Protein 4EU9 (pdb70)

Organism: Acetobacter aceti (NCBI:txid435)

Structure (mmCIF, N/CA/C/O backbone):
data_4EU9
#
_entry.id   4EU9
#
_cell.length_a   67.093
_cell.length_b   110.099
_cell.length_c   119.841
_cell.angle_alpha   90.000
_cell.angle_beta   90.000
_cell.angle_gamma   90.000
#
_symmetry.space_group_name_H-M   'P 21 21 21'
#
loop_
_entity.id
_entity.type
_entity.pdbx_description
1 polymer 'Succinyl-CoA:acetate coenzyme A transferase'
2 non-polymer 'COENZYME A'
3 non-polymer 'CHLORIDE ION'
4 water water
#
loop_
_atom_site.group_PDB
_atom_site.id
_atom_site.type_symbol
_atom_site.label_atom_id
_atom_site.label_alt_id
_atom_site.label_comp_id
_atom_site.label_asym_id
_atom_site.label_entity_id
_atom_site.label_seq_id
_atom_site.pdbx_PDB_ins_code
_atom_site.Cartn_x
_atom_site.Cartn_y
_atom_site.Cartn_z
_atom_site.occupancy
_atom_site.B_iso_or_equiv
_atom_site.auth_seq_id
_atom_site.auth_comp_id
_atom_site.auth_asym_id
_atom_site.auth_atom_id
_atom_site.pdbx_PDB_model_num
ATOM 1 N N . THR A 1 2 ? 10.911 21.875 11.110 1.00 46.72 2 THR A N 1
ATOM 2 C CA . THR A 1 2 ? 10.815 20.551 11.714 1.00 42.05 2 THR A CA 1
ATOM 3 C C . THR A 1 2 ? 11.553 19.510 10.875 1.00 38.21 2 THR A C 1
ATOM 4 O O . THR A 1 2 ? 11.424 19.484 9.649 1.00 36.42 2 THR A O 1
ATOM 8 N N . GLU A 1 3 ? 12.328 18.660 11.546 1.00 30.34 3 GLU A N 1
ATOM 9 C CA A GLU A 1 3 ? 13.102 17.625 10.869 0.70 27.43 3 GLU A CA 1
ATOM 10 C CA B GLU A 1 3 ? 13.106 17.624 10.873 0.30 27.44 3 GLU A CA 1
ATOM 11 C C . GLU A 1 3 ? 12.197 16.606 10.191 1.00 23.79 3 GLU A C 1
ATOM 12 O O . GLU A 1 3 ? 11.282 16.061 10.815 1.00 25.86 3 GLU A O 1
ATOM 23 N N . ARG A 1 4 ? 12.458 16.353 8.910 1.00 22.75 4 ARG A N 1
ATOM 24 C CA . ARG A 1 4 ? 11.654 15.409 8.144 1.00 16.72 4 ARG A CA 1
ATOM 25 C C . ARG A 1 4 ? 12.105 13.958 8.277 1.00 12.81 4 ARG A C 1
ATOM 26 O O . ARG A 1 4 ? 11.296 13.056 8.114 1.00 15.32 4 ARG A O 1
ATOM 34 N N . ILE A 1 5 ? 13.391 13.717 8.539 1.00 11.40 5 ILE A N 1
ATOM 35 C CA . ILE A 1 5 ? 13.855 12.350 8.743 1.00 10.88 5 ILE A CA 1
ATOM 36 C C . ILE A 1 5 ? 13.875 12.052 10.231 1.00 12.08 5 ILE A C 1
ATOM 37 O O . ILE A 1 5 ? 14.810 12.430 10.943 1.00 14.23 5 ILE A O 1
ATOM 42 N N . ARG A 1 6 ? 12.841 11.371 10.708 1.00 10.25 6 ARG A N 1
ATOM 43 C CA . ARG A 1 6 ? 12.668 11.217 12.158 1.00 8.85 6 ARG A CA 1
ATOM 44 C C . ARG A 1 6 ? 13.322 9.954 12.680 1.00 10.58 6 ARG A C 1
ATOM 45 O O . ARG A 1 6 ? 13.418 9.754 13.894 1.00 14.33 6 ARG A O 1
ATOM 53 N N . ASN A 1 7 ? 13.771 9.104 11.763 1.00 11.42 7 ASN A N 1
ATOM 54 C CA . ASN A 1 7 ? 14.604 7.963 12.103 1.00 12.57 7 ASN A CA 1
ATOM 55 C C . ASN A 1 7 ? 16.052 8.405 12.040 1.00 11.65 7 ASN A C 1
ATOM 56 O O . ASN A 1 7 ? 16.550 8.766 10.977 1.00 12.78 7 ASN A O 1
ATOM 61 N N . VAL A 1 8 ? 16.725 8.398 13.186 1.00 9.95 8 VAL A N 1
ATOM 62 C CA . VAL A 1 8 ? 18.057 8.979 13.249 1.00 10.66 8 VAL A CA 1
ATOM 63 C C . VAL A 1 8 ? 19.077 8.187 12.429 1.00 10.49 8 VAL A C 1
ATOM 64 O O . VAL A 1 8 ? 19.905 8.781 11.735 1.00 11.64 8 VAL A O 1
ATOM 68 N N . ALA A 1 9 ? 19.000 6.859 12.489 1.00 9.80 9 ALA A N 1
ATOM 69 C CA . ALA A 1 9 ? 19.948 6.004 11.767 1.00 11.34 9 ALA A CA 1
ATOM 70 C C . ALA A 1 9 ? 19.955 6.299 10.273 1.00 12.40 9 ALA A C 1
ATOM 71 O O . ALA A 1 9 ? 21.011 6.346 9.638 1.00 14.90 9 ALA A O 1
ATOM 73 N N . LEU A 1 10 ? 18.777 6.510 9.706 1.00 12.15 10 LEU A N 1
ATOM 74 C CA . LEU A 1 10 ? 18.716 6.751 8.272 1.00 12.22 10 LEU A CA 1
ATOM 75 C C . LEU A 1 10 ? 19.329 8.085 7.847 1.00 11.48 10 LEU A C 1
ATOM 76 O O . LEU A 1 10 ? 19.651 8.277 6.678 1.00 11.70 10 LEU A O 1
ATOM 81 N N . ARG A 1 11 ? 19.514 9.006 8.786 1.00 11.36 11 ARG A N 1
ATOM 82 C CA . ARG A 1 11 ? 20.124 10.286 8.458 1.00 11.04 11 ARG A CA 1
ATOM 83 C C . ARG A 1 11 ? 21.542 10.115 7.934 1.00 11.04 11 ARG A C 1
ATOM 84 O O . ARG A 1 11 ? 22.026 10.955 7.178 1.00 12.10 11 ARG A O 1
ATOM 92 N N . SER A 1 12 ? 22.198 9.018 8.312 1.00 11.67 12 SER A N 1
ATOM 93 C CA A SER A 1 12 ? 23.564 8.761 7.866 0.68 13.91 12 SER A CA 1
ATOM 94 C CA B SER A 1 12 ? 23.569 8.779 7.872 0.32 13.91 12 SER A CA 1
ATOM 95 C C . SER A 1 12 ? 23.643 8.440 6.389 1.00 15.21 12 SER A C 1
ATOM 96 O O . SER A 1 12 ? 24.726 8.444 5.808 1.00 14.87 12 SER A O 1
ATOM 101 N N . LYS A 1 13 ? 22.494 8.155 5.783 1.00 11.17 13 LYS A N 1
ATOM 102 C CA . LYS A 1 13 ? 22.455 7.842 4.356 1.00 11.40 13 LYS A CA 1
ATOM 103 C C . LYS A 1 13 ? 22.215 9.061 3.463 1.00 10.45 13 LYS A C 1
ATOM 104 O O . LYS A 1 13 ? 22.153 8.928 2.233 1.00 11.78 13 LYS A O 1
ATOM 110 N N . VAL A 1 14 ? 22.102 10.243 4.061 1.00 10.12 14 VAL A N 1
ATOM 111 C CA . VAL A 1 14 ? 21.877 11.474 3.310 1.00 12.38 14 VAL A CA 1
ATOM 112 C C . VAL A 1 14 ? 23.112 11.858 2.496 1.00 12.26 14 VAL A C 1
ATOM 113 O O . VAL A 1 14 ? 24.238 11.836 3.007 1.00 14.95 14 VAL A O 1
ATOM 117 N N . CYS A 1 15 ? 22.905 12.178 1.223 1.00 11.95 15 CYS A N 1
ATOM 118 C CA . CYS A 1 15 ? 24.007 12.550 0.341 1.00 12.15 15 CYS A CA 1
ATOM 119 C C . CYS A 1 15 ? 23.474 13.429 -0.789 1.00 12.23 15 CYS A C 1
ATOM 120 O O . CYS A 1 15 ? 22.256 13.569 -0.952 1.00 13.15 15 CYS A O 1
ATOM 123 N N . PRO A 1 16 ? 24.372 14.059 -1.561 1.00 13.57 16 PRO A N 1
ATOM 124 C CA . PRO A 1 16 ? 23.901 14.912 -2.656 1.00 12.77 16 PRO A CA 1
ATOM 125 C C . PRO A 1 16 ? 23.221 14.142 -3.787 1.00 9.92 16 PRO A C 1
ATOM 126 O O . PRO A 1 16 ? 23.496 12.964 -3.984 1.00 12.21 16 PRO A O 1
ATOM 130 N N . ALA A 1 17 ? 22.337 14.825 -4.505 1.00 12.17 17 ALA A N 1
ATOM 131 C CA . ALA A 1 17 ? 21.632 14.221 -5.635 1.00 11.14 17 ALA A CA 1
ATOM 132 C C . ALA A 1 17 ? 22.583 13.587 -6.645 1.00 10.98 17 ALA A C 1
ATOM 133 O O . ALA A 1 17 ? 22.320 12.500 -7.155 1.00 12.17 17 ALA A O 1
ATOM 135 N N . GLU A 1 18 ? 23.694 14.268 -6.915 1.00 13.80 18 GLU A N 1
ATOM 136 C CA . GLU A 1 18 ? 24.662 13.793 -7.897 1.00 13.92 18 GLU A CA 1
ATOM 137 C C . GLU A 1 18 ? 25.242 12.450 -7.470 1.00 13.69 18 GLU A C 1
ATOM 138 O O . GLU A 1 18 ? 25.329 11.507 -8.259 1.00 14.85 18 GLU A O 1
ATOM 144 N N . THR A 1 19 ? 25.644 12.376 -6.204 1.00 12.25 19 THR A N 1
ATOM 145 C CA . THR A 1 19 ? 26.183 11.149 -5.643 1.00 11.50 19 THR A CA 1
ATOM 146 C C . THR A 1 19 ? 25.163 10.017 -5.692 1.00 11.29 19 THR A C 1
ATOM 147 O O . THR A 1 19 ? 25.479 8.877 -6.041 1.00 13.05 19 THR A O 1
ATOM 151 N N . ALA A 1 20 ? 23.927 10.335 -5.333 1.00 12.49 20 ALA A N 1
ATOM 152 C CA . ALA A 1 20 ? 22.881 9.329 -5.374 1.00 12.00 20 ALA A CA 1
ATOM 153 C C . ALA A 1 20 ? 22.655 8.815 -6.799 1.00 9.63 20 ALA A C 1
ATOM 154 O O . ALA A 1 20 ? 22.422 7.632 -6.998 1.00 11.38 20 ALA A O 1
ATOM 156 N N . SER A 1 21 ? 22.734 9.710 -7.782 1.00 11.62 21 SER A N 1
ATOM 157 C CA . SER A 1 21 ? 22.494 9.329 -9.170 1.00 11.17 21 SER A CA 1
ATOM 158 C C . SER A 1 21 ? 23.543 8.350 -9.672 1.00 10.58 21 SER A C 1
ATOM 159 O O . SER A 1 21 ? 23.296 7.585 -10.608 1.00 10.45 21 SER A O 1
ATOM 162 N N . GLU A 1 22 ? 24.720 8.365 -9.049 1.00 11.41 22 GLU A N 1
ATOM 163 C CA . GLU A 1 22 ? 25.796 7.456 -9.450 1.00 10.20 22 GLU A CA 1
ATOM 164 C C . GLU A 1 22 ? 25.493 5.985 -9.136 1.00 12.32 22 GLU A C 1
ATOM 165 O O . GLU A 1 22 ? 26.120 5.073 -9.688 1.00 15.71 22 GLU A O 1
ATOM 171 N N . LEU A 1 23 ? 24.514 5.753 -8.266 1.00 12.01 23 LEU A N 1
ATOM 172 C CA . LEU A 1 23 ? 24.092 4.394 -7.937 1.00 11.87 23 LEU A CA 1
ATOM 173 C C . LEU A 1 23 ? 23.351 3.738 -9.097 1.00 9.58 23 LEU A C 1
ATOM 174 O O . LEU A 1 23 ? 23.204 2.511 -9.137 1.00 14.15 23 LEU A O 1
ATOM 179 N N . ILE A 1 24 ? 22.852 4.565 -10.012 1.00 10.51 24 ILE A N 1
ATOM 180 C CA . ILE A 1 24 ? 22.050 4.092 -11.132 1.00 10.85 24 ILE A CA 1
ATOM 181 C C . ILE A 1 24 ? 22.962 3.836 -12.328 1.00 11.81 24 ILE A C 1
ATOM 182 O O . ILE A 1 24 ? 23.640 4.748 -12.806 1.00 13.71 24 ILE A O 1
ATOM 187 N N . LYS A 1 25 ? 22.983 2.592 -12.790 1.00 11.68 25 LYS A N 1
ATOM 188 C CA . LYS A 1 25 ? 23.931 2.168 -13.818 1.00 13.01 25 LYS A CA 1
ATOM 189 C C . LYS A 1 25 ? 23.272 1.971 -15.175 1.00 11.51 25 LYS A C 1
ATOM 190 O O . LYS A 1 25 ? 22.067 1.735 -15.260 1.00 11.69 25 LYS A O 1
ATOM 196 N N . HIS A 1 26 ? 24.075 2.049 -16.232 1.00 10.99 26 HIS A N 1
ATOM 197 C CA . HIS A 1 26 ? 23.596 1.715 -17.566 1.00 10.52 26 HIS A CA 1
ATOM 198 C C . HIS A 1 26 ? 22.926 0.345 -17.572 1.00 8.80 26 HIS A C 1
ATOM 199 O O . HIS A 1 26 ? 23.486 -0.641 -17.062 1.00 11.30 26 HIS A O 1
ATOM 206 N N . GLY A 1 27 ? 21.721 0.284 -18.137 1.00 9.76 27 GLY A N 1
ATOM 207 C CA . GLY A 1 27 ? 20.974 -0.957 -18.230 1.00 10.02 27 GLY A CA 1
ATOM 208 C C . GLY A 1 27 ? 19.990 -1.204 -17.104 1.00 10.32 27 GLY A C 1
ATOM 209 O O . GLY A 1 27 ? 19.144 -2.099 -17.195 1.00 13.78 27 GLY A O 1
ATOM 210 N N . ASP A 1 28 ? 20.111 -0.421 -16.034 1.00 9.43 28 ASP A N 1
ATOM 211 C CA . ASP A 1 28 ? 19.278 -0.621 -14.854 1.00 9.45 28 ASP A CA 1
ATOM 212 C C . ASP A 1 28 ? 17.801 -0.447 -15.165 1.00 8.71 28 ASP A C 1
ATOM 213 O O . ASP A 1 28 ? 17.422 0.398 -15.986 1.00 9.95 28 ASP A O 1
ATOM 218 N N . VAL A 1 29 ? 16.989 -1.259 -14.492 1.00 7.75 29 VAL A N 1
ATOM 219 C CA . VAL A 1 29 ? 15.549 -1.050 -14.434 1.00 7.19 29 VAL A CA 1
ATOM 220 C C . VAL A 1 29 ? 15.273 -0.245 -13.170 1.00 10.10 29 VAL A C 1
ATOM 221 O O . VAL A 1 29 ? 15.652 -0.657 -12.058 1.00 9.02 29 VAL A O 1
ATOM 225 N N . VAL A 1 30 ? 14.644 0.913 -13.356 1.00 6.79 30 VAL A N 1
ATOM 226 C CA . VAL A 1 30 ? 14.404 1.873 -12.290 1.00 8.99 30 VAL A CA 1
ATOM 227 C C . VAL A 1 30 ? 12.908 2.084 -12.140 1.00 8.12 30 VAL A C 1
ATOM 228 O O . VAL A 1 30 ? 12.239 2.495 -13.097 1.00 8.24 30 VAL A O 1
ATOM 232 N N . GLY A 1 31 ? 12.390 1.798 -10.949 1.00 6.33 31 GLY A N 1
ATOM 233 C CA . GLY A 1 31 ? 10.997 2.082 -10.630 1.00 7.50 31 GLY A CA 1
ATOM 234 C C . GLY A 1 31 ? 10.896 3.363 -9.829 1.00 7.99 31 GLY A C 1
ATOM 235 O O . GLY A 1 31 ? 11.604 3.528 -8.835 1.00 8.74 31 GLY A O 1
ATOM 236 N N . THR A 1 32 ? 10.035 4.288 -10.238 1.00 6.87 32 THR A N 1
ATOM 237 C CA . THR A 1 32 ? 9.929 5.558 -9.521 1.00 6.57 32 THR A CA 1
ATOM 238 C C . THR A 1 32 ? 8.526 5.875 -9.051 1.00 7.90 32 THR A C 1
ATOM 239 O O . THR A 1 32 ? 7.534 5.370 -9.604 1.00 8.07 32 THR A O 1
ATOM 243 N N . SER A 1 33 ? 8.448 6.727 -8.035 1.00 7.06 33 SER A N 1
ATOM 244 C CA . SER A 1 33 ? 7.192 7.390 -7.726 1.00 7.86 33 SER A CA 1
ATOM 245 C C . SER A 1 33 ? 6.821 8.347 -8.857 1.00 7.19 33 SER A C 1
ATOM 246 O O . SER A 1 33 ? 7.646 8.680 -9.721 1.00 7.52 33 SER A O 1
ATOM 249 N N . GLY A 1 34 ? 5.565 8.776 -8.865 1.00 6.37 34 GLY A N 1
ATOM 250 C CA . GLY A 1 34 ? 5.111 9.742 -9.854 1.00 8.81 34 GLY A CA 1
ATOM 251 C C . GLY A 1 34 ? 3.837 9.308 -10.549 1.00 7.93 34 GLY A C 1
ATOM 252 O O . GLY A 1 34 ? 3.758 8.195 -11.067 1.00 7.60 34 GLY A O 1
ATOM 253 N N . PHE A 1 35 ? 2.845 10.194 -10.544 1.00 7.00 35 PHE A N 1
ATOM 254 C CA . PHE A 1 35 ? 1.547 9.915 -11.141 1.00 7.91 35 PHE A CA 1
ATOM 255 C C . PHE A 1 35 ? 0.934 11.281 -11.431 1.00 8.48 35 PHE A C 1
ATOM 256 O O . PHE A 1 35 ? 0.936 12.147 -10.561 1.00 7.96 35 PHE A O 1
ATOM 264 N N . THR A 1 36 ? 0.408 11.472 -12.645 1.00 9.48 36 THR A N 1
ATOM 265 C CA . THR A 1 36 ? -0.180 12.756 -13.082 1.00 10.23 36 THR A CA 1
ATOM 266 C C . THR A 1 36 ? 0.563 14.001 -12.606 1.00 8.72 36 THR A C 1
ATOM 267 O O . THR A 1 36 ? -0.038 14.916 -12.047 1.00 10.24 36 THR A O 1
ATOM 271 N N . GLY A 1 37 ? 1.871 14.029 -12.823 1.00 10.21 37 GLY A N 1
ATOM 272 C CA . GLY A 1 37 ? 2.655 15.209 -12.516 1.00 10.18 37 GLY A CA 1
ATOM 273 C C . GLY A 1 37 ? 2.873 15.445 -11.038 1.00 10.66 37 GLY A C 1
ATOM 274 O O . GLY A 1 37 ? 3.309 16.519 -10.616 1.00 11.45 37 GLY A O 1
ATOM 275 N N . ALA A 1 38 ? 2.593 14.430 -10.235 1.00 7.71 38 ALA A N 1
ATOM 276 C CA . ALA A 1 38 ? 2.643 14.589 -8.789 1.00 8.65 38 ALA A CA 1
ATOM 277 C C . ALA A 1 38 ? 3.511 13.526 -8.120 1.00 7.92 38 ALA A C 1
ATOM 278 O O . ALA A 1 38 ? 3.300 12.319 -8.291 1.00 8.28 38 ALA A O 1
ATOM 280 N N . GLY A 1 39 ? 4.500 13.985 -7.361 1.00 7.22 39 GLY A N 1
ATOM 281 C CA . GLY A 1 39 ? 5.202 13.102 -6.450 1.00 7.88 39 GLY A CA 1
ATOM 282 C C . GLY A 1 39 ? 6.295 12.239 -7.034 1.00 7.99 39 GLY A C 1
ATOM 283 O O . GLY A 1 39 ? 6.717 11.265 -6.405 1.00 8.62 39 GLY A O 1
ATOM 284 N N . TYR A 1 40 ? 6.756 12.608 -8.223 1.00 7.00 40 TYR A N 1
ATOM 285 C CA . TYR A 1 40 ? 7.869 11.941 -8.880 1.00 7.77 40 TYR A CA 1
ATOM 286 C C . TYR A 1 40 ? 9.174 12.519 -8.348 1.00 8.89 40 TYR A C 1
ATOM 287 O O . TYR A 1 40 ? 9.206 13.678 -7.908 1.00 8.66 40 TYR A O 1
ATOM 296 N N . PRO A 1 41 ? 10.257 11.725 -8.393 1.00 7.42 41 PRO A N 1
ATOM 297 C CA . PRO A 1 41 ? 11.549 12.262 -7.954 1.00 7.77 41 PRO A CA 1
ATOM 298 C C . PRO A 1 41 ? 12.040 13.286 -8.956 1.00 8.38 41 PRO A C 1
ATOM 299 O O . PRO A 1 41 ? 11.724 13.190 -10.151 1.00 8.80 41 PRO A O 1
ATOM 303 N N . LYS A 1 42 ? 12.805 14.257 -8.467 1.00 9.05 42 LYS A N 1
ATOM 304 C CA . LYS A 1 42 ? 13.131 15.436 -9.251 1.00 11.01 42 LYS A CA 1
ATOM 305 C C . LYS A 1 42 ? 14.630 15.698 -9.373 1.00 12.74 42 LYS A C 1
ATOM 306 O O . LYS A 1 42 ? 15.138 15.888 -10.478 1.00 13.10 42 LYS A O 1
ATOM 312 N N . GLU A 1 43 ? 15.342 15.701 -8.252 1.00 9.39 43 GLU A N 1
ATOM 313 C CA . GLU A 1 43 ? 16.746 16.102 -8.281 1.00 9.60 43 GLU A CA 1
ATOM 314 C C . GLU A 1 43 ? 17.685 15.003 -8.746 1.00 8.75 43 GLU A C 1
ATOM 315 O O . GLU A 1 43 ? 18.640 15.269 -9.483 1.00 10.87 43 GLU A O 1
ATOM 321 N N . VAL A 1 44 ? 17.422 13.767 -8.350 1.00 8.03 44 VAL A N 1
ATOM 322 C CA . VAL A 1 44 ? 18.254 12.662 -8.814 1.00 9.78 44 VAL A CA 1
ATOM 323 C C . VAL A 1 44 ? 18.124 12.449 -10.331 1.00 10.03 44 VAL A C 1
ATOM 324 O O . VAL A 1 44 ? 19.132 12.278 -11.001 1.00 9.80 44 VAL A O 1
ATOM 328 N N . PRO A 1 45 ? 16.893 12.483 -10.879 1.00 9.54 45 PRO A N 1
ATOM 329 C CA . PRO A 1 45 ? 16.811 12.338 -12.340 1.00 9.07 45 PRO A CA 1
ATOM 330 C C . PRO A 1 45 ? 17.524 13.455 -13.098 1.00 9.09 45 PRO A C 1
ATOM 331 O O . PRO A 1 45 ? 18.147 13.172 -14.116 1.00 10.50 45 PRO A O 1
ATOM 335 N N . LYS A 1 46 ? 17.466 14.686 -12.598 1.00 9.64 46 LYS A N 1
ATOM 336 C CA . LYS A 1 46 ? 18.182 15.798 -13.222 1.00 12.07 46 LYS A CA 1
ATOM 337 C C . LYS A 1 46 ? 19.685 15.539 -13.238 1.00 13.31 46 LYS A C 1
ATOM 338 O O . LYS A 1 46 ? 20.348 15.748 -14.253 1.00 13.57 46 LYS A O 1
ATOM 344 N N . ALA A 1 47 ? 20.218 15.074 -12.113 1.00 12.32 47 ALA A N 1
ATOM 345 C CA . ALA A 1 47 ? 21.638 14.780 -12.031 1.00 11.46 47 ALA A CA 1
ATOM 346 C C . ALA A 1 47 ? 21.997 13.600 -12.934 1.00 10.69 47 ALA A C 1
ATOM 347 O O . ALA A 1 47 ? 23.043 13.596 -13.580 1.00 11.78 47 ALA A O 1
ATOM 349 N N . LEU A 1 48 ? 21.128 12.592 -12.971 1.00 9.69 48 LEU A N 1
ATOM 350 C CA . LEU A 1 48 ? 21.356 11.426 -13.809 1.00 10.75 48 LEU A CA 1
ATOM 351 C C . LEU A 1 48 ? 21.412 11.821 -15.282 1.00 11.90 48 LEU A C 1
ATOM 352 O O . LEU A 1 48 ? 22.293 11.372 -16.022 1.00 10.04 48 LEU A O 1
ATOM 357 N N . ALA A 1 49 ? 20.463 12.651 -15.706 1.00 9.20 49 ALA A N 1
ATOM 358 C CA . ALA A 1 49 ? 20.423 13.119 -17.092 1.00 9.09 49 ALA A CA 1
ATOM 359 C C . ALA A 1 49 ? 21.723 13.805 -17.506 1.00 10.74 49 ALA A C 1
ATOM 360 O O . ALA A 1 49 ? 22.216 13.583 -18.614 1.00 10.95 49 ALA A O 1
ATOM 362 N N . GLN A 1 50 ? 22.291 14.615 -16.616 1.00 9.62 50 GLN A N 1
ATOM 363 C CA . GLN A 1 50 ? 23.516 15.342 -16.950 1.00 11.01 50 GLN A CA 1
ATOM 364 C C . GLN A 1 50 ? 24.655 14.366 -17.173 1.00 11.89 50 GLN A C 1
ATOM 365 O O . GLN A 1 50 ? 25.439 14.511 -18.121 1.00 13.45 50 GLN A O 1
ATOM 371 N N . ARG A 1 51 ? 24.744 13.374 -16.291 1.00 10.55 51 ARG A N 1
ATOM 372 C CA . ARG A 1 51 ? 25.795 12.372 -16.371 1.00 13.26 51 ARG A CA 1
ATOM 373 C C . ARG A 1 51 ? 25.604 11.489 -17.606 1.00 12.51 51 ARG A C 1
ATOM 374 O O . ARG A 1 51 ? 26.573 11.086 -18.253 1.00 12.20 51 ARG A O 1
ATOM 382 N N . MET A 1 52 ? 24.347 11.202 -17.944 1.00 13.16 52 MET A N 1
ATOM 383 C CA . MET A 1 52 ? 24.041 10.464 -19.167 1.00 11.37 52 MET A CA 1
ATOM 384 C C . MET A 1 52 ? 24.521 11.192 -20.410 1.00 11.11 52 MET A C 1
ATOM 385 O O . MET A 1 52 ? 25.165 10.597 -21.274 1.00 11.92 52 MET A O 1
ATOM 390 N N . GLU A 1 53 ? 24.200 12.476 -20.494 1.00 11.12 53 GLU A N 1
ATOM 391 C CA . GLU A 1 53 ? 24.620 13.280 -21.631 1.00 12.20 53 GLU A CA 1
ATOM 392 C C . GLU A 1 53 ? 26.136 13.315 -21.746 1.00 10.25 53 GLU A C 1
ATOM 393 O O . GLU A 1 53 ? 26.680 13.199 -22.851 1.00 11.90 53 GLU A O 1
ATOM 399 N N . ALA A 1 54 ? 26.815 13.445 -20.610 1.00 12.78 54 ALA A N 1
ATOM 400 C CA . ALA A 1 54 ? 28.276 13.494 -20.598 1.00 13.42 54 ALA A CA 1
ATOM 401 C C . ALA A 1 54 ? 28.885 12.194 -21.127 1.00 15.24 54 ALA A C 1
ATOM 402 O O . ALA A 1 54 ? 29.839 12.214 -21.912 1.00 14.36 54 ALA A O 1
ATOM 404 N N . ALA A 1 55 ? 28.319 11.066 -20.709 1.00 10.35 55 ALA A N 1
ATOM 405 C CA . ALA A 1 55 ? 28.736 9.763 -21.197 1.00 10.37 55 ALA A CA 1
ATOM 406 C C . ALA A 1 55 ? 28.520 9.648 -22.700 1.00 11.10 55 ALA A C 1
ATOM 407 O O . ALA A 1 55 ? 29.419 9.236 -23.426 1.00 11.83 55 ALA A O 1
ATOM 409 N N . HIS A 1 56 ? 27.323 9.997 -23.167 1.00 11.88 56 HIS A N 1
ATOM 410 C CA . HIS A 1 56 ? 27.003 9.867 -24.583 1.00 11.20 56 HIS A CA 1
ATOM 411 C C . HIS A 1 56 ? 27.959 10.684 -25.436 1.00 11.77 56 HIS A C 1
ATOM 412 O O . HIS A 1 56 ? 28.337 10.256 -26.527 1.00 13.43 56 HIS A O 1
ATOM 419 N N . ASP A 1 57 ? 28.332 11.860 -24.942 1.00 11.46 57 ASP A N 1
ATOM 420 C CA . ASP A 1 57 ? 29.235 12.746 -25.685 1.00 13.37 57 ASP A CA 1
ATOM 421 C C . ASP A 1 57 ? 30.613 12.111 -25.865 1.00 18.99 57 ASP A C 1
ATOM 422 O O . ASP A 1 57 ? 31.367 12.487 -26.768 1.00 18.60 57 ASP A O 1
ATOM 427 N N . ARG A 1 58 ? 30.933 11.150 -25.005 1.00 15.04 58 ARG A N 1
ATOM 428 C CA . ARG A 1 58 ? 32.198 10.422 -25.086 1.00 12.94 58 ARG A CA 1
ATOM 429 C C . ARG A 1 58 ? 32.058 9.040 -25.722 1.00 16.47 58 ARG A C 1
ATOM 430 O O . ARG A 1 58 ? 32.994 8.235 -25.689 1.00 19.43 58 ARG A O 1
ATOM 438 N N . GLY A 1 59 ? 30.892 8.758 -26.288 1.00 15.02 59 GLY A N 1
ATOM 439 C CA . GLY A 1 59 ? 30.654 7.500 -26.966 1.00 17.24 59 GLY A CA 1
ATOM 440 C C . GLY A 1 59 ? 30.371 6.365 -26.007 1.00 14.27 59 GLY A C 1
ATOM 441 O O . GLY A 1 59 ? 30.524 5.193 -26.342 1.00 21.28 59 GLY A O 1
ATOM 442 N N . GLU A 1 60 ? 29.951 6.722 -24.798 1.00 12.56 60 GLU A N 1
ATOM 443 C CA . GLU A 1 60 ? 29.639 5.741 -23.779 1.00 11.97 60 GLU A CA 1
ATOM 444 C C . GLU A 1 60 ? 28.124 5.617 -23.611 1.00 12.71 60 GLU A C 1
ATOM 445 O O . GLU A 1 60 ? 27.438 6.614 -23.400 1.00 16.10 60 GLU A O 1
ATOM 451 N N . LYS A 1 61 ? 27.619 4.394 -23.720 1.00 15.24 61 LYS A N 1
ATOM 452 C CA . LYS A 1 61 ? 26.189 4.138 -23.556 1.00 14.01 61 LYS A CA 1
ATOM 453 C C . LYS A 1 61 ? 25.751 4.360 -22.114 1.00 12.95 61 LYS A C 1
ATOM 454 O O . LYS A 1 61 ? 26.449 3.990 -21.168 1.00 14.23 61 LYS A O 1
ATOM 460 N N . TYR A 1 62 ? 24.580 4.964 -21.943 1.00 11.47 62 TYR A N 1
ATOM 461 C CA . TYR A 1 62 ? 24.023 5.158 -20.603 1.00 10.27 62 TYR A CA 1
ATOM 462 C C . TYR A 1 62 ? 22.520 5.363 -20.735 1.00 10.72 62 TYR A C 1
ATOM 463 O O . TYR A 1 62 ? 22.055 6.462 -21.034 1.00 11.97 62 TYR A O 1
ATOM 472 N N . GLN A 1 63 ? 21.762 4.288 -20.546 1.00 8.98 63 GLN A N 1
ATOM 473 C CA . GLN A 1 63 ? 20.300 4.367 -20.587 1.00 7.68 63 GLN A CA 1
ATOM 474 C C . GLN A 1 63 ? 19.716 3.456 -19.546 1.00 10.45 63 GLN A C 1
ATOM 475 O O . GLN A 1 63 ? 20.329 2.462 -19.149 1.00 10.65 63 GLN A O 1
ATOM 481 N N . ILE A 1 64 ? 18.511 3.794 -19.114 1.00 8.36 64 ILE A N 1
ATOM 482 C CA . ILE A 1 64 ? 17.782 2.964 -18.180 1.00 8.25 64 ILE A CA 1
ATOM 483 C C . ILE A 1 64 ? 16.430 2.553 -18.734 1.00 8.12 64 ILE A C 1
ATOM 484 O O . ILE A 1 64 ? 15.961 3.076 -19.757 1.00 7.45 64 ILE A O 1
ATOM 489 N N . SER A 1 65 ? 15.829 1.580 -18.059 1.00 7.06 65 SER A N 1
ATOM 490 C CA . SER A 1 65 ? 14.413 1.298 -18.200 1.00 5.75 65 SER A CA 1
ATOM 491 C C . SER A 1 65 ? 13.698 2.034 -17.074 1.00 7.63 65 SER A C 1
ATOM 492 O O . SER A 1 65 ? 14.072 1.897 -15.902 1.00 8.89 65 SER A O 1
ATOM 495 N N . LEU A 1 66 ? 12.686 2.820 -17.435 1.00 7.48 66 LEU A N 1
ATOM 496 C CA . LEU A 1 66 ? 11.991 3.675 -16.477 1.00 7.26 66 LEU A CA 1
ATOM 497 C C . LEU A 1 66 ? 10.541 3.220 -16.342 1.00 6.04 66 LEU A C 1
ATOM 498 O O . LEU A 1 66 ? 9.746 3.341 -17.285 1.00 7.42 66 LEU A O 1
ATOM 503 N N . ILE A 1 67 ? 10.221 2.685 -15.170 1.00 6.58 67 ILE A N 1
ATOM 504 C CA . ILE A 1 67 ? 8.879 2.244 -14.829 1.00 6.10 67 ILE A CA 1
ATOM 505 C C . ILE A 1 67 ? 8.352 3.160 -13.724 1.00 7.21 67 ILE A C 1
ATOM 506 O O . ILE A 1 67 ? 9.018 3.363 -12.713 1.00 7.58 67 ILE A O 1
ATOM 511 N N . THR A 1 68 ? 7.152 3.701 -13.903 1.00 6.50 68 THR A N 1
ATOM 512 C CA . THR A 1 68 ? 6.619 4.710 -12.999 1.00 6.08 68 THR A CA 1
ATOM 513 C C . THR A 1 68 ? 5.252 4.279 -12.479 1.00 5.77 68 THR A C 1
ATOM 514 O O . THR A 1 68 ? 4.801 3.155 -12.742 1.00 7.05 68 THR A O 1
ATOM 518 N N . GLY A 1 69 ? 4.591 5.175 -11.751 1.00 6.40 69 GLY A N 1
ATOM 519 C CA . GLY A 1 69 ? 3.180 5.010 -11.429 1.00 7.65 69 GLY A CA 1
ATOM 520 C C . GLY A 1 69 ? 2.391 5.342 -12.694 1.00 7.56 69 GLY A C 1
ATOM 521 O O . GLY A 1 69 ? 1.761 4.482 -13.322 1.00 7.75 69 GLY A O 1
ATOM 522 N N . ALA A 1 70 ? 2.444 6.609 -13.078 1.00 7.01 70 ALA A N 1
ATOM 523 C CA . ALA A 1 70 ? 1.932 7.035 -14.378 1.00 7.44 70 ALA A CA 1
ATOM 524 C C . ALA A 1 70 ? 2.821 8.170 -14.878 1.00 7.27 70 ALA A C 1
ATOM 525 O O . ALA A 1 70 ? 4.048 8.042 -14.853 1.00 7.01 70 ALA A O 1
ATOM 527 N N . SER A 1 71 ? 2.239 9.275 -15.322 1.00 6.88 71 SER A N 1
ATOM 528 C CA . SER A 1 71 ? 3.059 10.361 -15.854 1.00 7.18 71 SER A CA 1
ATOM 529 C C . SER A 1 71 ? 3.866 11.056 -14.766 1.00 7.82 71 SER A C 1
ATOM 530 O O . SER A 1 71 ? 3.514 11.016 -13.588 1.00 9.99 71 SER A O 1
ATOM 533 N N . THR A 1 72 ? 4.972 11.669 -15.178 1.00 7.19 72 THR A N 1
ATOM 534 C CA . THR A 1 72 ? 5.843 12.360 -14.235 1.00 6.85 72 THR A CA 1
ATOM 535 C C . THR A 1 72 ? 5.859 13.855 -14.517 1.00 10.10 72 THR A C 1
ATOM 536 O O . THR A 1 72 ? 4.816 14.503 -14.439 1.00 10.60 72 THR A O 1
ATOM 540 N N . GLY A 1 73 ? 7.019 14.411 -14.838 1.00 9.66 73 GLY A N 1
ATOM 541 C CA . GLY A 1 73 ? 7.113 15.832 -15.102 1.00 10.90 73 GLY A CA 1
ATOM 542 C C . GLY A 1 73 ? 8.433 16.155 -15.759 1.00 9.57 73 GLY A C 1
ATOM 543 O O . GLY A 1 73 ? 9.205 15.251 -16.090 1.00 8.96 73 GLY A O 1
ATOM 544 N N . PRO A 1 74 ? 8.712 17.453 -15.944 1.00 8.65 74 PRO A N 1
ATOM 545 C CA . PRO A 1 74 ? 9.888 17.864 -16.711 1.00 8.55 74 PRO A CA 1
ATOM 546 C C . PRO A 1 74 ? 11.191 17.381 -16.093 1.00 8.59 74 PRO A C 1
ATOM 547 O O . PRO A 1 74 ? 12.118 17.066 -16.829 1.00 9.68 74 PRO A O 1
ATOM 551 N N . GLN A 1 75 ? 11.262 17.321 -14.768 1.00 9.15 75 GLN A N 1
ATOM 552 C CA . GLN A 1 75 ? 12.512 16.940 -14.114 1.00 8.30 75 GLN A CA 1
ATOM 553 C C . GLN A 1 75 ? 12.901 15.478 -14.322 1.00 9.95 75 GLN A C 1
ATOM 554 O O . GLN A 1 75 ? 14.069 15.121 -14.181 1.00 10.79 75 GLN A O 1
ATOM 560 N N . LEU A 1 76 ? 11.921 14.635 -14.640 1.00 8.30 76 LEU A N 1
ATOM 561 C CA . LEU A 1 76 ? 12.155 13.198 -14.778 1.00 8.59 76 LEU A CA 1
ATOM 562 C C . LEU A 1 76 ? 12.006 12.785 -16.236 1.00 8.02 76 LEU A C 1
ATOM 563 O O . LEU A 1 76 ? 13.010 12.653 -16.939 1.00 7.69 76 LEU A O 1
ATOM 568 N N . ASP A 1 77 ? 10.779 12.594 -16.716 1.00 7.45 77 ASP A N 1
ATOM 569 C CA . ASP A 1 77 ? 10.619 12.243 -18.126 1.00 7.04 77 ASP A CA 1
ATOM 570 C C . ASP A 1 77 ? 11.276 13.264 -19.059 1.00 7.81 77 ASP A C 1
ATOM 571 O O . ASP A 1 77 ? 11.920 12.892 -20.036 1.00 8.84 77 ASP A O 1
ATOM 576 N N . GLY A 1 78 ? 11.111 14.549 -18.764 1.00 7.51 78 GLY A N 1
ATOM 577 C CA . GLY A 1 78 ? 11.665 15.578 -19.628 1.00 7.57 78 GLY A CA 1
ATOM 578 C C . GLY A 1 78 ? 13.184 15.535 -19.712 1.00 8.16 78 GLY A C 1
ATOM 579 O O . GLY A 1 78 ? 13.746 15.445 -20.807 1.00 8.76 78 GLY A O 1
ATOM 580 N N . GLU A 1 79 ? 13.851 15.586 -18.563 1.00 9.40 79 GLU A N 1
ATOM 581 C CA A GLU A 1 79 ? 15.310 15.596 -18.543 0.52 9.54 79 GLU A CA 1
ATOM 582 C CA B GLU A 1 79 ? 15.314 15.595 -18.536 0.48 9.55 79 GLU A CA 1
ATOM 583 C C . GLU A 1 79 ? 15.909 14.322 -19.112 1.00 9.44 79 GLU A C 1
ATOM 584 O O . GLU A 1 79 ? 16.869 14.368 -19.878 1.00 10.19 79 GLU A O 1
ATOM 595 N N . LEU A 1 80 ? 15.347 13.178 -18.744 1.00 8.76 80 LEU A N 1
ATOM 596 C CA . LEU A 1 80 ? 15.891 11.930 -19.259 1.00 8.42 80 LEU A CA 1
ATOM 597 C C . LEU A 1 80 ? 15.660 11.781 -20.759 1.00 9.55 80 LEU A C 1
ATOM 598 O O . LEU A 1 80 ? 16.530 11.283 -21.488 1.00 9.04 80 LEU A O 1
ATOM 603 N N . ALA A 1 81 ? 14.504 12.229 -21.239 1.00 7.08 81 ALA A N 1
ATOM 604 C CA . ALA A 1 81 ? 14.264 12.181 -22.678 1.00 8.72 81 ALA A CA 1
ATOM 605 C C . ALA A 1 81 ? 15.197 13.124 -23.428 1.00 9.13 81 ALA A C 1
ATOM 606 O O . ALA A 1 81 ? 15.701 12.778 -24.494 1.00 8.35 81 ALA A O 1
ATOM 608 N N . LYS A 1 82 ? 15.428 14.315 -22.880 1.00 9.35 82 LYS A N 1
ATOM 609 C CA . LYS A 1 82 ? 16.350 15.256 -23.521 1.00 10.12 82 LYS A CA 1
ATOM 610 C C . LYS A 1 82 ? 17.732 14.636 -23.651 1.00 11.39 82 LYS A C 1
ATOM 611 O O . LYS A 1 82 ? 18.417 14.832 -24.661 1.00 11.39 82 LYS A O 1
ATOM 617 N N . ALA A 1 83 ? 18.111 13.856 -22.642 1.00 10.73 83 ALA A N 1
ATOM 618 C CA . ALA A 1 83 ? 19.398 13.179 -22.601 1.00 9.10 83 ALA A CA 1
ATOM 619 C C . ALA A 1 83 ? 19.447 11.895 -23.418 1.00 9.52 83 ALA A C 1
ATOM 620 O O . ALA A 1 83 ? 20.502 11.266 -23.495 1.00 11.52 83 ALA A O 1
ATOM 622 N N . ASN A 1 84 ? 18.321 11.504 -24.021 1.00 9.58 84 ASN A N 1
ATOM 623 C CA . ASN A 1 84 ? 18.218 10.218 -24.721 1.00 9.84 84 ASN A CA 1
ATOM 624 C C . ASN A 1 84 ? 18.664 9.079 -23.798 1.00 10.30 84 ASN A C 1
ATOM 625 O O . ASN A 1 84 ? 19.397 8.167 -24.189 1.00 10.66 84 ASN A O 1
ATOM 630 N N . GLY A 1 85 ? 18.184 9.134 -22.559 1.00 9.91 85 GLY A N 1
ATOM 631 C CA . GLY A 1 85 ? 18.643 8.223 -21.528 1.00 7.45 85 GLY A CA 1
ATOM 632 C C . GLY A 1 85 ? 17.712 7.093 -21.157 1.00 7.73 85 GLY A C 1
ATOM 633 O O . GLY A 1 85 ? 17.935 6.422 -20.152 1.00 8.92 85 GLY A O 1
ATOM 634 N N . VAL A 1 86 ? 16.663 6.876 -21.946 1.00 8.44 86 VAL A N 1
ATOM 635 C CA . VAL A 1 86 ? 15.680 5.865 -21.580 1.00 10.11 86 VAL A CA 1
ATOM 636 C C . VAL A 1 86 ? 15.449 4.895 -22.733 1.00 7.55 86 VAL A C 1
ATOM 637 O O . VAL A 1 86 ? 14.948 5.279 -23.794 1.00 8.96 86 VAL A O 1
ATOM 641 N N . TYR A 1 87 ? 15.821 3.635 -22.536 1.00 8.09 87 TYR A N 1
ATOM 642 C CA . TYR A 1 87 ? 15.632 2.646 -23.597 1.00 6.83 87 TYR A CA 1
ATOM 643 C C . TYR A 1 87 ? 14.245 2.010 -23.585 1.00 7.95 87 TYR A C 1
ATOM 644 O O . TYR A 1 87 ? 13.763 1.573 -24.630 1.00 8.93 87 TYR A O 1
ATOM 653 N N . PHE A 1 88 ? 13.617 1.962 -22.416 1.00 7.91 88 PHE A N 1
ATOM 654 C CA . PHE A 1 88 ? 12.272 1.396 -22.281 1.00 7.06 88 PHE A CA 1
ATOM 655 C C . PHE A 1 88 ? 11.534 2.219 -21.243 1.00 7.86 88 PHE A C 1
ATOM 656 O O . PHE A 1 88 ? 12.105 2.590 -20.226 1.00 6.60 88 PHE A O 1
ATOM 664 N N . ARG A 1 89 ? 10.250 2.470 -21.485 1.00 6.42 89 ARG A N 1
ATOM 665 C CA . ARG A 1 89 ? 9.431 3.300 -20.605 1.00 7.51 89 ARG A CA 1
ATOM 666 C C . ARG A 1 89 ? 8.072 2.643 -20.437 1.00 5.47 89 ARG A C 1
ATOM 667 O O . ARG A 1 89 ? 7.520 2.119 -21.406 1.00 6.74 89 ARG A O 1
ATOM 675 N N . SER A 1 90 ? 7.529 2.663 -19.220 1.00 5.94 90 SER A N 1
ATOM 676 C CA . SER A 1 90 ? 6.177 2.132 -18.968 1.00 6.69 90 SER A CA 1
ATOM 677 C C . SER A 1 90 ? 5.703 2.707 -17.640 1.00 6.04 90 SER A C 1
ATOM 678 O O . SER A 1 90 ? 6.539 2.939 -16.763 1.00 6.53 90 SER A O 1
ATOM 681 N N . PRO A 1 91 ? 4.382 2.916 -17.449 1.00 5.99 91 PRO A N 1
ATOM 682 C CA . PRO A 1 91 ? 3.253 2.571 -18.316 1.00 6.44 91 PRO A CA 1
ATOM 683 C C . PRO A 1 91 ? 2.555 3.755 -18.949 1.00 5.76 91 PRO A C 1
ATOM 684 O O . PRO A 1 91 ? 1.612 3.533 -19.710 1.00 6.61 91 PRO A O 1
ATOM 688 N N . PHE A 1 92 ? 2.952 4.981 -18.627 1.00 6.39 92 PHE A N 1
ATOM 689 C CA . PHE A 1 92 ? 2.164 6.142 -19.022 1.00 5.59 92 PHE A CA 1
ATOM 690 C C . PHE A 1 92 ? 3.031 7.381 -18.933 1.00 6.84 92 PHE A C 1
ATOM 691 O O . PHE A 1 92 ? 3.703 7.599 -17.932 1.00 8.51 92 PHE A O 1
ATOM 699 N N . ASN A 1 93 ? 2.998 8.192 -19.982 1.00 7.47 93 ASN A N 1
ATOM 700 C CA . ASN A 1 93 ? 3.812 9.399 -20.099 1.00 7.44 93 ASN A CA 1
ATOM 701 C C . ASN A 1 93 ? 2.991 10.528 -20.703 1.00 7.79 93 ASN A C 1
ATOM 702 O O . ASN A 1 93 ? 2.144 10.275 -21.576 1.00 8.45 93 ASN A O 1
ATOM 707 N N . THR A 1 94 ? 3.266 11.760 -20.287 1.00 7.84 94 THR A N 1
ATOM 708 C CA . THR A 1 94 ? 2.676 12.942 -20.926 1.00 7.15 94 THR A CA 1
ATOM 709 C C . THR A 1 94 ? 3.724 13.978 -21.333 1.00 8.65 94 THR A C 1
ATOM 710 O O . THR A 1 94 ? 3.384 15.030 -21.880 1.00 10.13 94 THR A O 1
ATOM 714 N N . ASP A 1 95 ? 4.992 13.698 -21.055 1.00 8.41 95 ASP A N 1
ATOM 715 C CA . ASP A 1 95 ? 6.049 14.647 -21.407 1.00 7.34 95 ASP A CA 1
ATOM 716 C C . ASP A 1 95 ? 6.255 14.667 -22.916 1.00 8.27 95 ASP A C 1
ATOM 717 O O . ASP A 1 95 ? 6.337 13.619 -23.541 1.00 7.78 95 ASP A O 1
ATOM 722 N N . ALA A 1 96 ? 6.363 15.857 -23.500 1.00 8.88 96 ALA A N 1
ATOM 723 C CA . ALA A 1 96 ? 6.450 15.967 -24.953 1.00 9.56 96 ALA A CA 1
ATOM 724 C C . ALA A 1 96 ? 7.772 15.457 -25.520 1.00 7.60 96 ALA A C 1
ATOM 725 O O . ALA A 1 96 ? 7.805 14.911 -26.619 1.00 9.10 96 ALA A O 1
ATOM 727 N N . THR A 1 97 ? 8.861 15.624 -24.777 1.00 9.58 97 THR A N 1
ATOM 728 C CA . THR A 1 97 ? 10.145 15.146 -25.282 1.00 9.06 97 THR A CA 1
ATOM 729 C C . THR A 1 97 ? 10.177 13.622 -25.242 1.00 6.52 97 THR A C 1
ATOM 730 O O . THR A 1 97 ? 10.609 12.972 -26.199 1.00 8.13 97 THR A O 1
ATOM 734 N N . MET A 1 98 ? 9.701 13.056 -24.137 1.00 7.54 98 MET A N 1
ATOM 735 C CA . MET A 1 98 ? 9.567 11.604 -24.049 1.00 6.83 98 MET A CA 1
ATOM 736 C C . MET A 1 98 ? 8.617 11.044 -25.110 1.00 6.03 98 MET A C 1
ATOM 737 O O . MET A 1 98 ? 8.900 10.004 -25.720 1.00 7.50 98 MET A O 1
ATOM 742 N N . ARG A 1 99 ? 7.516 11.746 -25.362 1.00 7.07 99 ARG A N 1
ATOM 743 C CA . ARG A 1 99 ? 6.596 11.336 -26.418 1.00 7.80 99 ARG A CA 1
ATOM 744 C C . ARG A 1 99 ? 7.329 11.289 -27.763 1.00 7.52 99 ARG A C 1
ATOM 745 O O . ARG A 1 99 ? 7.182 10.336 -28.522 1.00 8.26 99 ARG A O 1
ATOM 753 N N . ASN A 1 100 ? 8.150 12.299 -28.048 1.00 8.83 100 ASN A N 1
ATOM 754 C CA . ASN A 1 100 ? 8.901 12.292 -29.298 1.00 9.53 100 ASN A CA 1
ATOM 755 C C . ASN A 1 100 ? 9.874 11.120 -29.376 1.00 7.76 100 ASN A C 1
ATOM 756 O O . ASN A 1 100 ? 10.003 10.492 -30.423 1.00 9.93 100 ASN A O 1
ATOM 761 N N . ARG A 1 101 ? 10.541 10.808 -28.266 1.00 8.26 101 ARG A N 1
ATOM 762 C CA . ARG A 1 101 ? 11.455 9.664 -28.269 1.00 7.44 101 ARG A CA 1
ATOM 763 C C . ARG A 1 101 ? 10.698 8.367 -28.554 1.00 8.73 101 ARG A C 1
ATOM 764 O O . ARG A 1 101 ? 11.173 7.504 -29.300 1.00 8.63 101 ARG A O 1
ATOM 772 N N . ILE A 1 102 ? 9.521 8.233 -27.948 1.00 7.71 102 ILE A N 1
ATOM 773 C CA . ILE A 1 102 ? 8.686 7.054 -28.174 1.00 6.50 102 ILE A CA 1
ATOM 774 C C . ILE A 1 102 ? 8.254 6.956 -29.637 1.00 7.24 102 ILE A C 1
ATOM 775 O O . ILE A 1 102 ? 8.359 5.905 -30.265 1.00 10.02 102 ILE A O 1
ATOM 780 N N . ASN A 1 103 ? 7.791 8.067 -30.185 1.00 8.32 103 ASN A N 1
ATOM 781 C CA . ASN A 1 103 ? 7.303 8.061 -31.555 1.00 7.98 103 ASN A CA 1
ATOM 782 C C . ASN A 1 103 ? 8.368 7.988 -32.628 1.00 9.47 103 ASN A C 1
ATOM 783 O O . ASN A 1 103 ? 8.058 7.694 -33.781 1.00 8.46 103 ASN A O 1
ATOM 788 N N . ALA A 1 104 ? 9.620 8.204 -32.232 1.00 8.77 104 ALA A N 1
ATOM 789 C CA . ALA A 1 104 ? 10.753 8.031 -33.130 1.00 9.73 104 ALA A CA 1
ATOM 790 C C . ALA A 1 104 ? 11.354 6.634 -33.014 1.00 10.78 104 ALA A C 1
ATOM 791 O O . ALA A 1 104 ? 12.273 6.290 -33.763 1.00 14.88 104 ALA A O 1
ATOM 793 N N . GLY A 1 105 ? 10.853 5.833 -32.074 1.00 9.59 105 GLY A N 1
ATOM 794 C CA . GLY A 1 105 ? 11.440 4.524 -31.833 1.00 12.81 105 GLY A CA 1
ATOM 795 C C . GLY A 1 105 ? 12.725 4.550 -31.021 1.00 11.48 105 GLY A C 1
ATOM 796 O O . GLY A 1 105 ? 13.425 3.542 -30.931 1.00 13.99 105 GLY A O 1
ATOM 797 N N . GLU A 1 106 ? 13.033 5.693 -30.415 1.00 9.57 106 GLU A N 1
ATOM 798 C CA . GLU A 1 106 ? 14.243 5.833 -29.603 1.00 9.99 106 GLU A CA 1
ATOM 799 C C . GLU A 1 106 ? 14.028 5.327 -28.180 1.00 11.57 106 GLU A C 1
ATOM 800 O O . GLU A 1 106 ? 14.981 4.943 -27.497 1.00 14.54 106 GLU A O 1
ATOM 806 N N . THR A 1 107 ? 12.771 5.315 -27.743 1.00 8.29 107 THR A N 1
ATOM 807 C CA . THR A 1 107 ? 12.416 4.732 -26.461 1.00 8.51 107 THR A CA 1
ATOM 808 C C . THR A 1 107 ? 11.311 3.718 -26.719 1.00 7.64 107 THR A C 1
ATOM 809 O O . THR A 1 107 ? 10.270 4.060 -27.291 1.00 9.45 107 THR A O 1
ATOM 813 N N . GLU A 1 108 ? 11.550 2.468 -26.339 1.00 7.28 108 GLU A N 1
ATOM 814 C CA . GLU A 1 108 ? 10.525 1.436 -26.457 1.00 6.97 108 GLU A CA 1
ATOM 815 C C . GLU A 1 108 ? 9.478 1.673 -25.377 1.00 8.34 108 GLU A C 1
ATOM 816 O O . GLU A 1 108 ? 9.810 2.019 -24.255 1.00 8.49 108 GLU A O 1
ATOM 822 N N . TYR A 1 109 ? 8.206 1.492 -25.704 1.00 6.46 109 TYR A N 1
ATOM 823 C CA . TYR A 1 109 ? 7.141 1.881 -24.780 1.00 6.57 109 TYR A CA 1
ATOM 824 C C . TYR A 1 109 ? 6.031 0.845 -24.779 1.00 6.20 109 TYR A C 1
ATOM 825 O O . TYR A 1 109 ? 5.638 0.356 -25.836 1.00 7.16 109 TYR A O 1
ATOM 834 N N . PHE A 1 110 ? 5.541 0.483 -23.596 1.00 5.99 110 PHE A N 1
ATOM 835 C CA . PHE A 1 110 ? 4.308 -0.297 -23.543 1.00 6.55 110 PHE A CA 1
ATOM 836 C C . PHE A 1 110 ? 3.426 0.262 -22.450 1.00 5.87 110 PHE A C 1
ATOM 837 O O . PHE A 1 110 ? 3.818 0.324 -21.276 1.00 6.54 110 PHE A O 1
ATOM 845 N N . ASP A 1 111 ? 2.234 0.692 -22.849 1.00 5.92 111 ASP A N 1
ATOM 846 C CA . ASP A 1 111 ? 1.302 1.309 -21.915 1.00 5.89 111 ASP A CA 1
ATOM 847 C C . ASP A 1 111 ? 0.357 0.290 -21.265 1.00 5.33 111 ASP A C 1
ATOM 848 O O . ASP A 1 111 ? -0.797 0.114 -21.676 1.00 7.87 111 ASP A O 1
ATOM 853 N N . ASN A 1 112 ? 0.859 -0.396 -20.244 1.00 5.77 112 ASN A N 1
ATOM 854 C CA . ASN A 1 112 ? 0.039 -1.346 -19.490 1.00 5.48 112 ASN A CA 1
ATOM 855 C C . ASN A 1 112 ? -1.125 -0.646 -18.781 1.00 6.07 112 ASN A C 1
ATOM 856 O O . ASN A 1 112 ? -1.011 0.525 -18.401 1.00 7.03 112 ASN A O 1
ATOM 861 N N . HIS A 1 113 ? -2.238 -1.361 -18.618 1.00 5.78 113 HIS A N 1
ATOM 862 C CA . HIS A 1 113 ? -3.316 -0.893 -17.744 1.00 6.22 113 HIS A CA 1
ATOM 863 C C . HIS A 1 113 ? -2.719 -0.500 -16.402 1.00 5.57 113 HIS A C 1
ATOM 864 O O . HIS A 1 113 ? -1.971 -1.278 -15.802 1.00 6.15 113 HIS A O 1
ATOM 871 N N . LEU A 1 114 ? -3.044 0.697 -15.913 1.00 6.20 114 LEU A N 1
ATOM 872 C CA . LEU A 1 114 ? -2.396 1.197 -14.695 1.00 6.70 114 LEU A CA 1
ATOM 873 C C . LEU A 1 114 ? -2.555 0.297 -13.484 1.00 7.05 114 LEU A C 1
ATOM 874 O O . LEU A 1 114 ? -1.610 0.130 -12.714 1.00 6.20 114 LEU A O 1
ATOM 879 N N . GLY A 1 115 ? -3.722 -0.317 -13.326 1.00 5.94 115 GLY A N 1
ATOM 880 C CA . GLY A 1 115 ? -3.978 -1.144 -12.154 1.00 6.01 115 GLY A CA 1
ATOM 881 C C . GLY A 1 115 ? -3.266 -2.486 -12.211 1.00 6.78 115 GLY A C 1
ATOM 882 O O . GLY A 1 115 ? -3.225 -3.209 -11.212 1.00 7.15 115 GLY A O 1
ATOM 883 N N . GLN A 1 116 ? -2.720 -2.825 -13.380 1.00 6.83 116 GLN A N 1
ATOM 884 C CA . GLN A 1 116 ? -2.027 -4.092 -13.574 1.00 6.63 116 GLN A CA 1
ATOM 885 C C . GLN A 1 116 ? -0.523 -3.985 -13.485 1.00 7.44 116 GLN A C 1
ATOM 886 O O . GLN A 1 116 ? 0.150 -5.009 -13.419 1.00 7.81 116 GLN A O 1
ATOM 892 N N . VAL A 1 117 ? 0.009 -2.770 -13.511 1.00 6.14 117 VAL A N 1
ATOM 893 C CA . VAL A 1 117 ? 1.456 -2.575 -13.575 1.00 6.52 117 VAL A CA 1
ATOM 894 C C . VAL A 1 117 ? 2.197 -3.239 -12.417 1.00 6.01 117 VAL A C 1
ATOM 895 O O . VAL A 1 117 ? 3.216 -3.912 -12.631 1.00 6.62 117 VAL A O 1
ATOM 899 N N . ALA A 1 118 ? 1.692 -3.074 -11.198 1.00 6.39 118 ALA A N 1
ATOM 900 C CA . ALA A 1 118 ? 2.373 -3.656 -10.045 1.00 6.14 118 ALA A CA 1
ATOM 901 C C . ALA A 1 118 ? 2.440 -5.165 -10.178 1.00 8.02 118 ALA A C 1
ATOM 902 O O . ALA A 1 118 ? 3.483 -5.765 -9.922 1.00 8.12 118 ALA A O 1
ATOM 904 N N . GLY A 1 119 ? 1.329 -5.778 -10.585 1.00 6.66 119 GLY A N 1
ATOM 905 C CA . GLY A 1 119 ? 1.264 -7.219 -10.727 1.00 6.82 119 GLY A CA 1
ATOM 906 C C . GLY A 1 119 ? 2.211 -7.726 -11.797 1.00 7.41 119 GLY A C 1
ATOM 907 O O . GLY A 1 119 ? 2.887 -8.739 -11.610 1.00 8.29 119 GLY A O 1
ATOM 908 N N . ARG A 1 120 ? 2.285 -7.021 -12.920 1.00 6.44 120 ARG A N 1
ATOM 909 C CA . ARG A 1 120 ? 3.203 -7.432 -13.979 1.00 7.00 120 ARG A CA 1
ATOM 910 C C . ARG A 1 120 ? 4.661 -7.229 -13.569 1.00 7.81 120 ARG A C 1
ATOM 911 O O . ARG A 1 120 ? 5.531 -8.025 -13.940 1.00 7.87 120 ARG A O 1
ATOM 919 N N . ALA A 1 121 ? 4.931 -6.191 -12.780 1.00 7.22 121 ALA A N 1
ATOM 920 C CA . ALA A 1 121 ? 6.281 -5.976 -12.262 1.00 6.82 121 ALA A CA 1
ATOM 921 C C . ALA A 1 121 ? 6.675 -7.143 -11.355 1.00 8.26 121 ALA A C 1
ATOM 922 O O . ALA A 1 121 ? 7.772 -7.688 -11.466 1.00 8.04 121 ALA A O 1
ATOM 924 N N . VAL A 1 122 ? 5.774 -7.542 -10.469 1.00 7.59 122 VAL A N 1
ATOM 925 C CA . VAL A 1 122 ? 6.054 -8.661 -9.558 1.00 8.65 122 VAL A CA 1
ATOM 926 C C . VAL A 1 122 ? 6.233 -9.975 -10.332 1.00 8.09 122 VAL A C 1
ATOM 927 O O . VAL A 1 122 ? 7.075 -10.809 -9.981 1.00 10.27 122 VAL A O 1
ATOM 931 N N . GLN A 1 123 ? 5.479 -10.137 -11.415 1.00 7.62 123 GLN A N 1
ATOM 932 C CA . GLN A 1 123 ? 5.620 -11.315 -12.263 1.00 8.38 123 GLN A CA 1
ATOM 933 C C . GLN A 1 123 ? 6.956 -11.365 -12.986 1.00 10.55 123 GLN A C 1
ATOM 934 O O . GLN A 1 123 ? 7.352 -12.423 -13.480 1.00 12.30 123 GLN A O 1
ATOM 940 N N . GLY A 1 124 ? 7.640 -10.226 -13.062 1.00 8.07 124 GLY A N 1
ATOM 941 C CA . GLY A 1 124 ? 8.934 -10.145 -13.720 1.00 8.06 124 GLY A CA 1
ATOM 942 C C . GLY A 1 124 ? 8.917 -9.619 -15.145 1.00 9.42 124 GLY A C 1
ATOM 943 O O . GLY A 1 124 ? 9.933 -9.673 -15.834 1.00 11.13 124 GLY A O 1
ATOM 944 N N . ASN A 1 125 ? 7.777 -9.099 -15.595 1.00 8.07 125 ASN A N 1
ATOM 945 C CA . ASN A 1 125 ? 7.640 -8.683 -16.990 1.00 9.27 125 ASN A CA 1
ATOM 946 C C . ASN A 1 125 ? 8.608 -7.589 -17.413 1.00 7.72 125 ASN A C 1
ATOM 947 O O . ASN A 1 125 ? 8.974 -7.502 -18.585 1.00 8.99 125 ASN A O 1
ATOM 952 N N . TYR A 1 126 ? 9.025 -6.759 -16.465 1.00 7.52 126 TYR A N 1
ATOM 953 C CA . TYR A 1 126 ? 9.937 -5.668 -16.761 1.00 7.05 126 TYR A CA 1
ATOM 954 C C . TYR A 1 126 ? 11.373 -6.027 -16.406 1.00 8.63 126 TYR A C 1
ATOM 955 O O . TYR A 1 126 ? 12.279 -5.201 -16.540 1.00 10.54 126 TYR A O 1
ATOM 964 N N . GLY A 1 127 ? 11.573 -7.259 -15.961 1.00 8.51 127 GLY A N 1
ATOM 965 C CA . GLY A 1 127 ? 12.878 -7.698 -15.496 1.00 9.33 127 GLY A CA 1
ATOM 966 C C . GLY A 1 127 ? 13.073 -7.454 -14.012 1.00 10.87 127 GLY A C 1
ATOM 967 O O . GLY A 1 127 ? 12.125 -7.203 -13.272 1.00 11.89 127 GLY A O 1
ATOM 968 N N . LYS A 1 128 ? 14.321 -7.549 -13.574 1.00 12.14 128 LYS A N 1
ATOM 969 C CA . LYS A 1 128 ? 14.661 -7.358 -12.178 1.00 9.86 128 LYS A CA 1
ATOM 970 C C . LYS A 1 128 ? 14.839 -5.874 -11.903 1.00 9.74 128 LYS A C 1
ATOM 971 O O . LYS A 1 128 ? 15.573 -5.201 -12.623 1.00 12.57 128 LYS A O 1
ATOM 977 N N . PHE A 1 129 ? 14.174 -5.361 -10.865 1.00 8.82 129 PHE A N 1
ATOM 978 C CA . PHE A 1 129 ? 14.319 -3.959 -10.494 1.00 10.04 129 PHE A CA 1
ATOM 979 C C . PHE A 1 129 ? 15.625 -3.706 -9.759 1.00 8.10 129 PHE A C 1
ATOM 980 O O . PHE A 1 129 ? 15.883 -4.294 -8.704 1.00 10.92 129 PHE A O 1
ATOM 988 N N . ASN A 1 130 ? 16.451 -2.835 -10.324 1.00 8.05 130 ASN A N 1
ATOM 989 C CA . ASN A 1 130 ? 17.723 -2.515 -9.684 1.00 8.83 130 ASN A CA 1
ATOM 990 C C . ASN A 1 130 ? 17.595 -1.379 -8.690 1.00 9.60 130 ASN A C 1
ATOM 991 O O . ASN A 1 130 ? 18.278 -1.359 -7.667 1.00 10.19 130 ASN A O 1
ATOM 996 N N . ILE A 1 131 ? 16.711 -0.434 -8.994 1.00 8.06 131 ILE A N 1
ATOM 997 C CA . ILE A 1 131 ? 16.582 0.787 -8.216 1.00 8.26 131 ILE A CA 1
ATOM 998 C C . ILE A 1 131 ? 15.109 1.133 -8.030 1.00 9.43 131 ILE A C 1
ATOM 999 O O . ILE A 1 131 ? 14.326 1.044 -8.982 1.00 8.76 131 ILE A O 1
ATOM 1004 N N . ALA A 1 132 ? 14.743 1.520 -6.810 1.00 8.46 132 ALA A N 1
ATOM 1005 C CA . ALA A 1 132 ? 13.498 2.248 -6.570 1.00 7.66 132 ALA A CA 1
ATOM 1006 C C . ALA A 1 132 ? 13.867 3.651 -6.139 1.00 9.10 132 ALA A C 1
ATOM 1007 O O . ALA A 1 132 ? 14.685 3.831 -5.233 1.00 9.18 132 ALA A O 1
ATOM 1009 N N . LEU A 1 133 ? 13.277 4.642 -6.795 1.00 7.57 133 LEU A N 1
ATOM 1010 C CA . LEU A 1 133 ? 13.575 6.045 -6.543 1.00 6.71 133 LEU A CA 1
ATOM 1011 C C . LEU A 1 133 ? 12.258 6.740 -6.221 1.00 7.50 133 LEU A C 1
ATOM 1012 O O . LEU A 1 133 ? 11.428 6.983 -7.105 1.00 7.97 133 LEU A O 1
ATOM 1017 N N . VAL A 1 134 ? 12.064 7.054 -4.947 1.00 7.83 134 VAL A N 1
ATOM 1018 C CA . VAL A 1 134 ? 10.761 7.450 -4.438 1.00 9.31 134 VAL A CA 1
ATOM 1019 C C . VAL A 1 134 ? 10.836 8.766 -3.675 1.00 8.10 134 VAL A C 1
ATOM 1020 O O . VAL A 1 134 ? 11.726 8.962 -2.833 1.00 9.01 134 VAL A O 1
ATOM 1024 N N . GLU A 1 135 ? 9.915 9.671 -3.981 1.00 6.96 135 GLU A N 1
ATOM 1025 C CA . GLU A 1 135 ? 9.817 10.936 -3.259 1.00 7.67 135 GLU A CA 1
ATOM 1026 C C . GLU A 1 135 ? 9.018 10.759 -1.970 1.00 9.41 135 GLU A C 1
ATOM 1027 O O . GLU A 1 135 ? 8.018 10.040 -1.937 1.00 9.74 135 GLU A O 1
ATOM 1033 N N . ALA A 1 136 ? 9.483 11.405 -0.903 1.00 7.92 136 ALA A N 1
ATOM 1034 C CA . ALA A 1 136 ? 8.865 11.278 0.408 1.00 6.81 136 ALA A CA 1
ATOM 1035 C C . ALA A 1 136 ? 8.643 12.642 1.040 1.00 8.03 136 ALA A C 1
ATOM 1036 O O . ALA A 1 136 ? 9.390 13.590 0.782 1.00 9.40 136 ALA A O 1
ATOM 1038 N N . THR A 1 137 ? 7.605 12.726 1.866 1.00 8.18 137 THR A N 1
ATOM 1039 C CA . THR A 1 137 ? 7.329 13.906 2.675 1.00 8.29 137 THR A CA 1
ATOM 1040 C C . THR A 1 137 ? 8.183 13.860 3.931 1.00 9.89 137 THR A C 1
ATOM 1041 O O . THR A 1 137 ? 8.663 14.888 4.413 1.00 9.91 137 THR A O 1
ATOM 1045 N N . ALA A 1 138 ? 8.366 12.653 4.445 1.00 8.13 138 ALA A N 1
ATOM 1046 C CA . ALA A 1 138 ? 9.026 12.450 5.725 1.00 9.53 138 ALA A CA 1
ATOM 1047 C C . ALA A 1 138 ? 9.403 10.996 5.854 1.00 9.23 138 ALA A C 1
ATOM 1048 O O . ALA A 1 138 ? 8.910 10.144 5.111 1.00 9.06 138 ALA A O 1
ATOM 1050 N N . ILE A 1 139 ? 10.294 10.715 6.793 1.00 10.26 139 ILE A N 1
ATOM 1051 C CA . ILE A 1 139 ? 10.589 9.354 7.187 1.00 9.54 139 ILE A CA 1
ATOM 1052 C C . ILE A 1 139 ? 10.286 9.264 8.677 1.00 10.93 139 ILE A C 1
ATOM 1053 O O . ILE A 1 139 ? 10.792 10.053 9.472 1.00 11.13 139 ILE A O 1
ATOM 1058 N N . THR A 1 140 ? 9.428 8.322 9.046 1.00 8.92 140 THR A N 1
ATOM 1059 C CA . THR A 1 140 ? 8.967 8.232 10.426 1.00 9.69 140 THR A CA 1
ATOM 1060 C C . THR A 1 140 ? 10.028 7.624 11.348 1.00 9.62 140 THR A C 1
ATOM 1061 O O . THR A 1 140 ? 11.053 7.091 10.893 1.00 10.90 140 THR A O 1
ATOM 1065 N N . GLU A 1 141 ? 9.742 7.670 12.646 1.00 11.07 141 GLU A N 1
ATOM 1066 C CA . GLU A 1 141 ? 10.653 7.144 13.654 1.00 13.14 141 GLU A CA 1
ATOM 1067 C C . GLU A 1 141 ? 11.026 5.686 13.423 1.00 13.08 141 GLU A C 1
ATOM 1068 O O . GLU A 1 141 ? 12.184 5.307 13.651 1.00 14.80 141 GLU A O 1
ATOM 1074 N N . ASP A 1 142 ? 10.077 4.867 12.961 1.00 12.55 142 ASP A N 1
ATOM 1075 C CA . ASP A 1 142 ? 10.379 3.460 12.694 1.00 16.43 142 ASP A CA 1
ATOM 1076 C C . ASP A 1 142 ? 10.831 3.176 11.257 1.00 12.60 142 ASP A C 1
ATOM 1077 O O . ASP A 1 142 ? 10.915 2.016 10.851 1.00 16.65 142 ASP A O 1
ATOM 1082 N N . GLY A 1 143 ? 11.141 4.234 10.510 1.00 11.20 143 GLY A N 1
ATOM 1083 C CA . GLY A 1 143 ? 11.695 4.094 9.176 1.00 13.02 143 GLY A CA 1
ATOM 1084 C C . GLY A 1 143 ? 10.657 3.968 8.079 1.00 13.25 143 GLY A C 1
ATOM 1085 O O . GLY A 1 143 ? 10.991 3.595 6.958 1.00 11.43 143 GLY A O 1
ATOM 1086 N N . GLY A 1 144 ? 9.403 4.276 8.397 1.00 9.15 144 GLY A N 1
ATOM 1087 C CA . GLY A 1 144 ? 8.356 4.315 7.387 1.00 10.72 144 GLY A CA 1
ATOM 1088 C C . GLY A 1 144 ? 8.573 5.470 6.424 1.00 9.58 144 GLY A C 1
ATOM 1089 O O . GLY A 1 144 ? 9.035 6.542 6.812 1.00 10.69 144 GLY A O 1
ATOM 1090 N N . ILE A 1 145 ? 8.242 5.254 5.153 1.00 9.12 145 ILE A N 1
ATOM 1091 C CA . ILE A 1 145 ? 8.396 6.300 4.145 1.00 10.51 145 ILE A CA 1
ATOM 1092 C C . ILE A 1 145 ? 7.030 6.901 3.851 1.00 9.71 145 ILE A C 1
ATOM 1093 O O . ILE A 1 145 ? 6.140 6.222 3.345 1.00 9.98 145 ILE A O 1
ATOM 1098 N N . VAL A 1 146 ? 6.854 8.164 4.206 1.00 7.66 146 VAL A N 1
ATOM 1099 C CA . VAL A 1 146 ? 5.604 8.856 3.917 1.00 8.31 146 VAL A CA 1
ATOM 1100 C C . VAL A 1 146 ? 5.658 9.354 2.486 1.00 8.40 146 VAL A C 1
ATOM 1101 O O . VAL A 1 146 ? 6.525 10.148 2.156 1.00 9.31 146 VAL A O 1
ATOM 1105 N N . PRO A 1 147 ? 4.738 8.886 1.623 1.00 7.21 147 PRO A N 1
ATOM 1106 C CA . PRO A 1 147 ? 4.733 9.379 0.240 1.00 8.96 147 PRO A CA 1
ATOM 1107 C C . PRO A 1 147 ? 4.370 10.859 0.164 1.00 8.06 147 PRO A C 1
ATOM 1108 O O . PRO A 1 147 ? 4.029 11.487 1.170 1.00 8.33 147 PRO A O 1
ATOM 1112 N N . THR A 1 148 ? 4.435 11.414 -1.040 1.00 8.33 148 THR A N 1
ATOM 1113 C CA . THR A 1 148 ? 4.052 12.810 -1.222 1.00 7.74 148 THR A CA 1
ATOM 1114 C C . THR A 1 148 ? 2.661 12.953 -1.855 1.00 8.29 148 THR A C 1
ATOM 1115 O O . THR A 1 148 ? 1.670 12.522 -1.274 1.00 8.87 148 THR A O 1
ATOM 1119 N N . SER A 1 149 ? 2.590 13.577 -3.024 1.00 7.53 149 SER A N 1
ATOM 1120 C CA . SER A 1 149 ? 1.310 13.908 -3.637 1.00 7.65 149 SER A CA 1
ATOM 1121 C C . SER A 1 149 ? 0.706 12.766 -4.458 1.00 8.07 149 SER A C 1
ATOM 1122 O O . SER A 1 149 ? -0.325 12.950 -5.102 1.00 7.98 149 SER A O 1
ATOM 1125 N N . SER A 1 150 ? 1.343 11.600 -4.436 1.00 7.12 150 SER A N 1
ATOM 1126 C CA . SER A 1 150 ? 0.763 10.401 -5.057 1.00 7.23 150 SER A CA 1
ATOM 1127 C C . SER A 1 150 ? 1.332 9.156 -4.400 1.00 7.63 150 SER A C 1
ATOM 1128 O O . SER A 1 150 ? 2.381 9.218 -3.745 1.00 8.29 150 SER A O 1
ATOM 1131 N N . VAL A 1 151 ? 0.634 8.036 -4.557 1.00 7.35 151 VAL A N 1
ATOM 1132 C CA . VAL A 1 151 ? 1.130 6.751 -4.087 1.00 5.93 151 VAL A CA 1
ATOM 1133 C C . VAL A 1 151 ? 1.633 5.915 -5.260 1.00 6.79 151 VAL A C 1
ATOM 1134 O O . VAL A 1 151 ? 2.747 5.384 -5.232 1.00 8.16 151 VAL A O 1
ATOM 1138 N N . GLY A 1 152 ? 0.819 5.802 -6.303 1.00 6.70 152 GLY A N 1
ATOM 1139 C CA . GLY A 1 152 ? 1.245 5.081 -7.488 1.00 7.43 152 GLY A CA 1
ATOM 1140 C C . GLY A 1 152 ? 1.629 3.648 -7.196 1.00 6.46 152 GLY A C 1
ATOM 1141 O O . GLY A 1 152 ? 0.909 2.932 -6.495 1.00 7.47 152 GLY A O 1
ATOM 1142 N N . ASN A 1 153 ? 2.770 3.233 -7.744 1.00 6.09 153 ASN A N 1
ATOM 1143 C CA . ASN A 1 153 ? 3.304 1.886 -7.570 1.00 5.18 153 ASN A CA 1
ATOM 1144 C C . ASN A 1 153 ? 4.448 1.822 -6.572 1.00 7.60 153 ASN A C 1
ATOM 1145 O O . ASN A 1 153 ? 5.179 0.823 -6.529 1.00 6.69 153 ASN A O 1
ATOM 1150 N N . SER A 1 154 ? 4.609 2.877 -5.783 1.00 7.02 154 SER A N 1
ATOM 1151 C CA . SER A 1 154 ? 5.804 3.011 -4.950 1.00 6.29 154 SER A CA 1
ATOM 1152 C C . SER A 1 154 ? 6.035 1.857 -3.996 1.00 7.08 154 SER A C 1
ATOM 1153 O O . SER A 1 154 ? 7.181 1.454 -3.793 1.00 7.72 154 SER A O 1
ATOM 1156 N N . GLN A 1 155 ? 4.975 1.317 -3.407 1.00 6.83 155 GLN A N 1
ATOM 1157 C CA . GLN A 1 155 ? 5.180 0.216 -2.478 1.00 7.73 155 GLN A CA 1
ATOM 1158 C C . GLN A 1 155 ? 5.729 -0.995 -3.206 1.00 7.83 155 GLN A C 1
ATOM 1159 O O . GLN A 1 155 ? 6.619 -1.678 -2.708 1.00 8.10 155 GLN A O 1
ATOM 1165 N N . THR A 1 156 ? 5.218 -1.252 -4.403 1.00 6.80 156 THR A N 1
ATOM 1166 C CA . THR A 1 156 ? 5.676 -2.402 -5.173 1.00 7.65 156 THR A CA 1
ATOM 1167 C C . THR A 1 156 ? 7.127 -2.234 -5.608 1.00 7.25 156 THR A C 1
ATOM 1168 O O . THR A 1 156 ? 7.932 -3.167 -5.497 1.00 8.42 156 THR A O 1
ATOM 1172 N N . PHE A 1 157 ? 7.488 -1.038 -6.049 1.00 7.47 157 PHE A N 1
ATOM 1173 C CA . PHE A 1 157 ? 8.865 -0.804 -6.469 1.00 7.70 157 PHE A CA 1
ATOM 1174 C C . PHE A 1 157 ? 9.844 -0.944 -5.302 1.00 7.43 157 PHE A C 1
ATOM 1175 O O . PHE A 1 157 ? 10.927 -1.503 -5.467 1.00 8.35 157 PHE A O 1
ATOM 1183 N N . LEU A 1 158 ? 9.462 -0.452 -4.129 1.00 7.42 158 LEU A N 1
ATOM 1184 C CA . LEU A 1 158 ? 10.295 -0.609 -2.931 1.00 8.39 158 LEU A CA 1
ATOM 1185 C C . LEU A 1 158 ? 10.500 -2.087 -2.605 1.00 9.32 158 LEU A C 1
ATOM 1186 O O . LEU A 1 158 ? 11.604 -2.500 -2.240 1.00 10.75 158 LEU A O 1
ATOM 1191 N N . ASN A 1 159 ? 9.444 -2.882 -2.730 1.00 8.71 159 ASN A N 1
ATOM 1192 C CA . ASN A 1 159 ? 9.543 -4.319 -2.482 1.00 8.69 159 ASN A CA 1
ATOM 1193 C C . ASN A 1 159 ? 10.502 -5.005 -3.448 1.00 9.22 159 ASN A C 1
ATOM 1194 O O . ASN A 1 159 ? 11.300 -5.854 -3.049 1.00 12.45 159 ASN A O 1
ATOM 1199 N N . LEU A 1 160 ? 10.419 -4.643 -4.723 1.00 8.36 160 LEU A N 1
ATOM 1200 C CA . LEU A 1 160 ? 11.148 -5.367 -5.760 1.00 8.42 160 LEU A CA 1
ATOM 1201 C C . LEU A 1 160 ? 12.604 -4.946 -5.927 1.00 10.48 160 LEU A C 1
ATOM 1202 O O . LEU A 1 160 ? 13.445 -5.764 -6.310 1.00 11.66 160 LEU A O 1
ATOM 1207 N N . ALA A 1 161 ? 12.906 -3.679 -5.659 1.00 8.06 161 ALA A N 1
ATOM 1208 C CA . ALA A 1 161 ? 14.207 -3.123 -6.039 1.00 10.34 161 ALA A CA 1
ATOM 1209 C C . ALA A 1 161 ? 15.354 -3.605 -5.158 1.00 9.48 161 ALA A C 1
ATOM 1210 O O . ALA A 1 161 ? 15.206 -3.759 -3.950 1.00 10.77 161 ALA A O 1
ATOM 1212 N N . GLU A 1 162 ? 16.516 -3.788 -5.776 1.00 9.54 162 GLU A N 1
ATOM 1213 C CA . GLU A 1 162 ? 17.701 -4.194 -5.025 1.00 10.94 162 GLU A CA 1
ATOM 1214 C C . GLU A 1 162 ? 18.192 -3.076 -4.114 1.00 10.58 162 GLU A C 1
ATOM 1215 O O . GLU A 1 162 ? 18.605 -3.332 -2.980 1.00 13.20 162 GLU A O 1
ATOM 1221 N N . LYS A 1 163 ? 18.156 -1.848 -4.627 1.00 8.87 163 LYS A N 1
ATOM 1222 C CA . LYS A 1 163 ? 18.617 -0.668 -3.893 1.00 11.08 163 LYS A CA 1
ATOM 1223 C C . LYS A 1 163 ? 17.560 0.426 -3.977 1.00 11.01 163 LYS A C 1
ATOM 1224 O O . LYS A 1 163 ? 16.854 0.552 -4.991 1.00 9.10 163 LYS A O 1
ATOM 1230 N N . VAL A 1 164 ? 17.454 1.208 -2.909 1.00 9.19 164 VAL A N 1
ATOM 1231 C CA . VAL A 1 164 ? 16.439 2.239 -2.789 1.00 8.52 164 VAL A CA 1
ATOM 1232 C C . VAL A 1 164 ? 17.062 3.609 -2.554 1.00 10.56 164 VAL A C 1
ATOM 1233 O O . VAL A 1 164 ? 17.980 3.766 -1.746 1.00 10.57 164 VAL A O 1
ATOM 1237 N N . ILE A 1 165 ? 16.558 4.600 -3.280 1.00 9.07 165 ILE A N 1
ATOM 1238 C CA . ILE A 1 165 ? 16.932 5.993 -3.098 1.00 7.77 165 ILE A CA 1
ATOM 1239 C C . ILE A 1 165 ? 15.675 6.788 -2.771 1.00 9.64 165 ILE A C 1
ATOM 1240 O O . ILE A 1 165 ? 14.673 6.673 -3.474 1.00 8.54 165 ILE A O 1
ATOM 1245 N N . ILE A 1 166 ? 15.723 7.591 -1.711 1.00 8.96 166 ILE A N 1
ATOM 1246 C CA . ILE A 1 166 ? 14.593 8.411 -1.291 1.00 8.27 166 ILE A CA 1
ATOM 1247 C C . ILE A 1 166 ? 14.923 9.886 -1.449 1.00 9.28 166 ILE A C 1
ATOM 1248 O O . ILE A 1 166 ? 15.983 10.327 -1.015 1.00 11.01 166 ILE A O 1
ATOM 1253 N N . GLU A 1 167 ? 14.037 10.648 -2.092 1.00 7.96 167 GLU A N 1
ATOM 1254 C CA . GLU A 1 167 ? 14.131 12.106 -2.092 1.00 8.12 167 GLU A CA 1
ATOM 1255 C C . GLU A 1 167 ? 13.140 12.666 -1.099 1.00 8.63 167 GLU A C 1
ATOM 1256 O O . GLU A 1 167 ? 11.933 12.521 -1.269 1.00 11.87 167 GLU A O 1
ATOM 1262 N N . VAL A 1 168 ? 13.643 13.308 -0.053 1.00 8.94 168 VAL A N 1
ATOM 1263 C CA . VAL A 1 168 ? 12.774 13.914 0.946 1.00 9.63 168 VAL A CA 1
ATOM 1264 C C . VAL A 1 168 ? 12.561 15.375 0.599 1.00 9.68 168 VAL A C 1
ATOM 1265 O O . VAL A 1 168 ? 13.469 16.194 0.729 1.00 10.64 168 VAL A O 1
ATOM 1269 N N . ASN A 1 169 ? 11.350 15.696 0.150 1.00 10.10 169 ASN A N 1
ATOM 1270 C CA . ASN A 1 169 ? 11.062 16.984 -0.474 1.00 8.84 169 ASN A CA 1
ATOM 1271 C C . ASN A 1 169 ? 10.348 17.946 0.468 1.00 12.08 169 ASN A C 1
ATOM 1272 O O . ASN A 1 169 ? 9.172 17.771 0.777 1.00 11.91 169 ASN A O 1
ATOM 1277 N N . GLU A 1 170 ? 11.051 18.979 0.909 1.00 12.11 170 GLU A N 1
ATOM 1278 C CA . GLU A 1 170 ? 10.453 19.912 1.861 1.00 13.33 170 GLU A CA 1
ATOM 1279 C C . GLU A 1 170 ? 9.421 20.853 1.230 1.00 16.73 170 GLU A C 1
ATOM 1280 O O . GLU A 1 170 ? 8.741 21.592 1.942 1.00 15.79 170 GLU A O 1
ATOM 1286 N N . TRP A 1 171 ? 9.296 20.828 -0.096 1.00 12.54 171 TRP A N 1
ATOM 1287 C CA . TRP A 1 171 ? 8.230 21.573 -0.763 1.00 12.19 171 TRP A CA 1
ATOM 1288 C C . TRP A 1 171 ? 6.876 20.935 -0.466 1.00 13.93 171 TRP A C 1
ATOM 1289 O O . TRP A 1 171 ? 5.844 21.605 -0.488 1.00 15.95 171 TRP A O 1
ATOM 1300 N N . GLN A 1 172 ? 6.889 19.633 -0.195 1.00 12.75 172 GLN A N 1
ATOM 1301 C CA . GLN A 1 172 ? 5.659 18.904 0.075 1.00 12.71 172 GLN A CA 1
ATOM 1302 C C . GLN A 1 172 ? 5.209 19.096 1.524 1.00 16.60 172 GLN A C 1
ATOM 1303 O O . GLN A 1 172 ? 6.002 18.959 2.445 1.00 14.26 172 GLN A O 1
ATOM 1309 N N . ASN A 1 173 ? 3.933 19.419 1.709 1.00 13.78 173 ASN A N 1
ATOM 1310 C CA . ASN A 1 173 ? 3.381 19.726 3.019 1.00 11.88 173 ASN A CA 1
ATOM 1311 C C . ASN A 1 173 ? 3.499 18.552 3.979 1.00 13.78 173 ASN A C 1
ATOM 1312 O O . ASN A 1 173 ? 3.073 17.448 3.668 1.00 12.28 173 ASN A O 1
ATOM 1317 N N . PRO A 1 174 ? 4.061 18.791 5.171 1.00 14.55 174 PRO A N 1
ATOM 1318 C CA . PRO A 1 174 ? 4.180 17.738 6.181 1.00 14.02 174 PRO A CA 1
ATOM 1319 C C . PRO A 1 174 ? 2.852 17.082 6.532 1.00 10.86 174 PRO A C 1
ATOM 1320 O O . PRO A 1 174 ? 2.826 15.922 6.948 1.00 12.53 174 PRO A O 1
ATOM 1324 N N . MET A 1 175 ? 1.760 17.826 6.387 1.00 13.22 175 MET A N 1
ATOM 1325 C CA . MET A 1 175 ? 0.459 17.299 6.769 1.00 13.34 175 MET A CA 1
ATOM 1326 C C . MET A 1 175 ? -0.136 16.344 5.739 1.00 14.32 175 MET A C 1
ATOM 1327 O O . MET A 1 175 ? -1.242 15.845 5.924 1.00 14.67 175 MET A O 1
ATOM 1332 N N . LEU A 1 176 ? 0.616 16.068 4.674 1.00 11.92 176 LEU A N 1
ATOM 1333 C CA . LEU A 1 176 ? 0.284 14.925 3.823 1.00 9.51 176 LEU A CA 1
ATOM 1334 C C . LEU A 1 176 ? 0.385 13.632 4.624 1.00 11.15 176 LEU A C 1
ATOM 1335 O O . LEU A 1 176 ? -0.260 12.638 4.297 1.00 11.46 176 LEU A O 1
ATOM 1340 N N . GLU A 1 177 ? 1.208 13.632 5.677 1.00 10.14 177 GLU A N 1
ATOM 1341 C CA . GLU A 1 177 ? 1.345 12.439 6.488 1.00 10.66 177 GLU A CA 1
ATOM 1342 C C . GLU A 1 177 ? -0.002 12.105 7.106 1.00 9.93 177 GLU A C 1
ATOM 1343 O O . GLU A 1 177 ? -0.577 12.915 7.843 1.00 10.81 177 GLU A O 1
ATOM 1349 N N . GLY A 1 178 ? -0.507 10.923 6.778 1.00 8.09 178 GLY A N 1
ATOM 1350 C CA . GLY A 1 178 ? -1.824 10.508 7.226 1.00 9.34 178 GLY A CA 1
ATOM 1351 C C . GLY A 1 178 ? -2.850 10.427 6.105 1.00 9.73 178 GLY A C 1
ATOM 1352 O O . GLY A 1 178 ? -3.885 9.777 6.278 1.00 11.65 178 GLY A O 1
ATOM 1353 N N . ILE A 1 179 ? -2.578 11.065 4.968 1.00 8.33 179 ILE A N 1
ATOM 1354 C CA . ILE A 1 179 ? -3.561 11.089 3.882 1.00 9.09 179 ILE A CA 1
ATOM 1355 C C . ILE A 1 179 ? -3.549 9.804 3.065 1.00 10.86 179 ILE A C 1
ATOM 1356 O O . ILE A 1 179 ? -4.528 9.485 2.385 1.00 9.22 179 ILE A O 1
ATOM 1361 N N . HIS A 1 180 ? -2.449 9.063 3.134 1.00 8.98 180 HIS A N 1
ATOM 1362 C CA . HIS A 1 180 ? -2.303 7.859 2.330 1.00 7.67 180 HIS A CA 1
ATOM 1363 C C . HIS A 1 180 ? -2.810 6.631 3.064 1.00 7.46 180 HIS A C 1
ATOM 1364 O O . HIS A 1 180 ? -2.824 6.574 4.301 1.00 9.50 180 HIS A O 1
ATOM 1371 N N . ASP A 1 181 ? -3.226 5.638 2.294 1.00 8.26 181 ASP A N 1
ATOM 1372 C CA . ASP A 1 181 ? -3.614 4.357 2.843 1.00 8.56 181 ASP A CA 1
ATOM 1373 C C . ASP A 1 181 ? -2.858 3.309 2.052 1.00 8.70 181 ASP A C 1
ATOM 1374 O O . ASP A 1 181 ? -3.140 3.092 0.863 1.00 9.54 181 ASP A O 1
ATOM 1379 N N . ILE A 1 182 ? -1.875 2.687 2.698 1.00 9.03 182 ILE A N 1
ATOM 1380 C CA . ILE A 1 182 ? -1.009 1.709 2.060 1.00 9.59 182 ILE A CA 1
ATOM 1381 C C . ILE A 1 182 ? -1.281 0.369 2.715 1.00 10.99 182 ILE A C 1
ATOM 1382 O O . ILE A 1 182 ? -1.164 0.241 3.934 1.00 12.15 182 ILE A O 1
ATOM 1387 N N . TRP A 1 183 ? -1.634 -0.629 1.919 1.00 11.59 183 TRP A N 1
ATOM 1388 C CA . TRP A 1 183 ? -1.995 -1.927 2.463 1.00 12.79 183 TRP A CA 1
ATOM 1389 C C . TRP A 1 183 ? -0.845 -2.915 2.323 1.00 11.79 183 TRP A C 1
ATOM 1390 O O . TRP A 1 183 ? -0.155 -2.931 1.306 1.00 15.36 183 TRP A O 1
ATOM 1401 N N . ASP A 1 184 ? -0.643 -3.755 3.331 1.00 18.32 184 ASP A N 1
ATOM 1402 C CA . ASP A 1 184 ? 0.365 -4.802 3.200 1.00 20.97 184 ASP A CA 1
ATOM 1403 C C . ASP A 1 184 ? -0.222 -6.101 2.648 1.00 17.96 184 ASP A C 1
ATOM 1404 O O . ASP A 1 184 ? 0.463 -7.119 2.576 1.00 21.66 184 ASP A O 1
ATOM 1409 N N . GLY A 1 185 ? -1.483 -6.051 2.230 1.00 16.44 185 GLY A N 1
ATOM 1410 C CA . GLY A 1 185 ? -2.158 -7.232 1.727 1.00 15.36 185 GLY A CA 1
ATOM 1411 C C . GLY A 1 185 ? -1.697 -7.579 0.328 1.00 15.22 185 GLY A C 1
ATOM 1412 O O . GLY A 1 185 ? -1.091 -6.761 -0.365 1.00 17.20 185 GLY A O 1
ATOM 1413 N N . ASN A 1 186 ? -1.996 -8.799 -0.093 1.00 13.22 186 ASN A N 1
ATOM 1414 C CA . ASN A 1 186 ? -1.574 -9.287 -1.396 1.00 12.04 186 ASN A CA 1
ATOM 1415 C C . ASN A 1 186 ? -2.559 -8.862 -2.467 1.00 11.43 186 ASN A C 1
ATOM 1416 O O . ASN A 1 186 ? -3.530 -9.566 -2.726 1.00 14.50 186 ASN A O 1
ATOM 1421 N N . VAL A 1 187 ? -2.301 -7.704 -3.079 1.00 13.15 187 VAL A N 1
ATOM 1422 C CA . VAL A 1 187 ? -3.130 -7.191 -4.167 1.00 12.11 187 VAL A CA 1
ATOM 1423 C C . VAL A 1 187 ? -2.547 -7.605 -5.507 1.00 11.09 187 VAL A C 1
ATOM 1424 O O . VAL A 1 187 ? -3.277 -7.933 -6.454 1.00 13.05 187 VAL A O 1
ATOM 1428 N N . SER A 1 188 ? -1.218 -7.582 -5.592 1.00 8.47 188 SER A N 1
ATOM 1429 C CA . SER A 1 188 ? -0.538 -7.749 -6.870 1.00 9.27 188 SER A CA 1
ATOM 1430 C C . SER A 1 188 ? 0.618 -8.732 -6.784 1.00 9.49 188 SER A C 1
ATOM 1431 O O . SER A 1 188 ? 1.489 -8.758 -7.656 1.00 11.86 188 SER A O 1
ATOM 1434 N N . GLY A 1 189 ? 0.626 -9.540 -5.730 1.00 10.65 189 GLY A N 1
ATOM 1435 C CA . GLY A 1 189 ? 1.670 -10.534 -5.559 1.00 10.44 189 GLY A CA 1
ATOM 1436 C C . GLY A 1 189 ? 1.338 -11.888 -6.164 1.00 10.33 189 GLY A C 1
ATOM 1437 O O . GLY A 1 189 ? 0.544 -12.011 -7.107 1.00 10.51 189 GLY A O 1
ATOM 1438 N N . VAL A 1 190 ? 1.968 -12.920 -5.617 1.00 12.78 190 VAL A N 1
ATOM 1439 C CA . VAL A 1 190 ? 1.785 -14.271 -6.117 1.00 12.53 190 VAL A CA 1
ATOM 1440 C C . VAL A 1 190 ? 0.401 -14.805 -5.748 1.00 10.32 190 VAL A C 1
ATOM 1441 O O . VAL A 1 190 ? -0.044 -14.658 -4.617 1.00 12.56 190 VAL A O 1
ATOM 1445 N N . PRO A 1 191 ? -0.298 -15.421 -6.711 1.00 9.67 191 PRO A N 1
ATOM 1446 C CA . PRO A 1 191 ? -1.602 -16.006 -6.390 1.00 10.88 191 PRO A CA 1
ATOM 1447 C C . PRO A 1 191 ? -1.458 -17.135 -5.360 1.00 13.51 191 PRO A C 1
ATOM 1448 O O . PRO A 1 191 ? -0.392 -17.749 -5.298 1.00 14.16 191 PRO A O 1
ATOM 1452 N N . THR A 1 192 ? -2.487 -17.410 -4.564 1.00 13.68 192 THR A N 1
ATOM 1453 C CA . THR A 1 192 ? -3.768 -16.720 -4.604 1.00 11.64 192 THR A CA 1
ATOM 1454 C C . THR A 1 192 ? -3.669 -15.381 -3.895 1.00 8.71 192 THR A C 1
ATOM 1455 O O . THR A 1 192 ? -3.115 -15.285 -2.787 1.00 12.51 192 THR A O 1
ATOM 1459 N N . ARG A 1 193 ? -4.211 -14.343 -4.519 1.00 10.75 193 ARG A N 1
ATOM 1460 C CA . ARG A 1 193 ? -4.193 -13.027 -3.906 1.00 12.53 193 ARG A CA 1
ATOM 1461 C C . ARG A 1 193 ? -5.227 -12.915 -2.808 1.00 8.99 193 ARG A C 1
ATOM 1462 O O . ARG A 1 193 ? -6.097 -13.775 -2.669 1.00 13.61 193 ARG A O 1
ATOM 1470 N N . ASP A 1 194 ? -5.109 -11.852 -2.023 1.00 11.72 194 ASP A N 1
ATOM 1471 C CA . ASP A 1 194 ? -6.066 -11.579 -0.960 1.00 11.85 194 ASP A CA 1
ATOM 147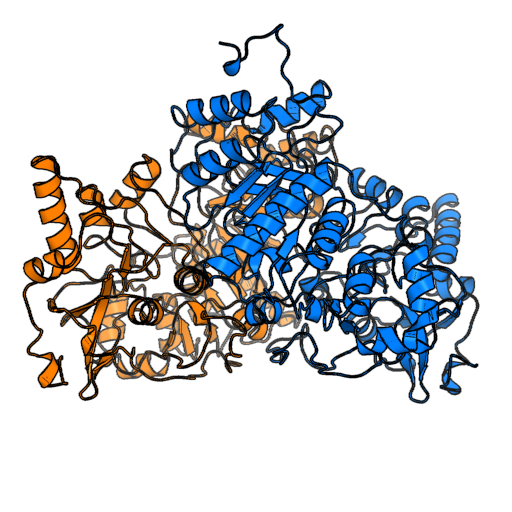2 C C . ASP A 1 194 ? -7.288 -10.909 -1.546 1.00 14.33 194 ASP A C 1
ATOM 1473 O O . ASP A 1 194 ? -7.208 -10.225 -2.568 1.00 16.79 194 ASP A O 1
ATOM 1478 N N . ILE A 1 195 ? -8.423 -11.104 -0.891 1.00 15.22 195 ILE A N 1
ATOM 1479 C CA . ILE A 1 195 ? -9.563 -10.245 -1.134 1.00 15.97 195 ILE A CA 1
ATOM 1480 C C . ILE A 1 195 ? -9.165 -8.842 -0.704 1.00 13.29 195 ILE A C 1
ATOM 1481 O O . ILE A 1 195 ? -8.648 -8.643 0.397 1.00 16.99 195 ILE A O 1
ATOM 1486 N N . VAL A 1 196 ? -9.372 -7.872 -1.589 1.00 18.62 196 VAL A N 1
ATOM 1487 C CA . VAL A 1 196 ? -9.172 -6.480 -1.225 1.00 17.98 196 VAL A CA 1
ATOM 1488 C C . VAL A 1 196 ? -10.514 -5.993 -0.699 1.00 19.31 196 VAL A C 1
ATOM 1489 O O . VAL A 1 196 ? -11.443 -5.790 -1.473 1.00 21.34 196 VAL A O 1
ATOM 1493 N N . PRO A 1 197 ? -10.616 -5.814 0.621 1.00 15.74 197 PRO A N 1
ATOM 1494 C CA . PRO A 1 197 ? -11.913 -5.759 1.302 1.00 15.80 197 PRO A CA 1
ATOM 1495 C C . PRO A 1 197 ? -12.597 -4.393 1.326 1.00 14.65 197 PRO A C 1
ATOM 1496 O O . PRO A 1 197 ? -13.374 -4.121 2.244 1.00 17.33 197 PRO A O 1
ATOM 1500 N N . ILE A 1 198 ? -12.335 -3.563 0.323 1.00 13.26 198 ILE A N 1
ATOM 1501 C CA . ILE A 1 198 ? -12.957 -2.244 0.227 1.00 10.56 198 ILE A CA 1
ATOM 1502 C C . ILE A 1 198 ? -14.415 -2.319 -0.222 1.00 12.75 198 ILE A C 1
ATOM 1503 O O . ILE A 1 198 ? -14.720 -2.785 -1.323 1.00 12.63 198 ILE A O 1
ATOM 1508 N N . VAL A 1 199 ? -15.318 -1.849 0.633 1.00 11.99 199 VAL A N 1
ATOM 1509 C CA . VAL A 1 199 ? -16.742 -1.865 0.305 1.00 13.95 199 VAL A CA 1
ATOM 1510 C C . VAL A 1 199 ? -17.361 -0.475 0.382 1.00 14.02 199 VAL A C 1
ATOM 1511 O O . VAL A 1 199 ? -18.566 -0.308 0.206 1.00 15.98 199 VAL A O 1
ATOM 1515 N N . ARG A 1 200 ? -16.531 0.527 0.650 1.00 13.01 200 ARG A N 1
ATOM 1516 C CA . ARG A 1 200 ? -16.954 1.914 0.510 1.00 11.64 200 ARG A CA 1
ATOM 1517 C C . ARG A 1 200 ? -15.762 2.792 0.157 1.00 10.71 200 ARG A C 1
ATOM 1518 O O . ARG A 1 200 ? -14.621 2.479 0.512 1.00 10.41 200 ARG A O 1
ATOM 1526 N N . ALA A 1 201 ? -16.022 3.883 -0.559 1.00 11.10 201 ALA A N 1
ATOM 1527 C CA . ALA A 1 201 ? -14.939 4.700 -1.090 1.00 10.61 201 ALA A CA 1
ATOM 1528 C C . ALA A 1 201 ? -14.111 5.413 -0.023 1.00 10.47 201 ALA A C 1
ATOM 1529 O O . ALA A 1 201 ? -12.968 5.802 -0.278 1.00 11.07 201 ALA A O 1
ATOM 1531 N N . ASP A 1 202 ? -14.692 5.579 1.168 1.00 11.29 202 ASP A N 1
ATOM 1532 C CA . ASP A 1 202 ? -14.025 6.244 2.290 1.00 10.30 202 ASP A CA 1
ATOM 1533 C C . ASP A 1 202 ? -13.291 5.276 3.222 1.00 11.74 202 ASP A C 1
ATOM 1534 O O . ASP A 1 202 ? -12.824 5.672 4.292 1.00 14.93 202 ASP A O 1
ATOM 1539 N N . GLN A 1 203 ? -13.177 4.017 2.819 1.00 8.76 203 GLN A N 1
ATOM 1540 C CA . GLN A 1 203 ? -12.655 2.994 3.719 1.00 9.28 203 GLN A CA 1
ATOM 1541 C C . GLN A 1 203 ? -11.143 2.892 3.658 1.00 10.84 203 GLN A C 1
ATOM 1542 O O . GLN A 1 203 ? -10.564 2.778 2.583 1.00 12.28 203 GLN A O 1
ATOM 1548 N N . ARG A 1 204 ? -10.504 2.915 4.823 1.00 8.24 204 ARG A N 1
ATOM 1549 C CA . ARG A 1 204 ? -9.072 2.680 4.919 1.00 9.09 204 ARG A CA 1
ATOM 1550 C C . ARG A 1 204 ? -8.813 1.228 5.304 1.00 9.52 204 ARG A C 1
ATOM 1551 O O . ARG A 1 204 ? -9.491 0.670 6.184 1.00 9.64 204 ARG A O 1
ATOM 1559 N N . VAL A 1 205 ? -7.853 0.602 4.636 1.00 9.21 205 VAL A N 1
ATOM 1560 C CA . VAL A 1 205 ? -7.527 -0.790 4.920 1.00 10.72 205 VAL A CA 1
ATOM 1561 C C . VAL A 1 205 ? -6.098 -0.996 5.410 1.00 9.53 205 VAL A C 1
ATOM 1562 O O . VAL A 1 205 ? -5.726 -2.101 5.806 1.00 11.63 205 VAL A O 1
ATOM 1566 N N . GLY A 1 206 ? -5.295 0.063 5.384 1.00 11.39 206 GLY A N 1
ATOM 1567 C CA . GLY A 1 206 ? -3.887 -0.068 5.713 1.00 10.25 206 GLY A CA 1
ATOM 1568 C C . GLY A 1 206 ? -3.385 1.027 6.628 1.00 10.84 206 GLY A C 1
ATOM 1569 O O . GLY A 1 206 ? -4.062 1.423 7.586 1.00 12.68 206 GLY A O 1
ATOM 1570 N N . GLY A 1 207 ? -2.199 1.536 6.315 1.00 11.22 207 GLY A N 1
ATOM 1571 C CA . GLY A 1 207 ? -1.539 2.524 7.144 1.00 9.67 207 GLY A CA 1
ATOM 1572 C C . GLY A 1 207 ? -0.943 3.652 6.328 1.00 10.11 207 GLY A C 1
ATOM 1573 O O . GLY A 1 207 ? -1.080 3.680 5.108 1.00 10.37 207 GLY A O 1
ATOM 1574 N N . PRO A 1 208 ? -0.284 4.595 6.997 1.00 9.05 208 PRO A N 1
ATOM 1575 C CA . PRO A 1 208 ? 0.148 5.864 6.403 1.00 9.82 208 PRO A CA 1
ATOM 1576 C C . PRO A 1 208 ? 1.503 5.817 5.720 1.00 10.31 208 PRO A C 1
ATOM 1577 O O . PRO A 1 208 ? 1.905 6.822 5.144 1.00 12.65 208 PRO A O 1
ATOM 1581 N N . VAL A 1 209 ? 2.207 4.693 5.802 1.00 8.40 209 VAL A N 1
ATOM 1582 C CA . VAL A 1 209 ? 3.576 4.654 5.313 1.00 9.37 209 VAL A CA 1
ATOM 1583 C C . VAL A 1 209 ? 3.852 3.525 4.349 1.00 8.16 209 VAL A C 1
ATOM 1584 O O . VAL A 1 209 ? 3.275 2.440 4.447 1.00 9.44 209 VAL A O 1
ATOM 1588 N N . LEU A 1 210 ? 4.765 3.798 3.422 1.00 9.82 210 LEU A N 1
ATOM 1589 C CA . LEU A 1 210 ? 5.386 2.754 2.635 1.00 8.27 210 LEU A CA 1
ATOM 1590 C C . LEU A 1 210 ? 6.417 2.053 3.506 1.00 10.45 210 LEU A C 1
ATOM 1591 O O . LEU A 1 210 ? 7.117 2.703 4.280 1.00 10.71 210 LEU A O 1
ATOM 1596 N N . ARG A 1 211 ? 6.512 0.736 3.382 1.00 9.93 211 ARG A N 1
ATOM 1597 C CA . ARG A 1 211 ? 7.453 -0.037 4.189 1.00 10.98 211 ARG A CA 1
ATOM 1598 C C . ARG A 1 211 ? 8.619 -0.510 3.341 1.00 12.14 211 ARG A C 1
ATOM 1599 O O . ARG A 1 211 ? 8.432 -0.963 2.211 1.00 11.52 211 ARG A O 1
ATOM 1607 N N . VAL A 1 212 ? 9.825 -0.388 3.879 1.00 10.54 212 VAL A N 1
ATOM 1608 C CA . VAL A 1 212 ? 11.007 -0.881 3.199 1.00 11.24 212 VAL A CA 1
ATOM 1609 C C . VAL A 1 212 ? 12.064 -1.267 4.225 1.00 12.81 212 VAL A C 1
ATOM 1610 O O . VAL A 1 212 ? 12.185 -0.634 5.268 1.00 13.16 212 VAL A O 1
ATOM 1614 N N . ASN A 1 213 ? 12.795 -2.337 3.935 1.00 12.39 213 ASN A N 1
ATOM 1615 C CA . ASN A 1 213 ? 13.934 -2.729 4.748 1.00 15.69 213 ASN A CA 1
ATOM 1616 C C . ASN A 1 213 ? 14.951 -1.598 4.674 1.00 14.53 213 ASN A C 1
ATOM 1617 O O . ASN A 1 213 ? 15.374 -1.239 3.581 1.00 12.35 213 ASN A O 1
ATOM 1622 N N . PRO A 1 214 ? 15.338 -1.018 5.827 1.00 11.59 214 PRO A N 1
ATOM 1623 C CA . PRO A 1 214 ? 16.259 0.121 5.779 1.00 14.29 214 PRO A CA 1
ATOM 1624 C C . PRO A 1 214 ? 17.615 -0.246 5.192 1.00 12.24 214 PRO A C 1
ATOM 1625 O O . PRO A 1 214 ? 18.321 0.632 4.698 1.00 13.37 214 PRO A O 1
ATOM 1629 N N . ASP A 1 215 ? 17.961 -1.526 5.222 1.00 14.63 215 ASP A N 1
ATOM 1630 C CA . ASP A 1 215 ? 19.246 -1.969 4.692 1.00 15.24 215 ASP A CA 1
ATOM 1631 C C . ASP A 1 215 ? 19.317 -1.821 3.173 1.00 14.78 215 ASP A C 1
ATOM 1632 O O . ASP A 1 215 ? 20.408 -1.801 2.607 1.00 17.68 215 ASP A O 1
ATOM 1637 N N . LYS A 1 216 ? 18.160 -1.724 2.516 1.00 13.67 216 LYS A N 1
ATOM 1638 C CA . LYS A 1 216 ? 18.131 -1.518 1.065 1.00 12.03 216 LYS A CA 1
ATOM 1639 C C . LYS A 1 216 ? 18.263 -0.048 0.696 1.00 13.35 216 LYS A C 1
ATOM 1640 O O . LYS A 1 216 ? 18.486 0.280 -0.462 1.00 12.26 216 LYS A O 1
ATOM 1646 N N . ILE A 1 217 ? 18.113 0.839 1.675 1.00 12.06 217 ILE A N 1
ATOM 1647 C CA . ILE A 1 217 ? 18.208 2.262 1.394 1.00 9.96 217 ILE A CA 1
ATOM 1648 C C . ILE A 1 217 ? 19.660 2.662 1.213 1.00 13.05 217 ILE A C 1
ATOM 1649 O O . ILE A 1 217 ? 20.444 2.627 2.157 1.00 14.46 217 ILE A O 1
ATOM 1654 N N . ALA A 1 218 ? 20.026 3.010 -0.013 1.00 10.10 218 ALA A N 1
ATOM 1655 C CA . ALA A 1 218 ? 21.413 3.319 -0.321 1.00 12.85 218 ALA A CA 1
ATOM 1656 C C . ALA A 1 218 ? 21.715 4.809 -0.287 1.00 12.11 218 ALA A C 1
ATOM 1657 O O . ALA A 1 218 ? 22.878 5.213 -0.172 1.00 14.14 218 ALA A O 1
ATOM 1659 N N . ALA A 1 219 ? 20.677 5.633 -0.373 1.00 9.13 219 ALA A N 1
ATOM 1660 C CA . ALA A 1 219 ? 20.867 7.070 -0.408 1.00 8.81 219 ALA A CA 1
ATOM 1661 C C . ALA A 1 219 ? 19.572 7.791 -0.105 1.00 11.06 219 ALA A C 1
ATOM 1662 O O . ALA A 1 219 ? 18.485 7.333 -0.483 1.00 10.43 219 ALA A O 1
ATOM 1664 N N . ILE A 1 220 ? 19.695 8.921 0.579 1.00 10.44 220 ILE A N 1
ATOM 1665 C CA . ILE A 1 220 ? 18.573 9.808 0.831 1.00 9.74 220 ILE A CA 1
ATOM 1666 C C . ILE A 1 220 ? 19.010 11.206 0.434 1.00 12.00 220 ILE A C 1
ATOM 1667 O O . ILE A 1 220 ? 20.092 11.654 0.793 1.00 11.57 220 ILE A O 1
ATOM 1672 N N . VAL A 1 221 ? 18.180 11.888 -0.342 1.00 10.15 221 VAL A N 1
ATOM 1673 C CA . VAL A 1 221 ? 18.533 13.193 -0.867 1.00 9.30 221 VAL A CA 1
ATOM 1674 C C . VAL A 1 221 ? 17.516 14.217 -0.392 1.00 13.15 221 VAL A C 1
ATOM 1675 O O . VAL A 1 221 ? 16.313 14.034 -0.568 1.00 12.24 221 VAL A O 1
ATOM 1679 N N . ARG A 1 222 ? 17.995 15.294 0.216 1.00 12.07 222 ARG A N 1
ATOM 1680 C CA . ARG A 1 222 ? 17.114 16.359 0.652 1.00 11.79 222 ARG A CA 1
ATOM 1681 C C . ARG A 1 222 ? 16.824 17.278 -0.510 1.00 12.29 222 ARG A C 1
ATOM 1682 O O . ARG A 1 222 ? 17.744 17.839 -1.115 1.00 14.97 222 ARG A O 1
ATOM 1690 N N . THR A 1 223 ? 15.549 17.434 -0.837 1.00 11.14 223 THR A N 1
ATOM 1691 C CA . THR A 1 223 ? 15.180 18.243 -1.992 1.00 11.75 223 THR A CA 1
ATOM 1692 C C . THR A 1 223 ? 14.179 19.335 -1.639 1.00 10.64 223 THR A C 1
ATOM 1693 O O . THR A 1 223 ? 13.637 19.360 -0.537 1.00 12.76 223 THR A O 1
ATOM 1697 N N . ASN A 1 224 ? 13.952 20.249 -2.575 1.00 12.26 224 ASN A N 1
ATOM 1698 C CA . ASN A 1 224 ? 12.979 21.314 -2.407 1.00 13.55 224 ASN A CA 1
ATOM 1699 C C . ASN A 1 224 ? 12.590 21.791 -3.797 1.00 15.47 224 ASN A C 1
ATOM 1700 O O . ASN A 1 224 ? 13.201 22.705 -4.342 1.00 17.34 224 ASN A O 1
ATOM 1705 N N . ASP A 1 225 ? 11.585 21.146 -4.386 1.00 13.79 225 ASP A N 1
ATOM 1706 C CA . ASP A 1 225 ? 11.212 21.434 -5.770 1.00 12.26 225 ASP A CA 1
ATOM 1707 C C . ASP A 1 225 ? 9.739 21.117 -6.006 1.00 13.08 225 ASP A C 1
ATOM 1708 O O . ASP A 1 225 ? 9.178 20.221 -5.378 1.00 14.60 225 ASP A O 1
ATOM 1713 N N . ARG A 1 226 ? 9.119 21.844 -6.929 1.00 15.55 226 ARG A N 1
ATOM 1714 C CA . ARG A 1 226 ? 7.680 21.728 -7.150 1.00 15.29 226 ARG A CA 1
ATOM 1715 C C . ARG A 1 226 ? 7.295 20.571 -8.059 1.00 11.91 226 ARG A C 1
ATOM 1716 O O . ARG A 1 226 ? 8.038 20.196 -8.960 1.00 12.05 226 ARG A O 1
ATOM 1724 N N . ASP A 1 227 ? 6.118 20.008 -7.793 1.00 11.80 227 ASP A N 1
ATOM 1725 C CA . ASP A 1 227 ? 5.435 19.139 -8.743 1.00 11.41 227 ASP A CA 1
ATOM 1726 C C . ASP A 1 227 ? 5.105 19.903 -10.032 1.00 13.14 227 ASP A C 1
ATOM 1727 O O . ASP A 1 227 ? 5.307 21.120 -10.131 1.00 12.92 227 ASP A O 1
ATOM 1732 N N . GLU A 1 228 ? 4.575 19.189 -11.018 1.00 10.44 228 GLU A N 1
ATOM 1733 C CA . GLU A 1 228 ? 4.144 19.818 -12.257 1.00 12.48 228 GLU A CA 1
ATOM 1734 C C . GLU A 1 228 ? 2.648 20.046 -12.157 1.00 12.19 228 GLU A C 1
ATOM 1735 O O . GLU A 1 228 ? 1.832 19.162 -12.445 1.00 14.23 228 GLU A O 1
ATOM 1741 N N . ASN A 1 229 ? 2.306 21.243 -11.708 1.00 12.46 229 ASN A N 1
ATOM 1742 C CA . ASN A 1 229 ? 0.932 21.637 -11.510 1.00 11.32 229 ASN A CA 1
ATOM 1743 C C . ASN A 1 229 ? 0.496 22.388 -12.742 1.00 14.37 229 ASN A C 1
ATOM 1744 O O . ASN A 1 229 ? 0.805 23.569 -12.900 1.00 16.72 229 ASN A O 1
ATOM 1749 N N . ALA A 1 230 ? -0.182 21.671 -13.629 1.00 15.76 230 ALA A N 1
ATOM 1750 C CA . ALA A 1 230 ? -0.586 22.207 -14.919 1.00 16.37 230 ALA A CA 1
ATOM 1751 C C . ALA A 1 230 ? -1.571 23.345 -14.743 1.00 15.80 230 ALA A C 1
ATOM 1752 O O . ALA A 1 230 ? -2.370 23.342 -13.807 1.00 16.42 230 ALA A O 1
ATOM 1754 N N . PRO A 1 231 ? -1.510 24.332 -15.644 1.00 15.56 231 PRO A N 1
ATOM 1755 C CA . PRO A 1 231 ? -2.459 25.445 -15.600 1.00 14.96 231 PRO A CA 1
ATOM 1756 C C . PRO A 1 231 ? -3.886 24.938 -15.667 1.00 17.15 231 PRO A C 1
ATOM 1757 O O . PRO A 1 231 ? -4.176 23.960 -16.365 1.00 17.17 231 PRO A O 1
ATOM 1761 N N . PHE A 1 232 ? -4.770 25.589 -14.929 1.00 14.65 232 PHE A N 1
ATOM 1762 C CA . PHE A 1 232 ? -6.174 25.222 -14.972 1.00 13.20 232 PHE A CA 1
ATOM 1763 C C . PHE A 1 232 ? -6.732 25.420 -16.381 1.00 16.33 232 PHE A C 1
ATOM 1764 O O . PHE A 1 232 ? -6.631 26.504 -16.965 1.00 17.69 232 PHE A O 1
ATOM 1772 N N . ALA A 1 233 ? -7.309 24.354 -16.924 1.00 14.78 233 ALA A N 1
ATOM 1773 C CA . ALA A 1 233 ? -7.926 24.421 -18.239 1.00 16.47 233 ALA A CA 1
ATOM 1774 C C . ALA A 1 233 ? -9.363 24.904 -18.073 1.00 19.82 233 ALA A C 1
ATOM 1775 O O . ALA A 1 233 ? -10.268 24.121 -17.767 1.00 16.64 233 ALA A O 1
ATOM 1777 N N . ALA A 1 234 ? -9.567 26.204 -18.250 1.00 19.94 234 ALA A N 1
ATOM 1778 C CA . ALA A 1 234 ? -10.895 26.784 -18.099 1.00 23.55 234 ALA A CA 1
ATOM 1779 C C . ALA A 1 234 ? -11.832 26.240 -19.177 1.00 18.33 234 ALA A C 1
ATOM 1780 O O . ALA A 1 234 ? -11.502 26.266 -20.365 1.00 23.99 234 ALA A O 1
ATOM 1782 N N . PRO A 1 235 ? -12.995 25.720 -18.758 1.00 19.13 235 PRO A N 1
ATOM 1783 C CA . PRO A 1 235 ? -13.938 25.159 -19.731 1.00 16.93 235 PRO A CA 1
ATOM 1784 C C . PRO A 1 235 ? -14.315 26.145 -20.826 1.00 18.84 235 PRO A C 1
ATOM 1785 O O . PRO A 1 235 ? -14.669 27.289 -20.534 1.00 19.23 235 PRO A O 1
ATOM 1789 N N . ASP A 1 236 ? -14.219 25.698 -22.072 1.00 15.24 236 ASP A N 1
ATOM 1790 C CA . ASP A 1 236 ? -14.722 26.473 -23.200 1.00 16.69 236 ASP A CA 1
ATOM 1791 C C . ASP A 1 236 ? -16.158 26.046 -23.485 1.00 14.29 236 ASP A C 1
ATOM 1792 O O . ASP A 1 236 ? -16.720 25.226 -22.756 1.00 13.82 236 ASP A O 1
ATOM 1797 N N . GLU A 1 237 ? -16.765 26.599 -24.527 1.00 13.42 237 GLU A N 1
ATOM 1798 C CA . GLU A 1 237 ? -18.177 26.320 -24.746 1.00 12.45 237 GLU A CA 1
ATOM 1799 C C . GLU A 1 237 ? -18.412 24.878 -25.182 1.00 11.78 237 GLU A C 1
ATOM 1800 O O . GLU A 1 237 ? -19.450 24.307 -24.870 1.00 14.03 237 GLU A O 1
ATOM 1806 N N . THR A 1 238 ? -17.442 24.296 -25.888 1.00 12.21 238 THR A N 1
ATOM 1807 C CA . THR A 1 238 ? -17.515 22.884 -26.264 1.00 13.51 238 THR A CA 1
ATOM 1808 C C . THR A 1 238 ? -17.567 22.016 -25.017 1.00 11.30 238 THR A C 1
ATOM 1809 O O . THR A 1 238 ? -18.404 21.124 -24.909 1.00 10.32 238 THR A O 1
ATOM 1813 N N . ALA A 1 239 ? -16.681 22.295 -24.066 1.00 11.06 239 ALA A N 1
ATOM 1814 C CA . ALA A 1 239 ? -16.668 21.561 -22.804 1.00 10.83 239 ALA A CA 1
ATOM 1815 C C . ALA A 1 239 ? -17.958 21.750 -22.009 1.00 10.73 239 ALA A C 1
ATOM 1816 O O . ALA A 1 239 ? -18.500 20.802 -21.423 1.00 9.43 239 ALA A O 1
ATOM 1818 N N . LYS A 1 240 ? -18.449 22.984 -21.980 1.00 12.33 240 LYS A N 1
ATOM 1819 C CA . LYS A 1 240 ? -19.674 23.269 -21.246 1.00 11.04 240 LYS A CA 1
ATOM 1820 C C . LYS A 1 240 ? -20.874 22.558 -21.864 1.00 8.97 240 LYS A C 1
ATOM 1821 O O . LYS A 1 240 ? -21.746 22.088 -21.138 1.00 10.36 240 LYS A O 1
ATOM 1827 N N . ALA A 1 241 ? -20.900 22.461 -23.191 1.00 11.05 241 ALA A N 1
ATOM 1828 C CA . ALA A 1 241 ? -21.992 21.763 -23.874 1.00 9.70 241 ALA A CA 1
ATOM 1829 C C . ALA A 1 241 ? -21.945 20.273 -23.549 1.00 10.13 241 ALA A C 1
ATOM 1830 O O . ALA A 1 241 ? -22.969 19.648 -23.250 1.00 11.10 241 ALA A O 1
ATOM 1832 N N . ILE A 1 242 ? -20.747 19.706 -23.599 1.00 10.36 242 ILE A N 1
ATOM 1833 C CA . ILE A 1 242 ? -20.579 18.301 -23.271 1.00 8.27 242 ILE A CA 1
ATOM 1834 C C . ILE A 1 242 ? -21.052 18.024 -21.844 1.00 9.56 242 ILE A C 1
ATOM 1835 O O . ILE A 1 242 ? -21.821 17.082 -21.574 1.00 10.05 242 ILE A O 1
ATOM 1840 N N . ALA A 1 243 ? -20.611 18.870 -20.923 1.00 8.27 243 ALA A N 1
ATOM 1841 C CA . ALA A 1 243 ? -20.970 18.705 -19.527 1.00 8.69 243 ALA A CA 1
ATOM 1842 C C . ALA A 1 243 ? -22.483 18.855 -19.343 1.00 10.56 243 ALA A C 1
ATOM 1843 O O . ALA A 1 243 ? -23.090 18.130 -18.568 1.00 11.33 243 ALA A O 1
ATOM 1845 N N . GLY A 1 244 ? -23.094 19.775 -20.082 1.00 10.45 244 GLY A N 1
ATOM 1846 C CA . GLY A 1 244 ? -24.533 19.953 -19.993 1.00 12.41 244 GLY A CA 1
ATOM 1847 C C . GLY A 1 244 ? -25.297 18.704 -20.411 1.00 10.80 244 GLY A C 1
ATOM 1848 O O . GLY A 1 244 ? -26.230 18.283 -19.733 1.00 12.25 244 GLY A O 1
ATOM 1849 N N . TYR A 1 245 ? -24.894 18.100 -21.523 1.00 10.51 245 TYR A N 1
ATOM 1850 C CA . TYR A 1 245 ? -25.528 16.864 -21.973 1.00 8.96 245 TYR A CA 1
ATOM 1851 C C . TYR A 1 245 ? -25.366 15.753 -20.954 1.00 7.90 245 TYR A C 1
ATOM 1852 O O . TYR A 1 245 ? -26.305 14.998 -20.687 1.00 9.63 245 TYR A O 1
ATOM 1861 N N . LEU A 1 246 ? -24.173 15.650 -20.374 1.00 9.79 246 LEU A N 1
ATOM 1862 C CA . LEU A 1 246 ? -23.927 14.591 -19.410 1.00 9.07 246 LEU A CA 1
ATOM 1863 C C . LEU A 1 246 ? -24.752 14.780 -18.146 1.00 8.51 246 LEU A C 1
ATOM 1864 O O . LEU A 1 246 ? -25.333 13.829 -17.626 1.00 9.58 246 LEU A O 1
ATOM 1869 N N . LEU A 1 247 ? -24.784 16.008 -17.644 1.00 10.30 247 LEU A N 1
ATOM 1870 C CA . LEU A 1 247 ? -25.517 16.302 -16.424 1.00 12.35 247 LEU A CA 1
ATOM 1871 C C . LEU A 1 247 ? -27.017 16.103 -16.635 1.00 10.36 247 LEU A C 1
ATOM 1872 O O . LEU A 1 247 ? -27.714 15.634 -15.739 1.00 12.65 247 LEU A O 1
ATOM 1877 N N . ASP A 1 248 ? -27.510 16.444 -17.827 1.00 10.20 248 ASP A N 1
ATOM 1878 C CA . ASP A 1 248 ? -28.918 16.198 -18.147 1.00 12.25 248 ASP A CA 1
ATOM 1879 C C . ASP A 1 248 ? -29.216 14.705 -18.118 1.00 11.12 248 ASP A C 1
ATOM 1880 O O . ASP A 1 248 ? -30.244 14.273 -17.604 1.00 12.49 248 ASP A O 1
ATOM 1885 N N . PHE A 1 249 ? -28.285 13.921 -18.649 1.00 10.37 249 PHE A N 1
ATOM 1886 C CA . PHE A 1 249 ? -28.396 12.474 -18.629 1.00 11.12 249 PHE A CA 1
ATOM 1887 C C . PHE A 1 249 ? -28.417 11.929 -17.194 1.00 10.36 249 PHE A C 1
ATOM 1888 O O . PHE A 1 249 ? -29.241 11.084 -16.862 1.00 9.22 249 PHE A O 1
ATOM 1896 N N . PHE A 1 250 ? -27.507 12.402 -16.342 1.00 8.69 250 PHE A N 1
ATOM 1897 C CA . PHE A 1 250 ? -27.496 11.936 -14.961 1.00 9.93 250 PHE A CA 1
ATOM 1898 C C . PHE A 1 250 ? -28.833 12.275 -14.295 1.00 8.08 250 PHE A C 1
ATOM 1899 O O . PHE A 1 250 ? -29.409 11.450 -13.585 1.00 8.87 250 PHE A O 1
ATOM 1907 N N . GLY A 1 251 ? -29.321 13.490 -14.541 1.00 9.68 251 GLY A N 1
ATOM 1908 C CA . GLY A 1 251 ? -30.579 13.932 -13.953 1.00 13.08 251 GLY A CA 1
ATOM 1909 C C . GLY A 1 251 ? -31.725 13.024 -14.366 1.00 12.04 251 GLY A C 1
ATOM 1910 O O . GLY A 1 251 ? -32.566 12.645 -13.549 1.00 11.26 251 GLY A O 1
ATOM 1911 N N . HIS A 1 252 ? -31.742 12.654 -15.642 1.00 10.89 252 HIS A N 1
ATOM 1912 C CA . HIS A 1 252 ? -32.765 11.746 -16.126 1.00 10.66 252 HIS A CA 1
ATOM 1913 C C . HIS A 1 252 ? -32.663 10.350 -15.519 1.00 12.87 252 HIS A C 1
ATOM 1914 O O . HIS A 1 252 ? -33.671 9.751 -15.148 1.00 11.03 252 HIS A O 1
ATOM 1921 N N . GLU A 1 253 ? -31.447 9.822 -15.421 1.00 8.76 253 GLU A N 1
ATOM 1922 C CA . GLU A 1 253 ? -31.266 8.523 -14.791 1.00 9.71 253 GLU A CA 1
ATOM 1923 C C . GLU A 1 253 ? -31.783 8.533 -13.362 1.00 9.41 253 GLU A C 1
ATOM 1924 O O . GLU A 1 253 ? -32.409 7.569 -12.910 1.00 9.66 253 GLU A O 1
ATOM 1930 N N . VAL A 1 254 ? -31.519 9.623 -12.648 1.00 9.95 254 VAL A N 1
ATOM 1931 C CA . VAL A 1 254 ? -32.024 9.741 -11.285 1.00 12.81 254 VAL A CA 1
ATOM 1932 C C . VAL A 1 254 ? -33.557 9.774 -11.257 1.00 13.28 254 VAL A C 1
ATOM 1933 O O . VAL A 1 254 ? -34.174 9.070 -10.451 1.00 15.03 254 VAL A O 1
ATOM 1937 N N . LYS A 1 255 ? -34.157 10.549 -12.162 1.00 11.72 255 LYS A N 1
ATOM 1938 C CA . LYS A 1 255 ? -35.620 10.656 -12.229 1.00 14.18 255 LYS A CA 1
ATOM 1939 C C . LYS A 1 255 ? -36.288 9.348 -12.649 1.00 16.42 255 LYS A C 1
ATOM 1940 O O . LYS A 1 255 ? -37.466 9.129 -12.359 1.00 16.62 255 LYS A O 1
ATOM 1946 N N . GLN A 1 256 ? -35.530 8.470 -13.298 1.00 11.23 256 GLN A N 1
ATOM 1947 C CA . GLN A 1 256 ? -36.014 7.142 -13.674 1.00 15.48 256 GLN A CA 1
ATOM 1948 C C . GLN A 1 256 ? -35.584 6.045 -12.685 1.00 16.37 256 GLN A C 1
ATOM 1949 O O . GLN A 1 256 ? -35.774 4.855 -12.944 1.00 20.05 256 GLN A O 1
ATOM 1955 N N . ASN A 1 257 ? -34.998 6.455 -11.560 1.00 14.21 257 ASN A N 1
ATOM 1956 C CA . ASN A 1 257 ? -34.519 5.534 -10.523 1.00 13.06 257 ASN A CA 1
ATOM 1957 C C . ASN A 1 257 ? -33.423 4.570 -10.963 1.00 17.82 257 ASN A C 1
ATOM 1958 O O . ASN A 1 257 ? -33.241 3.514 -10.358 1.00 19.61 257 ASN A O 1
ATOM 1963 N N . ARG A 1 258 ? -32.688 4.929 -12.010 1.00 11.55 258 ARG A N 1
ATOM 1964 C CA . ARG A 1 258 ? -31.568 4.109 -12.450 1.00 12.03 258 ARG A CA 1
ATOM 1965 C C . ARG A 1 258 ? -30.247 4.563 -11.810 1.00 12.02 258 ARG A C 1
ATOM 1966 O O . ARG A 1 258 ? -29.212 3.920 -11.977 1.00 13.45 258 ARG A O 1
ATOM 1974 N N . LEU A 1 259 ? -30.308 5.676 -11.085 1.00 10.82 259 LEU A N 1
ATOM 1975 C CA . LEU A 1 259 ? -29.227 6.125 -10.208 1.00 12.23 259 LEU A CA 1
ATOM 1976 C C . LEU A 1 259 ? -29.881 6.774 -9.002 1.00 13.82 259 LEU A C 1
ATOM 1977 O O . LEU A 1 259 ? -30.963 7.344 -9.134 1.00 14.01 259 LEU A O 1
ATOM 1982 N N . PRO A 1 260 ? -29.228 6.693 -7.827 1.00 13.54 260 PRO A N 1
ATOM 1983 C CA . PRO A 1 260 ? -29.640 7.447 -6.635 1.00 17.12 260 PRO A CA 1
ATOM 1984 C C . PRO A 1 260 ? -29.352 8.934 -6.839 1.00 14.38 260 PRO A C 1
ATOM 1985 O O . PRO A 1 260 ? -28.545 9.272 -7.691 1.00 12.02 260 PRO A O 1
ATOM 1989 N N . PRO A 1 261 ? -29.986 9.819 -6.055 1.00 14.25 261 PRO A N 1
ATOM 1990 C CA . PRO A 1 261 ? -29.676 11.250 -6.122 1.00 14.82 261 PRO A CA 1
ATOM 1991 C C . PRO A 1 261 ? -28.220 11.537 -5.766 1.00 12.79 261 PRO A C 1
ATOM 1992 O O . PRO A 1 261 ? -27.692 12.595 -6.101 1.00 15.09 261 PRO A O 1
ATOM 1996 N N . SER A 1 262 ? -27.565 10.583 -5.111 1.00 10.34 262 SER A N 1
ATOM 1997 C CA . SER A 1 262 ? -26.141 10.720 -4.809 1.00 11.25 262 SER A CA 1
ATOM 1998 C C . SER A 1 262 ? -25.289 10.058 -5.882 1.00 12.67 262 SER A C 1
ATOM 1999 O O . SER A 1 262 ? -24.093 9.847 -5.686 1.00 13.04 262 SER A O 1
ATOM 2002 N N . LEU A 1 263 ? -25.916 9.727 -7.012 1.00 9.67 263 LEU A N 1
ATOM 2003 C CA . LEU A 1 263 ? -25.249 9.044 -8.119 1.00 9.82 263 LEU A CA 1
ATOM 2004 C C . LEU A 1 263 ? -24.528 7.780 -7.627 1.00 11.50 263 LEU A C 1
ATOM 2005 O O . LEU A 1 263 ? -25.077 7.022 -6.836 1.00 12.80 263 LEU A O 1
ATOM 2010 N N . LEU A 1 264 ? -23.318 7.550 -8.122 1.00 7.94 264 LEU A N 1
ATOM 2011 C CA . LEU A 1 264 ? -22.480 6.422 -7.720 1.00 9.06 264 LEU A CA 1
ATOM 2012 C C . LEU A 1 264 ? -21.054 6.954 -7.677 1.00 8.26 264 LEU A C 1
ATOM 2013 O O . LEU A 1 264 ? -20.809 8.068 -8.144 1.00 8.13 264 LEU A O 1
ATOM 2018 N N . PRO A 1 265 ? -20.109 6.179 -7.121 1.00 6.71 265 PRO A N 1
ATOM 2019 C CA . PRO A 1 265 ? -18.751 6.740 -7.039 1.00 6.96 265 PRO A CA 1
ATOM 2020 C C . PRO A 1 265 ? -18.223 7.148 -8.415 1.00 9.18 265 PRO A C 1
ATOM 2021 O O . PRO A 1 265 ? -18.366 6.408 -9.386 1.00 9.61 265 PRO A O 1
ATOM 2025 N N . LEU A 1 266 ? -17.639 8.337 -8.498 1.00 7.18 266 LEU A N 1
ATOM 2026 C CA . LEU A 1 266 ? -17.304 8.939 -9.785 1.00 7.47 266 LEU A CA 1
ATOM 2027 C C . LEU A 1 266 ? -15.823 8.855 -10.095 1.00 7.77 266 LEU A C 1
ATOM 2028 O O . LEU A 1 266 ? -14.975 9.173 -9.238 1.00 8.75 266 LEU A O 1
ATOM 2033 N N . GLN A 1 267 ? -15.515 8.436 -11.321 1.00 7.46 267 GLN A N 1
ATOM 2034 C CA . GLN A 1 267 ? -14.158 8.507 -11.848 1.00 6.36 267 GLN A CA 1
ATOM 2035 C C . GLN A 1 267 ? -14.127 9.479 -13.008 1.00 7.94 267 GLN A C 1
ATOM 2036 O O . GLN A 1 267 ? -14.856 9.323 -13.980 1.00 8.83 267 GLN A O 1
ATOM 2042 N N . SER A 1 268 ? -13.275 10.487 -12.899 1.00 13.18 268 SER A N 1
ATOM 2043 C CA . SER A 1 268 ? -13.150 11.473 -13.955 1.00 15.70 268 SER A CA 1
ATOM 2044 C C . SER A 1 268 ? -11.689 11.729 -14.256 1.00 22.07 268 SER A C 1
ATOM 2045 O O . SER A 1 268 ? -10.798 11.251 -13.554 1.00 19.34 268 SER A O 1
ATOM 2048 N N . GLY A 1 269 ? -11.447 12.485 -15.313 1.00 17.35 269 GLY A N 1
ATOM 2049 C CA . GLY A 1 269 ? -10.093 12.767 -15.725 1.00 18.73 269 GLY A CA 1
ATOM 2050 C C . GLY A 1 269 ? -9.661 14.164 -15.369 1.00 17.53 269 GLY A C 1
ATOM 2051 O O . GLY A 1 269 ? -10.049 14.742 -14.348 1.00 17.60 269 GLY A O 1
ATOM 2052 N N . VAL A 1 270 ? -8.822 14.713 -16.232 1.00 19.63 270 VAL A N 1
ATOM 2053 C CA . VAL A 1 270 ? -8.322 16.043 -16.019 1.00 16.35 270 VAL A CA 1
ATOM 2054 C C . VAL A 1 270 ? -8.498 16.826 -17.304 1.00 13.37 270 VAL A C 1
ATOM 2055 O O . VAL A 1 270 ? -8.683 16.251 -18.371 1.00 15.52 270 VAL A O 1
ATOM 2059 N N . GLY A 1 271 ? -8.456 18.142 -17.187 1.00 15.58 271 GLY A N 1
ATOM 2060 C CA . GLY A 1 271 ? -8.548 18.980 -18.362 1.00 15.73 271 GLY A CA 1
ATOM 2061 C C . GLY A 1 271 ? -9.920 19.583 -18.556 1.00 13.68 271 GLY A C 1
ATOM 2062 O O . GLY A 1 271 ? -10.827 19.370 -17.757 1.00 13.66 271 GLY A O 1
ATOM 2063 N N . ASN A 1 272 ? -10.023 20.349 -19.637 1.00 13.80 272 ASN A N 1
ATOM 2064 C CA . ASN A 1 272 ? -11.190 21.116 -20.068 1.00 15.92 272 ASN A CA 1
ATOM 2065 C C . ASN A 1 272 ? -12.554 20.482 -19.768 1.00 13.35 272 ASN A C 1
ATOM 2066 O O . ASN A 1 272 ? -13.364 21.028 -19.016 1.00 11.21 272 ASN A O 1
ATOM 2071 N N . VAL A 1 273 ? -12.804 19.330 -20.376 1.00 12.70 273 VAL A N 1
ATOM 2072 C CA . VAL A 1 273 ? -14.097 18.668 -20.256 1.00 11.45 273 VAL A CA 1
ATOM 2073 C C . VAL A 1 273 ? -14.356 18.174 -18.842 1.00 12.00 273 VAL A C 1
ATOM 2074 O O . VAL A 1 273 ? -15.426 18.411 -18.285 1.00 11.10 273 VAL A O 1
ATOM 2078 N N . ALA A 1 274 ? -13.376 17.507 -18.242 1.00 11.00 274 ALA A N 1
ATOM 2079 C CA . ALA A 1 274 ? -13.552 17.030 -16.878 1.00 9.32 274 ALA A CA 1
ATOM 2080 C C . ALA A 1 274 ? -13.832 18.202 -15.936 1.00 8.93 274 ALA A C 1
ATOM 2081 O O . ALA A 1 274 ? -14.664 18.105 -15.037 1.00 10.38 274 ALA A O 1
ATOM 2083 N N . ASN A 1 275 ? -13.143 19.322 -16.150 1.00 8.92 275 ASN A N 1
ATOM 2084 C CA . ASN A 1 275 ? -13.373 20.498 -15.328 1.00 9.81 275 ASN A CA 1
ATOM 2085 C C . ASN A 1 275 ? -14.811 20.996 -15.456 1.00 9.52 275 ASN A C 1
ATOM 2086 O O . ASN A 1 275 ? -15.436 21.376 -14.474 1.00 10.87 275 ASN A O 1
ATOM 2091 N N . ALA A 1 276 ? -15.323 20.993 -16.679 1.00 9.95 276 ALA A N 1
ATOM 2092 C CA . ALA A 1 276 ? -16.695 21.411 -16.926 1.00 9.29 276 ALA A CA 1
ATOM 2093 C C . ALA A 1 276 ? -17.685 20.476 -16.241 1.00 8.98 276 ALA A C 1
ATOM 2094 O O . ALA A 1 276 ? -18.685 20.928 -15.683 1.00 10.65 276 ALA A O 1
ATOM 2096 N N . VAL A 1 277 ? -17.403 19.177 -16.275 1.00 10.37 277 VAL A N 1
ATOM 2097 C CA . VAL A 1 277 ? -18.281 18.200 -15.634 1.00 9.14 277 VAL A CA 1
ATOM 2098 C C . VAL A 1 277 ? -18.286 18.409 -14.124 1.00 11.19 277 VAL A C 1
ATOM 2099 O O . VAL A 1 277 ? -19.344 18.425 -13.490 1.00 11.63 277 VAL A O 1
ATOM 2103 N N . LEU A 1 278 ? -17.104 18.592 -13.546 1.00 9.22 278 LEU A N 1
ATOM 2104 C CA . LEU A 1 278 ? -17.021 18.806 -12.106 1.00 12.30 278 LEU A CA 1
ATOM 2105 C C . LEU A 1 278 ? -17.711 20.085 -11.648 1.00 12.87 278 LEU A C 1
ATOM 2106 O O . LEU A 1 278 ? -18.314 20.107 -10.572 1.00 13.31 278 LEU A O 1
ATOM 2111 N N . GLU A 1 279 ? -17.625 21.141 -12.458 1.00 11.73 279 GLU A N 1
ATOM 2112 C CA . GLU A 1 279 ? -18.339 22.382 -12.160 1.00 13.17 279 GLU A CA 1
ATOM 2113 C C . GLU A 1 279 ? -19.843 22.143 -12.214 1.00 16.05 279 GLU A C 1
ATOM 2114 O O . GLU A 1 279 ? -20.587 22.625 -11.360 1.00 16.59 279 GLU A O 1
ATOM 2120 N N . GLY A 1 280 ? -20.286 21.376 -13.205 1.00 13.09 280 GLY A N 1
ATOM 2121 C CA . GLY A 1 280 ? -21.696 21.053 -13.328 1.00 13.61 280 GLY A CA 1
ATOM 2122 C C . GLY A 1 280 ? -22.206 20.231 -12.158 1.00 16.49 280 GLY A C 1
ATOM 2123 O O . GLY A 1 280 ? -23.321 20.447 -11.671 1.00 15.95 280 GLY A O 1
ATOM 2124 N N . LEU A 1 281 ? -21.386 19.287 -11.700 1.00 12.52 281 LEU A N 1
ATOM 2125 C CA . LEU A 1 281 ? -21.762 18.433 -10.572 1.00 13.69 281 LEU A CA 1
ATOM 2126 C C . LEU A 1 281 ? -21.883 19.238 -9.295 1.00 17.46 281 LEU A C 1
ATOM 2127 O O . LEU A 1 281 ? -22.713 18.932 -8.435 1.00 18.07 281 LEU A O 1
ATOM 2132 N N . LYS A 1 282 ? -21.051 20.267 -9.171 1.00 14.83 282 LYS A N 1
ATOM 2133 C CA . LYS A 1 282 ? -21.079 21.128 -7.997 1.00 18.50 282 LYS A CA 1
ATOM 2134 C C . LYS A 1 282 ? -22.412 21.861 -7.890 1.00 21.72 282 LYS A C 1
ATOM 2135 O O . LYS A 1 282 ? -22.918 22.080 -6.793 1.00 22.63 282 LYS A O 1
ATOM 2141 N N . GLU A 1 283 ? -22.992 22.209 -9.035 1.00 22.37 283 GLU A N 1
ATOM 2142 C CA . GLU A 1 283 ? -24.209 23.020 -9.054 1.00 25.54 283 GLU A CA 1
ATOM 2143 C C . GLU A 1 283 ? -25.486 22.246 -9.377 1.00 22.44 283 GLU A C 1
ATOM 2144 O O . GLU A 1 283 ? -26.582 22.803 -9.315 1.00 24.25 283 GLU A O 1
ATOM 2150 N N . GLY A 1 284 ? -25.355 20.968 -9.711 1.00 18.83 284 GLY A N 1
ATOM 2151 C CA . GLY A 1 284 ? -26.496 20.166 -10.125 1.00 18.92 284 GLY A CA 1
ATOM 2152 C C . GLY A 1 284 ? -27.393 19.705 -8.989 1.00 17.52 284 GLY A C 1
ATOM 2153 O O . GLY A 1 284 ? -27.111 19.991 -7.825 1.00 23.35 284 GLY A O 1
ATOM 2154 N N . PRO A 1 285 ? -28.474 18.979 -9.329 1.00 20.15 285 PRO A N 1
ATOM 2155 C CA . PRO A 1 285 ? -29.473 18.484 -8.377 1.00 22.67 285 PRO A CA 1
ATOM 2156 C C . PRO A 1 285 ? -29.054 17.158 -7.757 1.00 19.52 285 PRO A C 1
ATOM 2157 O O . PRO A 1 285 ? -29.815 16.190 -7.786 1.00 22.42 285 PRO A O 1
ATOM 2161 N N . PHE A 1 286 ? -27.842 17.105 -7.222 1.00 16.74 286 PHE A N 1
ATOM 2162 C CA . PHE A 1 286 ? -27.382 15.887 -6.576 1.00 13.63 286 PHE A CA 1
ATOM 2163 C C . PHE A 1 286 ? -26.914 16.240 -5.173 1.00 19.17 286 PHE A C 1
ATOM 2164 O O . PHE A 1 286 ? -27.009 17.390 -4.756 1.00 19.25 286 PHE A O 1
ATOM 2172 N N . GLU A 1 287 ? -26.440 15.251 -4.433 1.00 14.90 287 GLU A N 1
ATOM 2173 C CA . GLU A 1 287 ? -25.976 15.483 -3.070 1.00 15.33 287 GLU A CA 1
ATOM 2174 C C . GLU A 1 287 ? -25.138 14.294 -2.657 1.00 11.63 287 GLU A C 1
ATOM 2175 O O . GLU A 1 287 ? -25.291 13.216 -3.214 1.00 11.57 287 GLU A O 1
ATOM 2181 N N . ASN A 1 288 ? -24.274 14.482 -1.664 1.00 9.93 288 ASN A N 1
ATOM 2182 C CA . ASN A 1 288 ? -23.575 13.358 -1.041 1.00 11.03 288 ASN A CA 1
ATOM 2183 C C . ASN A 1 288 ? -22.796 12.519 -2.048 1.00 11.14 288 ASN A C 1
ATOM 2184 O O . ASN A 1 288 ? -22.787 11.283 -1.989 1.00 11.01 288 ASN A O 1
ATOM 2189 N N . LEU A 1 289 ? -22.134 13.213 -2.967 1.00 8.75 289 LEU A N 1
ATOM 2190 C CA . LEU A 1 289 ? -21.351 12.541 -3.992 1.00 8.94 289 LEU A CA 1
ATOM 2191 C C . LEU A 1 289 ? -20.063 11.979 -3.416 1.00 8.33 289 LEU A C 1
ATOM 2192 O O . LEU A 1 289 ? -19.561 12.419 -2.378 1.00 8.58 289 LEU A O 1
ATOM 2197 N N . VAL A 1 290 ? -19.538 10.989 -4.118 1.00 8.32 290 VAL A N 1
ATOM 2198 C CA . VAL A 1 290 ? -18.310 10.328 -3.720 1.00 8.54 290 VAL A CA 1
ATOM 2199 C C . VAL A 1 290 ? -17.426 10.166 -4.951 1.00 7.96 290 VAL A C 1
ATOM 2200 O O . VAL A 1 290 ? -17.923 9.902 -6.050 1.00 8.46 290 VAL A O 1
ATOM 2204 N N . GLY A 1 291 ? -16.120 10.366 -4.780 1.00 7.87 291 GLY A N 1
ATOM 2205 C CA . GLY A 1 291 ? -15.168 10.088 -5.843 1.00 8.27 291 GLY A CA 1
ATOM 2206 C C . GLY A 1 291 ? -14.400 8.803 -5.575 1.00 7.84 291 GLY A C 1
ATOM 2207 O O . GLY A 1 291 ? -13.911 8.588 -4.470 1.00 7.85 291 GLY A O 1
ATOM 2208 N N . TYR A 1 292 ? -14.319 7.934 -6.580 1.00 7.67 292 TYR A N 1
ATOM 2209 C CA . TYR A 1 292 ? -13.419 6.785 -6.544 1.00 7.04 292 TYR A CA 1
ATOM 2210 C C . TYR A 1 292 ? -12.761 6.766 -7.912 1.00 7.10 292 TYR A C 1
ATOM 2211 O O . TYR A 1 292 ? -13.320 6.248 -8.896 1.00 7.36 292 TYR A O 1
ATOM 2220 N N . SER A 1 293 ? -11.571 7.354 -7.964 1.00 7.54 293 SER A N 1
ATOM 2221 C CA A SER A 1 293 ? -10.943 7.729 -9.212 0.75 8.69 293 SER A CA 1
ATOM 2222 C CA B SER A 1 293 ? -10.937 7.636 -9.245 0.25 8.70 293 SER A CA 1
ATOM 2223 C C . SER A 1 293 ? -9.435 7.492 -9.141 1.00 8.51 293 SER A C 1
ATOM 2224 O O . SER A 1 293 ? -8.929 6.940 -8.162 1.00 7.85 293 SER A O 1
ATOM 2229 N N . GLU A 1 294 ? -8.726 7.944 -10.170 1.00 8.93 294 GLU A N 1
ATOM 2230 C CA . GLU A 1 294 ? -7.263 7.904 -10.153 1.00 7.22 294 GLU A CA 1
ATOM 2231 C C . GLU A 1 294 ? -6.695 9.169 -9.545 1.00 8.55 294 GLU A C 1
ATOM 2232 O O . GLU A 1 294 ? -5.636 9.141 -8.925 1.00 8.04 294 GLU A O 1
ATOM 2238 N N . VAL A 1 295 ? -7.392 10.288 -9.734 1.00 9.73 295 VAL A N 1
ATOM 2239 C CA . VAL A 1 295 ? -6.824 11.598 -9.429 1.00 10.15 295 VAL A CA 1
ATOM 2240 C C . VAL A 1 295 ? -7.793 12.505 -8.683 1.00 9.63 295 VAL A C 1
ATOM 2241 O O . VAL A 1 295 ? -9.014 12.353 -8.807 1.00 15.37 295 VAL A O 1
ATOM 2245 N N . ILE A 1 296 ? -7.235 13.421 -7.887 1.00 10.26 296 ILE A N 1
ATOM 2246 C CA . ILE A 1 296 ? -7.988 14.517 -7.283 1.00 10.68 296 ILE A CA 1
ATOM 2247 C C . ILE A 1 296 ? -7.696 15.761 -8.085 1.00 11.91 296 ILE A C 1
ATOM 2248 O O . ILE A 1 296 ? -6.544 16.189 -8.155 1.00 12.21 296 ILE A O 1
ATOM 2253 N N . GLN A 1 297 ? -8.718 16.364 -8.683 1.00 10.68 297 GLN A N 1
ATOM 2254 C CA . GLN A 1 297 ? -8.491 17.588 -9.437 1.00 10.93 297 GLN A CA 1
ATOM 2255 C C . GLN A 1 297 ? -9.134 18.813 -8.762 1.00 10.31 297 GLN A C 1
ATOM 2256 O O . GLN A 1 297 ? -9.754 18.686 -7.699 1.00 9.85 297 GLN A O 1
ATOM 2262 N N . ASP A 1 298 ? -8.939 19.996 -9.345 1.00 12.69 298 ASP A N 1
ATOM 2263 C CA . ASP A 1 298 ? -9.374 21.250 -8.725 1.00 13.30 298 ASP A CA 1
ATOM 2264 C C . ASP A 1 298 ? -10.846 21.218 -8.328 1.00 12.13 298 ASP A C 1
ATOM 2265 O O . ASP A 1 298 ? -11.211 21.592 -7.209 1.00 13.36 298 ASP A O 1
ATOM 2270 N N . GLY A 1 299 ? -11.684 20.790 -9.261 1.00 12.34 299 GLY A N 1
ATOM 2271 C CA . GLY A 1 299 ? -13.123 20.786 -9.048 1.00 14.07 299 GLY A CA 1
ATOM 2272 C C . GLY A 1 299 ? -13.564 19.802 -7.984 1.00 14.59 299 GLY A C 1
ATOM 2273 O O . GLY A 1 299 ? -14.642 19.942 -7.407 1.00 14.78 299 GLY A O 1
ATOM 2274 N N . MET A 1 300 ? -12.739 18.790 -7.733 1.00 14.17 300 MET A N 1
ATOM 2275 C CA . MET A 1 300 ? -13.024 17.854 -6.653 1.00 16.83 300 MET A CA 1
ATOM 2276 C C . MET A 1 300 ? -12.801 18.535 -5.312 1.00 15.68 300 MET A C 1
ATOM 2277 O O . MET A 1 300 ? -13.621 18.400 -4.399 1.00 13.11 300 MET A O 1
ATOM 2282 N N . LEU A 1 301 ? -11.696 19.265 -5.180 1.00 14.47 301 LEU A N 1
ATOM 2283 C CA . LEU A 1 301 ? -11.452 20.035 -3.961 1.00 14.56 301 LEU A CA 1
ATOM 2284 C C . LEU A 1 301 ? -12.615 20.972 -3.705 1.00 14.50 301 LEU A C 1
ATOM 2285 O O . LEU A 1 301 ? -13.039 21.160 -2.570 1.00 15.11 301 LEU A O 1
ATOM 2290 N N . ALA A 1 302 ? -13.131 21.561 -4.776 1.00 16.06 302 ALA A N 1
ATOM 2291 C CA . ALA A 1 302 ? -14.223 22.511 -4.648 1.00 15.30 302 ALA A CA 1
ATOM 2292 C C . ALA A 1 302 ? -15.470 21.850 -4.065 1.00 14.32 302 ALA A C 1
ATOM 2293 O O . ALA A 1 302 ? -16.139 22.427 -3.209 1.00 15.78 302 ALA A O 1
ATOM 2295 N N . MET A 1 303 ? -15.781 20.642 -4.518 1.00 13.28 303 MET A N 1
ATOM 2296 C CA . MET A 1 303 ? -16.940 19.936 -3.977 1.00 11.70 303 MET A CA 1
ATOM 2297 C C . MET A 1 303 ? -16.708 19.397 -2.555 1.00 12.78 303 MET A C 1
ATOM 2298 O O . MET A 1 303 ? -17.633 19.327 -1.759 1.00 13.04 303 MET A O 1
ATOM 2303 N N . LEU A 1 304 ? -15.482 19.010 -2.227 1.00 10.93 304 LEU A N 1
ATOM 2304 C CA . LEU A 1 304 ? -15.191 18.621 -0.851 1.00 9.84 304 LEU A CA 1
ATOM 2305 C C . LEU A 1 304 ? -15.393 19.809 0.083 1.00 13.40 304 LEU A C 1
ATOM 2306 O O . LEU A 1 304 ? -15.904 19.654 1.192 1.00 14.89 304 LEU A O 1
ATOM 2311 N N . ASP A 1 305 ? -15.001 20.992 -0.380 1.00 13.89 305 ASP A N 1
ATOM 2312 C CA . ASP A 1 305 ? -15.163 22.215 0.390 1.00 15.00 305 ASP A CA 1
ATOM 2313 C C . ASP A 1 305 ? -16.640 22.565 0.574 1.00 17.47 305 ASP A C 1
ATOM 2314 O O . ASP A 1 305 ? -17.054 22.934 1.670 1.00 18.79 305 ASP A O 1
ATOM 2319 N N . SER A 1 306 ? -17.430 22.435 -0.491 1.00 15.65 306 SER A N 1
ATOM 2320 C CA . SER A 1 306 ? -18.837 22.826 -0.441 1.00 19.00 306 SER A CA 1
ATOM 2321 C C . SER A 1 306 ? -19.691 21.794 0.282 1.00 21.05 306 SER A C 1
ATOM 2322 O O . SER A 1 306 ? -20.808 22.092 0.698 1.00 22.32 306 SER A O 1
ATOM 2325 N N . GLY A 1 307 ? -19.162 20.583 0.433 1.00 13.98 307 GLY A N 1
ATOM 2326 C CA . GLY A 1 307 ? -19.915 19.503 1.040 1.00 14.34 307 GLY A CA 1
ATOM 2327 C C . GLY A 1 307 ? -20.680 18.669 0.026 1.00 9.72 307 GLY A C 1
ATOM 2328 O O . GLY A 1 307 ? -21.312 17.674 0.386 1.00 11.97 307 GLY A O 1
ATOM 2329 N N . ARG A 1 308 ? -20.620 19.065 -1.243 1.00 11.97 308 ARG A N 1
ATOM 2330 C CA . ARG A 1 308 ? -21.292 18.328 -2.303 1.00 11.11 308 ARG A CA 1
ATOM 2331 C C . ARG A 1 308 ? -20.679 16.948 -2.478 1.00 11.84 308 ARG A C 1
ATOM 2332 O O . ARG A 1 308 ? -21.383 15.973 -2.753 1.00 12.41 308 ARG A O 1
ATOM 2340 N N . MET A 1 309 ? -19.358 16.879 -2.320 1.00 10.45 309 MET A N 1
ATOM 2341 C CA . MET A 1 309 ? -18.644 15.608 -2.291 1.00 9.16 309 MET A CA 1
ATOM 2342 C C . MET A 1 309 ? -18.256 15.290 -0.848 1.00 10.10 309 MET A C 1
ATOM 2343 O O . MET A 1 309 ? -17.732 16.148 -0.140 1.00 11.03 309 MET A O 1
ATOM 2348 N N . ARG A 1 310 ? -18.486 14.055 -0.416 1.00 9.46 310 ARG A N 1
ATOM 2349 C CA . ARG A 1 310 ? -18.226 13.694 0.977 1.00 9.61 310 ARG A CA 1
ATOM 2350 C C . ARG A 1 310 ? -16.825 13.115 1.168 1.00 9.43 310 ARG A C 1
ATOM 2351 O O . ARG A 1 310 ? -16.237 13.235 2.243 1.00 11.48 310 ARG A O 1
ATOM 2359 N N . ILE A 1 311 ? -16.293 12.493 0.120 1.00 8.60 311 ILE A N 1
ATOM 2360 C CA . ILE A 1 311 ? -14.960 11.895 0.181 1.00 8.54 311 ILE A CA 1
ATOM 2361 C C . ILE A 1 311 ? -14.450 11.735 -1.242 1.00 9.15 311 ILE A C 1
ATOM 2362 O O . ILE A 1 311 ? -15.231 11.630 -2.191 1.00 8.10 311 ILE A O 1
ATOM 2367 N N . ALA A 1 312 ? -13.138 11.735 -1.393 1.00 8.13 312 ALA A N 1
ATOM 2368 C CA . ALA A 1 312 ? -12.544 11.492 -2.694 1.00 8.35 312 ALA A CA 1
ATOM 2369 C C . ALA A 1 312 ? -11.369 10.551 -2.529 1.00 7.98 312 ALA A C 1
ATOM 2370 O O . ALA A 1 312 ? -10.424 10.853 -1.793 1.00 9.34 312 ALA A O 1
ATOM 2372 N N . SER A 1 313 ? -11.448 9.414 -3.211 1.00 7.44 313 SER A N 1
ATOM 2373 C CA . SER A 1 313 ? -10.382 8.415 -3.259 1.00 5.71 313 SER A CA 1
ATOM 2374 C C . SER A 1 313 ? -9.670 8.531 -4.593 1.00 6.85 313 SER A C 1
ATOM 2375 O O . SER A 1 313 ? -10.307 8.726 -5.636 1.00 7.38 313 SER A O 1
ATOM 2378 N N . ALA A 1 314 ? -8.348 8.392 -4.558 1.00 7.22 314 ALA A N 1
ATOM 2379 C CA . ALA A 1 314 ? -7.520 8.519 -5.755 1.00 6.22 314 ALA A CA 1
ATOM 2380 C C . ALA A 1 314 ? -6.170 7.908 -5.464 1.00 7.93 314 ALA A C 1
ATOM 2381 O O . ALA A 1 314 ? -5.886 7.525 -4.336 1.00 8.03 314 ALA A O 1
ATOM 2383 N N . SER A 1 315 ? -5.321 7.829 -6.481 1.00 7.48 315 SER A N 1
ATOM 2384 C CA . SER A 1 315 ? -3.922 7.510 -6.224 1.00 7.15 315 SER A CA 1
ATOM 2385 C C . SER A 1 315 ? -3.054 8.762 -6.183 1.00 7.89 315 SER A C 1
ATOM 2386 O O . SER A 1 315 ? -1.939 8.720 -5.654 1.00 8.00 315 SER A O 1
ATOM 2389 N N . SER A 1 316 ? -3.561 9.877 -6.706 1.00 7.05 316 SER A N 1
ATOM 2390 C CA A SER A 1 316 ? -2.731 11.050 -6.924 0.72 7.44 316 SER A CA 1
ATOM 2391 C CA B SER A 1 316 ? -2.729 11.057 -6.884 0.28 7.49 316 SER A CA 1
ATOM 2392 C C . SER A 1 316 ? -3.523 12.347 -6.936 1.00 8.22 316 SER A C 1
ATOM 2393 O O . SER A 1 316 ? -4.732 12.342 -7.152 1.00 9.37 316 SER A O 1
ATOM 2398 N N . PHE A 1 317 ? -2.814 13.453 -6.746 1.00 8.64 317 PHE A N 1
ATOM 2399 C CA . PHE A 1 317 ? -3.344 14.774 -7.028 1.00 8.73 317 PHE A CA 1
ATOM 2400 C C . PHE A 1 317 ? -3.030 15.152 -8.472 1.00 10.02 317 PHE A C 1
ATOM 2401 O O . PHE A 1 317 ? -2.042 14.700 -9.044 1.00 10.97 317 PHE A O 1
ATOM 2409 N N . SER A 1 318 ? -3.896 15.960 -9.071 1.00 9.68 318 SER A N 1
ATOM 2410 C CA . SER A 1 318 ? -3.621 16.576 -10.358 1.00 10.14 318 SER A CA 1
ATOM 2411 C C . SER A 1 318 ? -4.197 17.984 -10.282 1.00 11.91 318 SER A C 1
ATOM 2412 O O . SER A 1 318 ? -5.286 18.244 -10.786 1.00 12.10 318 SER A O 1
ATOM 2415 N N . LEU A 1 319 ? -3.469 18.871 -9.609 1.00 10.52 319 LEU A N 1
ATOM 2416 C CA . LEU A 1 319 ? -3.969 20.194 -9.250 1.00 10.20 319 LEU A CA 1
ATOM 2417 C C . LEU A 1 319 ? -3.241 21.284 -10.007 1.00 12.45 319 LEU A C 1
ATOM 2418 O O . LEU A 1 319 ? -2.066 21.130 -10.351 1.00 13.64 319 LEU A O 1
ATOM 2423 N N . SER A 1 320 ? -3.944 22.386 -10.244 1.00 11.54 320 SER A N 1
ATOM 2424 C CA . SER A 1 320 ? -3.337 23.596 -10.788 1.00 14.79 320 SER A CA 1
ATOM 2425 C C . SER A 1 320 ? -2.507 24.267 -9.702 1.00 15.28 320 SER A C 1
ATOM 2426 O O . SER A 1 320 ? -2.606 23.899 -8.536 1.00 15.08 320 SER A O 1
ATOM 2429 N N . PRO A 1 321 ? -1.682 25.261 -10.076 1.00 16.43 321 PRO A N 1
ATOM 2430 C CA . PRO A 1 321 ? -0.931 25.963 -9.030 1.00 17.37 321 PRO A CA 1
ATOM 2431 C C . PRO A 1 321 ? -1.833 26.595 -7.960 1.00 15.53 321 PRO A C 1
ATOM 2432 O O . PRO A 1 321 ? -1.488 26.539 -6.770 1.00 20.12 321 PRO A O 1
ATOM 2436 N N . GLU A 1 322 ? -2.969 27.163 -8.360 1.00 16.71 322 GLU A N 1
ATOM 2437 C CA . GLU A 1 322 ? -3.866 27.811 -7.402 1.00 17.87 322 GLU A CA 1
ATOM 2438 C C . GLU A 1 322 ? -4.478 26.798 -6.439 1.00 21.88 322 GLU A C 1
ATOM 2439 O O . GLU A 1 322 ? -4.571 27.047 -5.232 1.00 20.73 322 GLU A O 1
ATOM 2445 N N . ALA A 1 323 ? -4.899 25.654 -6.971 1.00 16.95 323 ALA A N 1
ATOM 2446 C CA . ALA A 1 323 ? -5.501 24.618 -6.140 1.00 13.73 323 ALA A CA 1
ATOM 2447 C C . ALA A 1 323 ? -4.474 23.981 -5.216 1.00 14.89 323 ALA A C 1
ATOM 2448 O O . ALA A 1 323 ? -4.794 23.596 -4.090 1.00 17.82 323 ALA A O 1
ATOM 2450 N N . ALA A 1 324 ? -3.243 23.851 -5.703 1.00 16.13 324 ALA A N 1
ATOM 2451 C CA . ALA A 1 324 ? -2.164 23.308 -4.888 1.00 19.15 324 ALA A CA 1
ATOM 2452 C C . ALA A 1 324 ? -1.909 24.216 -3.693 1.00 19.82 324 ALA A C 1
ATOM 2453 O O . ALA A 1 324 ? -1.664 23.740 -2.586 1.00 21.18 324 ALA A O 1
ATOM 2455 N N . GLU A 1 325 ? -1.967 25.526 -3.926 1.00 19.76 325 GLU A N 1
ATOM 2456 C CA . GLU A 1 325 ? -1.760 26.502 -2.860 1.00 23.96 325 GLU A CA 1
ATOM 2457 C C . GLU A 1 325 ? -2.911 26.461 -1.861 1.00 24.12 325 GLU A C 1
ATOM 2458 O O . GLU A 1 325 ? -2.693 26.522 -0.650 1.00 23.33 325 GLU A O 1
ATOM 2464 N N . GLU A 1 326 ? -4.131 26.342 -2.374 1.00 21.90 326 GLU A N 1
ATOM 2465 C CA . GLU A 1 326 ? -5.318 26.205 -1.540 1.00 20.25 326 GLU A CA 1
ATOM 2466 C C . GLU A 1 326 ? -5.225 25.001 -0.605 1.00 27.64 326 GLU A C 1
ATOM 2467 O O . GLU A 1 326 ? -5.443 25.130 0.600 1.00 25.26 326 GLU A O 1
ATOM 2473 N N . ILE A 1 327 ? -4.893 23.833 -1.147 1.00 18.74 327 ILE A N 1
ATOM 2474 C CA . ILE A 1 327 ? -4.831 22.635 -0.316 1.00 17.76 327 ILE A CA 1
ATOM 2475 C C . ILE A 1 327 ? -3.641 22.677 0.640 1.00 19.47 327 ILE A C 1
ATOM 2476 O O . ILE A 1 327 ? -3.704 22.119 1.740 1.00 21.25 327 ILE A O 1
ATOM 2481 N N . ASN A 1 328 ? -2.567 23.346 0.220 1.00 19.42 328 ASN A N 1
ATOM 2482 C CA . ASN A 1 328 ? -1.387 23.525 1.056 1.00 22.00 328 ASN A CA 1
ATOM 2483 C C . ASN A 1 328 ? -1.734 24.341 2.294 1.00 23.17 328 ASN A C 1
ATOM 2484 O O . ASN A 1 328 ? -1.246 24.067 3.392 1.00 22.85 328 ASN A O 1
ATOM 2489 N N . ASN A 1 329 ? -2.593 25.337 2.111 1.00 21.53 329 ASN A N 1
ATOM 2490 C CA . ASN A 1 329 ? -2.990 26.214 3.205 1.00 19.80 329 ASN A CA 1
ATOM 2491 C C . ASN A 1 329 ? -4.063 25.608 4.107 1.00 23.21 329 ASN A C 1
ATOM 2492 O O . ASN A 1 329 ? -4.281 26.078 5.223 1.00 24.56 329 ASN A O 1
ATOM 2497 N N . ARG A 1 330 ? -4.745 24.573 3.623 1.00 19.61 330 ARG A N 1
ATOM 2498 C CA . ARG A 1 330 ? -5.852 23.984 4.368 1.00 20.07 330 ARG A CA 1
ATOM 2499 C C . ARG A 1 330 ? -5.738 22.465 4.430 1.00 16.36 330 ARG A C 1
ATOM 2500 O O . ARG A 1 330 ? -6.751 21.759 4.376 1.00 16.04 330 ARG A O 1
ATOM 2508 N N . MET A 1 331 ? -4.509 21.966 4.549 1.00 21.62 331 MET A N 1
ATOM 2509 C CA . MET A 1 331 ? -4.259 20.528 4.468 1.00 20.32 331 MET A CA 1
ATOM 2510 C C . MET A 1 331 ? -4.922 19.759 5.599 1.00 20.96 331 MET A C 1
ATOM 2511 O O . MET A 1 331 ? -5.314 18.606 5.425 1.00 19.04 331 MET A O 1
ATOM 2516 N N . ASP A 1 332 ? -5.053 20.402 6.755 1.00 24.07 332 ASP A N 1
ATOM 2517 C CA . ASP A 1 332 ? -5.733 19.791 7.887 1.00 29.95 332 ASP A CA 1
ATOM 2518 C C . ASP A 1 332 ? -7.167 19.410 7.523 1.00 23.22 332 ASP A C 1
ATOM 2519 O O . ASP A 1 332 ? -7.615 18.302 7.816 1.00 28.46 332 ASP A O 1
ATOM 2524 N N . PHE A 1 333 ? -7.873 20.323 6.861 1.00 19.60 333 PHE A N 1
ATOM 2525 C CA . PHE A 1 333 ? -9.234 20.056 6.402 1.00 18.13 333 PHE A CA 1
ATOM 2526 C C . PHE A 1 333 ? -9.287 19.011 5.285 1.00 17.32 333 PHE A C 1
ATOM 2527 O O . PHE A 1 333 ? -10.043 18.045 5.358 1.00 18.41 333 PHE A O 1
ATOM 2535 N N . PHE A 1 334 ? -8.487 19.210 4.248 1.00 17.04 334 PHE A N 1
ATOM 2536 C CA . PHE A 1 334 ? -8.569 18.329 3.088 1.00 13.55 334 PHE A CA 1
ATOM 2537 C C . PHE A 1 334 ? -8.064 16.907 3.361 1.00 15.56 334 PHE A C 1
ATOM 2538 O O . PHE A 1 334 ? -8.562 15.949 2.771 1.00 14.23 334 PHE A O 1
ATOM 2546 N N . ARG A 1 335 ? -7.106 16.760 4.273 1.00 13.78 335 ARG A N 1
ATOM 2547 C CA . ARG A 1 335 ? -6.597 15.433 4.606 1.00 14.27 335 ARG A CA 1
ATOM 2548 C C . ARG A 1 335 ? -7.698 14.539 5.181 1.00 14.50 335 ARG A C 1
ATOM 2549 O O . ARG A 1 335 ? -7.649 13.313 5.052 1.00 16.49 335 ARG A O 1
ATOM 2557 N N . SER A 1 336 ? -8.706 15.157 5.791 1.00 13.91 336 SER A N 1
ATOM 2558 C CA . SER A 1 336 ? -9.816 14.398 6.350 1.00 12.39 336 SER A CA 1
ATOM 2559 C C . SER A 1 336 ? -10.835 13.967 5.296 1.00 11.30 336 SER A C 1
ATOM 2560 O O . SER A 1 336 ? -11.713 13.171 5.595 1.00 14.75 336 SER A O 1
ATOM 2563 N N . LYS A 1 337 ? -10.699 14.491 4.077 1.00 10.60 337 LYS A N 1
ATOM 2564 C CA . LYS A 1 337 ? -11.700 14.321 3.013 1.00 13.28 337 LYS A CA 1
ATOM 2565 C C . LYS A 1 337 ? -11.179 13.496 1.839 1.00 11.12 337 LYS A C 1
ATOM 2566 O O . LYS A 1 337 ? -11.923 13.196 0.894 1.00 10.80 337 LYS A O 1
ATOM 2572 N N . ILE A 1 338 ? -9.895 13.159 1.889 1.00 10.32 338 ILE A N 1
ATOM 2573 C CA . ILE A 1 338 ? -9.201 12.550 0.760 1.00 9.61 338 ILE A CA 1
ATOM 2574 C C . ILE A 1 338 ? -8.469 11.311 1.229 1.00 9.81 338 ILE A C 1
ATOM 2575 O O . ILE A 1 338 ? -7.887 11.301 2.320 1.00 12.10 338 ILE A O 1
ATOM 2580 N N . ILE A 1 339 ? -8.525 10.249 0.431 1.00 8.45 339 ILE A N 1
ATOM 2581 C CA . ILE A 1 339 ? -7.691 9.080 0.678 1.00 8.15 339 ILE A CA 1
ATOM 2582 C C . ILE A 1 339 ? -6.860 8.797 -0.563 1.00 7.97 339 ILE A C 1
ATOM 2583 O O . ILE A 1 339 ? -7.412 8.642 -1.658 1.00 7.48 339 ILE A O 1
ATOM 2588 N N . LEU A 1 340 ? -5.538 8.732 -0.404 1.00 6.42 340 LEU A N 1
ATOM 2589 C CA . LEU A 1 340 ? -4.659 8.376 -1.525 1.00 6.62 340 LEU A CA 1
ATOM 2590 C C . LEU A 1 340 ? -4.199 6.931 -1.381 1.00 6.85 340 LEU A C 1
ATOM 2591 O O . LEU A 1 340 ? -3.625 6.556 -0.361 1.00 8.51 340 LEU A O 1
ATOM 2596 N N . ARG A 1 341 ? -4.485 6.125 -2.402 1.00 6.72 341 ARG A N 1
ATOM 2597 C CA . ARG A 1 341 ? -4.251 4.687 -2.360 1.00 7.32 341 ARG A CA 1
ATOM 2598 C C . ARG A 1 341 ? -3.208 4.250 -3.384 1.00 7.09 341 ARG A C 1
ATOM 2599 O O . ARG A 1 341 ? -2.946 4.961 -4.355 1.00 7.17 341 ARG A O 1
ATOM 2607 N N . GLN A 1 342 ? -2.620 3.076 -3.164 1.00 6.73 342 GLN A N 1
ATOM 2608 C CA . GLN A 1 342 ? -1.832 2.415 -4.215 1.00 6.96 342 GLN A CA 1
ATOM 2609 C C . GLN A 1 342 ? -2.642 2.325 -5.504 1.00 7.77 342 GLN A C 1
ATOM 2610 O O . GLN A 1 342 ? -3.852 2.087 -5.466 1.00 6.61 342 GLN A O 1
ATOM 2616 N N . GLN A 1 343 ? -1.997 2.496 -6.656 1.00 6.18 343 GLN A N 1
ATOM 2617 C CA . GLN A 1 343 ? -2.791 2.497 -7.889 1.00 6.25 343 GLN A CA 1
ATOM 2618 C C . GLN A 1 343 ? -3.337 1.118 -8.239 1.00 7.27 343 GLN A C 1
ATOM 2619 O O . GLN A 1 343 ? -4.304 1.029 -8.996 1.00 7.04 343 GLN A O 1
ATOM 2625 N N . ASP A 1 344 ? -2.738 0.049 -7.707 1.00 7.23 344 ASP A N 1
ATOM 2626 C CA . ASP A 1 344 ? -3.326 -1.275 -7.916 1.00 7.03 344 ASP A CA 1
ATOM 2627 C C . ASP A 1 344 ? -4.585 -1.492 -7.069 1.00 6.84 344 ASP A C 1
ATOM 2628 O O . ASP A 1 344 ? -5.310 -2.470 -7.257 1.00 8.09 344 ASP A O 1
ATOM 2633 N N . VAL A 1 345 ? -4.851 -0.556 -6.161 1.00 8.36 345 VAL A N 1
ATOM 2634 C CA . VAL A 1 345 ? -6.090 -0.559 -5.384 1.00 7.30 345 VAL A CA 1
ATOM 2635 C C . VAL A 1 345 ? -7.093 0.459 -5.944 1.00 8.20 345 VAL A C 1
ATOM 2636 O O . VAL A 1 345 ? -8.260 0.131 -6.163 1.00 8.08 345 VAL A O 1
ATOM 2640 N N . SER A 1 346 ? -6.644 1.678 -6.234 1.00 7.13 346 SER A N 1
ATOM 2641 C CA . SER A 1 346 ? -7.536 2.654 -6.875 1.00 7.00 346 SER A CA 1
ATOM 2642 C C . SER A 1 346 ? -8.075 2.133 -8.209 1.00 8.64 346 SER A C 1
ATOM 2643 O O . SER A 1 346 ? -9.208 2.441 -8.595 1.00 8.71 346 SER A O 1
ATOM 2646 N N . ASN A 1 347 ? -7.261 1.336 -8.898 1.00 6.85 347 ASN A N 1
ATOM 2647 C CA . ASN A 1 347 ? -7.627 0.841 -10.216 1.00 6.48 347 ASN A CA 1
ATOM 2648 C C . ASN A 1 347 ? -7.925 -0.651 -10.230 1.00 8.31 347 ASN A C 1
ATOM 2649 O O . ASN A 1 347 ? -7.817 -1.301 -11.271 1.00 9.41 347 ASN A O 1
ATOM 2654 N N . SER A 1 348 ? -8.299 -1.191 -9.077 1.00 8.03 348 SER A N 1
ATOM 2655 C CA . SER A 1 348 ? -8.655 -2.599 -8.962 1.00 8.11 348 SER A CA 1
ATOM 2656 C C . SER A 1 348 ? -10.017 -2.883 -9.584 1.00 8.62 348 SER A C 1
ATOM 2657 O O . SER A 1 348 ? -11.018 -2.331 -9.136 1.00 8.13 348 SER A O 1
ATOM 2660 N N . PRO A 1 349 ? -10.070 -3.755 -10.608 1.00 7.99 349 PRO A N 1
ATOM 2661 C CA . PRO A 1 349 ? -11.376 -4.005 -11.228 1.00 8.29 349 PRO A CA 1
ATOM 2662 C C . PRO A 1 349 ? -12.418 -4.589 -10.273 1.00 7.63 349 PRO A C 1
ATOM 2663 O O . PRO A 1 349 ? -13.598 -4.259 -10.378 1.00 9.31 349 PRO A O 1
ATOM 2667 N N . GLY A 1 350 ? -11.989 -5.419 -9.333 1.00 9.66 350 GLY A N 1
ATOM 2668 C CA . GLY A 1 350 ? -12.912 -5.982 -8.367 1.00 9.34 350 GLY A CA 1
ATOM 2669 C C . GLY A 1 350 ? -13.589 -4.905 -7.533 1.00 7.92 350 GLY A C 1
ATOM 2670 O O . GLY A 1 350 ? -14.795 -4.974 -7.270 1.00 9.81 350 GLY A O 1
ATOM 2671 N N . ILE A 1 351 ? -12.814 -3.911 -7.103 1.00 8.45 351 ILE A N 1
ATOM 2672 C CA . ILE A 1 351 ? -13.347 -2.825 -6.276 1.00 7.31 351 ILE A CA 1
ATOM 2673 C C . ILE A 1 351 ? -14.207 -1.881 -7.120 1.00 7.26 351 ILE A C 1
ATOM 2674 O O . ILE A 1 351 ? -15.294 -1.477 -6.696 1.00 7.74 351 ILE A O 1
ATOM 2679 N N . ILE A 1 352 ? -13.726 -1.542 -8.316 1.00 6.67 352 ILE A N 1
ATOM 2680 C CA . ILE A 1 352 ? -14.451 -0.621 -9.189 1.00 7.26 352 ILE A CA 1
ATOM 2681 C C . ILE A 1 352 ? -15.849 -1.163 -9.499 1.00 8.51 352 ILE A C 1
ATOM 2682 O O . ILE A 1 352 ? -16.855 -0.436 -9.418 1.00 8.92 352 ILE A O 1
ATOM 2687 N N . ARG A 1 353 ? -15.921 -2.452 -9.809 1.00 7.00 353 ARG A N 1
ATOM 2688 C CA . ARG A 1 353 ? -17.209 -3.077 -10.091 1.00 7.22 353 ARG A CA 1
ATOM 2689 C C . ARG A 1 353 ? -18.096 -3.157 -8.850 1.00 7.61 353 ARG A C 1
ATOM 2690 O O . ARG A 1 353 ? -19.308 -2.908 -8.920 1.00 8.20 353 ARG A O 1
ATOM 2698 N N . ARG A 1 354 ? -17.494 -3.491 -7.717 1.00 7.56 354 ARG A N 1
ATOM 2699 C CA . ARG A 1 354 ? -18.249 -3.664 -6.483 1.00 9.33 354 ARG A CA 1
ATOM 2700 C C . ARG A 1 354 ? -18.906 -2.345 -6.071 1.00 8.39 354 ARG A C 1
ATOM 2701 O O . ARG A 1 354 ? -20.084 -2.309 -5.699 1.00 8.10 354 ARG A O 1
ATOM 2709 N N . LEU A 1 355 ? -18.143 -1.257 -6.160 1.00 8.61 355 LEU A N 1
ATOM 2710 C CA . LEU A 1 355 ? -18.660 0.061 -5.807 1.00 7.59 355 LEU A CA 1
ATOM 2711 C C . LEU A 1 355 ? -19.607 0.608 -6.873 1.00 6.80 355 LEU A C 1
ATOM 2712 O O . LEU A 1 355 ? -20.382 1.517 -6.601 1.00 9.20 355 LEU A O 1
ATOM 2717 N N . GLY A 1 356 ? -19.525 0.062 -8.087 1.00 8.45 356 GLY A N 1
ATOM 2718 C CA . GLY A 1 356 ? -20.363 0.487 -9.201 1.00 7.77 356 GLY A CA 1
ATOM 2719 C C . GLY A 1 356 ? -19.989 1.859 -9.730 1.00 7.33 356 GLY A C 1
ATOM 2720 O O . GLY A 1 356 ? -20.847 2.718 -9.921 1.00 9.26 356 GLY A O 1
ATOM 2721 N N . CYS A 1 357 ? -18.699 2.076 -9.960 1.00 8.07 357 CYS A N 1
ATOM 2722 C CA . CYS A 1 357 ? -18.246 3.392 -10.384 1.00 7.41 357 CYS A CA 1
ATOM 2723 C C . CYS A 1 357 ? -18.847 3.803 -11.709 1.00 7.20 357 CYS A C 1
ATOM 2724 O O . CYS A 1 357 ? -19.116 2.964 -12.580 1.00 9.03 357 CYS A O 1
ATOM 2727 N N . ILE A 1 358 ? -19.063 5.107 -11.842 1.00 7.51 358 ILE A N 1
ATOM 2728 C CA . ILE A 1 358 ? -19.362 5.716 -13.122 1.00 7.77 358 ILE A CA 1
ATOM 2729 C C . ILE A 1 358 ? -18.055 6.236 -13.699 1.00 6.58 358 ILE A C 1
ATOM 2730 O O . ILE A 1 358 ? -17.391 7.084 -13.089 1.00 8.26 358 ILE A O 1
ATOM 2735 N N . ALA A 1 359 ? -17.671 5.699 -14.855 1.00 6.73 359 ALA A N 1
ATOM 2736 C CA . ALA A 1 359 ? -16.412 6.056 -15.508 1.00 5.98 359 ALA A CA 1
ATOM 2737 C C . ALA A 1 359 ? -16.661 7.096 -16.579 1.00 6.21 359 ALA A C 1
ATOM 2738 O O . ALA A 1 359 ? -17.552 6.922 -17.408 1.00 7.00 359 ALA A O 1
ATOM 2740 N N . MET A 1 360 ? -15.883 8.171 -16.546 1.00 6.37 360 MET A N 1
ATOM 2741 C CA . MET A 1 360 ? -15.990 9.251 -17.509 1.00 7.26 360 MET A CA 1
ATOM 2742 C C . MET A 1 360 ? -14.617 9.533 -18.078 1.00 9.28 360 MET A C 1
ATOM 2743 O O . MET A 1 360 ? -13.754 10.068 -17.393 1.00 10.51 360 MET A O 1
ATOM 2748 N N . ASN A 1 361 ? -14.416 9.158 -19.332 1.00 6.35 361 ASN A N 1
ATOM 2749 C CA . ASN A 1 361 ? -13.099 9.220 -19.928 1.00 7.39 361 ASN A CA 1
ATOM 2750 C C . ASN A 1 361 ? -13.043 9.921 -21.267 1.00 7.53 361 ASN A C 1
ATOM 2751 O O . ASN A 1 361 ? -14.036 9.998 -21.984 1.00 8.32 361 ASN A O 1
ATOM 2756 N N . GLY A 1 362 ? -11.874 10.461 -21.585 1.00 7.74 362 GLY A N 1
ATOM 2757 C CA . GLY A 1 362 ? -11.688 11.106 -22.871 1.00 6.68 362 GLY A CA 1
ATOM 2758 C C . GLY A 1 362 ? -11.380 10.089 -23.947 1.00 7.55 362 GLY A C 1
ATOM 2759 O O . GLY A 1 362 ? -11.263 8.889 -23.686 1.00 8.93 362 GLY A O 1
ATOM 2760 N N . MET A 1 363 ? -11.271 10.560 -25.182 1.00 7.33 363 MET A N 1
ATOM 2761 C CA . MET A 1 363 ? -10.893 9.687 -26.283 1.00 6.98 363 MET A CA 1
ATOM 2762 C C . MET A 1 363 ? -10.286 10.492 -27.411 1.00 7.71 363 MET A C 1
ATOM 2763 O O . MET A 1 363 ? -10.588 11.685 -27.573 1.00 8.05 363 MET A O 1
ATOM 2768 N N . ILE A 1 364 ? -9.434 9.843 -28.190 1.00 6.92 364 ILE A N 1
ATOM 2769 C CA . ILE A 1 364 ? -9.006 10.397 -29.467 1.00 7.03 364 ILE A CA 1
ATOM 2770 C C . ILE A 1 364 ? -10.194 10.352 -30.434 1.00 7.65 364 ILE A C 1
ATOM 2771 O O . ILE A 1 364 ? -10.630 11.376 -30.955 1.00 8.70 364 ILE A O 1
AT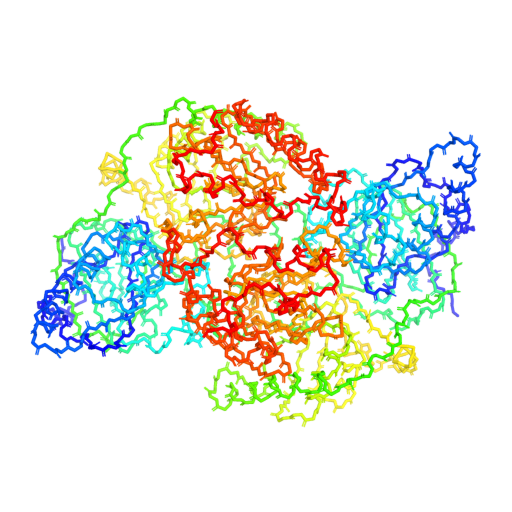OM 2776 N N . GLU A 1 365 ? -10.739 9.158 -30.638 1.00 5.89 365 GLU A N 1
ATOM 2777 C CA . GLU A 1 365 ? -11.818 8.970 -31.597 1.00 5.93 365 GLU A CA 1
ATOM 2778 C C . GLU A 1 365 ? -12.618 7.726 -31.273 1.00 6.11 365 GLU A C 1
ATOM 2779 O O . GLU A 1 365 ? -12.170 6.847 -30.543 1.00 6.84 365 GLU A O 1
ATOM 2785 N N . ALA A 1 366 ? -13.812 7.652 -31.843 1.00 7.79 366 ALA A N 1
ATOM 2786 C CA . ALA A 1 366 ? -14.596 6.438 -31.801 1.00 7.28 366 ALA A CA 1
ATOM 2787 C C . ALA A 1 366 ? -15.050 6.185 -33.210 1.00 8.73 366 ALA A C 1
ATOM 2788 O O . ALA A 1 366 ? -15.246 7.124 -33.983 1.00 8.16 366 ALA A O 1
ATOM 2790 N N . ASP A 1 367 ? -15.211 4.924 -33.568 1.00 6.27 367 ASP A N 1
ATOM 2791 C CA . ASP A 1 367 ? -15.832 4.677 -34.850 1.00 6.57 367 ASP A CA 1
ATOM 2792 C C . ASP A 1 367 ? -17.339 4.690 -34.738 1.00 6.59 367 ASP A C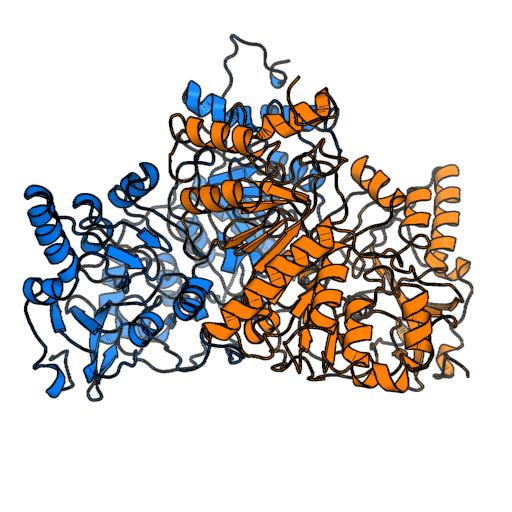 1
ATOM 2793 O O . ASP A 1 367 ? -17.903 4.869 -33.655 1.00 7.26 367 ASP A O 1
ATOM 2798 N N . ILE A 1 368 ? -17.998 4.526 -35.876 1.00 7.69 368 ILE A N 1
ATOM 2799 C CA . ILE A 1 368 ? -19.451 4.588 -35.871 1.00 8.11 368 ILE A CA 1
ATOM 2800 C C . ILE A 1 368 ? -20.069 3.479 -35.038 1.00 7.06 368 ILE A C 1
ATOM 2801 O O . ILE A 1 368 ? -21.186 3.624 -34.571 1.00 9.03 368 ILE A O 1
ATOM 2806 N N . TYR A 1 369 ? -19.324 2.405 -34.791 1.00 6.64 369 TYR A N 1
ATOM 2807 C CA . TYR A 1 369 ? -19.831 1.308 -33.967 1.00 7.69 369 TYR A CA 1
ATOM 2808 C C . TYR A 1 369 ? -19.485 1.475 -32.494 1.00 7.31 369 TYR A C 1
ATOM 2809 O O . TYR A 1 369 ? -19.873 0.659 -31.660 1.00 8.81 369 TYR A O 1
ATOM 2818 N N . GLY A 1 370 ? -18.758 2.535 -32.170 1.00 6.32 370 GLY A N 1
ATOM 2819 C CA . GLY A 1 370 ? -18.482 2.823 -30.776 1.00 6.77 370 GLY A CA 1
ATOM 2820 C C . GLY A 1 370 ? -17.320 2.052 -30.184 1.00 6.87 370 GLY A C 1
ATOM 2821 O O . GLY A 1 370 ? -17.306 1.802 -28.980 1.00 7.14 370 GLY A O 1
ATOM 2822 N N . ASN A 1 371 ? -16.365 1.665 -31.027 1.00 6.66 371 ASN A N 1
ATOM 2823 C CA . ASN A 1 371 ? -15.042 1.245 -30.553 1.00 6.94 371 ASN A CA 1
ATOM 2824 C C . ASN A 1 371 ? -14.200 2.490 -30.365 1.00 8.36 371 ASN A C 1
ATOM 2825 O O . ASN A 1 371 ? -14.304 3.420 -31.179 1.00 9.04 371 ASN A O 1
ATOM 2830 N N . VAL A 1 372 ? -13.385 2.515 -29.304 1.00 5.88 372 VAL A N 1
ATOM 2831 C CA . VAL A 1 372 ? -12.730 3.743 -28.873 1.00 6.93 372 VAL A CA 1
ATOM 2832 C C . VAL A 1 372 ? -11.217 3.659 -28.922 1.00 6.64 372 VAL A C 1
ATOM 2833 O O . VAL A 1 372 ? -10.637 2.677 -28.483 1.00 7.08 372 VAL A O 1
ATOM 2837 N N . ASN A 1 373 ? -10.598 4.692 -29.490 1.00 5.78 373 ASN A N 1
ATOM 2838 C CA . ASN A 1 373 ? -9.144 4.872 -29.495 1.00 4.95 373 ASN A CA 1
ATOM 2839 C C . ASN A 1 373 ? -8.807 5.936 -28.464 1.00 5.60 373 ASN A C 1
ATOM 2840 O O . ASN A 1 373 ? -9.327 7.063 -28.541 1.00 7.09 373 ASN A O 1
ATOM 2845 N N . SER A 1 374 ? -7.963 5.589 -27.489 1.00 5.46 374 SER A N 1
ATOM 2846 C CA . SER A 1 374 ? -7.533 6.531 -26.464 1.00 6.49 374 SER A CA 1
ATOM 2847 C C . SER A 1 374 ? -6.082 6.963 -26.633 1.00 5.86 374 SER A C 1
ATOM 2848 O O . SER A 1 374 ? -5.589 7.740 -25.814 1.00 7.86 374 SER A O 1
ATOM 2851 N N . THR A 1 375 ? -5.379 6.438 -27.636 1.00 5.31 375 THR A N 1
ATOM 2852 C CA . THR A 1 375 ? -3.907 6.469 -27.586 1.00 5.85 375 THR A CA 1
ATOM 2853 C C . THR A 1 375 ? -3.156 6.775 -28.873 1.00 6.92 375 THR A C 1
ATOM 2854 O O . THR A 1 375 ? -2.161 7.483 -28.833 1.00 8.30 375 THR A O 1
ATOM 2858 N N . ARG A 1 376 ? -3.561 6.192 -29.997 1.00 5.48 376 ARG A N 1
ATOM 2859 C CA . ARG A 1 376 ? -2.670 6.173 -31.155 1.00 6.44 376 ARG A CA 1
ATOM 2860 C C . ARG A 1 376 ? -3.254 6.902 -32.353 1.00 6.24 376 ARG A C 1
ATOM 2861 O O . ARG A 1 376 ? -4.100 6.378 -33.081 1.00 7.07 376 ARG A O 1
ATOM 2869 N N . VAL A 1 377 ? -2.778 8.124 -32.551 1.00 7.12 377 VAL A N 1
ATOM 2870 C CA .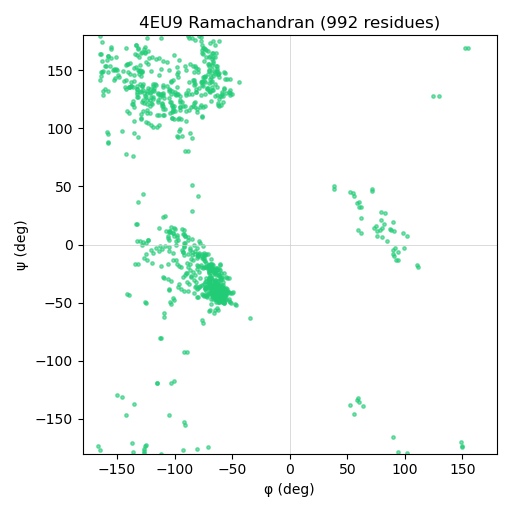 VAL A 1 377 ? -3.266 8.964 -33.633 1.00 6.96 377 VAL A CA 1
ATOM 2871 C C . VAL A 1 377 ? -2.819 8.385 -34.971 1.00 6.54 377 VAL A C 1
ATOM 2872 O O . VAL A 1 377 ? -1.643 8.028 -35.154 1.00 7.76 377 VAL A O 1
ATOM 2876 N N . MET A 1 378 ? -3.777 8.267 -35.893 1.00 6.62 378 MET A N 1
ATOM 2877 C CA . MET A 1 378 ? -3.600 7.567 -37.164 1.00 6.57 378 MET A CA 1
ATOM 2878 C C . MET A 1 378 ? -3.280 6.085 -36.986 1.00 6.94 378 MET A C 1
ATOM 2879 O O . MET A 1 378 ? -2.934 5.389 -37.947 1.00 8.37 378 MET A O 1
ATOM 2884 N N . GLY A 1 379 ? -3.406 5.600 -35.758 1.00 6.96 379 GLY A N 1
ATOM 2885 C CA . GLY A 1 379 ? -3.112 4.215 -35.457 1.00 8.59 379 GLY A CA 1
ATOM 2886 C C . GLY A 1 379 ? -1.677 3.945 -35.042 1.00 7.30 379 GLY A C 1
ATOM 2887 O O . GLY A 1 379 ? -1.376 2.849 -34.576 1.00 10.33 379 GLY A O 1
ATOM 2888 N N . SER A 1 380 ? -0.797 4.942 -35.182 1.00 6.89 380 SER A N 1
ATOM 2889 C CA . SER A 1 380 ? 0.640 4.693 -35.046 1.00 7.20 380 SER A CA 1
ATOM 2890 C C . SER A 1 380 ? 1.419 5.648 -34.147 1.00 7.97 380 SER A C 1
ATOM 2891 O O . SER A 1 380 ? 2.542 5.336 -33.755 1.00 8.07 380 SER A O 1
ATOM 2894 N N . LYS A 1 381 ? 0.848 6.803 -33.843 1.00 7.86 381 LYS A N 1
ATOM 2895 C CA . LYS A 1 381 ? 1.581 7.832 -33.119 1.00 7.37 381 LYS A CA 1
ATOM 2896 C C . LYS A 1 381 ? 1.005 7.966 -31.715 1.00 7.98 381 LYS A C 1
ATOM 2897 O O . LYS A 1 381 ? -0.132 8.410 -31.531 1.00 7.73 381 LYS A O 1
ATOM 2903 N N . MET A 1 382 ? 1.790 7.568 -30.717 1.00 7.36 382 MET A N 1
ATOM 2904 C CA . MET A 1 382 ? 1.335 7.602 -29.331 1.00 8.27 382 MET A CA 1
ATOM 2905 C C . MET A 1 382 ? 1.053 9.024 -28.865 1.00 6.71 382 MET A C 1
ATOM 2906 O O . MET A 1 382 ? 1.823 9.948 -29.144 1.00 7.35 382 MET A O 1
ATOM 2911 N N . MET A 1 383 ? -0.072 9.195 -28.168 1.00 7.01 383 MET A N 1
ATOM 2912 C CA . MET A 1 383 ? -0.371 10.417 -27.435 1.00 7.73 383 MET A CA 1
ATOM 2913 C C . MET A 1 383 ? 0.153 10.240 -26.003 1.00 6.60 383 MET A C 1
ATOM 2914 O O . MET A 1 383 ? 1.330 10.499 -25.755 1.00 8.32 383 MET A O 1
ATOM 2919 N N . ASN A 1 384 ? -0.673 9.764 -25.076 1.00 6.87 384 ASN A N 1
ATOM 2920 C CA . ASN A 1 384 ? -0.210 9.550 -23.706 1.00 6.18 384 ASN A CA 1
ATOM 2921 C C . ASN A 1 384 ? -0.086 8.083 -23.335 1.00 6.55 384 ASN A C 1
ATOM 2922 O O . ASN A 1 384 ? 0.994 7.615 -22.964 1.00 9.13 384 ASN A O 1
ATOM 2927 N N . GLY A 1 385 ? -1.193 7.359 -23.419 1.00 5.69 385 GLY A N 1
ATOM 2928 C CA . GLY A 1 385 ? -1.212 5.941 -23.101 1.00 7.58 385 GLY A CA 1
ATOM 2929 C C . GLY A 1 385 ? -2.599 5.556 -22.620 1.00 6.71 385 GLY A C 1
ATOM 2930 O O . GLY A 1 385 ? -3.427 6.426 -22.349 1.00 5.96 385 GLY A O 1
ATOM 2931 N N . ILE A 1 386 ? -2.873 4.262 -22.499 1.00 6.17 386 ILE A N 1
ATOM 2932 C CA . ILE A 1 386 ? -4.236 3.870 -22.121 1.00 6.33 386 ILE A CA 1
ATOM 2933 C C . ILE A 1 386 ? -4.561 4.281 -20.689 1.00 6.61 386 ILE A C 1
ATOM 2934 O O . ILE A 1 386 ? -5.711 4.576 -20.347 1.00 6.34 386 ILE A O 1
ATOM 2939 N N . GLY A 1 387 ? -3.530 4.335 -19.849 1.00 5.56 387 GLY A N 1
ATOM 2940 C CA . GLY A 1 387 ? -3.737 4.741 -18.473 1.00 5.21 387 GLY A CA 1
ATOM 2941 C C . GLY A 1 387 ? -4.632 3.766 -17.739 1.00 5.20 387 GLY A C 1
ATOM 2942 O O . GLY A 1 387 ? -4.498 2.551 -17.899 1.00 6.51 387 GLY A O 1
ATOM 2943 N N . GLY A 1 388 ? -5.534 4.307 -16.931 1.00 6.42 388 GLY A N 1
ATOM 2944 C CA . GLY A 1 388 ? -6.515 3.489 -16.243 1.00 6.47 388 GLY A CA 1
ATOM 2945 C C . GLY A 1 388 ? -7.861 3.494 -16.933 1.00 6.81 388 GLY A C 1
ATOM 2946 O O . GLY A 1 388 ? -8.846 3.050 -16.353 1.00 7.06 388 GLY A O 1
ATOM 2947 N N . SER A 1 389 ? -7.917 3.990 -18.168 1.00 6.73 389 SER A N 1
ATOM 2948 C CA . SER A 1 389 ? -9.203 4.069 -18.860 1.00 6.78 389 SER A CA 1
ATOM 2949 C C . SER A 1 389 ? -9.823 2.694 -19.094 1.00 6.37 389 SER A C 1
ATOM 2950 O O . SER A 1 389 ? -11.037 2.572 -19.070 1.00 7.42 389 SER A O 1
ATOM 2953 N N . GLY A 1 390 ? -9.008 1.667 -19.316 1.00 6.63 390 GLY A N 1
ATOM 2954 C CA . GLY A 1 390 ? -9.536 0.314 -19.455 1.00 7.33 390 GLY A CA 1
ATOM 2955 C C . GLY A 1 390 ? -9.940 -0.302 -18.125 1.00 6.18 390 GLY A C 1
ATOM 2956 O O . GLY A 1 390 ? -10.999 -0.940 -18.017 1.00 6.68 390 GLY A O 1
ATOM 2957 N N . ASP A 1 391 ? -9.105 -0.107 -17.103 1.00 7.06 391 ASP A N 1
ATOM 2958 C CA . ASP A 1 391 ? -9.448 -0.518 -15.740 1.00 6.69 391 ASP A CA 1
ATOM 2959 C C . ASP A 1 391 ? -10.863 -0.060 -15.399 1.00 7.30 391 ASP A C 1
ATOM 2960 O O . ASP A 1 391 ? -11.707 -0.848 -14.950 1.00 8.47 391 ASP A O 1
ATOM 2965 N N . PHE A 1 392 ? -11.118 1.224 -15.612 1.00 6.17 392 PHE A N 1
ATOM 2966 C CA . PHE A 1 392 ? -12.406 1.792 -15.268 1.00 5.58 392 PHE A CA 1
ATOM 2967 C C . PHE A 1 392 ? -13.516 1.511 -16.281 1.00 6.51 392 PHE A C 1
ATOM 2968 O O . PHE A 1 392 ? -14.619 1.159 -15.863 1.00 7.44 392 PHE A O 1
ATOM 2976 N N . ALA A 1 393 ? -13.247 1.659 -17.580 1.00 6.76 393 ALA A N 1
ATOM 2977 C CA . ALA A 1 393 ? -14.310 1.457 -18.567 1.00 7.87 393 ALA A CA 1
ATOM 2978 C C . ALA A 1 393 ? -14.915 0.080 -18.434 1.00 6.31 393 ALA A C 1
ATOM 2979 O O . ALA A 1 393 ? -16.145 -0.060 -18.365 1.00 8.20 393 ALA A O 1
ATOM 2981 N N . ARG A 1 394 ? -14.073 -0.945 -18.389 1.00 7.20 394 ARG A N 1
ATOM 2982 C CA . ARG A 1 394 ? -14.610 -2.296 -18.367 1.00 7.87 394 ARG A CA 1
ATOM 2983 C C . ARG A 1 394 ? -15.299 -2.671 -17.055 1.00 7.15 394 ARG A C 1
ATOM 2984 O O . ARG A 1 394 ? -16.255 -3.432 -17.055 1.00 8.36 394 ARG A O 1
ATOM 2992 N N . SER A 1 395 ? -14.808 -2.136 -15.943 1.00 6.89 395 SER A N 1
ATOM 2993 C CA . SER A 1 395 ? -15.273 -2.530 -14.609 1.00 7.08 395 SER A CA 1
ATOM 2994 C C . SER A 1 395 ? -16.458 -1.709 -14.122 1.00 7.16 395 SER A C 1
ATOM 2995 O O . SER A 1 395 ? -17.145 -2.104 -13.172 1.00 8.96 395 SER A O 1
ATOM 2998 N N . SER A 1 396 ? -16.693 -0.575 -14.772 1.00 7.47 396 SER A N 1
ATOM 2999 C CA . SER A 1 396 ? -17.681 0.405 -14.315 1.00 7.69 396 SER A CA 1
ATOM 3000 C C . SER A 1 396 ? -19.119 -0.067 -14.409 1.00 10.42 396 SER A C 1
ATOM 3001 O O . SER A 1 396 ? -19.450 -0.975 -15.172 1.00 10.34 396 SER A O 1
ATOM 3004 N N . TYR A 1 397 ? -19.976 0.595 -13.644 1.00 7.11 397 TYR A N 1
ATOM 3005 C CA . TYR A 1 397 ? -21.427 0.413 -13.777 1.00 7.23 397 TYR A CA 1
ATOM 3006 C C . TYR A 1 397 ? -21.913 1.071 -15.052 1.00 9.24 397 TYR A C 1
ATOM 3007 O O . TYR A 1 397 ? -22.820 0.571 -15.709 1.00 8.66 397 TYR A O 1
ATOM 3016 N N . LEU A 1 398 ? -21.307 2.209 -15.383 1.00 7.08 398 LEU A N 1
ATOM 3017 C CA A LEU A 1 398 ? -21.615 2.945 -16.602 0.56 8.33 398 LEU A CA 1
ATOM 3018 C CA B LEU A 1 398 ? -21.613 2.919 -16.605 0.44 8.34 398 LEU A CA 1
ATOM 3019 C C . LEU A 1 398 ? -20.307 3.463 -17.156 1.00 7.94 398 LEU A C 1
ATOM 3020 O O . LEU A 1 398 ? -19.546 4.108 -16.432 1.00 8.51 398 LEU A O 1
ATOM 3029 N N . SER A 1 399 ? -20.045 3.180 -18.430 1.00 6.82 399 SER A N 1
ATOM 3030 C CA . SER A 1 399 ? -18.825 3.646 -19.075 1.00 6.34 399 SER A CA 1
ATOM 3031 C C . SER A 1 399 ? -19.143 4.712 -20.108 1.00 6.49 399 SER A C 1
ATOM 3032 O O . SER A 1 399 ? -19.824 4.455 -21.105 1.00 7.34 399 SER A O 1
ATOM 3035 N N . ILE A 1 400 ? -18.627 5.909 -19.861 1.00 6.57 400 ILE A N 1
ATOM 3036 C CA . ILE A 1 400 ? -18.961 7.086 -20.643 1.00 7.12 400 ILE A CA 1
ATOM 3037 C C . ILE A 1 400 ? -17.698 7.674 -21.255 1.00 7.00 400 ILE A C 1
ATOM 3038 O O . ILE A 1 400 ? -16.677 7.812 -20.581 1.00 6.39 400 ILE A O 1
ATOM 3043 N N . PHE A 1 401 ? -17.761 7.999 -22.539 1.00 6.44 401 PHE A N 1
ATOM 3044 C CA . PHE A 1 401 ? -16.648 8.631 -23.221 1.00 5.77 401 PHE A CA 1
ATOM 3045 C C . PHE A 1 401 ? -17.084 9.989 -23.737 1.00 8.10 401 PHE A C 1
ATOM 3046 O O . PHE A 1 401 ? -18.192 10.138 -24.273 1.00 8.31 401 PHE A O 1
ATOM 3054 N N . LEU A 1 402 ? -16.213 10.978 -23.552 1.00 7.76 402 LEU A N 1
ATOM 3055 C CA . LEU A 1 402 ? -16.555 12.366 -23.823 1.00 7.93 402 LEU A CA 1
ATOM 3056 C C . LEU A 1 402 ? -15.450 13.027 -24.632 1.00 9.11 402 LEU A C 1
ATOM 3057 O O . LEU A 1 402 ? -14.266 12.888 -24.317 1.00 9.58 402 LEU A O 1
ATOM 3062 N N . SER A 1 403 ? -15.841 13.750 -25.676 1.00 7.92 403 SER A N 1
ATOM 3063 C CA . SER A 1 403 ? -14.880 14.361 -26.574 1.00 8.43 403 SER A CA 1
ATOM 3064 C C . SER A 1 403 ? -15.546 15.430 -27.415 1.00 8.32 403 SER A C 1
ATOM 3065 O O . SER A 1 403 ? -16.707 15.302 -27.770 1.00 8.84 403 SER A O 1
ATOM 3068 N N . PRO A 1 404 ? -14.793 16.469 -27.775 1.00 7.28 404 PRO A N 1
ATOM 3069 C CA . PRO A 1 404 ? -15.278 17.311 -28.872 1.00 8.52 404 PRO A CA 1
ATOM 3070 C C . PRO A 1 404 ? -15.503 16.434 -30.103 1.00 10.08 404 PRO A C 1
ATOM 3071 O O . PRO A 1 404 ? -14.795 15.436 -30.302 1.00 9.22 404 PRO A O 1
ATOM 3075 N N . SER A 1 405 ? -16.486 16.788 -30.921 1.00 7.61 405 SER A N 1
ATOM 3076 C CA . SER A 1 405 ? -16.815 15.959 -32.077 1.00 7.50 405 SER A CA 1
ATOM 3077 C C . SER A 1 405 ? -15.785 16.067 -33.191 1.00 7.14 405 SER A C 1
ATOM 3078 O O . SER A 1 405 ? -15.792 15.257 -34.115 1.00 8.35 405 SER A O 1
ATOM 3081 N N . THR A 1 406 ? -14.926 17.081 -33.111 1.00 8.67 406 THR A N 1
ATOM 3082 C CA . THR A 1 406 ? -13.849 17.274 -34.063 1.00 7.97 406 THR A CA 1
ATOM 3083 C C . THR A 1 406 ? -12.549 17.555 -33.316 1.00 9.24 406 THR A C 1
ATOM 3084 O O . THR A 1 406 ? -12.564 17.890 -32.124 1.00 10.48 406 THR A O 1
ATOM 3088 N N . ALA A 1 407 ? -11.433 17.406 -34.022 1.00 9.24 407 ALA A N 1
ATOM 3089 C CA . ALA A 1 407 ? -10.126 17.757 -33.487 1.00 8.96 407 ALA A CA 1
ATOM 3090 C C . ALA A 1 407 ? -9.381 18.594 -34.514 1.00 9.38 407 ALA A C 1
ATOM 3091 O O . ALA A 1 407 ? -9.806 18.700 -35.675 1.00 9.19 407 ALA A O 1
ATOM 3093 N N . LYS A 1 408 ? -8.267 19.188 -34.094 1.00 11.04 408 LYS A N 1
ATOM 3094 C CA A LYS A 1 408 ? -7.416 19.969 -34.989 0.41 12.81 408 LYS A CA 1
ATOM 3095 C CA B LYS A 1 408 ? -7.417 19.971 -34.987 0.59 12.78 408 LYS A CA 1
ATOM 3096 C C . LYS A 1 408 ? -8.197 21.041 -35.749 1.00 12.50 408 LYS A C 1
ATOM 3097 O O . LYS A 1 408 ? -8.135 21.118 -36.977 1.00 13.96 408 LYS A O 1
ATOM 3108 N N . GLY A 1 409 ? -8.934 21.858 -35.009 1.00 12.86 409 GLY A N 1
ATOM 3109 C CA . GLY A 1 409 ? -9.666 22.969 -35.588 1.00 14.81 409 GLY A CA 1
ATOM 3110 C C . GLY A 1 409 ? -10.659 22.553 -36.651 1.00 17.17 409 GLY A C 1
ATOM 3111 O O . GLY A 1 409 ? -10.848 23.258 -37.640 1.00 17.74 409 GLY A O 1
ATOM 3112 N N . GLY A 1 410 ? -11.279 21.392 -36.453 1.00 12.06 410 GLY A N 1
ATOM 3113 C CA . GLY A 1 410 ? -12.298 20.894 -37.363 1.00 11.35 410 GLY A CA 1
ATOM 3114 C C . GLY A 1 410 ? -11.793 20.028 -38.505 1.00 11.01 410 GLY A C 1
ATOM 3115 O O . GLY A 1 410 ? -12.596 19.488 -39.274 1.00 12.51 410 GLY A O 1
ATOM 3116 N N . LYS A 1 411 ? -10.476 19.889 -38.626 1.00 9.46 411 LYS A N 1
ATOM 3117 C CA . LYS A 1 411 ? -9.871 19.155 -39.734 1.00 10.13 411 LYS A CA 1
ATOM 3118 C C . LYS A 1 411 ? -9.846 17.644 -39.513 1.00 9.04 411 LYS A C 1
ATOM 3119 O O . LYS A 1 411 ? -9.494 16.884 -40.413 1.00 9.61 411 LYS A O 1
ATOM 3125 N N . ILE A 1 412 ? -10.201 17.218 -38.304 1.00 10.21 412 ILE A N 1
ATOM 3126 C CA . ILE A 1 412 ? -10.345 15.799 -38.016 1.00 9.24 412 ILE A CA 1
ATOM 3127 C C . ILE A 1 412 ? -11.723 15.580 -37.404 1.00 7.41 412 ILE A C 1
ATOM 3128 O O . ILE A 1 412 ? -12.185 16.390 -36.614 1.00 8.52 412 ILE A O 1
ATOM 3133 N N . SER A 1 413 ? -12.400 14.510 -37.814 1.00 7.19 413 SER A N 1
ATOM 3134 C CA . SER A 1 413 ? -13.623 14.069 -37.151 1.00 7.86 413 SER A CA 1
ATOM 3135 C C . SER A 1 413 ? -13.260 13.085 -36.055 1.00 7.38 413 SER A C 1
ATOM 3136 O O . SER A 1 413 ? -12.523 12.131 -36.314 1.00 8.72 413 SER A O 1
ATOM 3139 N N . ALA A 1 414 ? -13.766 13.320 -34.847 1.00 7.67 414 ALA A N 1
ATOM 3140 C CA . ALA A 1 414 ? -13.584 12.373 -33.745 1.00 6.51 414 ALA A CA 1
ATOM 3141 C C . ALA A 1 414 ? -14.488 11.157 -33.861 1.00 9.16 414 ALA A C 1
ATOM 3142 O O . ALA A 1 414 ? -14.331 10.208 -33.094 1.00 8.87 414 ALA A O 1
ATOM 3144 N N . ILE A 1 415 ? -15.446 11.199 -34.787 1.00 7.22 415 ILE A N 1
ATOM 3145 C CA . ILE A 1 415 ? -16.233 10.016 -35.145 1.00 7.59 415 ILE A CA 1
ATOM 3146 C C . ILE A 1 415 ? -15.837 9.604 -36.555 1.00 9.12 415 ILE A C 1
ATOM 3147 O O . ILE A 1 415 ? -15.942 10.391 -37.510 1.00 8.22 415 ILE A O 1
ATOM 3152 N N . VAL A 1 416 ? -15.371 8.366 -36.689 1.00 7.22 416 VAL A N 1
ATOM 3153 C CA . VAL A 1 416 ? -14.785 7.906 -37.942 1.00 7.14 416 VAL A CA 1
ATOM 3154 C C . VAL A 1 416 ? -15.389 6.578 -38.405 1.00 7.50 416 VAL A C 1
ATOM 3155 O O . VAL A 1 416 ? -16.054 5.901 -37.641 1.00 6.93 416 VAL A O 1
ATOM 3159 N N . PRO A 1 417 ? -15.173 6.209 -39.671 1.00 7.05 417 PRO A N 1
ATOM 3160 C CA . PRO A 1 417 ? -15.732 4.933 -40.149 1.00 7.52 417 PRO A CA 1
ATOM 3161 C C . PRO A 1 417 ? -15.199 3.743 -39.333 1.00 7.18 417 PRO A C 1
ATOM 3162 O O . PRO A 1 417 ? -15.963 2.854 -38.920 1.00 7.53 417 PRO A O 1
ATOM 3166 N N . MET A 1 418 ? -13.889 3.744 -39.107 1.00 7.97 418 MET A N 1
ATOM 3167 C CA . MET A 1 418 ? -13.207 2.720 -38.334 1.00 7.49 418 MET A CA 1
ATOM 3168 C C . MET A 1 418 ? -12.112 3.407 -37.536 1.00 7.12 418 MET A C 1
ATOM 3169 O O . MET A 1 418 ? -11.405 4.261 -38.072 1.00 7.44 418 MET A O 1
ATOM 3174 N N . ALA A 1 419 ? -11.992 3.056 -36.257 1.00 8.14 419 ALA A N 1
ATOM 3175 C CA . ALA A 1 419 ? -10.933 3.615 -35.424 1.00 8.47 419 ALA A CA 1
ATOM 3176 C C . ALA A 1 419 ? -9.596 3.094 -35.933 1.00 9.22 419 ALA A C 1
ATOM 3177 O O . ALA A 1 419 ? -9.481 1.928 -36.309 1.00 9.81 419 ALA A O 1
ATOM 3179 N N . ALA A 1 420 ? -8.574 3.941 -35.942 1.00 7.80 420 ALA A N 1
ATOM 3180 C CA . ALA A 1 420 ? -7.298 3.505 -36.476 1.00 6.78 420 ALA A CA 1
ATOM 3181 C C . ALA A 1 420 ? -6.537 2.603 -35.503 1.00 7.03 420 ALA A C 1
ATOM 3182 O O . ALA A 1 420 ? -5.633 1.875 -35.907 1.00 9.39 420 ALA A O 1
ATOM 3184 N N . HIS A 1 421 ? -6.910 2.674 -34.228 1.00 7.52 421 HIS A N 1
ATOM 3185 C CA . HIS A 1 421 ? -6.425 1.780 -33.187 1.00 7.98 421 HIS A CA 1
ATOM 3186 C C . HIS A 1 421 ? -7.559 1.650 -32.181 1.00 5.71 421 HIS A C 1
ATOM 3187 O O . HIS A 1 421 ? -8.316 2.604 -31.989 1.00 7.25 421 HIS A O 1
ATOM 3194 N N . VAL A 1 422 ? -7.704 0.478 -31.565 1.00 5.77 422 VAL A N 1
ATOM 3195 C CA . VAL A 1 422 ? -8.725 0.280 -30.543 1.00 6.39 422 VAL A CA 1
ATOM 3196 C C . VAL A 1 422 ? -8.114 0.072 -29.162 1.00 6.05 422 VAL A C 1
ATOM 3197 O O . VAL A 1 422 ? -7.243 -0.781 -28.984 1.00 8.06 422 VAL A O 1
ATOM 3201 N N . ASP A 1 423 ? -8.572 0.866 -28.202 1.00 5.01 423 ASP A N 1
ATOM 3202 C CA . ASP A 1 423 ? -8.288 0.638 -26.790 1.00 5.36 423 ASP A CA 1
ATOM 3203 C C . ASP A 1 423 ? -9.491 0.079 -26.054 1.00 6.22 423 ASP A C 1
ATOM 3204 O O . ASP A 1 423 ? -9.330 -0.789 -25.214 1.00 7.89 423 ASP A O 1
ATOM 3209 N N . HIS A 1 424 ? -10.691 0.568 -26.372 1.00 4.92 424 HIS A N 1
ATOM 3210 C CA . HIS A 1 424 ? -11.910 0.111 -25.693 1.00 4.44 424 HIS A CA 1
ATOM 3211 C C . HIS A 1 424 ? -12.894 -0.400 -26.693 1.00 5.98 424 HIS A C 1
ATOM 3212 O O . HIS A 1 424 ? -13.409 0.359 -27.518 1.00 6.33 424 HIS A O 1
ATOM 3219 N N . ILE A 1 425 ? -13.144 -1.700 -26.634 1.00 5.82 425 ILE A N 1
ATOM 3220 C CA . ILE A 1 425 ? -14.090 -2.323 -27.542 1.00 5.65 425 ILE A CA 1
ATOM 3221 C C . ILE A 1 425 ? -15.518 -1.861 -27.260 1.00 5.96 425 ILE A C 1
ATOM 3222 O O . ILE A 1 425 ? -15.780 -1.272 -26.220 1.00 6.54 425 ILE A O 1
ATOM 3227 N N . MET A 1 426 ? -16.424 -2.111 -28.205 1.00 6.36 426 MET A N 1
ATOM 3228 C CA . MET A 1 426 ? -17.829 -1.683 -28.070 1.00 5.74 426 MET A CA 1
ATOM 3229 C C . MET A 1 426 ? -18.437 -2.080 -26.725 1.00 6.82 426 MET A C 1
ATOM 3230 O O . MET A 1 426 ? -19.185 -1.317 -26.117 1.00 6.93 426 MET A O 1
ATOM 3235 N N . GLN A 1 427 ? -18.113 -3.292 -26.289 1.00 6.25 427 GLN A N 1
ATOM 3236 C CA . GLN A 1 427 ? -18.620 -3.830 -25.036 1.00 6.38 427 GLN A CA 1
ATOM 3237 C C . GLN A 1 427 ? -18.214 -3.003 -23.814 1.00 8.42 427 GLN A C 1
ATOM 3238 O O . GLN A 1 427 ? -18.792 -3.163 -22.747 1.00 8.95 427 GLN A O 1
ATOM 3244 N N . ASP A 1 428 ? -17.215 -2.135 -23.969 1.00 6.26 428 ASP A N 1
ATOM 3245 C CA . ASP A 1 428 ? -16.663 -1.373 -22.852 1.00 6.12 428 ASP A CA 1
ATOM 3246 C C . ASP A 1 428 ? -17.056 0.102 -22.894 1.00 6.11 428 ASP A C 1
ATOM 3247 O O . ASP A 1 428 ? -16.486 0.915 -22.160 1.00 7.78 428 ASP A O 1
ATOM 3252 N N . ALA A 1 429 ? -18.010 0.457 -23.761 1.00 6.55 429 ALA A N 1
ATOM 3253 C CA . ALA A 1 429 ? -18.438 1.844 -23.914 1.00 7.24 429 ALA A CA 1
ATOM 3254 C C . ALA A 1 429 ? -19.953 1.921 -24.110 1.00 7.94 429 ALA A C 1
ATOM 3255 O O . ALA A 1 429 ? -20.468 1.419 -25.115 1.00 8.36 429 ALA A O 1
ATOM 3257 N N . GLN A 1 430 ? -20.667 2.527 -23.161 1.00 7.30 430 GLN A N 1
ATOM 3258 C CA . GLN A 1 430 ? -22.134 2.596 -23.266 1.00 6.81 430 GLN A CA 1
ATOM 3259 C C . GLN A 1 430 ? -22.677 3.955 -23.644 1.00 7.28 430 GLN A C 1
ATOM 3260 O O . GLN A 1 430 ? -23.750 4.037 -24.221 1.00 8.43 430 GLN A O 1
ATOM 3266 N N . ILE A 1 431 ? -21.976 5.023 -23.278 1.00 7.35 431 ILE A N 1
ATOM 3267 C CA . ILE A 1 431 ? -22.508 6.362 -23.486 1.00 7.93 431 ILE A CA 1
ATOM 3268 C C . ILE A 1 431 ? -21.434 7.206 -24.120 1.00 7.17 431 ILE A C 1
ATOM 3269 O O . ILE A 1 431 ? -20.302 7.204 -23.636 1.00 8.18 431 ILE A O 1
ATOM 3274 N N . PHE A 1 432 ? -21.764 7.900 -25.211 1.00 6.66 432 PHE A N 1
ATOM 3275 C CA . PHE A 1 432 ? -20.839 8.851 -25.838 1.00 6.28 432 PHE A CA 1
ATOM 3276 C C . PHE A 1 432 ? -21.420 10.239 -25.766 1.00 9.72 432 PHE A C 1
ATOM 3277 O O . PHE A 1 432 ? -22.620 10.423 -25.966 1.00 9.20 432 PHE A O 1
ATOM 3285 N N . VAL A 1 433 ? -20.575 11.214 -25.460 1.00 7.20 433 VAL A N 1
ATOM 3286 C CA . VAL A 1 433 ? -21.017 12.602 -25.378 1.00 6.81 433 VAL A CA 1
ATOM 3287 C C . VAL A 1 433 ? -20.050 13.497 -26.144 1.00 9.33 433 VAL A C 1
ATOM 3288 O O . VAL A 1 433 ? -18.829 13.459 -25.913 1.00 8.72 433 VAL A O 1
ATOM 3292 N N . THR A 1 434 ? -20.593 14.291 -27.062 1.00 8.56 434 THR A N 1
ATOM 3293 C CA . THR A 1 434 ? -19.841 15.377 -27.681 1.00 7.76 434 THR A CA 1
ATOM 3294 C C . THR A 1 434 ? -20.648 16.657 -27.525 1.00 7.15 434 THR A C 1
ATOM 3295 O O . THR A 1 434 ? -21.702 16.663 -26.888 1.00 9.10 434 THR A O 1
ATOM 3299 N N . GLU A 1 435 ? -20.154 17.744 -28.100 1.00 9.38 435 GLU A N 1
ATOM 3300 C CA . GLU A 1 435 ? -20.886 19.006 -27.998 1.00 9.36 435 GLU A CA 1
ATOM 3301 C C . GLU A 1 435 ? -22.134 18.978 -28.883 1.00 10.40 435 GLU A C 1
ATOM 3302 O O . GLU A 1 435 ? -22.977 19.879 -28.804 1.00 11.87 435 GLU A O 1
ATOM 3308 N N . GLN A 1 436 ? -22.269 17.928 -29.698 1.00 8.88 436 GLN A N 1
ATOM 3309 C CA . GLN A 1 436 ? -23.449 17.765 -30.553 1.00 9.93 436 GLN A CA 1
ATOM 3310 C C . GLN A 1 436 ? -24.586 17.016 -29.873 1.00 8.91 436 GLN A C 1
ATOM 3311 O O . GLN A 1 436 ? -25.731 17.090 -30.322 1.00 11.06 436 GLN A O 1
ATOM 3317 N N . GLY A 1 437 ? -24.289 16.275 -28.811 1.00 7.87 437 GLY A N 1
ATOM 3318 C CA . GLY A 1 437 ? -25.315 15.498 -28.155 1.00 9.91 437 GLY A CA 1
ATOM 3319 C C . GLY A 1 437 ? -24.771 14.244 -27.510 1.00 7.67 437 GLY A C 1
ATOM 3320 O O . GLY A 1 437 ? -23.559 14.016 -27.483 1.00 8.98 437 GLY A O 1
ATOM 3321 N N . LEU A 1 438 ? -25.684 13.431 -27.001 1.00 9.03 438 LEU A N 1
ATOM 3322 C CA . LEU A 1 438 ? -25.336 12.261 -26.209 1.00 8.04 438 LEU A CA 1
ATOM 3323 C C . LEU A 1 438 ? -25.994 11.024 -26.808 1.00 8.46 438 LEU A C 1
ATOM 3324 O O . LEU A 1 438 ? -27.205 11.006 -27.062 1.00 10.48 438 LEU A O 1
ATOM 3329 N N . ALA A 1 439 ? -25.175 10.003 -27.058 1.00 8.05 439 ALA A N 1
ATOM 3330 C CA . ALA A 1 439 ? -25.639 8.705 -27.546 1.00 7.37 439 ALA A CA 1
ATOM 3331 C C . ALA A 1 439 ? -25.687 7.687 -26.414 1.00 8.50 439 ALA A C 1
ATOM 3332 O O . ALA A 1 439 ? -24.654 7.375 -25.812 1.00 8.73 439 ALA A O 1
ATOM 3334 N N . ASP A 1 440 ? -26.887 7.186 -26.115 1.00 7.87 440 ASP A N 1
ATOM 3335 C CA . ASP A 1 440 ? -27.085 6.127 -25.128 1.00 8.95 440 ASP A CA 1
ATOM 3336 C C . ASP A 1 440 ? -27.179 4.794 -25.866 1.00 8.65 440 ASP A C 1
ATOM 3337 O O . ASP A 1 440 ? -28.165 4.514 -26.537 1.00 11.27 440 ASP A O 1
ATOM 3342 N N . LEU A 1 441 ? -26.140 3.972 -25.736 1.00 6.73 441 LEU A N 1
ATOM 3343 C CA . LEU A 1 441 ? -26.032 2.760 -26.541 1.00 7.57 441 LEU A CA 1
ATOM 3344 C C . LEU A 1 441 ? -26.443 1.490 -25.813 1.00 6.43 441 LEU A C 1
ATOM 3345 O O . LEU A 1 441 ? -26.277 0.396 -26.349 1.00 9.55 441 LEU A O 1
ATOM 3350 N N . ARG A 1 442 ? -26.988 1.617 -24.605 1.00 6.60 442 ARG A N 1
ATOM 3351 C CA . ARG A 1 442 ? -27.317 0.429 -23.814 1.00 7.56 442 ARG A CA 1
ATOM 3352 C C . ARG A 1 442 ? -28.280 -0.510 -24.538 1.00 9.03 442 ARG A C 1
ATOM 3353 O O . ARG A 1 442 ? -29.316 -0.078 -25.042 1.00 10.25 442 ARG A O 1
ATOM 3361 N N . GLY A 1 443 ? -27.894 -1.779 -24.627 1.00 8.30 443 GLY A N 1
ATOM 3362 C CA . GLY A 1 443 ? -28.731 -2.806 -25.226 1.00 9.12 443 GLY A CA 1
ATOM 3363 C C . GLY A 1 443 ? -28.814 -2.789 -26.746 1.00 10.54 443 GLY A C 1
ATOM 3364 O O . GLY A 1 443 ? -29.658 -3.472 -27.314 1.00 11.66 443 GLY A O 1
ATOM 3365 N N . LEU A 1 444 ? -27.950 -2.017 -27.401 1.00 8.46 444 LEU A N 1
ATOM 3366 C CA . LEU A 1 444 ? -27.975 -1.891 -28.866 1.00 8.02 444 LEU A CA 1
ATOM 3367 C C . LEU A 1 444 ? -26.972 -2.770 -29.603 1.00 8.78 444 LEU A C 1
ATOM 3368 O O . LEU A 1 444 ? -25.858 -3.022 -29.131 1.00 8.59 444 LEU A O 1
ATOM 3373 N N . SER A 1 445 ? -27.372 -3.224 -30.785 1.00 8.15 445 SER A N 1
ATOM 3374 C CA . SER A 1 445 ? -26.454 -3.915 -31.674 1.00 7.50 445 SER A CA 1
ATOM 3375 C C . SER A 1 445 ? -25.509 -2.902 -32.321 1.00 7.51 445 SER A C 1
ATOM 3376 O O . SER A 1 445 ? -25.742 -1.699 -32.252 1.00 8.86 445 SER A O 1
ATOM 3379 N N . PRO A 1 446 ? -24.450 -3.384 -32.989 1.00 7.77 446 PRO A N 1
ATOM 3380 C CA . PRO A 1 446 ? -23.551 -2.407 -33.618 1.00 7.62 446 PRO A CA 1
ATOM 3381 C C . PRO A 1 446 ? -24.227 -1.471 -34.628 1.00 9.12 446 PRO A C 1
ATOM 3382 O O . PRO A 1 446 ? -23.959 -0.272 -34.621 1.00 7.95 446 PRO A O 1
ATOM 3386 N N . VAL A 1 447 ? -25.117 -1.989 -35.464 1.00 8.28 447 VAL A N 1
ATOM 3387 C CA . VAL A 1 447 ? -25.801 -1.122 -36.412 1.00 8.84 447 VAL A CA 1
ATOM 3388 C C . VAL A 1 447 ? -26.674 -0.085 -35.685 1.00 7.95 447 VAL A C 1
ATOM 3389 O O . VAL A 1 447 ? -26.764 1.077 -36.104 1.00 8.85 447 VAL A O 1
ATOM 3393 N N . GLN A 1 448 ? -27.300 -0.499 -34.586 1.00 8.20 448 GLN A N 1
ATOM 3394 C CA . GLN A 1 448 ? -28.067 0.438 -33.771 1.00 7.50 448 GLN A CA 1
ATOM 3395 C C . GLN A 1 448 ? -27.176 1.452 -33.063 1.00 7.62 448 GLN A C 1
ATOM 3396 O O . GLN A 1 448 ? -27.552 2.608 -32.913 1.00 9.69 448 GLN A O 1
ATOM 3402 N N . ARG A 1 449 ? -25.999 1.011 -32.627 1.00 7.37 449 ARG A N 1
ATOM 3403 C CA . ARG A 1 449 ? -25.029 1.933 -32.061 1.00 7.63 449 ARG A CA 1
ATOM 3404 C C . ARG A 1 449 ? -24.649 3.005 -33.081 1.00 7.77 449 ARG A C 1
ATOM 3405 O O . ARG A 1 449 ? -24.546 4.188 -32.737 1.00 7.79 449 ARG A O 1
ATOM 3413 N N . ALA A 1 450 ? -24.435 2.595 -34.328 1.00 7.62 450 ALA A N 1
ATOM 3414 C CA . ALA A 1 450 ? -24.041 3.541 -35.372 1.00 7.32 450 ALA A CA 1
ATOM 3415 C C . ALA A 1 450 ? -25.125 4.569 -35.621 1.00 7.70 450 ALA A C 1
ATOM 3416 O O . ALA A 1 450 ? -24.843 5.748 -35.803 1.00 9.52 450 ALA A O 1
ATOM 3418 N N . ARG A 1 451 ? -26.369 4.125 -35.655 1.00 7.83 451 ARG A N 1
ATOM 3419 C CA . ARG A 1 451 ? -27.441 5.091 -35.851 1.00 8.90 451 ARG A CA 1
ATOM 3420 C C . ARG A 1 451 ? -27.450 6.166 -34.759 1.00 10.00 451 ARG A C 1
ATOM 3421 O O . ARG A 1 451 ? -27.645 7.349 -35.043 1.00 10.86 451 ARG A O 1
ATOM 3429 N N . GLU A 1 452 ? -27.202 5.764 -33.516 1.00 8.84 452 GLU A N 1
ATOM 3430 C CA . GLU A 1 452 ? -27.211 6.709 -32.405 1.00 10.44 452 GLU A CA 1
ATOM 3431 C C . GLU A 1 452 ? -25.971 7.605 -32.381 1.00 9.68 452 GLU A C 1
ATOM 3432 O O . GLU A 1 452 ? -26.073 8.805 -32.169 1.00 9.96 452 GLU A O 1
ATOM 3438 N N . ILE A 1 453 ? -24.799 7.016 -32.590 1.00 8.60 453 ILE A N 1
ATOM 3439 C CA . ILE A 1 453 ? -23.566 7.794 -32.619 1.00 8.29 453 ILE A CA 1
ATOM 3440 C C . ILE A 1 453 ? -23.567 8.813 -33.762 1.00 9.85 453 ILE A C 1
ATOM 3441 O O . ILE A 1 453 ? -23.217 9.978 -33.571 1.00 10.34 453 ILE A O 1
ATOM 3446 N N . ILE A 1 454 ? -23.972 8.379 -34.949 1.00 9.64 454 ILE A N 1
ATOM 3447 C CA . ILE A 1 454 ? -23.978 9.286 -36.088 1.00 9.58 454 ILE A CA 1
ATOM 3448 C C . ILE A 1 454 ? -24.988 10.410 -35.855 1.00 9.11 454 ILE A C 1
ATOM 3449 O O . ILE A 1 454 ? -24.680 11.589 -36.054 1.00 11.95 454 ILE A O 1
ATOM 3454 N N . SER A 1 455 ? -26.185 10.053 -35.415 1.00 9.27 455 SER A N 1
ATOM 3455 C CA . SER A 1 455 ? -27.208 11.075 -35.224 1.00 10.80 455 SER A CA 1
ATOM 3456 C C . SER A 1 455 ? -26.943 12.027 -34.055 1.00 12.03 455 SER A C 1
ATOM 3457 O O . SER A 1 455 ? -27.212 13.222 -34.167 1.00 13.40 455 SER A O 1
ATOM 3460 N N . LYS A 1 456 ? -26.404 11.518 -32.948 1.00 10.38 456 LYS A N 1
ATOM 3461 C CA . LYS A 1 456 ? -26.304 12.323 -31.729 1.00 11.45 456 LYS A CA 1
ATOM 3462 C C . LYS A 1 456 ? -24.953 12.999 -31.548 1.00 10.14 456 LYS A C 1
ATOM 3463 O O . LYS A 1 456 ? -24.871 14.099 -31.005 1.00 11.27 456 LYS A O 1
ATOM 3469 N N . CYS A 1 457 ? -23.894 12.339 -31.984 1.00 8.95 457 CYS A N 1
ATOM 3470 C CA . CYS A 1 457 ? -22.555 12.782 -31.598 1.00 8.14 457 CYS A CA 1
ATOM 3471 C C . CYS A 1 457 ? -21.716 13.384 -32.716 1.00 7.48 457 CYS A C 1
ATOM 3472 O O . CYS A 1 457 ? -20.843 14.213 -32.449 1.00 8.20 457 CYS A O 1
ATOM 3475 N N . ALA A 1 458 ? -21.948 12.975 -33.963 1.00 8.31 458 ALA A N 1
ATOM 3476 C CA . ALA A 1 458 ? -21.105 13.425 -35.060 1.00 7.54 458 ALA A CA 1
ATOM 3477 C C . ALA A 1 458 ? -21.327 14.897 -35.373 1.00 8.92 458 ALA A C 1
ATOM 3478 O O . ALA A 1 458 ? -22.417 15.431 -35.182 1.00 9.93 458 ALA A O 1
ATOM 3480 N N . HIS A 1 459 ? -20.276 15.553 -35.848 1.00 9.76 459 HIS A N 1
ATOM 3481 C CA . HIS A 1 459 ? -20.369 16.955 -36.246 1.00 10.32 459 HIS A CA 1
ATOM 3482 C C . HIS A 1 459 ? -21.115 17.060 -37.573 1.00 10.28 459 HIS A C 1
ATOM 3483 O O . HIS A 1 459 ? -20.971 16.200 -38.426 1.00 9.52 459 HIS A O 1
ATOM 3490 N N . PRO A 1 460 ? -21.923 18.118 -37.749 1.00 8.92 460 PRO A N 1
ATOM 3491 C CA . PRO A 1 460 ? -22.635 18.311 -39.018 1.00 10.23 460 PRO A CA 1
ATOM 3492 C C . PRO A 1 460 ? -21.737 18.285 -40.263 1.00 9.15 460 PRO A C 1
ATOM 3493 O O . PRO A 1 460 ? -22.181 17.876 -41.340 1.00 10.75 460 PRO A O 1
ATOM 3497 N N . ASP A 1 461 ? -20.475 18.680 -40.120 1.00 9.67 461 ASP A N 1
ATOM 3498 C CA . ASP A 1 461 ? -19.552 18.659 -41.253 1.00 10.08 461 ASP A CA 1
ATOM 3499 C C . ASP A 1 461 ? -19.181 17.240 -41.690 1.00 10.89 461 ASP A C 1
ATOM 3500 O O . ASP A 1 461 ? -18.721 17.033 -4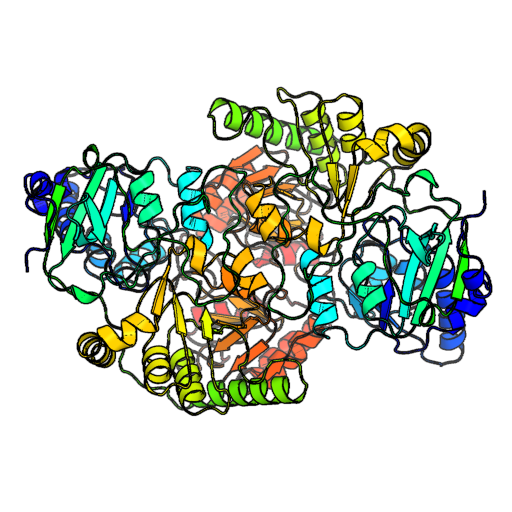2.810 1.00 13.34 461 ASP A O 1
ATOM 3505 N N . TYR A 1 462 ? -19.375 16.267 -40.802 1.00 10.60 462 TYR A N 1
ATOM 3506 C CA . TYR A 1 462 ? -18.939 14.905 -41.069 1.00 9.67 462 TYR A CA 1
ATOM 3507 C C . TYR A 1 462 ? -20.069 13.879 -41.073 1.00 9.61 462 TYR A C 1
ATOM 3508 O O . TYR A 1 462 ? -19.871 12.767 -41.548 1.00 10.97 462 TYR A O 1
ATOM 3517 N N . ARG A 1 463 ? -21.230 14.238 -40.529 1.00 10.85 463 ARG A N 1
ATOM 3518 C CA . ARG A 1 463 ? -22.330 13.278 -40.458 1.00 10.37 463 ARG A CA 1
ATOM 3519 C C . ARG A 1 463 ? -22.756 12.703 -41.817 1.00 10.22 463 ARG A C 1
ATOM 3520 O O . ARG A 1 463 ? -22.882 11.487 -41.944 1.00 11.40 463 ARG A O 1
ATOM 3528 N N . PRO A 1 464 ? -22.995 13.563 -42.830 1.00 11.89 464 PRO A N 1
ATOM 3529 C CA . PRO A 1 464 ? -23.332 12.964 -44.129 1.00 12.24 464 PRO A CA 1
ATOM 3530 C C . PRO A 1 464 ? -22.261 12.008 -44.660 1.00 11.16 464 PRO A C 1
ATOM 3531 O O . PRO A 1 464 ? -22.617 10.983 -45.233 1.00 12.13 464 PRO A O 1
ATOM 3535 N N . MET A 1 465 ? -20.982 12.317 -44.452 1.00 10.93 465 MET A N 1
ATOM 3536 C CA . MET A 1 465 ? -19.923 11.405 -44.875 1.00 10.67 465 MET A CA 1
ATOM 3537 C C . MET A 1 465 ? -19.989 10.074 -44.123 1.00 9.78 465 MET A C 1
ATOM 3538 O O . MET A 1 465 ? -19.759 9.007 -44.702 1.00 8.75 465 MET A O 1
ATOM 3543 N N . LEU A 1 466 ? -20.278 10.151 -42.831 1.00 9.53 466 LEU A N 1
ATOM 3544 C CA . LEU A 1 466 ? -20.406 8.953 -42.019 1.00 9.28 466 LEU A CA 1
ATOM 3545 C C . LEU A 1 466 ? -21.628 8.131 -42.441 1.00 9.32 466 LEU A C 1
ATOM 3546 O O . LEU A 1 466 ? -21.555 6.910 -42.569 1.00 8.37 466 LEU A O 1
ATOM 3551 N N . GLN A 1 467 ? -22.751 8.804 -42.655 1.00 10.61 467 GLN A N 1
ATOM 3552 C CA . GLN A 1 467 ? -23.968 8.122 -43.065 1.00 12.90 467 GLN A CA 1
ATOM 3553 C C . GLN A 1 467 ? -23.772 7.446 -44.419 1.00 10.45 467 GLN A C 1
ATOM 3554 O O . GLN A 1 467 ? -24.269 6.344 -44.657 1.00 10.85 467 GLN A O 1
ATOM 3560 N N . ASP A 1 468 ? -23.030 8.107 -45.302 1.00 8.23 468 ASP A N 1
ATOM 3561 C CA . ASP A 1 468 ? -22.759 7.555 -46.622 1.00 11.12 468 ASP A CA 1
ATOM 3562 C C . ASP A 1 468 ? -21.911 6.291 -46.524 1.00 10.51 468 ASP A C 1
ATOM 3563 O O . ASP A 1 468 ? -22.187 5.286 -47.186 1.00 10.16 468 ASP A O 1
ATOM 3568 N N . TYR A 1 469 ? -20.876 6.342 -45.690 1.00 8.66 469 TYR A N 1
ATOM 3569 C CA . TYR A 1 469 ? -20.039 5.173 -45.476 1.00 10.91 469 TYR A CA 1
ATOM 3570 C C . TYR A 1 469 ? -20.894 4.025 -44.957 1.00 8.97 469 TYR A C 1
ATOM 3571 O O . TYR A 1 469 ? -20.843 2.905 -45.470 1.00 8.65 469 TYR A O 1
ATOM 3580 N N . PHE A 1 470 ? -21.688 4.314 -43.936 1.00 9.14 470 PHE A N 1
ATOM 3581 C CA . PHE A 1 470 ? -22.529 3.295 -43.333 1.00 7.76 470 PHE A CA 1
ATOM 3582 C C . PHE A 1 470 ? -23.532 2.727 -44.332 1.00 9.11 470 PHE A C 1
ATOM 3583 O O . PHE A 1 470 ? -23.681 1.512 -44.444 1.00 8.99 470 PHE A O 1
ATOM 3591 N N . ASP A 1 471 ? -24.212 3.609 -45.057 1.00 9.67 471 ASP A N 1
ATOM 3592 C CA . ASP A 1 471 ? -25.205 3.162 -46.036 1.00 11.50 471 ASP A CA 1
ATOM 3593 C C . ASP A 1 471 ? -24.612 2.245 -47.097 1.00 9.72 471 ASP A C 1
ATOM 3594 O O . ASP A 1 471 ? -25.189 1.208 -47.425 1.00 10.94 471 ASP A O 1
ATOM 3599 N N . ARG A 1 472 ? -23.456 2.611 -47.642 1.00 8.45 472 ARG A N 1
ATOM 3600 C CA . ARG A 1 472 ? -22.843 1.777 -48.664 1.00 7.96 472 ARG A CA 1
ATOM 3601 C C . ARG A 1 472 ? -22.251 0.511 -48.074 1.00 8.93 472 ARG A C 1
ATOM 3602 O O . ARG A 1 472 ? -22.227 -0.537 -48.715 1.00 10.27 472 ARG A O 1
ATOM 3610 N N . ALA A 1 473 ? -21.778 0.600 -46.838 1.00 8.90 473 ALA A N 1
ATOM 3611 C CA . ALA A 1 473 ? -21.285 -0.590 -46.157 1.00 8.60 473 ALA A CA 1
ATOM 3612 C C . ALA A 1 473 ? -22.425 -1.582 -45.939 1.00 8.35 473 ALA A C 1
ATOM 3613 O O . ALA A 1 473 ? -22.252 -2.785 -46.138 1.00 8.82 473 ALA A O 1
ATOM 3615 N N . LEU A 1 474 ? -23.594 -1.080 -45.560 1.00 8.02 474 LEU A N 1
ATOM 3616 C CA A LEU A 1 474 ? -24.761 -1.939 -45.350 0.41 9.61 474 LEU A CA 1
ATOM 3617 C CA B LEU A 1 474 ? -24.737 -1.961 -45.340 0.59 9.60 474 LEU A CA 1
ATOM 3618 C C . LEU A 1 474 ? -25.114 -2.690 -46.628 1.00 10.38 474 LEU A C 1
ATOM 3619 O O . LEU A 1 474 ? -25.592 -3.819 -46.590 1.00 13.23 474 LEU A O 1
ATOM 3628 N N . LYS A 1 475 ? -24.878 -2.049 -47.767 1.00 8.99 475 LYS A N 1
ATOM 3629 C CA . LYS A 1 475 ? -25.192 -2.672 -49.046 1.00 9.26 475 LYS A CA 1
ATOM 3630 C C . LYS A 1 475 ? -24.114 -3.634 -49.537 1.00 10.46 475 LYS A C 1
ATOM 3631 O O . LYS A 1 475 ? -24.416 -4.560 -50.295 1.00 14.07 475 LYS A O 1
ATOM 3637 N N . ASN A 1 476 ? -22.865 -3.435 -49.117 1.00 8.21 476 ASN A N 1
ATOM 3638 C CA . ASN A 1 476 ? -21.751 -4.143 -49.750 1.00 10.19 476 ASN A CA 1
ATOM 3639 C C . ASN A 1 476 ? -20.844 -4.972 -48.852 1.00 10.65 476 ASN A C 1
ATOM 3640 O O . ASN A 1 476 ? -20.047 -5.771 -49.337 1.00 12.06 476 ASN A O 1
ATOM 3645 N N . SER A 1 477 ? -20.950 -4.780 -47.545 1.00 8.89 477 SER A N 1
ATOM 3646 C CA . SER A 1 477 ? -20.009 -5.399 -46.626 1.00 8.68 477 SER A CA 1
ATOM 3647 C C . SER A 1 477 ? -20.074 -6.922 -46.643 1.00 8.86 477 SER A C 1
ATOM 3648 O O . SER A 1 477 ? -21.129 -7.502 -46.895 1.00 10.63 477 SER A O 1
ATOM 3651 N N . PHE A 1 478 ? -18.939 -7.556 -46.373 1.00 7.47 478 PHE A N 1
ATOM 3652 C CA . PHE A 1 478 ? -18.823 -9.011 -46.368 1.00 9.10 478 PHE A CA 1
ATOM 3653 C C . PHE A 1 478 ? -19.895 -9.654 -45.488 1.00 9.16 478 PHE A C 1
ATOM 3654 O O . PHE A 1 478 ? -20.598 -10.579 -45.914 1.00 11.38 478 PHE A O 1
ATOM 3662 N N . GLY A 1 479 ? -20.022 -9.150 -44.260 1.00 8.90 479 GLY A N 1
ATOM 3663 C CA . GLY A 1 479 ? -21.164 -9.464 -43.410 1.00 9.16 479 GLY A CA 1
ATOM 3664 C C . GLY A 1 479 ? -21.904 -8.188 -43.065 1.00 7.61 479 GLY A C 1
ATOM 3665 O O . GLY A 1 479 ? -21.337 -7.106 -43.182 1.00 8.61 479 GLY A O 1
ATOM 3666 N N . LYS A 1 480 ? -23.160 -8.290 -42.626 1.00 8.36 480 LYS A N 1
ATOM 3667 C CA . LYS A 1 480 ? -23.947 -7.098 -42.317 1.00 8.65 480 LYS A CA 1
ATOM 3668 C C . LYS A 1 480 ? -24.108 -6.874 -40.808 1.00 9.65 480 LYS A C 1
ATOM 3669 O O . LYS A 1 480 ? -24.828 -5.976 -40.383 1.00 11.46 480 LYS A O 1
ATOM 3675 N N . HIS A 1 481 ? -23.439 -7.689 -39.999 1.00 8.84 481 HIS A N 1
ATOM 3676 C CA . HIS A 1 481 ? -23.522 -7.493 -38.555 1.00 10.16 481 HIS A CA 1
ATOM 3677 C C . HIS A 1 481 ? -22.756 -6.241 -38.088 1.00 8.87 481 HIS A C 1
ATOM 3678 O O . HIS A 1 481 ? -23.223 -5.482 -37.239 1.00 8.91 481 HIS A O 1
ATOM 3685 N N . THR A 1 482 ? -21.562 -6.040 -38.628 1.00 8.83 482 THR A N 1
ATOM 3686 C CA A THR A 1 482 ? -20.813 -4.822 -38.380 0.67 8.86 482 THR A CA 1
ATOM 3687 C CA B THR A 1 482 ? -20.814 -4.802 -38.392 0.33 8.85 482 THR A CA 1
ATOM 3688 C C . THR A 1 482 ? -20.288 -4.317 -39.729 1.00 9.26 482 THR A C 1
ATOM 3689 O O . THR A 1 482 ? -19.123 -4.521 -40.066 1.00 8.27 482 THR A O 1
ATOM 3696 N N . PRO A 1 483 ? -21.163 -3.678 -40.514 1.00 7.77 483 PRO A N 1
ATOM 3697 C CA . PRO A 1 483 ? -20.822 -3.353 -41.908 1.00 8.13 483 PRO A CA 1
ATOM 3698 C C . PRO A 1 483 ? -19.593 -2.469 -42.089 1.00 7.55 483 PRO A C 1
ATOM 3699 O O . PRO A 1 483 ? -19.470 -1.411 -41.473 1.00 8.21 483 PRO A O 1
ATOM 3703 N N . HIS A 1 484 ? -18.688 -2.911 -42.957 1.00 7.08 484 HIS A N 1
ATOM 3704 C CA . HIS A 1 484 ? -17.529 -2.106 -43.314 1.00 6.85 484 HIS A CA 1
ATOM 3705 C C . HIS A 1 484 ? -17.227 -2.185 -44.798 1.00 7.82 484 HIS A C 1
ATOM 3706 O O . HIS A 1 484 ? -17.609 -3.139 -45.480 1.00 8.67 484 HIS A O 1
ATOM 3713 N N . LEU A 1 485 ? -16.545 -1.155 -45.286 1.00 7.52 485 LEU A N 1
ATOM 3714 C CA . LEU A 1 485 ? -15.967 -1.161 -46.623 1.00 8.80 485 LEU A CA 1
ATOM 3715 C C . LEU A 1 485 ? -14.469 -1.091 -46.415 1.00 7.11 485 LEU A C 1
ATOM 3716 O O . LEU A 1 485 ? -13.929 -0.030 -46.126 1.00 9.46 485 LEU A O 1
ATOM 3721 N N . LEU A 1 486 ? -13.796 -2.224 -46.540 1.00 8.38 486 LEU A N 1
ATOM 3722 C CA . LEU A 1 486 ? -12.391 -2.279 -46.153 1.00 8.27 486 LEU A CA 1
ATOM 3723 C C . LEU A 1 486 ? -11.517 -1.441 -47.076 1.00 10.31 486 LEU A C 1
ATOM 3724 O O . LEU A 1 486 ? -10.417 -1.028 -46.698 1.00 10.38 486 LEU A O 1
ATOM 3729 N N . THR A 1 487 ? -12.021 -1.188 -48.278 1.00 10.14 487 THR A N 1
ATOM 3730 C CA . THR A 1 487 ? -11.341 -0.343 -49.238 1.00 12.92 487 THR A CA 1
ATOM 3731 C C . THR A 1 487 ? -11.255 1.107 -48.776 1.00 12.79 487 THR A C 1
ATOM 3732 O O . THR A 1 487 ? -10.366 1.842 -49.217 1.00 18.84 487 THR A O 1
ATOM 3736 N N . GLU A 1 488 ? -12.151 1.529 -47.887 1.00 10.16 488 GLU A N 1
ATOM 3737 C CA . GLU A 1 488 ? -12.128 2.921 -47.445 1.00 11.38 488 GLU A CA 1
ATOM 3738 C C . GLU A 1 488 ? -12.229 3.144 -45.943 1.00 10.23 488 GLU A C 1
ATOM 3739 O O . GLU A 1 488 ? -12.233 4.280 -45.486 1.00 9.37 488 GLU A O 1
ATOM 3745 N N . ALA A 1 489 ? -12.263 2.065 -45.169 1.00 9.17 489 ALA A N 1
ATOM 3746 C CA . ALA A 1 489 ? -12.412 2.183 -43.721 1.00 8.06 489 ALA A CA 1
ATOM 3747 C C . ALA A 1 489 ? -11.405 3.137 -43.061 1.00 7.73 489 ALA A C 1
ATOM 3748 O O . ALA A 1 489 ? -11.781 3.913 -42.173 1.00 8.79 489 ALA A O 1
ATOM 3750 N N . LEU A 1 490 ? -10.148 3.078 -43.499 1.00 8.41 490 LEU A N 1
ATOM 3751 C CA . LEU A 1 490 ? -9.088 3.905 -42.927 1.00 6.59 490 LEU A CA 1
ATOM 3752 C C . LEU A 1 490 ? -8.717 5.074 -43.816 1.00 9.21 490 LEU A C 1
ATOM 3753 O O . LEU A 1 490 ? -7.704 5.746 -43.584 1.00 9.41 490 LEU A O 1
ATOM 3758 N N . SER A 1 491 ? -9.535 5.315 -44.840 1.00 8.31 491 SER A N 1
ATOM 3759 C CA . SER A 1 491 ? -9.211 6.320 -45.841 1.00 8.49 491 SER A CA 1
ATOM 3760 C C . SER A 1 491 ? -9.288 7.760 -45.329 1.00 8.16 491 SER A C 1
ATOM 3761 O O . SER A 1 491 ? -8.639 8.636 -45.897 1.00 8.93 491 SER A O 1
ATOM 3764 N N . TRP A 1 492 ? -10.068 8.021 -44.284 1.00 8.05 492 TRP A N 1
ATOM 3765 C CA . TRP A 1 492 ? -10.141 9.392 -43.786 1.00 8.08 492 TRP A CA 1
ATOM 3766 C C . TRP A 1 492 ? -8.850 9.726 -43.062 1.00 8.63 492 TRP A C 1
ATOM 3767 O O . TRP A 1 492 ? -8.359 10.850 -43.118 1.00 10.03 492 TRP A O 1
ATOM 3778 N N . HIS A 1 493 ? -8.312 8.744 -42.352 1.00 8.31 493 HIS A N 1
ATOM 3779 C CA . HIS A 1 493 ? -7.015 8.907 -41.719 1.00 7.49 493 HIS A CA 1
ATOM 3780 C C . HIS A 1 493 ? -5.924 9.123 -42.744 1.00 8.57 493 HIS A C 1
ATOM 3781 O O . HIS A 1 493 ? -5.108 10.030 -42.598 1.00 7.99 493 HIS A O 1
ATOM 3788 N N . GLN A 1 494 ? -5.916 8.320 -43.804 1.00 8.28 494 GLN A N 1
ATOM 3789 C CA . GLN A 1 494 ? -4.929 8.531 -44.847 1.00 7.97 494 GLN A CA 1
ATOM 3790 C C . GLN A 1 494 ? -5.118 9.891 -45.502 1.00 9.12 494 GLN A C 1
ATOM 3791 O O . GLN A 1 494 ? -4.136 10.569 -45.777 1.00 10.19 494 GLN A O 1
ATOM 3797 N N . ARG A 1 495 ? -6.364 10.318 -45.677 1.00 9.39 495 ARG A N 1
ATOM 3798 C CA . ARG A 1 495 ? -6.638 11.655 -46.217 1.00 11.17 495 ARG A CA 1
ATOM 3799 C C . ARG A 1 495 ? -6.028 12.740 -45.325 1.00 11.40 495 ARG A C 1
ATOM 3800 O O . ARG A 1 495 ? -5.425 13.692 -45.824 1.00 11.09 495 ARG A O 1
ATOM 3808 N N . PHE A 1 496 ? -6.145 12.584 -44.007 1.00 9.26 496 PHE A N 1
ATOM 3809 C CA . PHE A 1 496 ? -5.499 13.528 -43.099 1.00 8.93 496 PHE A CA 1
ATOM 3810 C C . PHE A 1 496 ? -3.978 13.523 -43.257 1.00 10.14 496 PHE A C 1
ATOM 3811 O O . PHE A 1 496 ? -3.343 14.576 -43.282 1.00 11.91 496 PHE A O 1
ATOM 3819 N N . ILE A 1 497 ? -3.386 12.336 -43.327 1.00 10.18 497 ILE A N 1
ATOM 3820 C CA . ILE A 1 497 ? -1.941 12.232 -43.485 1.00 12.65 497 ILE A CA 1
ATOM 3821 C C . ILE A 1 497 ? -1.489 12.944 -44.760 1.00 12.74 497 ILE A C 1
ATOM 3822 O O . ILE A 1 497 ? -0.495 13.679 -44.751 1.00 16.78 497 ILE A O 1
ATOM 3827 N N . ASP A 1 498 ? -2.253 12.755 -45.830 1.00 12.11 498 ASP A N 1
ATOM 3828 C CA . ASP A 1 498 ? -1.894 13.280 -47.147 1.00 12.95 498 ASP A CA 1
ATOM 3829 C C . ASP A 1 498 ? -2.191 14.774 -47.313 1.00 17.74 498 ASP A C 1
ATOM 3830 O O . ASP A 1 498 ? -1.439 15.481 -47.986 1.00 22.58 498 ASP A O 1
ATOM 3835 N N . THR A 1 499 ? -3.284 15.252 -46.724 1.00 13.75 499 THR A N 1
ATOM 3836 C CA . THR A 1 499 ? -3.790 16.587 -47.057 1.00 15.46 499 THR A CA 1
ATOM 3837 C C . THR A 1 499 ? -3.967 17.511 -45.859 1.00 15.24 499 THR A C 1
ATOM 3838 O O . THR A 1 499 ? -4.268 18.692 -46.027 1.00 17.88 499 THR A O 1
ATOM 3842 N N . GLY A 1 500 ? -3.821 16.973 -44.653 1.00 13.77 500 GLY A N 1
ATOM 3843 C CA . GLY A 1 500 ? -4.012 17.758 -43.447 1.00 12.66 500 GLY A CA 1
ATOM 3844 C C . GLY A 1 500 ? -5.461 17.960 -43.035 1.00 11.89 500 GLY A C 1
ATOM 3845 O O . GLY A 1 500 ? -5.747 18.706 -42.104 1.00 12.38 500 GLY A O 1
ATOM 3846 N N . THR A 1 501 ? -6.387 17.302 -43.722 1.00 10.81 501 THR A N 1
ATOM 3847 C CA . THR A 1 501 ? -7.784 17.374 -43.323 1.00 12.11 501 THR A CA 1
ATOM 3848 C C . THR A 1 501 ? -8.537 16.124 -43.744 1.00 10.13 501 THR A C 1
ATOM 3849 O O . THR A 1 501 ? -8.185 15.484 -44.732 1.00 13.23 501 THR A O 1
ATOM 3853 N N . MET A 1 502 ? -9.568 15.783 -42.979 1.00 9.26 502 MET A N 1
ATOM 3854 C CA . MET A 1 502 ? -10.440 14.668 -43.327 1.00 10.12 502 MET A CA 1
ATOM 3855 C C . MET A 1 502 ? -11.587 15.098 -44.231 1.00 11.84 502 MET A C 1
ATOM 3856 O O . MET A 1 502 ? -12.332 14.252 -44.722 1.00 11.72 502 MET A O 1
ATOM 3861 N N . LEU A 1 503 ? -11.746 16.403 -44.434 1.00 13.54 503 LEU A N 1
ATOM 3862 C CA . LEU A 1 503 ? -12.794 16.897 -45.313 1.00 12.90 503 LEU A CA 1
ATOM 3863 C C . LEU A 1 503 ? -12.351 16.709 -46.755 1.00 14.52 503 LEU A C 1
ATOM 3864 O O . LEU A 1 503 ? -11.239 17.077 -47.126 1.00 18.81 503 LEU A O 1
ATOM 3869 N N . PRO A 1 504 ? -13.208 16.088 -47.569 1.00 16.43 504 PRO A N 1
ATOM 3870 C CA . PRO A 1 504 ? -12.837 15.777 -48.947 1.00 19.79 504 PRO A CA 1
ATOM 3871 C C . PRO A 1 504 ? -12.953 16.979 -49.864 1.00 21.98 504 PRO A C 1
ATOM 3872 O O . PRO A 1 504 ? -13.800 17.861 -49.689 1.00 22.78 504 PRO A O 1
ATOM 3876 N N . SER A 1 505 ? -12.080 16.991 -50.857 1.00 21.62 505 SER A N 1
ATOM 3877 C CA . SER A 1 505 ? -12.074 18.026 -51.872 1.00 21.36 505 SER A CA 1
ATOM 3878 C C . SER A 1 505 ? -13.230 17.825 -52.841 1.00 25.71 505 SER A C 1
ATOM 3879 O O . SER A 1 505 ? -13.547 16.696 -53.217 1.00 27.54 505 SER A O 1
ATOM 3882 N N . SER A 1 506 ? -13.853 18.921 -53.258 1.00 21.30 506 SER A N 1
ATOM 3883 C CA . SER A 1 506 ? -14.918 18.836 -54.251 1.00 21.23 506 SER A CA 1
ATOM 3884 C C . SER A 1 506 ? -14.365 18.662 -55.676 1.00 24.11 506 SER A C 1
ATOM 3885 O O . SER A 1 506 ? -15.133 18.593 -56.639 1.00 24.31 506 SER A O 1
ATOM 3888 N N . LEU A 1 507 ? -13.040 18.585 -55.803 1.00 19.00 507 LEU A N 1
ATOM 3889 C CA . LEU A 1 507 ? -12.391 18.401 -57.107 1.00 22.64 507 LEU A CA 1
ATOM 3890 C C . LEU A 1 507 ? -12.319 16.932 -57.508 1.00 23.18 507 LEU A C 1
ATOM 3891 O O . LEU A 1 507 ? -11.884 16.596 -58.612 1.00 22.87 507 LEU A O 1
ATOM 3896 N N . GLU A 1 508 ? -12.715 16.057 -56.593 1.00 18.20 508 GLU A N 1
ATOM 3897 C CA . GLU A 1 508 ? -12.855 14.643 -56.889 1.00 16.56 508 GLU A CA 1
ATOM 3898 C C . GLU A 1 508 ? -14.259 14.204 -56.514 1.00 16.81 508 GLU A C 1
ATOM 3899 O O . GLU A 1 508 ? -14.978 14.921 -55.816 1.00 15.57 508 GLU A O 1
ATOM 3905 N N . HIS A 1 509 ? -14.659 13.033 -56.989 1.00 15.52 509 HIS A N 1
ATOM 3906 C CA . HIS A 1 509 ? -15.972 12.525 -56.651 1.00 13.74 509 HIS A CA 1
ATOM 3907 C C . HIS A 1 509 ? -15.980 11.992 -55.230 1.00 15.31 509 HIS A C 1
ATOM 3908 O O . HIS A 1 509 ? -15.044 11.307 -54.807 1.00 18.11 509 HIS A O 1
ATOM 3915 N N . HIS A 1 510 ? -17.049 12.318 -54.510 1.00 14.10 510 HIS A N 1
ATOM 3916 C CA . HIS A 1 510 ? -17.321 11.738 -53.205 1.00 17.77 510 HIS A CA 1
ATOM 3917 C C . HIS A 1 510 ? -18.797 11.432 -53.129 1.00 15.71 510 HIS A C 1
ATOM 3918 O O . HIS A 1 510 ? -19.627 12.231 -53.564 1.00 18.04 510 HIS A O 1
ATOM 3925 N N . HIS A 1 511 ? -19.121 10.260 -52.597 1.00 18.07 511 HIS A N 1
ATOM 3926 C CA . HIS A 1 511 ? -20.486 9.752 -52.673 1.00 20.16 511 HIS A CA 1
ATOM 3927 C C . HIS A 1 511 ? -21.511 10.629 -51.958 1.00 21.71 511 HIS A C 1
ATOM 3928 O O . HIS A 1 511 ? -22.646 10.746 -52.412 1.00 22.65 511 HIS A O 1
ATOM 3935 N N . HIS A 1 512 ? -21.116 11.257 -50.853 1.00 19.26 512 HIS A N 1
ATOM 3936 C CA . HIS A 1 512 ? -22.066 12.058 -50.080 1.00 18.10 512 HIS A CA 1
ATOM 3937 C C . HIS A 1 512 ? -22.394 13.403 -50.737 1.00 21.66 512 HIS A C 1
ATOM 3938 O O . HIS A 1 512 ? -23.329 14.083 -50.314 1.00 21.57 512 HIS A O 1
ATOM 3945 N N . HIS A 1 513 ? -21.629 13.785 -51.759 1.00 21.48 513 HIS A N 1
ATOM 3946 C CA . HIS A 1 513 ? -21.843 15.053 -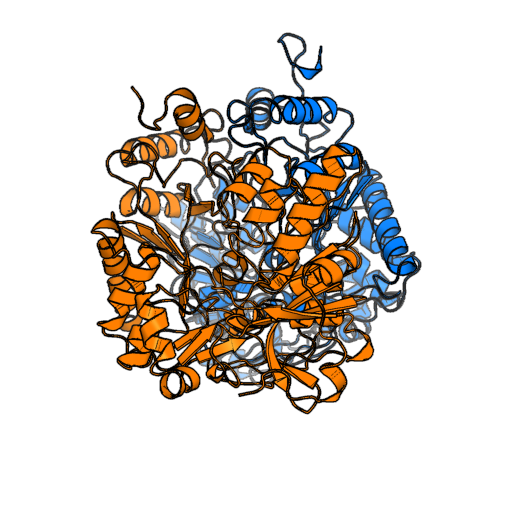52.466 1.00 23.81 513 HIS A CA 1
ATOM 3947 C C . HIS A 1 513 ? -22.990 14.942 -53.464 1.00 26.18 513 HIS A C 1
ATOM 3948 O O . HIS A 1 513 ? -23.411 15.941 -54.054 1.00 28.52 513 HIS A O 1
ATOM 3955 N N . HIS A 1 514 ? -23.483 13.722 -53.657 1.00 27.05 514 HIS A N 1
ATOM 3956 C CA . HIS A 1 514 ? -24.483 13.450 -54.683 1.00 31.57 514 HIS A CA 1
ATOM 3957 C C . HIS A 1 514 ? -25.596 12.545 -54.154 1.00 39.74 514 HIS A C 1
ATOM 3958 O O . HIS A 1 514 ? -26.785 12.841 -54.308 1.00 42.17 514 HIS A O 1
ATOM 3966 N N . THR B 1 2 ? -38.142 -41.399 -10.997 1.00 35.90 2 THR B N 1
ATOM 3967 C CA . THR B 1 2 ? -38.962 -40.852 -9.923 1.00 29.36 2 THR B CA 1
ATOM 3968 C C . THR B 1 2 ? -39.563 -39.501 -10.315 1.00 25.36 2 THR B C 1
ATOM 3969 O O . THR B 1 2 ? -39.051 -38.823 -11.207 1.00 23.97 2 THR B O 1
ATOM 3973 N N . GLU B 1 3 ? -40.655 -39.130 -9.655 1.00 21.56 3 GLU B N 1
ATOM 3974 C CA . GLU B 1 3 ? -41.353 -37.874 -9.926 1.00 21.19 3 GLU B CA 1
ATOM 3975 C C . GLU B 1 3 ? -40.394 -36.691 -9.861 1.00 20.05 3 GLU B C 1
ATOM 3976 O O . GLU B 1 3 ? -39.623 -36.564 -8.909 1.00 19.02 3 GLU B O 1
ATOM 3982 N N . ARG B 1 4 ? -40.432 -35.837 -10.883 1.00 14.12 4 ARG B N 1
ATOM 3983 C CA . ARG B 1 4 ? -39.504 -34.712 -10.965 1.00 13.26 4 ARG B CA 1
ATOM 3984 C C . ARG B 1 4 ? -40.064 -33.452 -10.315 1.00 12.99 4 ARG B C 1
ATOM 3985 O O . ARG B 1 4 ? -39.305 -32.590 -9.886 1.00 15.41 4 ARG B O 1
ATOM 3993 N N . ILE B 1 5 ? -41.386 -33.328 -10.264 1.00 10.88 5 ILE B N 1
ATOM 3994 C CA . ILE B 1 5 ? -41.996 -32.187 -9.603 1.00 9.87 5 ILE B CA 1
ATOM 3995 C C . ILE B 1 5 ? -42.380 -32.619 -8.190 1.00 12.33 5 ILE B C 1
ATOM 3996 O O . ILE B 1 5 ? -43.458 -33.178 -7.969 1.00 14.01 5 ILE B O 1
ATOM 4001 N N . ARG B 1 6 ? -41.479 -32.390 -7.240 1.00 10.77 6 ARG B N 1
ATOM 4002 C CA . ARG B 1 6 ? -41.639 -32.957 -5.900 1.00 13.06 6 ARG B CA 1
ATOM 4003 C C . ARG B 1 6 ? -42.479 -32.074 -4.999 1.00 15.50 6 ARG B C 1
ATOM 4004 O O . ARG B 1 6 ? -42.968 -32.531 -3.961 1.00 17.12 6 ARG B O 1
ATOM 4012 N N . ASN B 1 7 ? -42.644 -30.814 -5.384 1.00 14.55 7 ASN B N 1
ATOM 4013 C CA . ASN B 1 7 ? -43.600 -29.943 -4.724 1.00 14.48 7 ASN B CA 1
ATOM 4014 C C . ASN B 1 7 ? -44.975 -30.239 -5.284 1.00 14.27 7 ASN B C 1
ATOM 4015 O O . ASN B 1 7 ? -45.241 -29.996 -6.461 1.00 14.72 7 ASN B O 1
ATOM 4020 N N . VAL B 1 8 ? -45.853 -30.771 -4.439 1.00 14.86 8 VAL B N 1
ATOM 4021 C CA . VAL B 1 8 ? -47.144 -31.244 -4.906 1.00 13.32 8 VAL B CA 1
ATOM 4022 C C . VAL B 1 8 ? -47.989 -30.126 -5.517 1.00 15.05 8 VAL B C 1
ATOM 4023 O O . VAL B 1 8 ? -48.587 -30.307 -6.574 1.00 17.50 8 VAL B O 1
ATOM 4027 N N . ALA B 1 9 ? -48.011 -28.968 -4.864 1.00 16.00 9 ALA B N 1
ATOM 4028 C CA . ALA B 1 9 ? -48.866 -27.864 -5.302 1.00 16.24 9 ALA B CA 1
ATOM 4029 C C . ALA B 1 9 ? -48.510 -27.379 -6.705 1.00 20.33 9 ALA B C 1
ATOM 4030 O O . ALA B 1 9 ? -49.392 -27.045 -7.504 1.00 19.96 9 ALA B O 1
ATOM 4032 N N . LEU B 1 10 ? -47.217 -27.343 -7.013 1.00 17.85 10 LEU B N 1
ATOM 4033 C CA . LEU B 1 10 ? -46.786 -26.854 -8.317 1.00 17.45 10 LEU B CA 1
ATOM 4034 C C . LEU B 1 10 ? -47.162 -27.787 -9.466 1.00 16.12 10 LEU B C 1
ATOM 4035 O O . LEU B 1 10 ? -47.156 -27.369 -10.620 1.00 16.15 10 LEU B O 1
ATOM 4040 N N . ARG B 1 11 ? -47.506 -29.038 -9.160 1.00 15.84 11 ARG B N 1
ATOM 4041 C CA . ARG B 1 11 ? -47.973 -29.960 -10.202 1.00 14.61 11 ARG B CA 1
ATOM 4042 C C . ARG B 1 11 ? -49.225 -29.444 -10.907 1.00 15.45 11 ARG B C 1
ATOM 4043 O O . ARG B 1 11 ? -49.498 -29.806 -12.052 1.00 16.87 11 ARG B O 1
ATOM 4051 N N . SER B 1 12 ? -49.980 -28.588 -10.228 1.00 15.27 12 SER B N 1
ATOM 4052 C CA A SER B 1 12 ? -51.221 -28.056 -10.781 0.40 18.53 12 SER B CA 1
ATOM 4053 C CA B SER B 1 12 ? -51.222 -28.065 -10.788 0.60 18.51 12 SER B CA 1
ATOM 4054 C C . SER B 1 12 ? -50.972 -27.050 -11.899 1.00 19.51 12 SER B C 1
ATOM 4055 O O . SER B 1 12 ? -51.904 -26.651 -12.604 1.00 19.97 12 SER B O 1
ATOM 4060 N N . LYS B 1 13 ? -49.717 -26.637 -12.057 1.00 17.62 13 LYS B N 1
ATOM 4061 C CA . LYS B 1 13 ? -49.364 -25.662 -13.084 1.00 18.28 13 LYS B CA 1
ATOM 4062 C C . LYS B 1 13 ? -48.823 -26.304 -14.364 1.00 16.01 13 LYS B C 1
ATOM 4063 O O . LYS B 1 13 ? -48.422 -25.606 -15.297 1.00 15.71 13 LYS B O 1
ATOM 4069 N N . VAL B 1 14 ? -48.823 -27.632 -14.417 1.00 14.20 14 VAL B N 1
ATOM 4070 C CA . VAL B 1 14 ? -48.356 -28.328 -15.613 1.00 14.02 14 VAL B CA 1
ATOM 4071 C C . VAL B 1 14 ? -49.326 -28.075 -16.769 1.00 17.00 14 VAL B C 1
ATOM 4072 O O . VAL B 1 14 ? -50.543 -28.178 -16.607 1.00 16.32 14 VAL B O 1
ATOM 4076 N N . CYS B 1 15 ? -48.787 -27.728 -17.932 1.00 15.21 15 CYS B N 1
ATOM 4077 C CA . CYS B 1 15 ? -49.626 -27.467 -19.094 1.00 17.15 15 CYS B CA 1
ATOM 4078 C C . CYS B 1 15 ? -48.829 -27.702 -20.373 1.00 18.32 15 CYS B C 1
ATOM 4079 O O . CYS B 1 15 ? -47.615 -27.912 -20.313 1.00 14.45 15 CYS B O 1
ATOM 4082 N N . PRO B 1 16 ? -49.505 -27.700 -21.532 1.00 14.99 16 PRO B N 1
ATOM 4083 C CA . PRO B 1 16 ? -48.773 -27.995 -22.768 1.00 12.37 16 PRO B CA 1
ATOM 4084 C C . PRO B 1 16 ? -47.836 -26.882 -23.191 1.00 13.48 16 PRO B C 1
ATOM 4085 O O . PRO B 1 16 ? -48.077 -25.726 -22.851 1.00 11.75 16 PRO B O 1
ATOM 4089 N N . ALA B 1 17 ? -46.809 -27.240 -23.958 1.00 13.82 17 ALA B N 1
ATOM 4090 C CA . ALA B 1 17 ? -45.859 -26.268 -24.497 1.00 11.81 17 ALA B CA 1
ATOM 4091 C C . ALA B 1 17 ? -46.544 -25.192 -25.331 1.00 12.74 17 ALA B C 1
ATOM 4092 O O . ALA B 1 17 ? -46.170 -24.031 -25.234 1.00 11.64 17 ALA B O 1
ATOM 4094 N N . GLU B 1 18 ? -47.535 -25.572 -26.149 1.00 12.05 18 GLU B N 1
ATOM 4095 C CA . GLU B 1 18 ? -48.261 -24.586 -26.956 1.00 14.29 18 GLU B CA 1
ATOM 4096 C C . GLU B 1 18 ? -48.948 -23.541 -26.080 1.00 12.99 18 GLU B C 1
ATOM 4097 O O . GLU B 1 18 ? -48.843 -22.342 -26.324 1.00 13.04 18 GLU B O 1
ATOM 4103 N N . THR B 1 19 ? -49.664 -24.006 -25.060 1.00 14.28 19 THR B N 1
ATOM 4104 C CA . THR B 1 19 ? -50.362 -23.098 -24.164 1.00 13.22 19 THR B CA 1
ATOM 4105 C C . THR B 1 19 ? -49.374 -22.207 -23.424 1.00 13.00 19 THR B C 1
ATOM 4106 O O . THR B 1 19 ? -49.580 -21.000 -23.304 1.00 13.81 19 THR B O 1
ATOM 4110 N N . ALA B 1 20 ? -48.281 -22.796 -22.954 1.00 10.42 20 ALA B N 1
ATOM 4111 C CA . ALA B 1 20 ? -47.247 -22.003 -22.306 1.00 10.44 20 ALA B CA 1
ATOM 4112 C C . ALA B 1 20 ? -46.672 -20.922 -23.234 1.00 11.57 20 ALA B C 1
ATOM 4113 O O . ALA B 1 20 ? -46.416 -19.799 -22.803 1.00 11.11 20 ALA B O 1
ATOM 4115 N N . SER B 1 21 ? -46.478 -21.259 -24.508 1.00 11.61 21 SER B N 1
ATOM 4116 C CA . SER B 1 21 ? -45.899 -20.308 -25.455 1.00 9.69 21 SER B CA 1
ATOM 4117 C C . SER B 1 21 ? -46.819 -19.117 -25.654 1.00 10.48 21 SER B C 1
ATOM 4118 O O . SER B 1 21 ? -46.367 -18.036 -26.006 1.00 11.17 21 SER B O 1
ATOM 4121 N N . GLU B 1 22 ? -48.111 -19.317 -25.410 1.00 10.85 22 GLU B N 1
ATOM 4122 C CA . GLU B 1 22 ? -49.075 -18.233 -25.564 1.00 13.32 22 GLU B CA 1
ATOM 4123 C C . GLU B 1 22 ? -48.878 -17.130 -24.525 1.00 10.86 22 GLU B C 1
ATOM 4124 O O . GLU B 1 22 ? -49.359 -16.015 -24.709 1.00 13.08 22 GLU B O 1
ATOM 4130 N N . LEU B 1 23 ? -48.145 -17.424 -23.458 1.00 11.03 23 LEU B N 1
ATOM 4131 C CA . LEU B 1 23 ? -47.822 -16.415 -22.457 1.00 12.35 23 LEU B CA 1
ATOM 4132 C C . LEU B 1 23 ? -46.833 -15.382 -22.976 1.00 11.73 23 LEU B C 1
ATOM 4133 O O . LEU B 1 23 ? -46.679 -14.307 -22.395 1.00 13.34 23 LEU B O 1
ATOM 4138 N N . ILE B 1 24 ? -46.146 -15.730 -24.059 1.00 11.78 24 ILE B N 1
ATOM 4139 C CA . ILE B 1 24 ? -45.084 -14.900 -24.622 1.00 10.81 24 ILE B CA 1
ATOM 4140 C C . ILE B 1 24 ? -45.669 -14.043 -25.739 1.00 11.77 24 ILE B C 1
ATOM 4141 O O . ILE B 1 24 ? -46.263 -14.566 -26.679 1.00 14.53 24 ILE B O 1
ATOM 4146 N N . LYS B 1 25 ? -45.536 -12.727 -25.615 1.00 12.27 25 LYS B N 1
ATOM 4147 C CA . LYS B 1 25 ? -46.207 -11.806 -26.530 1.00 11.98 25 LYS B CA 1
ATOM 4148 C C . LYS B 1 25 ? -45.205 -11.116 -27.443 1.00 11.23 25 LYS B C 1
ATOM 4149 O O . LYS B 1 25 ? -44.015 -11.015 -27.118 1.00 10.68 25 LYS B O 1
ATOM 4155 N N . HIS B 1 26 ? -45.688 -10.628 -28.580 1.00 13.02 26 HIS B N 1
ATOM 4156 C CA . HIS B 1 26 ? -44.865 -9.806 -29.439 1.00 11.55 26 HIS B CA 1
ATOM 4157 C C . HIS B 1 26 ? -44.235 -8.670 -28.646 1.00 11.06 26 HIS B C 1
ATOM 4158 O O . HIS B 1 26 ? -44.903 -7.980 -27.865 1.00 13.02 26 HIS B O 1
ATOM 4165 N N . GLY B 1 27 ? -42.933 -8.490 -28.846 1.00 11.00 27 GLY B N 1
ATOM 4166 C CA . GLY B 1 27 ? -42.202 -7.435 -28.179 1.00 13.50 27 GLY B CA 1
ATOM 4167 C C . GLY B 1 27 ? -41.559 -7.852 -26.868 1.00 13.99 27 GLY B C 1
ATOM 4168 O O . GLY B 1 27 ? -40.719 -7.125 -26.337 1.00 13.87 27 GLY B O 1
ATOM 4169 N N . ASP B 1 28 ? -41.936 -9.016 -26.341 1.00 9.53 28 ASP B N 1
ATOM 4170 C CA . ASP B 1 28 ? -41.447 -9.431 -25.026 1.00 10.93 28 ASP B CA 1
ATOM 4171 C C . ASP B 1 28 ? -39.940 -9.614 -24.986 1.00 8.99 28 ASP B C 1
ATOM 4172 O O . ASP B 1 28 ? -39.317 -10.034 -25.974 1.00 11.14 28 ASP B O 1
ATOM 4177 N N . VAL B 1 29 ? -39.368 -9.310 -23.828 1.00 9.83 29 VAL B N 1
ATOM 4178 C CA . VAL B 1 29 ? -37.995 -9.689 -23.526 1.00 10.78 29 VAL B CA 1
ATOM 4179 C C . VAL B 1 29 ? -38.046 -10.997 -22.744 1.00 12.38 29 VAL B C 1
ATOM 4180 O O . VAL B 1 29 ? -38.722 -11.095 -21.715 1.00 12.10 29 VAL B O 1
ATOM 4184 N N . VAL B 1 30 ? -37.342 -12.000 -23.255 1.00 8.79 30 VAL B N 1
ATOM 4185 C CA . VAL B 1 30 ? -37.373 -13.351 -22.732 1.00 8.15 30 VAL B CA 1
ATOM 4186 C C . VAL B 1 30 ? -35.963 -13.760 -22.334 1.00 8.84 30 VAL B C 1
ATOM 4187 O O . VAL B 1 30 ? -35.051 -13.777 -23.174 1.00 9.05 30 VAL B O 1
ATOM 4191 N N . GLY B 1 31 ? -35.786 -14.062 -21.050 1.00 8.29 31 GLY B N 1
ATOM 4192 C CA . GLY B 1 31 ? -34.529 -14.584 -20.551 1.00 7.69 31 GLY B CA 1
ATOM 4193 C C . GLY B 1 31 ? -34.611 -16.085 -20.414 1.00 8.38 31 GLY B C 1
ATOM 4194 O O . GLY B 1 31 ? -35.557 -16.602 -19.813 1.00 9.69 31 GLY B O 1
ATOM 4195 N N . THR B 1 32 ? -33.640 -16.795 -20.976 1.00 9.48 32 THR B N 1
ATOM 4196 C CA . THR B 1 32 ? -33.655 -18.251 -20.930 1.00 9.23 32 THR B CA 1
ATOM 4197 C C . THR B 1 32 ? -32.410 -18.850 -20.306 1.00 9.20 32 THR B C 1
ATOM 4198 O O . THR B 1 32 ? -31.323 -18.250 -20.316 1.00 9.04 32 THR B O 1
ATOM 4202 N N . SER B 1 33 ? -32.574 -20.055 -19.779 1.00 9.37 33 SER B N 1
ATOM 4203 C CA . SER B 1 33 ? -31.444 -20.925 -19.504 1.00 5.89 33 SER B CA 1
ATOM 4204 C C . SER B 1 33 ? -30.735 -21.300 -20.819 1.00 8.93 33 SER B C 1
ATOM 4205 O O . SER B 1 33 ? -31.281 -21.106 -21.909 1.00 9.44 33 SER B O 1
ATOM 4208 N N . GLY B 1 34 ? -29.521 -21.824 -20.698 1.00 9.03 34 GLY B N 1
ATOM 4209 C CA . GLY B 1 34 ? -28.754 -22.270 -21.849 1.00 8.44 34 GLY B CA 1
ATOM 4210 C C . GLY B 1 34 ? -27.380 -21.636 -21.956 1.00 10.29 34 GLY B C 1
ATOM 4211 O O . GLY B 1 34 ? -27.246 -20.412 -21.932 1.00 8.56 34 GLY B O 1
ATOM 4212 N N . PHE B 1 35 ? -26.368 -22.485 -22.100 1.00 8.13 35 PHE B N 1
ATOM 4213 C CA . PHE B 1 35 ? -24.967 -22.061 -22.135 1.00 8.37 35 PHE B CA 1
ATOM 4214 C C . PHE B 1 35 ? -24.224 -23.215 -22.797 1.00 11.33 35 PHE B C 1
ATOM 4215 O O . PHE B 1 35 ? -24.440 -24.368 -22.437 1.00 10.07 35 PHE B O 1
ATOM 4223 N N . THR B 1 36 ? -23.345 -22.905 -23.753 1.00 11.37 36 THR B N 1
ATOM 4224 C CA . THR B 1 36 ? -22.608 -23.906 -24.544 1.00 12.43 36 THR B CA 1
ATOM 4225 C C . THR B 1 36 ? -23.415 -25.145 -24.922 1.00 9.75 36 THR B C 1
ATOM 4226 O O . THR B 1 36 ? -22.962 -26.268 -24.753 1.00 11.64 36 THR B O 1
ATOM 4230 N N . GLY B 1 37 ? -24.619 -24.913 -25.422 1.00 10.73 37 GLY B N 1
ATOM 4231 C CA . GLY B 1 37 ? -25.434 -25.985 -25.960 1.00 11.90 37 GLY B CA 1
ATOM 4232 C C . GLY B 1 37 ? -26.056 -26.861 -24.898 1.00 13.64 37 GLY B C 1
ATOM 4233 O O . GLY B 1 37 ? -26.523 -27.957 -25.187 1.00 12.95 37 GLY B O 1
ATOM 4234 N N . ALA B 1 38 ? -26.068 -26.369 -23.668 1.00 10.95 38 ALA B N 1
ATOM 4235 C CA . ALA B 1 38 ? -26.501 -27.171 -22.533 1.00 9.85 38 ALA B CA 1
ATOM 4236 C C . ALA B 1 38 ? -27.550 -26.448 -21.719 1.00 9.42 38 ALA B C 1
ATOM 4237 O O . ALA B 1 38 ? -27.314 -25.337 -21.235 1.00 10.24 38 ALA B O 1
ATOM 4239 N N . GLY B 1 39 ? -28.717 -27.070 -21.557 1.00 8.98 39 GLY B N 1
ATOM 4240 C CA . GLY B 1 39 ? -29.639 -26.629 -20.535 1.00 7.86 39 GLY B CA 1
ATOM 4241 C C . GLY B 1 39 ? -30.603 -25.545 -20.941 1.00 9.03 39 GLY B C 1
ATOM 4242 O O . GLY B 1 39 ? -31.253 -24.956 -20.079 1.00 8.90 39 GLY B O 1
ATOM 4243 N N . TYR B 1 40 ? -30.681 -25.287 -22.240 1.00 7.40 40 TYR B N 1
ATOM 4244 C CA . TYR B 1 40 ? -31.631 -24.338 -22.802 1.00 8.55 40 TYR B CA 1
ATOM 4245 C C . TYR B 1 40 ? -33.013 -24.983 -22.919 1.00 9.61 40 TYR B C 1
ATOM 4246 O O . TYR B 1 40 ? -33.119 -26.202 -23.083 1.00 10.38 40 TYR B O 1
ATOM 4255 N N . PRO B 1 41 ? -34.072 -24.169 -22.842 1.00 8.98 41 PRO B N 1
ATOM 4256 C CA . PRO B 1 41 ? -35.430 -24.695 -23.048 1.00 9.64 41 PRO B CA 1
ATOM 4257 C C . PRO B 1 41 ? -35.617 -25.123 -24.501 1.00 8.40 41 PRO B C 1
ATOM 4258 O O . PRO B 1 41 ? -34.985 -24.571 -25.427 1.00 10.57 41 PRO B O 1
ATOM 4262 N N . LYS B 1 42 ? -36.480 -26.114 -24.702 1.00 8.42 42 LYS B N 1
ATOM 4263 C CA . LYS B 1 42 ? -36.548 -26.803 -25.981 1.00 9.49 42 LYS B CA 1
ATOM 4264 C C . LYS B 1 42 ? -37.961 -26.806 -26.577 1.00 13.47 42 LYS B C 1
ATOM 4265 O O . LYS B 1 42 ? -38.152 -26.432 -27.738 1.00 16.62 42 LYS B O 1
ATOM 4271 N N . GLU B 1 43 ? -38.956 -27.180 -25.786 1.00 8.88 43 GLU B N 1
ATOM 4272 C CA . GLU B 1 43 ? -40.296 -27.381 -26.339 1.00 9.06 43 GLU B CA 1
ATOM 4273 C C . GLU B 1 43 ? -41.115 -26.109 -26.477 1.00 10.32 43 GLU B C 1
ATOM 4274 O O . GLU B 1 43 ? -41.812 -25.923 -27.477 1.00 10.61 43 GLU B O 1
ATOM 4280 N N . VAL B 1 44 ? -41.053 -25.236 -25.478 1.00 9.28 44 VAL B N 1
ATOM 4281 C CA . VAL B 1 44 ? -41.762 -23.965 -25.597 1.00 8.79 44 VAL B CA 1
ATOM 4282 C C . VAL B 1 44 ? -41.236 -23.106 -26.774 1.00 10.68 44 VAL B C 1
ATOM 4283 O O . VAL B 1 44 ? -42.034 -22.524 -27.509 1.00 10.27 44 VAL B O 1
ATOM 4287 N N . PRO B 1 45 ? -39.900 -23.029 -26.969 1.00 10.57 45 PRO B N 1
ATOM 4288 C CA . PRO B 1 45 ? -39.421 -22.276 -28.132 1.00 10.71 45 PRO B CA 1
ATOM 4289 C C . PRO B 1 45 ? -39.895 -22.855 -29.457 1.00 10.27 45 PRO B C 1
ATOM 4290 O O . PRO B 1 45 ? -40.204 -22.083 -30.363 1.00 11.47 45 PRO B O 1
ATOM 4294 N N . LYS B 1 46 ? -39.946 -24.176 -29.579 1.00 9.22 46 LYS B N 1
ATOM 4295 C CA . LYS B 1 46 ? -40.489 -24.801 -30.792 1.00 11.17 46 LYS B CA 1
ATOM 4296 C C . LYS B 1 46 ? -41.952 -24.413 -31.043 1.00 9.71 46 LYS B C 1
ATOM 4297 O O . LYS B 1 46 ? -42.331 -24.048 -32.170 1.00 11.74 46 LYS B O 1
ATOM 4303 N N . ALA B 1 47 ? -42.770 -24.502 -30.001 1.00 11.16 47 ALA B N 1
ATOM 4304 C CA . ALA B 1 47 ? -44.181 -24.153 -30.108 1.00 10.40 47 ALA B CA 1
ATOM 4305 C C . ALA B 1 47 ? -44.337 -22.677 -30.442 1.00 11.16 47 ALA B C 1
ATOM 4306 O O . ALA B 1 47 ? -45.188 -22.311 -31.259 1.00 10.85 47 ALA B O 1
ATOM 4308 N N . LEU B 1 48 ? -43.517 -21.832 -29.815 1.00 9.50 48 LEU B N 1
ATOM 4309 C CA . LEU B 1 48 ? -43.538 -20.397 -30.093 1.00 8.80 48 LEU B CA 1
ATOM 4310 C C . LEU B 1 48 ? -43.168 -20.109 -31.555 1.00 9.52 48 LEU B C 1
ATOM 4311 O O . LEU B 1 48 ? -43.833 -19.318 -32.230 1.00 9.68 48 LEU B O 1
ATOM 4316 N N . ALA B 1 49 ? -42.117 -20.762 -32.039 1.00 9.85 49 ALA B N 1
ATOM 4317 C CA . ALA B 1 49 ? -41.669 -20.584 -33.420 1.00 9.45 49 ALA B CA 1
ATOM 4318 C C . ALA B 1 49 ? -42.780 -20.891 -34.426 1.00 11.94 49 ALA B C 1
ATOM 4319 O O . ALA B 1 49 ? -42.978 -20.158 -35.400 1.00 11.04 49 ALA B O 1
ATOM 4321 N N . GLN B 1 50 ? -43.511 -21.975 -34.179 1.00 11.09 50 GLN B N 1
ATOM 4322 C CA . GLN B 1 50 ? -44.571 -22.392 -35.088 1.00 11.26 50 GLN B CA 1
ATOM 4323 C C . GLN B 1 50 ? -45.671 -21.341 -35.115 1.00 10.17 50 GLN B C 1
ATOM 4324 O O . GLN B 1 50 ? -46.181 -20.976 -36.182 1.00 14.06 50 GLN B O 1
ATOM 4330 N N . ARG B 1 51 ? -46.010 -20.826 -33.940 1.00 9.84 51 ARG B N 1
ATOM 4331 C CA . ARG B 1 51 ? -47.038 -19.800 -33.831 1.00 9.80 51 ARG B CA 1
ATOM 4332 C C . ARG B 1 51 ? -46.579 -18.472 -34.424 1.00 12.02 51 ARG B C 1
ATOM 4333 O O . ARG B 1 51 ? -47.382 -17.722 -34.990 1.00 12.76 51 ARG B O 1
ATOM 4341 N N . MET B 1 52 ? -45.286 -18.179 -34.311 1.00 11.91 52 MET B N 1
ATOM 4342 C CA . MET B 1 52 ? -44.743 -16.980 -34.934 1.00 11.15 52 MET B CA 1
ATOM 4343 C C . MET B 1 52 ? -44.864 -17.032 -36.445 1.00 12.00 52 MET B C 1
ATOM 4344 O O . MET B 1 52 ? -45.276 -16.051 -37.070 1.00 12.02 52 MET B O 1
ATOM 4349 N N . GLU B 1 53 ? -44.516 -18.173 -37.030 1.00 10.71 53 GLU B N 1
ATOM 4350 C CA . GLU B 1 53 ? -44.604 -18.328 -38.487 1.00 11.96 53 GLU B CA 1
ATOM 4351 C C . GLU B 1 53 ? -46.040 -18.126 -38.952 1.00 14.17 53 GLU B C 1
ATOM 4352 O O . GLU B 1 53 ? -46.295 -17.417 -39.927 1.00 14.19 53 GLU B O 1
ATOM 4358 N N . ALA B 1 54 ? -46.975 -18.731 -38.229 1.00 12.88 54 ALA B N 1
ATOM 4359 C CA . ALA B 1 54 ? -48.389 -18.611 -38.577 1.00 13.58 54 ALA B CA 1
ATOM 4360 C C . ALA B 1 54 ? -48.853 -17.160 -38.488 1.00 13.90 54 ALA B C 1
ATOM 4361 O O . ALA B 1 54 ? -49.595 -16.671 -39.352 1.00 14.62 54 ALA B O 1
ATOM 4363 N N . ALA B 1 55 ? -48.412 -16.471 -37.442 1.00 10.83 55 ALA B N 1
ATOM 4364 C CA . ALA B 1 55 ? -48.776 -15.077 -37.234 1.00 11.04 55 ALA B CA 1
ATOM 4365 C C . ALA B 1 55 ? -48.229 -14.195 -38.357 1.00 12.21 55 ALA B C 1
ATOM 4366 O O . ALA B 1 55 ? -48.957 -13.372 -38.920 1.00 11.98 55 ALA B O 1
ATOM 4368 N N . HIS B 1 56 ? -46.950 -14.365 -38.689 1.00 11.41 56 HIS B N 1
ATOM 4369 C CA . HIS B 1 56 ? -46.362 -13.582 -39.780 1.00 12.05 56 HIS B CA 1
ATOM 4370 C C . HIS B 1 56 ? -47.123 -13.755 -41.082 1.00 13.46 56 HIS B C 1
ATOM 4371 O O . HIS B 1 56 ? -47.310 -12.791 -41.834 1.00 13.76 56 HIS B O 1
ATOM 4378 N N . ASP B 1 57 ? -47.559 -14.982 -41.348 1.00 11.27 57 ASP B N 1
ATOM 4379 C CA . ASP B 1 57 ? -48.299 -15.273 -42.569 1.00 12.36 57 ASP B CA 1
ATOM 4380 C C . ASP B 1 57 ? -49.639 -14.547 -42.593 1.00 13.21 57 ASP B C 1
ATOM 4381 O O . ASP B 1 57 ? -50.123 -14.174 -43.664 1.00 14.34 57 ASP B O 1
ATOM 4386 N N . ARG B 1 58 ? -50.222 -14.335 -41.419 1.00 12.83 58 ARG B N 1
ATOM 4387 C CA . ARG B 1 58 ? -51.488 -13.611 -41.319 1.00 12.65 58 ARG B CA 1
ATOM 4388 C C . ARG B 1 58 ? -51.264 -12.104 -41.334 1.00 12.42 58 ARG B C 1
ATOM 4389 O O . ARG B 1 58 ? -52.225 -11.335 -41.351 1.00 15.83 58 ARG B O 1
ATOM 4397 N N . GLY B 1 59 ? -50.000 -11.682 -41.313 1.00 15.33 59 GLY B N 1
ATOM 4398 C CA . GLY B 1 59 ? -49.653 -10.273 -41.290 1.00 17.56 59 GLY B CA 1
ATOM 4399 C C . GLY B 1 59 ? -49.528 -9.685 -39.897 1.00 15.78 59 GLY B C 1
ATOM 4400 O O . GLY B 1 59 ? -49.604 -8.468 -39.724 1.00 16.45 59 GLY B O 1
ATOM 4401 N N . GLU B 1 60 ? -49.349 -10.545 -38.899 1.00 13.74 60 GLU B N 1
ATOM 4402 C CA . GLU B 1 60 ? -49.184 -10.102 -37.516 1.00 14.05 60 GLU B CA 1
ATOM 4403 C C . GLU B 1 60 ? -47.706 -10.109 -37.151 1.00 12.65 60 GLU B C 1
ATOM 4404 O O . GLU B 1 60 ? -47.012 -11.098 -37.388 1.00 16.60 60 GLU B O 1
ATOM 4410 N N . LYS B 1 61 ? -47.229 -9.019 -36.561 1.00 12.70 61 LYS B N 1
ATOM 4411 C CA . LYS B 1 61 ? -45.858 -8.994 -36.057 1.00 11.55 61 LYS B CA 1
ATOM 4412 C C . LYS B 1 61 ? -45.767 -9.908 -34.844 1.00 12.11 61 LYS B C 1
ATOM 4413 O O . LYS B 1 61 ? -46.662 -9.926 -33.999 1.00 13.93 61 LYS B O 1
ATOM 4419 N N . TYR B 1 62 ? -44.683 -10.669 -34.756 1.00 11.23 62 TYR B N 1
ATOM 4420 C CA . TYR B 1 62 ? -44.456 -11.537 -33.611 1.00 11.19 62 TYR B CA 1
ATOM 4421 C C . TYR B 1 62 ? -42.964 -11.831 -33.518 1.00 10.42 62 TYR B C 1
ATOM 4422 O O . TYR B 1 62 ? -42.464 -12.745 -34.171 1.00 10.65 62 TYR B O 1
ATOM 4431 N N . GLN B 1 63 ? -42.265 -11.042 -32.706 1.00 11.29 63 GLN B N 1
ATOM 4432 C CA . GLN B 1 63 ? -40.840 -11.235 -32.431 1.00 10.51 63 GLN B CA 1
ATOM 4433 C C . GLN B 1 63 ? -40.551 -10.952 -30.975 1.00 11.81 63 GLN B C 1
ATOM 4434 O O . GLN B 1 63 ? -41.275 -10.196 -30.325 1.00 12.13 63 GLN B O 1
ATOM 4440 N N . ILE B 1 64 ? -39.478 -11.550 -30.470 1.00 10.24 64 ILE B N 1
ATOM 4441 C CA . ILE B 1 64 ? -39.055 -11.327 -29.096 1.00 9.24 64 ILE B CA 1
ATOM 4442 C C . ILE B 1 64 ? -37.603 -10.885 -29.036 1.00 9.10 64 ILE B C 1
ATOM 4443 O O . ILE B 1 64 ? -36.864 -10.973 -30.031 1.00 10.88 64 ILE B O 1
ATOM 4448 N N . SER B 1 65 ? -37.218 -10.364 -27.877 1.00 8.28 65 SER B N 1
ATOM 4449 C CA A SER B 1 65 ? -35.813 -10.201 -27.519 0.44 10.27 65 SER B CA 1
ATOM 4450 C CA B SER B 1 65 ? -35.814 -10.211 -27.560 0.56 10.27 65 SER B CA 1
ATOM 4451 C C . SER B 1 65 ? -35.428 -11.443 -26.756 1.00 8.93 65 SER B C 1
ATOM 4452 O O . SER B 1 65 ? -36.105 -11.805 -25.786 1.00 11.25 65 SER B O 1
ATOM 4457 N N . LEU B 1 66 ? -34.358 -12.096 -27.177 1.00 8.95 66 LEU B N 1
ATOM 4458 C CA . LEU B 1 66 ? -33.910 -13.333 -26.562 1.00 7.37 66 LEU B CA 1
ATOM 4459 C C . LEU B 1 66 ? -32.563 -13.128 -25.877 1.00 8.98 66 LEU B C 1
ATOM 4460 O O . LEU B 1 66 ? -31.548 -12.906 -26.544 1.00 8.89 66 LEU B O 1
ATOM 4465 N N . ILE B 1 67 ? -32.569 -13.193 -24.547 1.00 8.33 67 ILE B N 1
ATOM 4466 C CA . ILE B 1 67 ? -31.357 -13.051 -23.747 1.00 8.08 67 ILE B CA 1
ATOM 4467 C C . ILE B 1 67 ? -31.109 -14.385 -23.068 1.00 8.91 67 ILE B C 1
ATOM 4468 O O . ILE B 1 67 ? -32.016 -14.953 -22.455 1.00 8.92 67 ILE B O 1
ATOM 4473 N N . THR B 1 68 ? -29.892 -14.900 -23.183 1.00 7.64 68 THR B N 1
ATOM 4474 C CA . THR B 1 68 ? -29.572 -16.235 -22.704 1.00 7.62 68 THR B CA 1
ATOM 4475 C C . THR B 1 68 ? -28.398 -16.208 -21.727 1.00 8.71 68 THR B C 1
ATOM 4476 O O . THR B 1 68 ? -27.940 -15.132 -21.313 1.00 8.51 68 THR B O 1
ATOM 4480 N N . GLY B 1 69 ? -27.914 -17.385 -21.348 1.00 6.84 69 GLY B N 1
ATOM 4481 C CA . GLY B 1 69 ? -26.629 -17.492 -20.683 1.00 7.64 69 GLY B CA 1
ATOM 4482 C C . GLY B 1 69 ? -25.535 -17.318 -21.726 1.00 8.00 69 GLY B C 1
ATOM 4483 O O . GLY B 1 69 ? -24.745 -16.373 -21.679 1.00 8.13 69 GLY B O 1
ATOM 4484 N N . ALA B 1 70 ? -25.475 -18.265 -22.657 1.00 7.63 70 ALA B N 1
ATOM 4485 C CA . ALA B 1 70 ? -24.647 -18.133 -23.844 1.00 7.78 70 ALA B CA 1
ATOM 4486 C C . ALA B 1 70 ? -25.338 -18.909 -24.963 1.00 7.17 70 ALA B C 1
ATOM 4487 O O . ALA B 1 70 ? -26.521 -18.687 -25.206 1.00 8.52 70 ALA B O 1
ATOM 4489 N N . SER B 1 71 ? -24.615 -19.794 -25.656 1.00 8.44 71 SER B N 1
ATOM 4490 C CA . SER B 1 71 ? -25.200 -20.456 -26.823 1.00 8.89 71 SER B CA 1
ATOM 4491 C C . SER B 1 71 ? -26.277 -21.450 -26.402 1.00 8.65 71 SER B C 1
ATOM 4492 O O . SER B 1 71 ? -26.255 -21.968 -25.274 1.00 10.15 71 SER B O 1
ATOM 4495 N N . THR B 1 72 ? -27.224 -21.694 -27.303 1.00 8.85 72 THR B N 1
ATOM 4496 C CA . THR B 1 72 ? -28.294 -22.648 -27.030 1.00 8.88 72 THR B CA 1
ATOM 4497 C C . THR B 1 72 ? -28.205 -23.840 -27.984 1.00 11.05 72 THR B C 1
ATOM 4498 O O . THR B 1 72 ? -27.209 -24.555 -27.980 1.00 13.50 72 THR B O 1
ATOM 4502 N N . GLY B 1 73 ? -29.237 -24.059 -28.781 1.00 11.29 73 GLY B N 1
ATOM 4503 C CA . GLY B 1 73 ? -29.249 -25.184 -29.700 1.00 11.35 73 GLY B CA 1
ATOM 4504 C C . GLY B 1 73 ? -30.323 -25.028 -30.739 1.00 9.61 73 GLY B C 1
ATOM 4505 O O . GLY B 1 73 ? -31.018 -24.015 -30.784 1.00 10.68 73 GLY B O 1
ATOM 4506 N N . PRO B 1 74 ? -30.475 -26.045 -31.597 1.00 9.86 74 PRO B N 1
ATOM 4507 C CA . PRO B 1 74 ? -31.406 -25.953 -32.724 1.00 11.90 74 PRO B CA 1
ATOM 4508 C C . PRO B 1 74 ? -32.856 -25.741 -32.299 1.00 9.37 74 PRO B C 1
ATOM 4509 O O . PRO B 1 74 ? -33.587 -25.088 -33.031 1.00 11.38 74 PRO B O 1
ATOM 4513 N N . GLN B 1 75 ? -33.265 -26.236 -31.132 1.00 10.66 75 GLN B N 1
ATOM 4514 C CA . GLN B 1 75 ? -34.662 -26.105 -30.720 1.00 13.66 75 GLN B CA 1
ATOM 4515 C C . GLN B 1 75 ? -35.036 -24.688 -30.312 1.00 10.80 75 GLN B C 1
ATOM 4516 O O . GLN B 1 75 ? -36.215 -24.336 -30.265 1.00 11.91 75 GLN B O 1
ATOM 4522 N N . LEU B 1 76 ? -34.021 -23.883 -30.005 1.00 11.07 76 LEU B N 1
ATOM 4523 C CA . LEU B 1 76 ? -34.234 -22.532 -29.509 1.00 12.58 76 LEU B CA 1
ATOM 4524 C C . LEU B 1 76 ? -33.755 -21.517 -30.537 1.00 8.84 76 LEU B C 1
ATOM 4525 O O . LEU B 1 76 ? -34.565 -20.970 -31.291 1.00 9.38 76 LEU B O 1
ATOM 4530 N N . ASP B 1 77 ? -32.451 -21.259 -30.582 1.00 9.61 77 ASP B N 1
ATOM 4531 C CA . ASP B 1 77 ? -31.913 -20.343 -31.576 1.00 10.65 77 ASP B CA 1
ATOM 4532 C C . ASP B 1 77 ? -32.299 -20.768 -32.988 1.00 9.77 77 ASP B C 1
ATOM 4533 O O . ASP B 1 77 ? -32.691 -19.933 -33.804 1.00 9.54 77 ASP B O 1
ATOM 4538 N N . GLY B 1 78 ? -32.203 -22.064 -33.265 1.00 10.12 78 GLY B N 1
ATOM 4539 C CA . GLY B 1 78 ? -32.512 -22.572 -34.596 1.00 9.64 78 GLY B CA 1
ATOM 4540 C C . GLY B 1 78 ? -33.953 -22.356 -35.032 1.00 11.21 78 GLY B C 1
ATOM 4541 O O . GLY B 1 78 ? -34.220 -21.742 -36.070 1.00 10.02 78 GLY B O 1
ATOM 4542 N N . GLU B 1 79 ? -34.895 -22.849 -34.233 1.00 10.82 79 GLU B N 1
ATOM 4543 C CA . GLU B 1 79 ? -36.301 -22.734 -34.591 1.00 10.54 79 GLU B CA 1
ATOM 4544 C C . GLU B 1 79 ? -36.776 -21.290 -34.617 1.00 9.39 79 GLU B C 1
ATOM 4545 O O . GLU B 1 79 ? -37.503 -20.893 -35.526 1.00 10.48 79 GLU B O 1
ATOM 4551 N N . LEU B 1 80 ? -36.363 -20.487 -33.635 1.00 8.34 80 LEU B N 1
ATOM 4552 C CA . LEU B 1 80 ? -36.776 -19.091 -33.634 1.00 10.17 80 LEU B CA 1
ATOM 4553 C C . LEU B 1 80 ? -36.178 -18.328 -34.821 1.00 8.42 80 LEU B C 1
ATOM 4554 O O . LEU B 1 80 ? -36.850 -17.499 -35.421 1.00 10.78 80 LEU B O 1
ATOM 4559 N N . ALA B 1 81 ? -34.930 -18.625 -35.183 1.00 9.15 81 ALA B N 1
ATOM 4560 C CA . ALA B 1 81 ? -34.329 -17.971 -36.342 1.00 10.12 81 ALA B CA 1
ATOM 4561 C C . ALA B 1 81 ? -35.040 -18.374 -37.634 1.00 10.02 81 ALA B C 1
ATOM 4562 O O . ALA B 1 81 ? -35.285 -17.536 -38.496 1.00 9.72 81 ALA B O 1
ATOM 4564 N N . LYS B 1 82 ? -35.375 -19.652 -37.755 1.00 9.89 82 LYS B N 1
ATOM 4565 C CA . LYS B 1 82 ? -36.104 -20.123 -38.926 1.00 9.82 82 LYS B CA 1
ATOM 4566 C C . LYS B 1 82 ? -37.428 -19.387 -39.076 1.00 10.09 82 LYS B C 1
ATOM 4567 O O . LYS B 1 82 ? -37.832 -19.060 -40.194 1.00 12.82 82 LYS B O 1
ATOM 4573 N N . ALA B 1 83 ? -38.074 -19.101 -37.942 1.00 10.92 83 ALA B N 1
ATOM 4574 C CA . ALA B 1 83 ? -39.366 -18.425 -37.918 1.00 9.41 83 ALA B CA 1
ATOM 4575 C C . ALA B 1 83 ? -39.247 -16.917 -38.025 1.00 11.10 83 ALA B C 1
ATOM 4576 O O . ALA B 1 83 ? -40.256 -16.227 -38.034 1.00 11.10 83 ALA B O 1
ATOM 4578 N N . ASN B 1 84 ? -38.017 -16.407 -38.119 1.00 11.43 84 ASN B N 1
ATOM 4579 C CA . ASN B 1 84 ? -37.780 -14.964 -38.149 1.00 12.39 84 ASN B CA 1
ATOM 4580 C C . ASN B 1 84 ? -38.424 -14.306 -36.923 1.00 9.90 84 ASN B C 1
ATOM 4581 O O . ASN B 1 84 ? -39.063 -13.251 -37.011 1.00 11.13 84 ASN B O 1
ATOM 4586 N N . GLY B 1 85 ? -38.237 -14.933 -35.766 1.00 10.84 85 GLY B N 1
ATOM 4587 C CA . GLY B 1 85 ? -38.943 -14.514 -34.568 1.00 10.10 85 GLY B CA 1
ATOM 4588 C C . GLY B 1 85 ? -38.149 -13.761 -33.517 1.00 9.36 85 GLY B C 1
ATOM 4589 O O . GLY B 1 85 ? -38.664 -13.498 -32.433 1.00 9.89 85 GLY B O 1
ATOM 4590 N N . VAL B 1 86 ? -36.907 -13.401 -33.828 1.00 9.98 86 VAL B N 1
ATOM 4591 C CA . VAL B 1 86 ? -36.047 -12.735 -32.848 1.00 10.70 86 VAL B CA 1
ATOM 4592 C C . VAL B 1 86 ? -35.590 -11.375 -33.348 1.00 9.26 86 VAL B C 1
ATOM 4593 O O . VAL B 1 86 ? -34.845 -11.282 -34.324 1.00 10.82 86 VAL B O 1
ATOM 4597 N N . TYR B 1 87 ? -36.043 -10.312 -32.692 1.00 9.71 87 TYR B N 1
ATOM 4598 C CA A TYR B 1 87 ? -35.613 -8.999 -33.142 0.54 10.71 87 TYR B CA 1
ATOM 4599 C CA B TYR B 1 87 ? -35.677 -8.934 -33.021 0.46 10.70 87 TYR B CA 1
ATOM 4600 C C . TYR B 1 87 ? -34.271 -8.607 -32.533 1.00 10.18 87 TYR B C 1
ATOM 4601 O O . TYR B 1 87 ? -33.496 -7.917 -33.197 1.00 10.82 87 TYR B O 1
ATOM 4618 N N . PHE B 1 88 ? -33.973 -9.083 -31.324 1.00 8.99 88 PHE B N 1
ATOM 4619 C CA . PHE B 1 88 ? -32.692 -8.811 -30.676 1.00 9.16 88 PHE B CA 1
ATOM 4620 C C . PHE B 1 88 ? -32.228 -10.045 -29.926 1.00 8.19 88 PHE B C 1
ATOM 4621 O O . PHE B 1 88 ? -33.041 -10.746 -29.323 1.00 9.04 88 PHE B O 1
ATOM 4629 N N . ARG B 1 89 ? -30.919 -10.297 -29.960 1.00 8.43 89 ARG B N 1
ATOM 4630 C CA . ARG B 1 89 ? -30.315 -11.490 -29.368 1.00 7.05 89 ARG B CA 1
ATOM 4631 C C . ARG B 1 89 ? -29.051 -11.103 -28.607 1.00 8.29 89 ARG B C 1
ATOM 4632 O O . ARG B 1 89 ? -28.257 -10.323 -29.106 1.00 8.21 89 ARG B O 1
ATOM 4640 N N . SER B 1 90 ? -28.871 -11.650 -27.404 1.00 6.92 90 SER B N 1
ATOM 4641 C CA . SER B 1 90 ? -27.653 -11.439 -26.606 1.00 6.40 90 SER B CA 1
ATOM 4642 C C . SER B 1 90 ? -27.553 -12.592 -25.620 1.00 8.90 90 SER B C 1
ATOM 4643 O O . SER B 1 90 ? -28.579 -13.085 -25.169 1.00 7.02 90 SER B O 1
ATOM 4646 N N . PRO B 1 91 ? -26.337 -13.012 -25.243 1.00 6.39 91 PRO B N 1
ATOM 4647 C CA . PRO B 1 91 ? -25.044 -12.428 -25.607 1.00 6.59 91 PRO B CA 1
ATOM 4648 C C . PRO B 1 91 ? -24.171 -13.301 -26.501 1.00 7.52 91 PRO B C 1
ATOM 4649 O O . PRO B 1 91 ? -23.071 -12.876 -26.830 1.00 7.75 91 PRO B O 1
ATOM 4653 N N . PHE B 1 92 ? -24.608 -14.499 -26.866 1.00 7.36 92 PHE B N 1
ATOM 4654 C CA . PHE B 1 92 ? -23.685 -15.443 -27.496 1.00 6.37 92 PHE B CA 1
ATOM 4655 C C . PHE B 1 92 ? -24.484 -16.517 -28.202 1.00 7.92 92 PHE B C 1
ATOM 4656 O O . PHE B 1 92 ? -25.364 -17.119 -27.609 1.00 9.00 92 PHE B O 1
ATOM 4664 N N . ASN B 1 93 ? -24.175 -16.743 -29.473 1.00 8.34 93 ASN B N 1
ATOM 4665 C CA . ASN B 1 93 ? -24.903 -17.695 -30.307 1.00 7.92 93 ASN B CA 1
ATOM 4666 C C . ASN B 1 93 ? -23.928 -18.539 -31.110 1.00 10.01 93 ASN B C 1
ATOM 4667 O O . ASN B 1 93 ? -22.880 -18.045 -31.516 1.00 10.09 93 ASN B O 1
ATOM 4672 N N . THR B 1 94 ? -24.265 -19.805 -31.347 1.00 8.45 94 THR B N 1
ATOM 4673 C CA . THR B 1 94 ? -23.482 -20.640 -32.256 1.00 8.70 94 THR B CA 1
ATOM 4674 C C . THR B 1 94 ? -24.368 -21.344 -33.282 1.00 10.41 94 THR B C 1
ATOM 4675 O O . THR B 1 94 ? -23.875 -22.134 -34.082 1.00 12.81 94 THR B O 1
ATOM 4679 N N . ASP B 1 95 ? -25.668 -21.076 -33.261 1.00 9.59 95 ASP B N 1
ATOM 4680 C CA . ASP B 1 95 ? -26.561 -21.720 -34.212 1.00 8.91 95 ASP B CA 1
ATOM 4681 C C . ASP B 1 95 ? -26.394 -21.090 -35.593 1.00 10.54 95 ASP B C 1
ATOM 4682 O O . ASP B 1 95 ? -26.344 -19.868 -35.720 1.00 11.19 95 ASP B O 1
ATOM 4687 N N . ALA B 1 96 ? -26.337 -21.921 -36.633 1.00 10.22 96 ALA B N 1
ATOM 4688 C CA . ALA B 1 96 ? -26.092 -21.425 -37.988 1.00 10.30 96 ALA B CA 1
ATOM 4689 C C . ALA B 1 96 ? -27.221 -20.570 -38.556 1.00 9.04 96 ALA B C 1
ATOM 4690 O O . ALA B 1 96 ? -26.974 -19.590 -39.251 1.00 11.55 96 ALA B O 1
ATOM 4692 N N . THR B 1 97 ? -28.468 -20.945 -38.277 1.00 8.91 97 THR B N 1
ATOM 4693 C CA . THR B 1 97 ? -29.596 -20.184 -38.791 1.00 9.48 97 THR B CA 1
ATOM 4694 C C . THR B 1 97 ? -29.648 -18.810 -38.133 1.00 7.83 97 THR B C 1
ATOM 4695 O O . THR B 1 97 ? -29.905 -17.793 -38.788 1.00 9.73 97 THR B O 1
ATOM 4699 N N . MET B 1 98 ? -29.419 -18.783 -36.825 1.00 9.47 98 MET B N 1
ATOM 4700 C CA . MET B 1 98 ? -29.402 -17.526 -36.095 1.00 7.72 98 MET B CA 1
ATOM 4701 C C . MET B 1 98 ? -28.206 -16.679 -36.527 1.00 7.04 98 MET B C 1
ATOM 4702 O O . MET B 1 98 ? -28.341 -15.478 -36.742 1.00 8.47 98 MET B O 1
ATOM 4707 N N . ARG B 1 99 ? -27.061 -17.327 -36.724 1.00 8.06 99 ARG B N 1
ATOM 4708 C CA . ARG B 1 99 ? -25.896 -16.615 -37.250 1.00 8.30 99 ARG B CA 1
ATOM 4709 C C . ARG B 1 99 ? -26.212 -15.980 -38.606 1.00 8.63 99 ARG B C 1
ATOM 4710 O O . ARG B 1 99 ? -25.844 -14.840 -38.871 1.00 9.23 99 ARG B O 1
ATOM 4718 N N . ASN B 1 100 ? -26.934 -16.708 -39.452 1.00 9.24 100 ASN B N 1
ATOM 4719 C CA . ASN B 1 100 ? -27.323 -16.147 -40.739 1.00 9.79 100 ASN B CA 1
ATOM 4720 C C . ASN B 1 100 ? -28.270 -14.951 -40.603 1.00 7.49 100 ASN B C 1
ATOM 4721 O O . ASN B 1 100 ? -28.145 -13.974 -41.348 1.00 9.73 100 ASN B O 1
ATOM 4726 N N . ARG B 1 101 ? -29.221 -15.019 -39.659 1.00 8.90 101 ARG B N 1
ATOM 4727 C CA . ARG B 1 101 ? -30.105 -13.882 -39.399 1.00 9.26 101 ARG B CA 1
ATOM 4728 C C . ARG B 1 101 ? -29.288 -12.689 -38.927 1.00 8.67 101 ARG B C 1
ATOM 4729 O O . ARG B 1 101 ? -29.502 -11.564 -39.363 1.00 10.01 101 ARG B O 1
ATOM 4737 N N . ILE B 1 102 ? -28.332 -12.951 -38.047 1.00 9.28 102 ILE B N 1
ATOM 4738 C CA . ILE B 1 102 ? -27.492 -11.875 -37.540 1.00 9.95 102 ILE B CA 1
ATOM 4739 C C . ILE B 1 102 ? -26.667 -11.241 -38.663 1.00 8.87 102 ILE B C 1
ATOM 4740 O O . ILE B 1 102 ? -26.597 -10.012 -38.788 1.00 9.70 102 ILE B O 1
ATOM 4745 N N . ASN B 1 103 ? -26.051 -12.074 -39.492 1.00 8.78 103 ASN B N 1
ATOM 4746 C CA . ASN B 1 103 ? -25.196 -11.543 -40.546 1.00 8.26 103 ASN B CA 1
ATOM 4747 C C . ASN B 1 103 ? -25.950 -10.947 -41.734 1.00 9.39 103 ASN B C 1
ATOM 4748 O O . ASN B 1 103 ? -25.357 -10.276 -42.563 1.00 11.27 103 ASN B O 1
ATOM 4753 N N . ALA B 1 104 ? -27.260 -11.180 -41.788 1.00 10.19 104 ALA B N 1
ATOM 4754 C CA . ALA B 1 104 ? -28.125 -10.540 -42.778 1.00 10.31 104 ALA B CA 1
ATOM 4755 C C . ALA B 1 104 ? -28.756 -9.251 -42.260 1.00 12.56 104 ALA B C 1
ATOM 4756 O O . ALA B 1 104 ? -29.425 -8.535 -43.005 1.00 15.76 104 ALA B O 1
ATOM 4758 N N . GLY B 1 105 ? -28.556 -8.952 -40.983 1.00 12.04 105 GLY B N 1
ATOM 4759 C CA . GLY B 1 105 ? -29.153 -7.770 -40.392 1.00 12.15 105 GLY B CA 1
ATOM 4760 C C . GLY B 1 105 ? -30.610 -7.958 -40.007 1.00 13.90 105 GLY B C 1
ATOM 4761 O O . GLY B 1 105 ? -31.317 -6.987 -39.722 1.00 17.10 105 GLY B O 1
ATOM 4762 N N . GLU B 1 106 ? -31.053 -9.212 -39.983 1.00 12.01 106 GLU B N 1
ATOM 4763 C CA . GLU B 1 106 ? -32.448 -9.540 -39.679 1.00 14.40 106 GLU B CA 1
ATOM 4764 C C . GLU B 1 106 ? -32.705 -9.733 -38.183 1.00 16.06 106 GLU B C 1
ATOM 4765 O O . GLU B 1 106 ? -33.838 -9.595 -37.716 1.00 16.50 106 GLU B O 1
ATOM 4771 N N . THR B 1 107 ? -31.655 -10.077 -37.440 1.00 9.88 107 THR B N 1
ATOM 4772 C CA . THR B 1 107 ? -31.716 -10.111 -35.988 1.00 10.78 107 THR B CA 1
ATOM 4773 C C . THR B 1 107 ? -30.608 -9.219 -35.462 1.00 9.12 107 THR B C 1
ATOM 4774 O O . THR B 1 107 ? -29.456 -9.366 -35.859 1.00 10.64 107 THR B O 1
ATOM 4778 N N . GLU B 1 108 ? -30.957 -8.281 -34.590 1.00 9.39 108 GLU B N 1
ATOM 4779 C CA . GLU B 1 108 ? -29.960 -7.424 -33.960 1.00 7.86 108 GLU B CA 1
ATOM 4780 C C . GLU B 1 108 ? -29.253 -8.226 -32.868 1.00 8.02 108 GLU B C 1
ATOM 4781 O O . GLU B 1 108 ? -29.883 -8.980 -32.149 1.00 10.76 108 GLU B O 1
ATOM 4787 N N . TYR B 1 109 ? -27.941 -8.063 -32.747 1.00 7.74 109 TYR B N 1
ATOM 4788 C CA . TYR B 1 109 ? -27.136 -8.896 -31.853 1.00 7.92 109 TYR B CA 1
ATOM 4789 C C . TYR B 1 109 ? -26.101 -8.051 -31.148 1.00 7.60 109 TYR B C 1
ATOM 4790 O O . TYR B 1 109 ? -25.456 -7.212 -31.771 1.00 7.93 109 TYR B O 1
ATOM 4799 N N . PHE B 1 110 ? -25.944 -8.251 -29.845 1.00 6.36 110 PHE B N 1
ATOM 4800 C CA . PHE B 1 110 ? -24.808 -7.664 -29.151 1.00 6.89 110 PHE B CA 1
ATOM 4801 C C . PHE B 1 110 ? -24.186 -8.693 -28.235 1.00 8.61 110 PHE B C 1
ATOM 4802 O O . PHE B 1 110 ? -24.829 -9.208 -27.309 1.00 7.47 110 PHE B O 1
ATOM 4810 N N . ASP B 1 111 ? -22.924 -9.003 -28.508 1.00 5.96 111 ASP B N 1
ATOM 4811 C CA . ASP B 1 111 ? -22.210 -10.002 -27.727 1.00 6.40 111 ASP B CA 1
ATOM 4812 C C . ASP B 1 111 ? -21.516 -9.403 -26.495 1.00 6.01 111 ASP B C 1
ATOM 4813 O O . ASP B 1 111 ? -20.307 -9.161 -26.497 1.00 7.44 111 ASP B O 1
ATOM 4818 N N . ASN B 1 112 ? -22.289 -9.184 -25.432 1.00 6.19 112 ASN B N 1
ATOM 4819 C CA . ASN B 1 112 ? -21.714 -8.682 -24.181 1.00 4.18 112 ASN B CA 1
ATOM 4820 C C . ASN B 1 112 ? -20.743 -9.676 -23.570 1.00 7.95 112 ASN B C 1
ATOM 4821 O O . ASN B 1 112 ? -20.865 -10.888 -23.769 1.00 8.11 112 ASN B O 1
ATOM 4826 N N . HIS B 1 113 ? -19.789 -9.163 -22.802 1.00 6.66 113 HIS B N 1
ATOM 4827 C CA . HIS B 1 113 ? -18.966 -10.024 -21.946 1.00 6.46 113 HIS B CA 1
ATOM 4828 C C . HIS B 1 113 ? -19.876 -10.915 -21.095 1.00 7.48 113 HIS B C 1
ATOM 4829 O O . HIS B 1 113 ? -20.772 -10.407 -20.418 1.00 6.65 113 HIS B O 1
ATOM 4836 N N . LEU B 1 114 ? -19.641 -12.227 -21.104 1.00 6.05 114 LEU B N 1
ATOM 4837 C CA . LEU B 1 114 ? -20.603 -13.143 -20.461 1.00 6.68 114 LEU B CA 1
ATOM 4838 C C . LEU B 1 114 ? -20.804 -12.887 -18.976 1.00 7.81 114 LEU B C 1
ATOM 4839 O O . LEU B 1 114 ? -21.923 -12.995 -18.475 1.00 7.60 114 LEU B O 1
ATOM 4844 N N . GLY B 1 115 ? -19.737 -12.515 -18.278 1.00 6.85 115 GLY B N 1
ATOM 4845 C CA . GLY B 1 115 ? -19.835 -12.287 -16.845 1.00 6.56 115 GLY B CA 1
ATOM 4846 C C . GLY B 1 115 ? -20.555 -10.998 -16.488 1.00 7.59 115 GLY B C 1
ATOM 4847 O O . GLY B 1 115 ? -20.859 -10.763 -15.326 1.00 7.14 115 GLY B O 1
ATOM 4848 N N . GLN B 1 116 ? -20.829 -10.167 -17.483 1.00 7.42 116 GLN B N 1
ATOM 4849 C CA . GLN B 1 116 ? -21.477 -8.882 -17.245 1.00 7.62 116 GLN B CA 1
ATOM 4850 C C . GLN B 1 116 ? -22.963 -8.891 -17.566 1.00 6.41 116 GLN B C 1
ATOM 4851 O O . GLN B 1 116 ? -23.677 -7.946 -17.222 1.00 8.34 116 GLN B O 1
ATOM 4857 N N . VAL B 1 117 ? -23.427 -9.927 -18.254 1.00 7.81 117 VAL B N 1
ATOM 4858 C CA . VAL B 1 117 ? -24.795 -9.944 -18.758 1.00 8.39 117 VAL B CA 1
ATOM 4859 C C . VAL B 1 117 ? -25.827 -9.828 -17.648 1.00 6.41 117 VAL B C 1
ATOM 4860 O O . VAL B 1 117 ? -26.782 -9.072 -17.769 1.00 7.68 117 VAL B O 1
ATOM 4864 N N . ALA B 1 118 ? -25.622 -10.554 -16.555 1.00 6.60 118 ALA B N 1
ATOM 4865 C CA . ALA B 1 118 ? -26.588 -10.491 -15.463 1.00 7.52 118 ALA B CA 1
ATOM 4866 C C . ALA B 1 118 ? -26.707 -9.081 -14.902 1.00 6.76 118 ALA B C 1
ATOM 4867 O O . ALA B 1 118 ? -27.813 -8.584 -14.687 1.00 9.05 118 ALA B O 1
ATOM 4869 N N . GLY B 1 119 ? -25.569 -8.429 -14.687 1.00 7.39 119 GLY B N 1
ATOM 4870 C CA . GLY B 1 119 ? -25.572 -7.078 -14.154 1.00 7.74 119 GLY B CA 1
ATOM 4871 C C . GLY B 1 119 ? -26.225 -6.078 -15.093 1.00 6.16 119 GLY B C 1
ATOM 4872 O O . GLY B 1 119 ? -26.956 -5.187 -14.659 1.00 7.63 119 GLY B O 1
ATOM 4873 N N . ARG B 1 120 ? -25.979 -6.226 -16.390 1.00 7.63 120 ARG B N 1
ATOM 4874 C CA . ARG B 1 120 ? -26.611 -5.340 -17.364 1.00 6.31 120 ARG B CA 1
ATOM 4875 C C . ARG B 1 120 ? -28.118 -5.585 -17.447 1.00 7.13 120 ARG B C 1
ATOM 4876 O O . ARG B 1 120 ? -28.909 -4.651 -17.652 1.00 8.88 120 ARG B O 1
ATOM 4884 N N . ALA B 1 121 ? -28.522 -6.840 -17.265 1.00 7.81 121 ALA B N 1
ATOM 4885 C CA . ALA B 1 121 ? -29.940 -7.165 -17.256 1.00 8.02 121 ALA B CA 1
ATOM 4886 C C . ALA B 1 121 ? -30.607 -6.499 -16.069 1.00 9.05 121 ALA B C 1
ATOM 4887 O O . ALA B 1 121 ? -31.672 -5.885 -16.212 1.00 9.12 121 ALA B O 1
ATOM 4889 N N . VAL B 1 122 ? -29.965 -6.588 -14.906 1.00 7.59 122 VAL B N 1
ATOM 4890 C CA . VAL B 1 122 ? -30.518 -5.977 -13.702 1.00 7.84 122 VAL B CA 1
ATOM 4891 C C . VAL B 1 122 ? -30.577 -4.448 -13.831 1.00 9.07 122 VAL B C 1
ATOM 4892 O O . VAL B 1 122 ? -31.523 -3.814 -13.374 1.00 9.60 122 VAL B O 1
ATOM 4896 N N . GLN B 1 123 ? -29.579 -3.863 -14.491 1.00 8.55 123 GLN B N 1
ATOM 4897 C CA . GLN B 1 123 ? -29.573 -2.422 -14.743 1.00 9.51 123 GLN B CA 1
ATOM 4898 C C . GLN B 1 123 ? -30.669 -1.956 -15.677 1.00 10.69 123 GLN B C 1
ATOM 4899 O O . GLN B 1 123 ? -30.974 -0.768 -15.721 1.00 13.91 123 GLN B O 1
ATOM 4905 N N . GLY B 1 124 ? -31.213 -2.873 -16.462 1.00 10.20 124 GLY B N 1
ATOM 4906 C CA . GLY B 1 124 ? -32.284 -2.545 -17.382 1.00 11.49 124 GLY B CA 1
ATOM 4907 C C . GLY B 1 124 ? -31.884 -2.387 -18.841 1.00 11.19 124 GLY B C 1
ATOM 4908 O O . GLY B 1 124 ? -32.706 -1.983 -19.662 1.00 10.67 124 GLY B O 1
ATOM 4909 N N . ASN B 1 125 ? -30.636 -2.716 -19.165 1.00 11.77 125 ASN B N 1
ATOM 4910 C CA . ASN B 1 125 ? -30.107 -2.490 -20.515 1.00 8.37 125 ASN B CA 1
ATOM 4911 C C . ASN B 1 125 ? -30.890 -3.192 -21.615 1.00 9.47 125 ASN B C 1
ATOM 4912 O O . ASN B 1 125 ? -30.948 -2.703 -22.737 1.00 11.94 125 ASN B O 1
ATOM 4917 N N . TYR B 1 126 ? -31.498 -4.332 -21.294 1.00 9.38 126 TYR B N 1
ATOM 4918 C CA . TYR B 1 126 ? -32.249 -5.098 -22.284 1.00 9.21 126 TYR B CA 1
ATOM 4919 C C . TYR B 1 126 ? -33.743 -4.832 -22.197 1.00 10.92 126 TYR B C 1
ATOM 4920 O O . TYR B 1 126 ? -34.529 -5.398 -22.966 1.00 12.54 126 TYR B O 1
ATOM 4929 N N . GLY B 1 127 ? -34.126 -3.972 -21.263 1.00 10.24 127 GLY B N 1
ATOM 4930 C CA . GLY B 1 127 ? -35.525 -3.701 -20.993 1.00 11.09 127 GLY B CA 1
ATOM 4931 C C . GLY B 1 127 ? -36.064 -4.559 -19.867 1.00 12.52 127 GLY B C 1
ATOM 4932 O O . GLY B 1 127 ? -35.341 -5.349 -19.255 1.00 12.83 127 GLY B O 1
ATOM 4933 N N . LYS B 1 128 ? -37.349 -4.385 -19.578 1.00 11.92 128 LYS B N 1
ATOM 4934 C CA . LYS B 1 128 ? -38.040 -5.201 -18.588 1.00 12.22 128 LYS B CA 1
ATOM 4935 C C . LYS B 1 128 ? -38.133 -6.638 -19.084 1.00 11.22 128 LYS B C 1
ATOM 4936 O O . LYS B 1 128 ? -38.486 -6.874 -20.234 1.00 12.88 128 LYS B O 1
ATOM 4942 N N . PHE B 1 129 ? -37.802 -7.594 -18.226 1.00 10.31 129 PHE B N 1
ATOM 4943 C CA . PHE B 1 129 ? -37.989 -8.997 -18.567 1.00 9.84 129 PHE B CA 1
ATOM 4944 C C . PHE B 1 129 ? -39.438 -9.411 -18.358 1.00 10.57 129 PHE B C 1
ATOM 4945 O O . PHE B 1 129 ? -39.957 -9.394 -17.240 1.00 10.78 129 PHE B O 1
ATOM 4953 N N . ASN B 1 130 ? -40.086 -9.782 -19.447 1.00 9.83 130 ASN B N 1
ATOM 4954 C CA . ASN B 1 130 ? -41.464 -10.247 -19.365 1.00 10.20 130 ASN B CA 1
ATOM 4955 C C . ASN B 1 130 ? -41.538 -11.715 -18.952 1.00 12.38 130 ASN B C 1
ATOM 4956 O O . ASN B 1 130 ? -42.446 -12.121 -18.210 1.00 10.88 130 ASN B O 1
ATOM 4961 N N . ILE B 1 131 ? -40.569 -12.499 -19.418 1.00 10.03 131 ILE B N 1
ATOM 4962 C CA . ILE B 1 131 ? -40.589 -13.94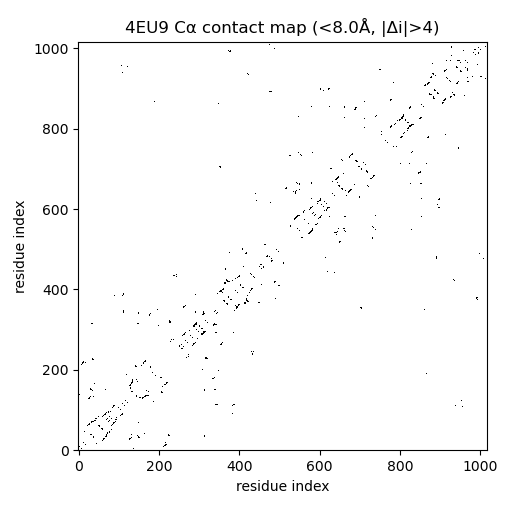3 -19.276 1.00 9.96 131 ILE B CA 1
ATOM 4963 C C . ILE B 1 131 ? -39.210 -14.474 -18.925 1.00 9.66 131 ILE B C 1
ATOM 4964 O O . ILE B 1 131 ? -38.217 -14.047 -19.514 1.00 9.95 131 ILE B O 1
ATOM 4969 N N . ALA B 1 132 ? -39.150 -15.389 -17.963 1.00 8.93 132 ALA B N 1
ATOM 4970 C CA . ALA B 1 132 ? -37.999 -16.263 -17.793 1.00 7.85 132 ALA B CA 1
ATOM 4971 C C . ALA B 1 132 ? -38.451 -17.662 -18.177 1.00 11.55 132 ALA B C 1
ATOM 4972 O O . ALA B 1 132 ? -39.482 -18.146 -17.695 1.00 11.91 132 ALA B O 1
ATOM 4974 N N . LEU B 1 133 ? -37.683 -18.296 -19.055 1.00 9.44 133 LEU B N 1
ATOM 4975 C CA . LEU B 1 133 ? -37.990 -19.627 -19.549 1.00 8.56 133 LEU B CA 1
ATOM 4976 C C . LEU B 1 133 ? -36.775 -20.487 -19.237 1.00 8.63 133 LEU B C 1
ATOM 4977 O O . LEU B 1 133 ? -35.723 -20.373 -19.883 1.00 9.22 133 LEU B O 1
ATOM 4982 N N . VAL B 1 134 ? -36.913 -21.330 -18.218 1.00 9.41 134 VAL B N 1
ATOM 4983 C CA . VAL B 1 134 ? -35.777 -22.030 -17.633 1.00 8.49 134 VAL B CA 1
ATOM 4984 C C . VAL B 1 134 ? -35.999 -23.531 -17.588 1.00 10.28 134 VAL B C 1
ATOM 4985 O O . VAL B 1 134 ? -37.052 -23.998 -17.135 1.00 9.74 134 VAL B O 1
ATOM 4989 N N . GLU B 1 135 ? -35.011 -24.287 -18.063 1.00 8.19 135 GLU B N 1
ATOM 4990 C CA . GLU B 1 135 ? -35.059 -25.745 -17.996 1.00 8.02 135 GLU B CA 1
ATOM 4991 C C . GLU B 1 135 ? -34.604 -26.246 -16.630 1.00 8.19 135 GLU B C 1
ATOM 4992 O O . GLU B 1 135 ? -33.658 -25.725 -16.036 1.00 10.01 135 GLU B O 1
ATOM 4998 N N . ALA B 1 136 ? -35.315 -27.244 -16.120 1.00 9.10 136 ALA B N 1
ATOM 4999 C CA . ALA B 1 136 ? -35.050 -27.798 -14.801 1.00 9.53 136 ALA B CA 1
ATOM 5000 C C . ALA B 1 136 ? -34.936 -29.312 -14.862 1.00 10.09 136 ALA B C 1
ATOM 5001 O O . ALA B 1 136 ? -35.579 -29.960 -15.685 1.00 9.15 136 ALA B O 1
ATOM 5003 N N . THR B 1 137 ? -34.105 -29.863 -13.983 1.00 11.04 137 THR B N 1
ATOM 5004 C CA . THR B 1 137 ? -34.010 -31.301 -13.777 1.00 10.81 137 THR B CA 1
ATOM 5005 C C . THR B 1 137 ? -35.162 -31.754 -12.895 1.00 11.38 137 THR B C 1
ATOM 5006 O O . THR B 1 137 ? -35.738 -32.828 -13.091 1.00 12.69 137 THR B O 1
ATOM 5010 N N . ALA B 1 138 ? -35.493 -30.911 -11.924 1.00 10.84 138 ALA B N 1
ATOM 5011 C CA . ALA B 1 138 ? -36.503 -31.233 -10.932 1.00 10.13 138 ALA B CA 1
ATOM 5012 C C . ALA B 1 138 ? -36.941 -29.971 -10.212 1.00 11.13 138 ALA B C 1
ATOM 5013 O O . ALA B 1 138 ? -36.276 -28.939 -10.268 1.00 10.90 138 ALA B O 1
ATOM 5015 N N . ILE B 1 139 ? -38.071 -30.066 -9.525 1.00 11.30 139 ILE B N 1
ATOM 5016 C CA . ILE B 1 139 ? -38.515 -29.027 -8.615 1.00 10.10 139 ILE B CA 1
ATOM 5017 C C . ILE B 1 139 ? -38.619 -29.688 -7.248 1.00 13.51 139 ILE B C 1
ATOM 5018 O O . ILE B 1 139 ? -39.312 -30.689 -7.084 1.00 13.69 139 ILE B O 1
ATOM 5023 N N . THR B 1 140 ? -37.892 -29.161 -6.275 1.00 12.51 140 THR B N 1
ATOM 5024 C CA . THR B 1 140 ? -37.837 -29.798 -4.970 1.00 13.47 140 THR B CA 1
ATOM 5025 C C . THR B 1 140 ? -39.123 -29.577 -4.182 1.00 12.47 140 THR B C 1
ATOM 5026 O O . THR B 1 140 ? -39.982 -28.768 -4.556 1.00 11.40 140 THR B O 1
ATOM 5030 N N . GLU B 1 141 ? -39.242 -30.306 -3.079 1.00 15.27 141 GLU B N 1
ATOM 5031 C CA . GLU B 1 141 ? -40.427 -30.228 -2.233 1.00 13.85 141 GLU B CA 1
ATOM 5032 C C . GLU B 1 141 ? -40.674 -28.819 -1.706 1.00 14.72 141 GLU B C 1
ATOM 5033 O O . GLU B 1 141 ? -41.818 -28.444 -1.447 1.00 18.12 141 GLU B O 1
ATOM 5039 N N . ASP B 1 142 ? -39.603 -28.040 -1.567 1.00 17.99 142 ASP B N 1
ATOM 5040 C CA . ASP B 1 142 ? -39.696 -26.653 -1.106 1.00 19.56 142 ASP B CA 1
ATOM 5041 C C . ASP B 1 142 ? -39.858 -25.638 -2.243 1.00 19.78 142 ASP B C 1
ATOM 5042 O O . ASP B 1 142 ? -39.922 -24.429 -2.000 1.00 20.70 142 ASP B O 1
ATOM 5047 N N . GLY B 1 143 ? -39.924 -26.121 -3.482 1.00 15.03 143 GLY B N 1
ATOM 5048 C CA . GLY B 1 143 ? -40.132 -25.242 -4.620 1.00 14.41 143 GLY B CA 1
ATOM 5049 C C . GLY B 1 143 ? -38.851 -24.724 -5.255 1.00 15.05 143 GLY B C 1
ATOM 5050 O O . GLY B 1 143 ? -38.892 -23.806 -6.071 1.00 15.67 143 GLY B O 1
ATOM 5051 N N . GLY B 1 144 ? -37.721 -25.303 -4.869 1.00 12.83 144 GLY B N 1
ATOM 5052 C CA . GLY B 1 144 ? -36.455 -24.997 -5.511 1.00 13.24 144 GLY B CA 1
ATOM 5053 C C . GLY B 1 144 ? -36.396 -25.537 -6.926 1.00 12.38 144 GLY B C 1
ATOM 5054 O O . GLY B 1 144 ? -36.899 -26.620 -7.227 1.00 13.03 144 GLY B O 1
ATOM 5055 N N . ILE B 1 145 ? -35.773 -24.773 -7.811 1.00 10.29 145 ILE B N 1
ATOM 5056 C CA . ILE B 1 145 ? -35.626 -25.208 -9.194 1.00 11.65 145 ILE B CA 1
ATOM 5057 C C . ILE B 1 145 ? -34.222 -25.773 -9.382 1.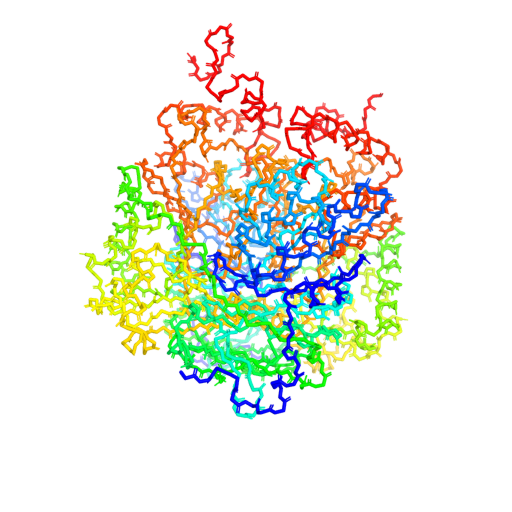00 9.89 145 ILE B C 1
ATOM 5058 O O . ILE B 1 145 ? -33.225 -25.053 -9.258 1.00 9.89 145 ILE B O 1
ATOM 5063 N N . VAL B 1 146 ? -34.124 -27.066 -9.665 1.00 10.52 146 VAL B N 1
ATOM 5064 C CA . VAL B 1 146 ? -32.816 -27.673 -9.879 1.00 10.75 146 VAL B CA 1
ATOM 5065 C C . VAL B 1 146 ? -32.433 -27.425 -11.333 1.00 10.03 146 VAL B C 1
ATOM 5066 O O . VAL B 1 146 ? -33.152 -27.839 -12.233 1.00 9.55 146 VAL B O 1
ATOM 5070 N N . PRO B 1 147 ? -31.320 -26.709 -11.574 1.00 10.76 147 PRO B N 1
ATOM 5071 C CA . PRO B 1 147 ? -30.914 -26.485 -12.966 1.00 11.44 147 PRO B CA 1
ATOM 5072 C C . PRO B 1 147 ? -30.528 -27.785 -13.653 1.00 12.55 147 PRO B C 1
ATOM 5073 O O . PRO B 1 147 ? -30.413 -28.827 -13.011 1.00 10.21 147 PRO B O 1
ATOM 5077 N N . THR B 1 148 ? -30.306 -27.719 -14.960 1.00 9.68 148 THR B N 1
ATOM 5078 C CA . THR B 1 148 ? -29.858 -28.900 -15.695 1.00 9.52 148 THR B CA 1
ATOM 5079 C C . THR B 1 148 ? -28.346 -28.876 -15.956 1.00 10.38 148 THR B C 1
ATOM 5080 O O . THR B 1 148 ? -27.551 -28.889 -15.020 1.00 11.53 148 THR B O 1
ATOM 5084 N N . SER B 1 149 ? -27.946 -28.848 -17.222 1.00 10.29 149 SER B N 1
ATOM 5085 C CA . SER B 1 149 ? -26.535 -29.010 -17.567 1.00 11.12 149 SER B CA 1
ATOM 5086 C C . SER B 1 149 ? -25.762 -27.693 -17.577 1.00 9.57 149 SER B C 1
ATOM 5087 O O . SER B 1 149 ? -24.585 -27.669 -17.923 1.00 10.61 149 SER B O 1
ATOM 5090 N N . SER B 1 150 ? -26.429 -26.603 -17.210 1.00 10.29 150 SER B N 1
ATOM 5091 C CA . SER B 1 150 ? -25.752 -25.325 -17.024 1.00 8.70 150 SER B CA 1
ATOM 5092 C C . SER B 1 150 ? -26.482 -24.497 -15.992 1.00 9.58 150 SER B C 1
ATOM 5093 O O . SER B 1 150 ? -27.649 -24.754 -15.692 1.00 9.92 150 SER B O 1
ATOM 5096 N N . VAL B 1 151 ? -25.790 -23.500 -15.450 1.00 10.08 151 VAL B N 1
ATOM 5097 C CA . VAL B 1 151 ? -26.440 -22.523 -14.594 1.00 8.61 151 VAL B CA 1
ATOM 5098 C C . VAL B 1 151 ? -26.656 -21.224 -15.369 1.00 6.67 151 VAL B C 1
ATOM 5099 O O . VAL B 1 151 ? -27.766 -20.680 -15.409 1.00 9.18 151 VAL B O 1
ATOM 5103 N N . GLY B 1 152 ? -25.591 -20.719 -15.994 1.00 8.44 152 GLY B N 1
ATOM 5104 C CA . GLY B 1 152 ? -25.717 -19.525 -16.809 1.00 8.22 152 GLY B CA 1
ATOM 5105 C C . GLY B 1 152 ? -26.232 -18.340 -16.009 1.00 6.53 152 GLY B C 1
ATOM 5106 O O . GLY B 1 152 ? -25.729 -18.056 -14.918 1.00 7.84 152 GLY B O 1
ATOM 5107 N N . ASN B 1 153 ? -27.225 -17.656 -16.572 1.00 7.54 153 ASN B N 1
ATOM 5108 C CA . ASN B 1 153 ? -27.838 -16.467 -15.980 1.00 7.22 153 ASN B CA 1
ATOM 5109 C C . ASN B 1 153 ? -29.206 -16.770 -15.381 1.00 8.54 153 ASN B C 1
ATOM 5110 O O . ASN B 1 153 ? -29.960 -15.853 -15.049 1.00 8.33 153 ASN B O 1
ATOM 5115 N N . SER B 1 154 ? -29.540 -18.052 -15.248 1.00 9.68 154 SER B N 1
ATOM 5116 C CA . SER B 1 154 ? -30.901 -18.434 -14.859 1.00 9.19 154 SER B CA 1
ATOM 5117 C C . SER B 1 154 ? -31.427 -17.809 -13.567 1.00 7.77 154 SER B C 1
ATOM 5118 O O . SER B 1 154 ? -32.605 -17.446 -13.502 1.00 10.00 154 SER B O 1
ATOM 5121 N N . GLN B 1 155 ? -30.574 -17.660 -12.556 1.00 8.76 155 GLN B N 1
ATOM 5122 C CA . GLN B 1 155 ? -31.066 -17.079 -11.308 1.00 9.10 155 GLN B CA 1
ATOM 5123 C C . GLN B 1 155 ? -31.457 -15.622 -11.503 1.00 9.72 155 GLN B C 1
ATOM 5124 O O . GLN B 1 155 ? -32.470 -15.159 -10.975 1.00 9.48 155 GLN B O 1
ATOM 5130 N N . THR B 1 156 ? -30.659 -14.896 -12.281 1.00 9.09 156 THR B N 1
ATOM 5131 C CA . THR B 1 156 ? -30.959 -13.501 -12.547 1.00 8.66 156 THR B CA 1
ATOM 5132 C C . THR B 1 156 ? -32.253 -13.344 -13.350 1.00 8.52 156 THR B C 1
ATOM 5133 O O . THR B 1 156 ? -33.090 -12.503 -13.034 1.00 9.50 156 THR B O 1
ATOM 5137 N N . PHE B 1 157 ? -32.419 -14.159 -14.388 1.00 9.02 157 PHE B N 1
ATOM 5138 C CA . PHE B 1 157 ? -33.642 -14.093 -15.170 1.00 9.43 157 PHE B CA 1
ATOM 5139 C C . PHE B 1 157 ? -34.886 -14.420 -14.337 1.00 8.01 157 PHE B C 1
ATOM 5140 O O . PHE B 1 157 ? -35.930 -13.781 -14.495 1.00 9.25 157 PHE B O 1
ATOM 5148 N N . LEU B 1 158 ? -34.775 -15.406 -13.452 1.00 8.88 158 LEU B N 1
ATOM 5149 C CA . LEU B 1 158 ? -35.888 -15.734 -12.561 1.00 10.13 158 LEU B CA 1
ATOM 5150 C C . LEU B 1 158 ? -36.233 -14.558 -11.669 1.00 11.15 158 LEU B C 1
ATOM 5151 O O . LEU B 1 158 ? -37.407 -14.261 -11.456 1.00 13.32 158 LEU B O 1
ATOM 5156 N N . ASN B 1 159 ? -35.201 -13.882 -11.176 1.00 9.29 159 ASN B N 1
ATOM 5157 C CA . ASN B 1 159 ? -35.392 -12.712 -10.324 1.00 11.18 159 ASN B CA 1
ATOM 5158 C C . ASN B 1 159 ? -36.130 -11.593 -11.053 1.00 11.18 159 ASN B C 1
ATOM 5159 O O . ASN B 1 159 ? -37.050 -10.981 -10.506 1.00 12.41 159 ASN B O 1
ATOM 5164 N N . LEU B 1 160 ? -35.716 -11.326 -12.292 1.00 9.37 160 LEU B N 1
ATOM 5165 C CA . LEU B 1 160 ? -36.175 -10.154 -13.028 1.00 9.96 160 LEU B CA 1
ATOM 5166 C C . LEU B 1 160 ? -37.532 -10.312 -13.700 1.00 12.38 160 LEU B C 1
ATOM 5167 O O . LEU B 1 160 ? -38.276 -9.341 -13.856 1.00 13.75 160 LEU B O 1
ATOM 5172 N N . ALA B 1 161 ? -37.845 -11.527 -14.123 1.00 10.90 161 ALA B N 1
ATOM 5173 C CA . ALA B 1 161 ? -38.973 -11.724 -15.023 1.00 10.45 161 ALA B CA 1
ATOM 5174 C C . ALA B 1 161 ? -40.327 -11.582 -14.341 1.00 10.09 161 ALA B C 1
ATOM 5175 O O . ALA B 1 161 ? -40.495 -11.983 -13.189 1.00 12.86 161 ALA B O 1
ATOM 5177 N N . GLU B 1 162 ? -41.296 -11.033 -15.073 1.00 10.30 162 GLU B N 1
ATOM 5178 C CA . GLU B 1 162 ? -42.642 -10.886 -14.526 1.00 11.12 162 GLU B CA 1
ATOM 5179 C C . GLU B 1 162 ? -43.324 -12.242 -14.385 1.00 14.81 162 GLU B C 1
ATOM 5180 O O . GLU B 1 162 ? -44.006 -12.504 -13.385 1.00 14.68 162 GLU B O 1
ATOM 5186 N N . LYS B 1 163 ? -43.145 -13.094 -15.390 1.00 11.12 163 LYS B N 1
ATOM 5187 C CA . LYS B 1 163 ? -43.723 -14.430 -15.381 1.00 12.23 163 LYS B CA 1
ATOM 5188 C C . LYS B 1 163 ? -42.647 -15.446 -15.703 1.00 12.31 163 LYS B C 1
ATOM 5189 O O . LYS B 1 163 ? -41.743 -15.183 -16.504 1.00 11.40 163 LYS B O 1
ATOM 5195 N N . VAL B 1 164 ? -42.757 -16.609 -15.078 1.00 10.99 164 VAL B N 1
ATOM 5196 C CA . VAL B 1 164 ? -41.779 -17.671 -15.224 1.00 9.23 164 VAL B CA 1
ATOM 5197 C C . VAL B 1 164 ? -42.398 -18.935 -15.832 1.00 10.94 164 VAL B C 1
ATOM 5198 O O . VAL B 1 164 ? -43.496 -19.350 -15.440 1.00 11.46 164 VAL B O 1
ATOM 5202 N N . ILE B 1 165 ? -41.705 -19.526 -16.805 1.00 10.72 165 ILE B N 1
ATOM 5203 C CA . ILE B 1 165 ? -42.098 -20.810 -17.378 1.00 9.75 165 ILE B CA 1
ATOM 5204 C C . ILE B 1 165 ? -40.951 -21.783 -17.113 1.00 9.07 165 ILE B C 1
ATOM 5205 O O . ILE B 1 165 ? -39.783 -21.484 -17.416 1.00 9.85 165 ILE B O 1
ATOM 5210 N N . ILE B 1 166 ? -41.255 -22.930 -16.520 1.00 9.50 166 ILE B N 1
ATOM 5211 C CA . ILE B 1 166 ? -40.226 -23.937 -16.276 1.00 9.06 166 ILE B CA 1
ATOM 5212 C C . ILE B 1 166 ? -40.465 -25.134 -17.180 1.00 10.84 166 ILE B C 1
ATOM 5213 O O . ILE B 1 166 ? -41.590 -25.632 -17.262 1.00 10.96 166 ILE B O 1
ATOM 5218 N N . GLU B 1 167 ? -39.423 -25.588 -17.873 1.00 9.66 167 GLU B N 1
ATOM 5219 C CA . GLU B 1 167 ? -39.478 -26.850 -18.604 1.00 8.85 167 GLU B CA 1
ATOM 5220 C C . GLU B 1 167 ? -38.764 -27.896 -17.768 1.00 9.77 167 GLU B C 1
ATOM 5221 O O . GLU B 1 167 ? -37.577 -27.785 -17.516 1.00 12.02 167 GLU B O 1
ATOM 5227 N N . VAL B 1 168 ? -39.493 -28.905 -17.311 1.00 8.23 168 VAL B N 1
ATOM 5228 C CA . VAL B 1 168 ? -38.879 -29.978 -16.536 1.00 8.61 168 VAL B CA 1
ATOM 5229 C C . VAL B 1 168 ? -38.553 -31.130 -17.470 1.00 9.02 168 VAL B C 1
ATOM 5230 O O . VAL B 1 168 ? -39.456 -31.801 -17.990 1.00 11.30 168 VAL B O 1
ATOM 5234 N N . ASN B 1 169 ? -37.263 -31.335 -17.720 1.00 8.81 169 ASN B N 1
ATOM 5235 C CA . ASN B 1 169 ? -36.818 -32.229 -18.784 1.00 9.41 169 ASN B CA 1
ATOM 5236 C C . ASN B 1 169 ? -36.344 -33.578 -18.268 1.00 11.18 169 ASN B C 1
ATOM 5237 O O . ASN B 1 169 ? -35.288 -33.687 -17.647 1.00 9.58 169 ASN B O 1
ATOM 5242 N N . GLU B 1 170 ? -37.138 -34.611 -18.536 1.00 9.64 170 GLU B N 1
ATOM 5243 C CA . GLU B 1 170 ? -36.818 -35.953 -18.067 1.00 10.85 170 GLU B CA 1
ATOM 5244 C C . GLU B 1 170 ? -35.582 -36.553 -18.744 1.00 11.02 170 GLU B C 1
ATOM 5245 O O . GLU B 1 170 ? -35.058 -37.560 -18.280 1.00 14.42 170 GLU B O 1
ATOM 5251 N N . TRP B 1 171 ? -35.111 -35.937 -19.825 1.00 10.65 171 TRP B N 1
ATOM 5252 C CA . TRP B 1 171 ? -33.895 -36.395 -20.497 1.00 11.88 171 TRP B CA 1
ATOM 5253 C C . TRP B 1 171 ? -32.670 -36.107 -19.642 1.00 14.03 171 TRP B C 1
ATOM 5254 O O . TRP B 1 171 ? -31.669 -36.824 -19.710 1.00 14.41 171 TRP B O 1
ATOM 5265 N N . GLN B 1 172 ? -32.757 -35.057 -18.830 1.00 10.49 172 GLN B N 1
ATOM 5266 C CA . GLN B 1 172 ? -31.642 -34.655 -17.988 1.00 10.98 172 GLN B CA 1
ATOM 5267 C C . GLN B 1 172 ? -31.519 -35.560 -16.780 1.00 13.75 172 GLN B C 1
ATOM 5268 O O . GLN B 1 172 ? -32.506 -35.947 -16.164 1.00 13.18 172 GLN B O 1
ATOM 5274 N N . ASN B 1 173 ? -30.280 -35.880 -16.444 1.00 14.18 173 ASN B N 1
ATOM 5275 C CA . ASN B 1 173 ? -29.981 -36.835 -15.393 1.00 14.36 173 ASN B CA 1
ATOM 5276 C C . ASN B 1 173 ? -30.373 -36.299 -14.022 1.00 12.93 173 ASN B C 1
ATOM 5277 O O . ASN B 1 173 ? -29.900 -35.245 -13.620 1.00 12.81 173 ASN B O 1
ATOM 5282 N N . PRO B 1 174 ? -31.227 -37.033 -13.283 1.00 13.95 174 PRO B N 1
ATOM 5283 C CA . PRO B 1 174 ? -31.626 -36.576 -11.943 1.00 12.21 174 PRO B CA 1
ATOM 5284 C C . PRO B 1 174 ? -30.444 -36.363 -11.007 1.00 10.84 174 PRO B C 1
ATOM 5285 O O . PRO B 1 174 ? -30.547 -35.601 -10.056 1.00 14.26 174 PRO B O 1
ATOM 5289 N N . MET B 1 175 ? -29.341 -37.047 -11.277 1.00 13.60 175 MET B N 1
ATOM 5290 C CA . MET B 1 175 ? -28.156 -36.933 -10.437 1.00 12.94 175 MET B CA 1
ATOM 5291 C C . MET B 1 175 ? -27.385 -35.625 -10.645 1.00 13.20 175 MET B C 1
ATOM 5292 O O . MET B 1 175 ? -26.389 -35.379 -9.968 1.00 15.79 175 MET B O 1
ATOM 5297 N N . LEU B 1 176 ? -27.857 -34.779 -11.556 1.00 13.28 176 LEU B N 1
ATOM 5298 C CA . LEU B 1 176 ? -27.331 -33.421 -11.648 1.00 12.30 176 LEU B CA 1
ATOM 5299 C C . LEU B 1 176 ? -27.647 -32.645 -10.372 1.00 13.03 176 LEU B C 1
ATOM 5300 O O . LEU B 1 176 ? -26.936 -31.710 -10.015 1.00 13.39 176 LEU B O 1
ATOM 5305 N N . GLU B 1 177 ? -28.721 -33.031 -9.685 1.00 14.47 177 GLU B N 1
ATOM 5306 C CA . GLU B 1 177 ? -29.095 -32.357 -8.447 1.00 12.95 177 GLU B CA 1
ATOM 5307 C C . GLU B 1 177 ? -27.976 -32.455 -7.417 1.00 12.67 177 GLU B C 1
ATOM 5308 O O . GLU B 1 177 ? -27.557 -33.551 -7.033 1.00 14.86 177 GLU B O 1
ATOM 5314 N N . GLY B 1 178 ? -27.482 -31.296 -6.998 1.00 14.02 178 GLY B N 1
ATOM 5315 C CA . GLY B 1 178 ? -26.367 -31.232 -6.073 1.00 12.06 178 GLY B CA 1
ATOM 5316 C C . GLY B 1 178 ? -25.091 -30.683 -6.693 1.00 14.08 178 GLY B C 1
ATOM 5317 O O . GLY B 1 178 ? -24.191 -30.240 -5.975 1.00 14.60 178 GLY B O 1
ATOM 5318 N N . ILE B 1 179 ? -25.002 -30.700 -8.019 1.00 11.52 179 ILE B N 1
ATOM 5319 C CA . ILE B 1 179 ? -23.770 -30.282 -8.685 1.00 13.68 179 ILE B CA 1
ATOM 5320 C C . ILE B 1 179 ? -23.645 -28.768 -8.746 1.00 12.52 179 ILE B C 1
ATOM 5321 O O . ILE B 1 179 ? -22.537 -28.243 -8.855 1.00 11.98 179 ILE B O 1
ATOM 5326 N N . HIS B 1 180 ? -24.777 -28.074 -8.678 1.00 11.33 180 HIS B N 1
ATOM 5327 C CA . HIS B 1 180 ? -24.794 -26.624 -8.850 1.00 8.40 180 HIS B CA 1
ATOM 5328 C C . HIS B 1 180 ? -24.539 -25.907 -7.537 1.00 12.93 180 HIS B C 1
ATOM 5329 O O . HIS B 1 180 ? -24.783 -26.451 -6.456 1.00 11.68 180 HIS B O 1
ATOM 5336 N N . ASP B 1 181 ? -24.028 -24.684 -7.640 1.00 11.09 181 ASP B N 1
ATOM 5337 C CA . ASP B 1 181 ? -23.747 -23.856 -6.474 1.00 11.62 181 ASP B CA 1
ATOM 5338 C C . ASP B 1 181 ? -24.276 -22.486 -6.812 1.00 11.07 181 ASP B C 1
ATOM 5339 O O . ASP B 1 181 ? -23.704 -21.774 -7.646 1.00 11.92 181 ASP B O 1
ATOM 5344 N N . ILE B 1 182 ? -25.395 -22.138 -6.193 1.00 12.83 182 ILE B N 1
ATOM 5345 C CA . ILE B 1 182 ? -26.097 -20.900 -6.474 1.00 9.55 182 ILE B CA 1
ATOM 5346 C C . ILE B 1 182 ? -25.951 -20.004 -5.258 1.00 12.99 182 ILE B C 1
ATOM 5347 O O . ILE B 1 182 ? -26.376 -20.368 -4.157 1.00 13.05 182 ILE B O 1
ATOM 5352 N N . TRP B 1 183 ? -25.335 -18.843 -5.444 1.00 11.40 183 TRP B N 1
ATOM 5353 C CA . TRP B 1 183 ? -25.021 -17.967 -4.314 1.00 14.53 183 TRP B CA 1
ATOM 5354 C C . TRP B 1 183 ? -26.177 -17.030 -4.004 1.00 14.08 183 TRP B C 1
ATOM 5355 O O . TRP B 1 183 ? -26.815 -16.496 -4.905 1.00 16.22 183 TRP B O 1
ATOM 5366 N N . ASP B 1 184 ? -26.432 -16.822 -2.715 1.00 17.15 184 ASP B N 1
ATOM 5367 C CA . ASP B 1 184 ? -27.538 -15.982 -2.279 1.00 16.26 184 ASP B CA 1
ATOM 5368 C C . ASP B 1 184 ? -27.225 -14.476 -2.339 1.00 20.43 184 ASP B C 1
ATOM 5369 O O . ASP B 1 184 ? -28.118 -13.633 -2.222 1.00 25.87 184 ASP B O 1
ATOM 5374 N N . GLY B 1 185 ? -25.960 -14.143 -2.545 1.00 13.99 185 GLY B N 1
ATOM 5375 C CA . GLY B 1 185 ? -25.511 -12.772 -2.395 1.00 13.19 185 GLY B CA 1
ATOM 5376 C C . GLY B 1 185 ? -25.623 -11.896 -3.631 1.00 12.20 185 GLY B C 1
ATOM 5377 O O . GLY B 1 185 ? -26.056 -12.330 -4.704 1.00 13.25 185 GLY B O 1
ATOM 5378 N N . ASN B 1 186 ? -25.214 -10.645 -3.460 1.00 10.02 186 ASN B N 1
ATOM 5379 C CA . ASN B 1 186 ? -25.343 -9.625 -4.496 1.00 10.89 186 ASN B CA 1
ATOM 5380 C C . ASN B 1 186 ? -24.070 -9.551 -5.332 1.00 11.25 186 ASN B C 1
ATOM 5381 O O . ASN B 1 186 ? -23.126 -8.836 -4.984 1.00 11.52 186 ASN B O 1
ATOM 5386 N N . VAL B 1 187 ? -24.056 -10.297 -6.438 1.00 10.83 187 VAL B N 1
ATOM 5387 C CA . VAL B 1 187 ? -22.942 -10.300 -7.381 1.00 11.89 187 VAL B CA 1
ATOM 5388 C C . VAL B 1 187 ? -23.167 -9.276 -8.484 1.00 10.77 187 VAL B C 1
ATOM 5389 O O . VAL B 1 187 ? -22.226 -8.623 -8.952 1.00 12.81 187 VAL B O 1
ATOM 5393 N N . SER B 1 188 ? -24.412 -9.181 -8.941 1.00 8.76 188 SER B N 1
ATOM 5394 C CA . SER B 1 188 ? -24.734 -8.408 -10.137 1.00 8.84 188 SER B CA 1
ATOM 5395 C C . SER B 1 188 ? -25.928 -7.498 -9.935 1.00 11.38 188 SER B C 1
ATOM 5396 O O . SER B 1 188 ? -26.542 -7.041 -10.896 1.00 10.87 188 SER B O 1
ATOM 5399 N N . GLY B 1 189 ? -26.285 -7.245 -8.684 1.00 10.11 189 GLY B N 1
ATOM 5400 C CA . GLY B 1 189 ? -27.410 -6.369 -8.411 1.00 9.92 189 GLY B CA 1
ATOM 5401 C C . GLY B 1 189 ? -26.994 -4.921 -8.228 1.00 9.89 189 GLY B C 1
ATOM 5402 O O . GLY B 1 189 ? -25.979 -4.470 -8.772 1.00 9.65 189 GLY B O 1
ATOM 5403 N N . VAL B 1 190 ? -27.785 -4.184 -7.458 1.00 10.16 190 VAL B N 1
ATOM 5404 C CA . VAL B 1 190 ? -27.551 -2.759 -7.271 1.00 10.29 190 VAL B CA 1
ATOM 5405 C C . VAL B 1 190 ? -26.304 -2.540 -6.415 1.00 9.18 190 VAL B C 1
ATOM 5406 O O . VAL B 1 190 ? -26.127 -3.207 -5.399 1.00 9.86 190 VAL B O 1
ATOM 5410 N N . PRO B 1 191 ? -25.421 -1.613 -6.829 1.00 8.00 191 PRO B N 1
ATOM 5411 C CA . PRO B 1 191 ? -24.254 -1.311 -5.994 1.00 9.08 191 PRO B CA 1
ATOM 5412 C C . PRO B 1 191 ? -24.689 -0.736 -4.640 1.00 10.23 191 PRO B C 1
ATOM 5413 O O . PRO B 1 191 ? -25.761 -0.130 -4.567 1.00 12.85 191 PRO B O 1
ATOM 5417 N N . THR B 1 192 ? -23.913 -0.931 -3.578 1.00 10.15 192 THR B N 1
ATOM 5418 C CA . THR B 1 192 ? -22.645 -1.630 -3.589 1.00 8.71 192 THR B CA 1
ATOM 5419 C C . THR B 1 192 ? -22.858 -3.135 -3.544 1.00 9.02 192 THR B C 1
ATOM 5420 O O . THR B 1 192 ? -23.652 -3.639 -2.753 1.00 10.50 192 THR B O 1
ATOM 5424 N N . ARG B 1 193 ? -22.145 -3.860 -4.397 1.00 9.53 193 ARG B N 1
ATOM 5425 C CA . ARG B 1 193 ? -22.276 -5.307 -4.424 1.00 9.47 193 ARG B CA 1
ATOM 5426 C C . ARG B 1 193 ? -21.548 -5.976 -3.263 1.00 10.66 193 ARG B C 1
ATOM 5427 O O . ARG B 1 193 ? -20.733 -5.354 -2.580 1.00 12.85 193 ARG B O 1
ATOM 5435 N N . ASP B 1 194 ? -21.874 -7.244 -3.034 1.00 11.81 194 ASP B N 1
ATOM 5436 C CA . ASP B 1 194 ? -21.246 -8.008 -1.962 1.00 11.30 194 ASP B CA 1
ATOM 5437 C C . ASP B 1 194 ? -19.904 -8.551 -2.437 1.00 12.85 194 ASP B C 1
ATOM 5438 O O . ASP B 1 194 ? -19.700 -8.770 -3.631 1.00 14.78 194 ASP B O 1
ATOM 5443 N N . ILE B 1 195 ? -18.991 -8.776 -1.500 1.00 12.50 195 ILE B N 1
ATOM 5444 C CA . ILE B 1 195 ? -17.790 -9.548 -1.784 1.00 13.33 195 ILE B CA 1
ATOM 5445 C C . ILE B 1 195 ? -18.172 -11.018 -1.889 1.00 13.46 195 ILE B C 1
ATOM 5446 O O . ILE B 1 195 ? -18.853 -11.544 -1.010 1.00 12.12 195 ILE B O 1
ATOM 5451 N N . VAL B 1 196 ? -17.756 -11.683 -2.963 1.00 12.84 196 VAL B N 1
ATOM 5452 C CA . VAL B 1 196 ? -17.982 -13.118 -3.104 1.00 11.39 196 VAL B CA 1
ATOM 5453 C C . VAL B 1 196 ? -16.825 -13.852 -2.444 1.00 14.24 196 VAL B C 1
ATOM 5454 O O . VAL B 1 196 ? -15.688 -13.728 -2.884 1.00 17.86 196 VAL B O 1
ATOM 5458 N N . PRO B 1 197 ? -17.107 -14.612 -1.373 1.00 14.91 197 PRO B N 1
ATOM 5459 C CA . PRO B 1 197 ? -16.025 -15.160 -0.548 1.00 19.20 197 PRO B CA 1
ATOM 5460 C C . PRO B 1 197 ? -15.374 -16.406 -1.132 1.00 20.91 197 PRO B C 1
ATOM 5461 O O . PRO B 1 197 ? -15.093 -17.353 -0.399 1.00 26.43 197 PRO B O 1
ATOM 5465 N N . ILE B 1 198 ? -15.144 -16.409 -2.437 1.00 13.53 198 ILE B N 1
ATOM 5466 C CA . ILE B 1 198 ? -14.408 -17.494 -3.068 1.00 13.61 198 ILE B CA 1
ATOM 5467 C C . ILE B 1 198 ? -12.920 -17.171 -3.114 1.00 14.37 198 ILE B C 1
ATOM 5468 O O . ILE B 1 198 ? -12.502 -16.180 -3.724 1.00 13.62 198 ILE B O 1
ATOM 5473 N N . VAL B 1 199 ? -12.116 -18.007 -2.465 1.00 12.89 199 VAL B N 1
ATOM 5474 C CA . VAL B 1 199 ? -10.670 -17.823 -2.507 1.00 11.68 199 VAL B CA 1
ATOM 5475 C C . VAL B 1 199 ? -9.950 -19.079 -2.987 1.00 10.45 199 VAL B C 1
ATOM 5476 O O . VAL B 1 199 ? -8.725 -19.110 -3.066 1.00 16.25 199 VAL B O 1
ATOM 5480 N N . ARG B 1 200 ? -10.727 -20.109 -3.308 1.00 10.75 200 ARG B N 1
ATOM 5481 C CA A ARG B 1 200 ? -10.189 -21.297 -3.964 0.49 13.75 200 ARG B CA 1
ATOM 5482 C CA B ARG B 1 200 ? -10.204 -21.316 -3.941 0.51 13.76 200 ARG B CA 1
ATOM 5483 C C . ARG B 1 200 ? -11.223 -21.826 -4.949 1.00 14.95 200 ARG B C 1
ATOM 5484 O O . ARG B 1 200 ? -12.418 -21.700 -4.733 1.00 12.83 200 ARG B O 1
ATOM 5499 N N . ALA B 1 201 ? -10.759 -22.410 -6.047 1.00 15.08 201 ALA B N 1
ATOM 5500 C CA . ALA B 1 201 ? -11.682 -22.851 -7.094 1.00 16.27 201 ALA B CA 1
ATOM 5501 C C . ALA B 1 201 ? -12.650 -23.958 -6.673 1.00 18.20 201 ALA B C 1
ATOM 5502 O O . ALA B 1 201 ? -13.697 -24.133 -7.299 1.00 17.20 201 ALA B O 1
ATOM 5504 N N . ASP B 1 202 ? -12.310 -24.707 -5.624 1.00 17.56 202 ASP B N 1
ATOM 5505 C CA . ASP B 1 202 ? -13.176 -25.795 -5.165 1.00 17.48 202 ASP B CA 1
ATOM 5506 C C . ASP B 1 202 ? -14.177 -25.384 -4.083 1.00 19.34 202 ASP B C 1
ATOM 5507 O O . ASP B 1 202 ? -14.861 -26.227 -3.502 1.00 24.02 202 ASP B O 1
ATOM 5512 N N . GLN B 1 203 ? -14.271 -24.083 -3.833 1.00 15.99 203 GLN B N 1
ATOM 5513 C CA . GLN B 1 203 ? -15.074 -23.568 -2.731 1.00 14.89 203 GLN B CA 1
ATOM 5514 C C . GLN B 1 203 ? -16.533 -23.384 -3.128 1.00 17.55 203 GLN B C 1
ATOM 5515 O O . GLN B 1 203 ? -16.844 -22.600 -4.024 1.00 17.42 203 GLN B O 1
ATOM 5521 N N . ARG B 1 204 ? -17.426 -24.110 -2.461 1.00 20.06 204 ARG B N 1
ATOM 5522 C CA . ARG B 1 204 ? -18.861 -23.901 -2.633 1.00 17.59 204 ARG B CA 1
ATOM 5523 C C . ARG B 1 204 ? -19.339 -22.841 -1.647 1.00 16.57 204 ARG B C 1
ATOM 5524 O O . ARG B 1 204 ? -18.997 -22.881 -0.460 1.00 21.29 204 ARG B O 1
ATOM 5532 N N . VAL B 1 205 ? -20.122 -21.887 -2.131 1.00 13.50 205 VAL B N 1
ATOM 5533 C CA . VAL B 1 205 ? -20.583 -20.795 -1.290 1.00 13.33 205 VAL B CA 1
ATOM 5534 C C . VAL B 1 205 ? -22.095 -20.660 -1.241 1.00 14.92 205 VAL B C 1
ATOM 5535 O O . VAL B 1 205 ? -22.612 -19.733 -0.627 1.00 13.24 205 VAL B O 1
ATOM 5539 N N . GLY B 1 206 ? -22.805 -21.573 -1.890 1.00 13.04 206 GLY B N 1
ATOM 5540 C CA . GLY B 1 206 ? -24.249 -21.462 -1.952 1.00 13.50 206 GLY B CA 1
ATOM 5541 C C . GLY B 1 206 ? -24.981 -22.786 -1.851 1.00 15.54 206 GLY B C 1
ATOM 5542 O O . GLY B 1 206 ? -24.536 -23.704 -1.161 1.00 19.37 206 GLY B O 1
ATOM 5543 N N . GLY B 1 207 ? -26.115 -22.873 -2.540 1.00 12.39 207 GLY B N 1
ATOM 5544 C CA . GLY B 1 207 ? -26.971 -24.044 -2.478 1.00 15.44 207 GLY B CA 1
ATOM 5545 C C . GLY B 1 207 ? -27.234 -24.659 -3.839 1.00 14.18 207 GLY B C 1
ATOM 5546 O O . GLY B 1 207 ? -26.795 -24.143 -4.868 1.00 12.70 207 GLY B O 1
ATOM 5547 N N . PRO B 1 208 ? -27.974 -25.770 -3.861 1.00 11.86 208 PRO B N 1
ATOM 5548 C CA . PRO B 1 208 ? -28.158 -26.554 -5.086 1.00 14.57 208 PRO B CA 1
ATOM 5549 C C . PRO B 1 208 ? -29.309 -26.096 -5.965 1.00 12.81 208 PRO B C 1
ATOM 5550 O O . PRO B 1 208 ? -29.483 -26.675 -7.030 1.00 14.74 208 PRO B O 1
ATOM 5554 N N . VAL B 1 209 ? -30.080 -25.100 -5.545 1.00 9.39 209 VAL B N 1
ATOM 5555 C CA . VAL B 1 209 ? -31.271 -24.731 -6.302 1.00 11.61 209 VAL B CA 1
ATOM 5556 C C . VAL B 1 209 ? -31.366 -23.250 -6.643 1.00 11.08 209 VAL B C 1
ATOM 5557 O O . VAL B 1 209 ? -30.889 -22.378 -5.896 1.00 12.41 209 VAL B O 1
ATOM 5561 N N . LEU B 1 210 ? -31.995 -22.981 -7.781 1.00 10.22 210 LEU B N 1
ATOM 5562 C CA . LEU B 1 210 ? -32.442 -21.646 -8.117 1.00 9.06 210 LEU B CA 1
ATOM 5563 C C . LEU B 1 210 ? -33.685 -21.341 -7.305 1.00 13.57 210 LEU B C 1
ATOM 5564 O O . LEU B 1 210 ? -34.517 -22.226 -7.055 1.00 12.72 210 LEU B O 1
ATOM 5569 N N . ARG B 1 211 ? -33.823 -20.090 -6.894 1.00 11.13 211 ARG B N 1
ATOM 5570 C CA . ARG B 1 211 ? -34.960 -19.701 -6.081 1.00 12.77 211 ARG B CA 1
ATOM 5571 C C . ARG B 1 211 ? -35.894 -18.808 -6.871 1.00 14.01 211 ARG B C 1
ATOM 5572 O O . ARG B 1 211 ? -35.453 -17.929 -7.618 1.00 15.37 211 ARG B O 1
ATOM 5580 N N . VAL B 1 212 ? -37.189 -19.058 -6.733 1.00 10.94 212 VAL B N 1
ATOM 5581 C CA . VAL B 1 212 ? -38.194 -18.231 -7.371 1.00 11.76 212 VAL B CA 1
ATOM 5582 C C . VAL B 1 212 ? -39.488 -18.275 -6.564 1.00 16.33 212 VAL B C 1
ATOM 5583 O O . VAL B 1 212 ? -39.869 -19.317 -6.021 1.00 17.78 212 VAL B O 1
ATOM 5587 N N . ASN B 1 213 ? -40.145 -17.128 -6.472 1.00 15.00 213 ASN B N 1
ATOM 5588 C CA . ASN B 1 213 ? -41.477 -17.057 -5.889 1.00 18.29 213 ASN B CA 1
ATOM 5589 C C . ASN B 1 213 ? -42.437 -17.894 -6.731 1.00 17.00 213 ASN B C 1
ATOM 5590 O O . ASN B 1 213 ? -42.614 -17.622 -7.920 1.00 15.77 213 ASN B O 1
ATOM 5595 N N . PRO B 1 214 ? -43.070 -18.912 -6.126 1.00 15.95 214 PRO B N 1
ATOM 5596 C CA . PRO B 1 214 ? -43.945 -19.797 -6.906 1.00 14.93 214 PRO B CA 1
ATOM 5597 C C . PRO B 1 214 ? -45.123 -19.066 -7.560 1.00 14.28 214 PRO B C 1
ATOM 5598 O O . PRO B 1 214 ? -45.676 -19.539 -8.553 1.00 16.36 214 PRO B O 1
ATOM 5602 N N . ASP B 1 215 ? -45.482 -17.905 -7.027 1.00 13.99 215 ASP B N 1
ATOM 5603 C CA . ASP B 1 215 ? -46.588 -17.140 -7.585 1.00 19.35 215 ASP B CA 1
ATOM 5604 C C . ASP B 1 215 ? -46.246 -16.570 -8.958 1.00 14.61 215 ASP B C 1
ATOM 5605 O O . ASP B 1 215 ? -47.139 -16.204 -9.722 1.00 20.04 215 ASP B O 1
ATOM 5610 N N . LYS B 1 216 ? -44.951 -16.496 -9.263 1.00 15.75 216 LYS B N 1
ATOM 5611 C CA . LYS B 1 216 ? -44.502 -16.010 -10.566 1.00 17.00 216 LYS B CA 1
ATOM 5612 C C . LYS B 1 216 ? -44.472 -17.114 -11.607 1.00 18.47 216 LYS B C 1
ATOM 5613 O O . LYS B 1 216 ? -44.328 -16.838 -12.795 1.00 13.93 216 LYS B O 1
ATOM 5619 N N . ILE B 1 217 ? -44.589 -18.363 -11.168 1.00 15.31 217 ILE B N 1
ATOM 5620 C CA . ILE B 1 217 ? -44.604 -19.476 -12.109 1.00 11.95 217 ILE B CA 1
ATOM 5621 C C . ILE B 1 217 ? -45.956 -19.580 -12.804 1.00 12.65 217 ILE B C 1
ATOM 5622 O O . ILE B 1 217 ? -46.964 -19.925 -12.184 1.00 14.29 217 ILE B O 1
ATOM 5627 N N . ALA B 1 218 ? -45.972 -19.261 -14.095 1.00 12.51 218 ALA B N 1
ATOM 5628 C CA . ALA B 1 218 ? -47.212 -19.216 -14.846 1.00 13.52 218 ALA B CA 1
ATOM 5629 C C . ALA B 1 218 ? -47.493 -20.532 -15.562 1.00 14.76 218 ALA B C 1
ATOM 5630 O O . ALA B 1 218 ? -48.629 -20.809 -15.954 1.00 16.44 218 ALA B O 1
ATOM 5632 N N . ALA B 1 219 ? -46.453 -21.341 -15.734 1.00 13.60 219 ALA B N 1
ATOM 5633 C CA . ALA B 1 219 ? -46.575 -22.588 -16.479 1.00 13.89 219 ALA B CA 1
ATOM 5634 C C . ALA B 1 219 ? -45.381 -23.492 -16.218 1.00 12.77 219 ALA B C 1
ATOM 5635 O O . ALA B 1 219 ? -44.237 -23.031 -16.110 1.00 12.06 219 ALA B O 1
ATOM 5637 N N . ILE B 1 220 ? -45.655 -24.782 -16.117 1.00 10.65 220 ILE B N 1
ATOM 5638 C CA . ILE B 1 220 ? -44.612 -25.790 -16.063 1.00 9.96 220 ILE B CA 1
ATOM 5639 C C . ILE B 1 220 ? -44.899 -26.761 -17.198 1.00 12.16 220 ILE B C 1
ATOM 5640 O O . ILE B 1 220 ? -46.024 -27.220 -17.357 1.00 13.75 220 ILE B O 1
ATOM 5645 N N . VAL B 1 221 ? -43.889 -27.057 -18.003 1.00 10.43 221 VAL B N 1
ATOM 5646 C CA . VAL B 1 221 ? -44.064 -27.931 -19.152 1.00 11.24 221 VAL B CA 1
ATOM 5647 C C . VAL B 1 221 ? -43.165 -29.140 -18.976 1.00 9.53 221 VAL B C 1
ATOM 5648 O O . VAL B 1 221 ? -41.971 -28.990 -18.772 1.00 11.52 221 VAL B O 1
ATOM 5652 N N . ARG B 1 222 ? -43.743 -30.340 -19.043 1.00 9.33 222 ARG B N 1
ATOM 5653 C CA . ARG B 1 222 ? -42.949 -31.563 -18.963 1.00 8.97 222 ARG B CA 1
ATOM 5654 C C . ARG B 1 222 ? -42.369 -31.852 -20.331 1.00 10.48 222 ARG B C 1
ATOM 5655 O O . ARG B 1 222 ? -43.101 -31.942 -21.316 1.00 12.27 222 ARG B O 1
ATOM 5663 N N . THR B 1 223 ? -41.045 -31.954 -20.397 1.00 11.18 223 THR B N 1
ATOM 5664 C CA . THR B 1 223 ? -40.362 -32.122 -21.674 1.00 10.18 223 THR B CA 1
ATOM 5665 C C . THR B 1 223 ? -39.444 -33.332 -21.660 1.00 9.17 223 THR B C 1
ATOM 5666 O O . THR B 1 223 ? -39.153 -33.914 -20.613 1.00 10.54 223 THR B O 1
ATOM 5670 N N . ASN B 1 224 ? -38.978 -33.687 -22.848 1.00 13.49 224 ASN B N 1
ATOM 5671 C CA . ASN B 1 224 ? -38.116 -34.834 -23.043 1.00 12.24 224 ASN B CA 1
ATOM 5672 C C . ASN B 1 224 ? -37.340 -34.660 -24.329 1.00 15.69 224 ASN B C 1
ATOM 5673 O O . ASN B 1 224 ? -37.770 -35.113 -25.390 1.00 15.06 224 ASN B O 1
ATOM 5678 N N . ASP B 1 225 ? -36.194 -33.992 -24.248 1.00 13.22 225 ASP B N 1
ATOM 5679 C CA . ASP B 1 225 ? -35.428 -33.693 -25.448 1.00 11.41 225 ASP B CA 1
ATOM 5680 C C . ASP B 1 225 ? -33.974 -33.424 -25.089 1.00 13.86 225 ASP B C 1
ATOM 5681 O O . ASP B 1 225 ? -33.655 -33.071 -23.949 1.00 12.43 225 ASP B O 1
ATOM 5686 N N . ARG B 1 226 ? -33.094 -33.576 -26.076 1.00 15.01 226 ARG B N 1
ATOM 5687 C CA . ARG B 1 226 ? -31.663 -33.619 -25.811 1.00 14.48 226 ARG B CA 1
ATOM 5688 C C . ARG B 1 226 ? -30.957 -32.287 -26.024 1.00 12.21 226 ARG B C 1
ATOM 5689 O O . ARG B 1 226 ? -31.351 -31.475 -26.865 1.00 13.45 226 ARG B O 1
ATOM 5697 N N . ASP B 1 227 ? -29.914 -32.077 -25.231 1.00 11.53 227 ASP B N 1
ATOM 5698 C CA . ASP B 1 227 ? -28.991 -30.965 -25.422 1.00 10.97 227 ASP B CA 1
ATOM 5699 C C . ASP B 1 227 ? -28.179 -31.198 -26.690 1.00 15.99 227 ASP B C 1
ATOM 5700 O O . ASP B 1 227 ? -28.239 -32.271 -27.289 1.00 16.54 227 ASP B O 1
ATOM 5705 N N . GLU B 1 228 ? -27.385 -30.200 -27.059 1.00 14.53 228 GLU B N 1
ATOM 5706 C CA . GLU B 1 228 ? -26.386 -30.340 -28.113 1.00 18.74 228 GLU B CA 1
ATOM 5707 C C . GLU B 1 228 ? -25.112 -30.958 -27.554 1.00 22.48 228 GLU B C 1
ATOM 5708 O O . GLU B 1 228 ? -24.656 -30.585 -26.469 1.00 31.69 228 GLU B O 1
ATOM 5714 N N . ASN B 1 229 ? -24.530 -31.897 -28.287 1.00 23.25 229 ASN B N 1
ATOM 5715 C CA . ASN B 1 229 ? -23.229 -32.442 -27.918 1.00 24.19 229 ASN B CA 1
ATOM 5716 C C . ASN B 1 229 ? -22.081 -31.800 -28.691 1.00 21.52 229 ASN B C 1
ATOM 5717 O O . ASN B 1 229 ? -22.259 -31.333 -29.814 1.00 27.88 229 ASN B O 1
ATOM 5722 N N . ALA B 1 230 ? -20.902 -31.788 -28.077 1.00 24.35 230 ALA B N 1
ATOM 5723 C CA . ALA B 1 230 ? -19.679 -31.379 -28.764 1.00 28.54 230 ALA B CA 1
ATOM 5724 C C . ALA B 1 230 ? -19.268 -32.472 -29.746 1.00 28.36 230 ALA B C 1
ATOM 5725 O O . ALA B 1 230 ? -19.720 -33.610 -29.627 1.00 26.20 230 ALA B O 1
ATOM 5727 N N . PRO B 1 231 ? -18.418 -32.134 -30.732 1.00 34.55 231 PRO B N 1
ATOM 5728 C CA . PRO B 1 231 ? -17.908 -33.165 -31.642 1.00 27.89 231 PRO B CA 1
ATOM 5729 C C . PRO B 1 231 ? -16.993 -34.150 -30.929 1.00 28.31 231 PRO B C 1
ATOM 5730 O O . PRO B 1 231 ? -16.287 -33.769 -29.996 1.00 37.87 231 PRO B O 1
ATOM 5734 N N . PHE B 1 232 ? -16.999 -35.404 -31.370 1.00 37.05 232 PHE B N 1
ATOM 5735 C CA . PHE B 1 232 ? -16.058 -36.389 -30.847 1.00 36.47 232 PHE B CA 1
ATOM 5736 C C . PHE B 1 232 ? -14.679 -36.224 -31.499 1.00 38.06 232 PHE B C 1
ATOM 5737 O O . PHE B 1 232 ? -13.672 -36.690 -30.961 1.00 45.17 232 PHE B O 1
ATOM 5745 N N . ALA B 1 233 ? -14.648 -35.542 -32.643 1.00 34.97 233 ALA B N 1
ATOM 5746 C CA . ALA B 1 233 ? -13.438 -35.383 -33.461 1.00 36.17 233 ALA B CA 1
ATOM 5747 C C . ALA B 1 233 ? -12.164 -35.048 -32.674 1.00 39.87 233 ALA B C 1
ATOM 5748 O O . ALA B 1 233 ? -12.185 -34.254 -31.730 1.00 43.06 233 ALA B O 1
ATOM 5750 N N . ALA B 1 234 ? -11.058 -35.661 -33.089 1.00 29.91 234 ALA B N 1
ATOM 5751 C CA . ALA B 1 234 ? -9.806 -35.637 -32.334 1.00 21.57 234 ALA B CA 1
ATOM 5752 C C . ALA B 1 234 ? -8.838 -34.555 -32.806 1.00 20.51 234 ALA B C 1
ATOM 5753 O O . ALA B 1 234 ? -8.932 -34.089 -33.942 1.00 26.75 234 ALA B O 1
ATOM 5755 N N . PRO B 1 235 ? -7.892 -34.159 -31.935 1.00 19.89 235 PRO B N 1
ATOM 5756 C CA . PRO B 1 235 ? -6.849 -33.196 -32.311 1.00 26.60 235 PRO B CA 1
ATOM 5757 C C . PRO B 1 235 ? -5.994 -33.641 -33.500 1.00 22.53 235 PRO B C 1
ATOM 5758 O O . PRO B 1 235 ? -5.376 -34.704 -33.445 1.00 22.51 235 PRO B O 1
ATOM 5762 N N . ASP B 1 236 ? -5.951 -32.823 -34.549 1.00 25.47 236 ASP B N 1
ATOM 5763 C CA . ASP B 1 236 ? -5.063 -33.084 -35.683 1.00 22.25 236 ASP B CA 1
ATOM 5764 C C . ASP B 1 236 ? -3.643 -32.622 -35.359 1.00 17.87 236 ASP B C 1
ATOM 5765 O O . ASP B 1 236 ? -3.375 -32.167 -34.250 1.00 18.85 236 ASP B O 1
ATOM 5770 N N . GLU B 1 237 ? -2.741 -32.714 -36.332 1.00 21.30 237 GLU B N 1
ATOM 5771 C CA . GLU B 1 237 ? -1.338 -32.420 -36.080 1.00 19.52 237 GLU B CA 1
ATOM 5772 C C . GLU B 1 237 ? -1.072 -30.947 -35.770 1.00 13.30 237 GLU B C 1
ATOM 5773 O O . GLU B 1 237 ? -0.158 -30.630 -35.008 1.00 14.29 237 GLU B O 1
ATOM 5779 N N . THR B 1 238 ? -1.881 -30.057 -36.335 1.00 14.14 238 THR B N 1
ATOM 5780 C CA . THR B 1 238 ? -1.765 -28.635 -36.023 1.00 13.04 238 THR B CA 1
ATOM 5781 C C . THR B 1 238 ? -2.076 -28.393 -34.544 1.00 12.48 238 THR B C 1
ATOM 5782 O O . THR B 1 238 ? -1.300 -27.744 -33.830 1.00 12.55 238 THR B O 1
ATOM 5786 N N . ALA B 1 239 ? -3.197 -28.942 -34.085 1.00 13.26 239 ALA B N 1
ATOM 5787 C CA . ALA B 1 239 ? -3.619 -28.778 -32.699 1.00 12.10 239 ALA B CA 1
ATOM 5788 C C . ALA B 1 239 ? -2.596 -29.387 -31.740 1.00 13.92 239 ALA B C 1
ATOM 5789 O O . ALA B 1 239 ? -2.272 -28.809 -30.696 1.00 12.51 239 ALA B O 1
ATOM 5791 N N . LYS B 1 240 ? -2.068 -30.554 -32.095 1.00 13.37 240 LYS B N 1
ATOM 5792 C CA . LYS B 1 240 ? -1.100 -31.211 -31.226 1.00 13.63 240 LYS B CA 1
ATOM 5793 C C . LYS B 1 240 ? 0.213 -30.437 -31.122 1.00 9.27 240 LYS B C 1
ATOM 5794 O O . LYS B 1 240 ? 0.843 -30.410 -30.064 1.00 11.95 240 LYS B O 1
ATOM 5800 N N . ALA B 1 241 ? 0.624 -29.814 -32.227 1.00 10.74 241 ALA B N 1
ATOM 5801 C CA . ALA B 1 241 ? 1.827 -28.993 -32.220 1.00 10.09 241 ALA B CA 1
ATOM 5802 C C . ALA B 1 241 ? 1.635 -27.782 -31.313 1.00 9.23 241 ALA B C 1
ATOM 5803 O O . ALA B 1 241 ? 2.528 -27.426 -30.551 1.00 10.55 241 ALA B O 1
ATOM 5805 N N . ILE B 1 242 ? 0.469 -27.155 -31.411 1.00 9.72 242 ILE B N 1
ATOM 5806 C CA . ILE B 1 242 ? 0.141 -26.030 -30.543 1.00 8.20 242 ILE B CA 1
ATOM 5807 C C . ILE B 1 242 ? 0.215 -26.435 -29.076 1.00 9.31 242 ILE B C 1
ATOM 5808 O O . ILE B 1 242 ? 0.850 -25.757 -28.264 1.00 9.98 242 ILE B O 1
ATOM 5813 N N . ALA B 1 243 ? -0.401 -27.571 -28.750 1.00 10.34 243 ALA B N 1
ATOM 5814 C CA . ALA B 1 243 ? -0.392 -28.079 -27.388 1.00 9.85 243 ALA B CA 1
ATOM 5815 C C . ALA B 1 243 ? 1.030 -28.361 -26.908 1.00 10.94 243 ALA B C 1
ATOM 5816 O O . ALA B 1 243 ? 1.374 -28.073 -25.766 1.00 13.06 243 ALA B O 1
ATOM 5818 N N . GLY B 1 244 ? 1.854 -28.919 -27.789 1.00 11.83 244 GLY B N 1
ATOM 5819 C CA . GLY B 1 244 ? 3.236 -29.200 -27.452 1.00 12.09 244 GLY B CA 1
ATOM 5820 C C . GLY B 1 244 ? 4.022 -27.956 -27.079 1.00 12.35 244 GLY B C 1
ATOM 5821 O O . GLY B 1 244 ? 4.730 -27.939 -26.078 1.00 12.26 244 GLY B O 1
ATOM 5822 N N . TYR B 1 245 ? 3.887 -26.903 -27.878 1.00 11.85 245 TYR B N 1
ATOM 5823 C CA . TYR B 1 245 ? 4.560 -25.644 -27.574 1.00 11.20 245 TYR B CA 1
ATOM 5824 C C . TYR B 1 245 ? 4.074 -25.078 -26.241 1.00 9.60 245 TYR B C 1
ATOM 5825 O O . TYR B 1 245 ? 4.871 -24.587 -25.452 1.00 11.36 245 TYR B O 1
ATOM 5834 N N . LEU B 1 246 ? 2.767 -25.135 -25.999 1.00 9.99 246 LEU B N 1
ATOM 5835 C CA . LEU B 1 246 ? 2.225 -24.586 -24.754 1.00 10.01 246 LEU B CA 1
ATOM 5836 C C . LEU B 1 246 ? 2.689 -25.372 -23.529 1.00 12.64 246 LEU B C 1
ATOM 5837 O O . LEU B 1 246 ? 3.065 -24.790 -22.509 1.00 11.64 246 LEU B O 1
ATOM 5842 N N . LEU B 1 247 ? 2.670 -26.698 -23.632 1.00 11.83 247 LEU B N 1
ATOM 5843 C CA . LEU B 1 247 ? 3.100 -27.533 -22.513 1.00 13.80 247 LEU B CA 1
ATOM 5844 C C . LEU B 1 247 ? 4.583 -27.338 -22.211 1.00 12.77 247 LEU B C 1
ATOM 5845 O O . LEU B 1 247 ? 4.988 -27.320 -21.045 1.00 14.54 247 LEU B O 1
ATOM 5850 N N . ASP B 1 248 ? 5.391 -27.173 -23.253 1.00 12.68 248 ASP B N 1
ATOM 5851 C CA . ASP B 1 248 ? 6.808 -26.883 -23.061 1.00 13.65 248 ASP B CA 1
ATOM 5852 C C . ASP B 1 248 ? 6.989 -25.543 -22.349 1.00 14.45 248 ASP B C 1
ATOM 5853 O O . ASP B 1 248 ? 7.816 -25.414 -21.450 1.00 14.17 248 ASP B O 1
ATOM 5858 N N . PHE B 1 249 ? 6.200 -24.553 -22.761 1.00 12.10 249 PHE B N 1
ATOM 5859 C CA . PHE B 1 249 ? 6.195 -23.243 -22.123 1.00 11.80 249 PHE B CA 1
ATOM 5860 C C . PHE B 1 249 ? 5.827 -23.312 -20.640 1.00 11.56 249 PHE B C 1
ATOM 5861 O O . PHE B 1 249 ? 6.504 -22.700 -19.816 1.00 12.70 249 PHE B O 1
ATOM 5869 N N . PHE B 1 250 ? 4.765 -24.044 -20.301 1.00 10.68 250 PHE B N 1
ATOM 5870 C CA . PHE B 1 250 ? 4.383 -24.219 -18.894 1.00 10.26 250 PHE B CA 1
ATOM 5871 C C . PHE B 1 250 ? 5.524 -24.857 -18.106 1.00 11.82 250 PHE B C 1
ATOM 5872 O O . PHE B 1 250 ? 5.780 -24.482 -16.969 1.00 11.93 250 PHE B O 1
ATOM 5880 N N . GLY B 1 251 ? 6.194 -25.830 -18.716 1.00 13.59 251 GLY B N 1
ATOM 5881 C CA . GLY B 1 251 ? 7.267 -26.542 -18.045 1.00 14.06 251 GLY B CA 1
ATOM 5882 C C . GLY B 1 251 ? 8.395 -25.594 -17.713 1.00 12.30 251 GLY B C 1
ATOM 5883 O O . GLY B 1 251 ? 8.955 -25.633 -16.617 1.00 16.26 251 GLY B O 1
ATOM 5884 N N . HIS B 1 252 ? 8.727 -24.724 -18.658 1.00 13.53 252 HIS B N 1
ATOM 5885 C CA . HIS B 1 252 ? 9.774 -23.741 -18.451 1.00 11.92 252 HIS B CA 1
ATOM 5886 C C . HIS B 1 252 ? 9.392 -22.689 -17.416 1.00 15.08 252 HIS B C 1
ATOM 5887 O O . HIS B 1 252 ? 10.229 -22.239 -16.639 1.00 14.84 252 HIS B O 1
ATOM 5894 N N . GLU B 1 253 ? 8.130 -22.280 -17.421 1.00 14.08 253 GLU B N 1
ATOM 5895 C CA . GLU B 1 253 ? 7.655 -21.356 -16.400 1.00 13.90 253 GLU B CA 1
ATOM 5896 C C . GLU B 1 253 ? 7.809 -21.949 -15.001 1.00 13.91 253 GLU B C 1
ATOM 5897 O O . GLU B 1 253 ? 8.252 -21.262 -14.072 1.00 13.90 253 GLU B O 1
ATOM 5903 N N . VAL B 1 254 ? 7.444 -23.219 -14.854 1.00 11.82 254 VAL B N 1
ATOM 5904 C CA . VAL B 1 254 ? 7.591 -23.900 -13.566 1.00 12.68 254 VAL B CA 1
ATOM 5905 C C . VAL B 1 254 ? 9.062 -23.972 -13.157 1.00 16.43 254 VAL B C 1
ATOM 5906 O O . VAL B 1 254 ? 9.409 -23.726 -12.002 1.00 16.77 254 VAL B O 1
ATOM 5910 N N . LYS B 1 255 ? 9.926 -24.283 -14.116 1.00 15.20 255 LYS B N 1
ATOM 5911 C CA . LYS B 1 255 ? 11.357 -24.402 -13.853 1.00 19.52 255 LYS B CA 1
ATOM 5912 C C . LYS B 1 255 ? 11.979 -23.067 -13.433 1.00 19.60 255 LYS B C 1
ATOM 5913 O O . LYS B 1 255 ? 12.935 -23.026 -12.649 1.00 23.97 255 LYS B O 1
ATOM 5919 N N . GLN B 1 256 ? 11.424 -21.970 -13.939 1.00 18.17 256 GLN B N 1
ATOM 5920 C CA . GLN B 1 256 ? 11.932 -20.643 -13.611 1.00 20.94 256 GLN B CA 1
ATOM 5921 C C . GLN B 1 256 ? 11.218 -20.071 -12.386 1.00 19.32 256 GLN B C 1
ATOM 5922 O O . GLN B 1 256 ? 11.414 -18.907 -12.032 1.00 22.55 256 GLN B O 1
ATOM 5928 N N . ASN B 1 257 ? 10.394 -20.908 -11.756 1.00 17.48 257 ASN B N 1
ATOM 5929 C CA . ASN B 1 257 ? 9.618 -20.545 -10.573 1.00 21.84 257 ASN B CA 1
ATOM 5930 C C . ASN B 1 257 ? 8.629 -19.412 -10.819 1.00 24.49 257 ASN B C 1
ATOM 5931 O O . ASN B 1 257 ? 8.347 -18.615 -9.925 1.00 24.77 257 ASN B O 1
ATOM 5936 N N . ARG B 1 258 ? 8.103 -19.352 -12.038 1.00 16.51 258 ARG B N 1
ATOM 5937 C CA . ARG B 1 258 ? 7.093 -18.359 -12.379 1.00 15.72 258 ARG B CA 1
ATOM 5938 C C . ARG B 1 258 ? 5.692 -18.961 -12.385 1.00 18.15 258 ARG B C 1
ATOM 5939 O O . ARG B 1 258 ? 4.706 -18.249 -12.530 1.00 14.85 258 ARG B O 1
ATOM 5947 N N . LEU B 1 259 ? 5.616 -20.279 -12.235 1.00 14.93 259 LEU B N 1
ATOM 5948 C CA . LEU B 1 259 ? 4.355 -20.967 -11.985 1.00 12.27 259 LEU B CA 1
ATOM 5949 C C . LEU B 1 259 ? 4.613 -22.078 -10.978 1.00 14.27 259 LEU B C 1
ATOM 5950 O O . LEU B 1 259 ? 5.706 -22.643 -10.959 1.00 16.21 259 LEU B O 1
ATOM 5955 N N . PRO B 1 260 ? 3.613 -22.396 -10.142 1.00 13.04 260 PRO B N 1
ATOM 5956 C CA . PRO B 1 260 ? 3.704 -23.553 -9.241 1.00 16.10 260 PRO B CA 1
ATOM 5957 C C . PRO B 1 260 ? 3.727 -24.851 -10.039 1.00 18.27 260 PRO B C 1
ATOM 5958 O O . PRO B 1 260 ? 3.330 -24.848 -11.202 1.00 14.10 260 PRO B O 1
ATOM 5962 N N . PRO B 1 261 ? 4.183 -25.956 -9.426 1.00 17.24 261 PRO B N 1
ATOM 5963 C CA . PRO B 1 261 ? 4.200 -27.242 -10.138 1.00 17.72 261 PRO B CA 1
ATOM 5964 C C . PRO B 1 261 ? 2.805 -27.738 -10.516 1.00 15.83 261 PRO B C 1
ATOM 5965 O O . PRO B 1 261 ? 2.677 -28.557 -11.425 1.00 20.17 261 PRO B O 1
ATOM 5969 N N . SER B 1 262 ? 1.781 -27.251 -9.823 1.00 16.26 262 SER B N 1
ATOM 5970 C CA A SER B 1 262 ? 0.400 -27.584 -10.154 0.46 15.74 262 SER B CA 1
ATOM 5971 C CA B SER B 1 262 ? 0.397 -27.582 -10.153 0.54 15.73 262 SER B CA 1
ATOM 5972 C C . SER B 1 262 ? -0.228 -26.502 -11.027 1.00 13.80 262 SER B C 1
ATOM 5973 O O . SER B 1 262 ? -1.457 -26.449 -11.170 1.00 17.18 262 SER B O 1
ATOM 5978 N N . LEU B 1 263 ? 0.623 -25.657 -11.607 1.00 12.62 263 LEU B N 1
ATOM 5979 C CA . LEU B 1 263 ? 0.200 -24.499 -12.398 1.00 14.23 263 LEU B CA 1
ATOM 5980 C C . LEU B 1 263 ? -0.727 -23.596 -11.571 1.00 14.32 263 LEU B C 1
ATOM 5981 O O . LEU B 1 263 ? -0.540 -23.446 -10.363 1.00 13.10 263 LEU B O 1
ATOM 5986 N N . LEU B 1 264 ? -1.699 -22.976 -12.229 1.00 11.76 264 LEU B N 1
ATOM 5987 C CA . LEU B 1 264 ? -2.710 -22.147 -11.572 1.00 11.51 264 LEU B CA 1
ATOM 5988 C C . LEU B 1 264 ? -4.071 -22.545 -12.129 1.00 11.88 264 LEU B C 1
ATOM 5989 O O . LEU B 1 264 ? -4.134 -23.336 -13.064 1.00 11.81 264 LEU B O 1
ATOM 5994 N N . PRO B 1 265 ? -5.172 -22.037 -11.549 1.00 9.07 265 PRO B N 1
ATOM 5995 C CA . PRO B 1 265 ? -6.469 -22.482 -12.063 1.00 8.39 265 PRO B CA 1
ATOM 5996 C C . PRO B 1 265 ? -6.595 -22.195 -13.557 1.00 11.16 265 PRO B C 1
ATOM 5997 O O . PRO B 1 265 ? -6.224 -21.113 -14.019 1.00 11.35 265 PRO B O 1
ATOM 6001 N N . LEU B 1 266 ? -7.079 -23.183 -14.301 1.00 9.48 266 LEU B N 1
ATOM 6002 C CA . LEU B 1 266 ? -7.048 -23.119 -15.751 1.00 8.14 266 LEU B CA 1
ATOM 6003 C C . LEU B 1 266 ? -8.400 -22.764 -16.331 1.00 10.29 266 LEU B C 1
ATOM 6004 O O . LEU B 1 266 ? -9.422 -23.349 -15.963 1.00 10.39 266 LEU B O 1
ATOM 6009 N N . GLN B 1 267 ? -8.402 -21.800 -17.248 1.00 9.08 267 GLN B N 1
ATOM 6010 C CA . GLN B 1 267 ? -9.580 -21.536 -18.067 1.00 10.93 267 GLN B CA 1
ATOM 6011 C C . GLN B 1 267 ? -9.294 -21.943 -19.497 1.00 11.59 267 GLN B C 1
ATOM 6012 O O . GLN B 1 267 ? -8.276 -21.563 -20.075 1.00 11.52 267 GLN B O 1
ATOM 6018 N N . SER B 1 268 ? -10.200 -22.720 -20.066 1.00 12.93 268 SER B N 1
ATOM 6019 C CA . SER B 1 268 ? -10.037 -23.201 -21.421 1.00 14.25 268 SER B CA 1
ATOM 6020 C C . SER B 1 268 ? -11.299 -22.919 -22.225 1.00 21.27 268 SER B C 1
ATOM 6021 O O . SER B 1 268 ? -12.399 -23.187 -21.757 1.00 16.69 268 SER B O 1
ATOM 6024 N N . GLY B 1 269 ? -11.145 -22.367 -23.427 1.00 22.83 269 GLY B N 1
ATOM 6025 C CA . GLY B 1 269 ? -12.251 -22.299 -24.373 1.00 28.53 269 GLY B CA 1
ATOM 6026 C C . GLY B 1 269 ? -12.563 -23.686 -24.922 1.00 17.93 269 GLY B C 1
ATOM 6027 O O . GLY B 1 269 ? -12.001 -24.676 -24.460 1.00 42.67 269 GLY B O 1
ATOM 6028 N N . VAL B 1 270 ? -13.472 -23.777 -25.891 1.00 39.67 270 VAL B N 1
ATOM 6029 C CA . VAL B 1 270 ? -13.779 -25.070 -26.510 1.00 32.99 270 VAL B CA 1
ATOM 6030 C C . VAL B 1 270 ? -13.350 -25.135 -27.971 1.00 38.68 270 VAL B C 1
ATOM 6031 O O . VAL B 1 270 ? -13.414 -24.144 -28.696 1.00 38.81 270 VAL B O 1
ATOM 6035 N N . GLY B 1 271 ? -12.924 -26.315 -28.400 1.00 28.41 271 GLY B N 1
ATOM 6036 C CA . GLY B 1 271 ? -12.603 -26.532 -29.796 1.00 37.98 271 GLY B CA 1
ATOM 6037 C C . GLY B 1 271 ? -11.499 -27.551 -29.962 1.00 30.48 271 GLY B C 1
ATOM 6038 O O . GLY B 1 271 ? -11.107 -28.218 -29.003 1.00 27.84 271 GLY B O 1
ATOM 6039 N N . ASN B 1 272 ? -11.000 -27.667 -31.186 1.00 26.72 272 ASN B N 1
ATOM 6040 C CA . ASN B 1 272 ? -9.936 -28.608 -31.499 1.00 30.90 272 ASN B CA 1
ATOM 6041 C C . ASN B 1 272 ? -8.673 -28.338 -30.680 1.00 28.41 272 ASN B C 1
ATOM 6042 O O . ASN B 1 272 ? -8.056 -29.262 -30.132 1.00 23.93 272 ASN B O 1
ATOM 6047 N N . VAL B 1 273 ? -8.300 -27.065 -30.609 1.00 32.66 273 VAL B N 1
ATOM 6048 C CA . VAL B 1 273 ? -7.065 -26.654 -29.955 1.00 25.40 273 VAL B CA 1
ATOM 6049 C C . VAL B 1 273 ? -7.140 -26.907 -28.452 1.00 20.56 273 VAL B C 1
ATOM 6050 O O . VAL B 1 273 ? -6.204 -27.436 -27.853 1.00 19.62 273 VAL B O 1
ATOM 6054 N N . ALA B 1 274 ? -8.279 -26.565 -27.860 1.00 23.61 274 ALA B N 1
ATOM 6055 C CA . ALA B 1 274 ? -8.522 -26.805 -26.437 1.00 22.06 274 ALA B CA 1
ATOM 6056 C C . ALA B 1 274 ? -8.428 -28.290 -26.096 1.00 23.62 274 ALA B C 1
ATOM 6057 O O . ALA B 1 274 ? -7.805 -28.675 -25.104 1.00 21.32 274 ALA B O 1
ATOM 6059 N N . ASN B 1 275 ? -9.058 -29.116 -26.921 1.00 24.95 275 ASN B N 1
ATOM 6060 C CA . ASN B 1 275 ? -8.989 -30.554 -26.751 1.00 22.82 275 ASN B CA 1
ATOM 6061 C C . ASN B 1 275 ? -7.550 -31.017 -26.726 1.00 22.66 275 ASN B C 1
ATOM 6062 O O . ASN B 1 275 ? -7.153 -31.765 -25.845 1.00 21.58 275 ASN B O 1
ATOM 6067 N N . ALA B 1 276 ? -6.758 -30.535 -27.674 1.00 17.41 276 ALA B N 1
ATOM 6068 C CA . ALA B 1 276 ? -5.368 -30.948 -27.736 1.00 22.93 276 ALA B CA 1
ATOM 6069 C C . ALA B 1 276 ? -4.625 -30.494 -26.491 1.00 12.12 276 ALA B C 1
ATOM 6070 O O . ALA B 1 276 ? -3.822 -31.248 -25.934 1.00 18.03 276 ALA B O 1
ATOM 6072 N N . VAL B 1 277 ? -4.873 -29.257 -26.065 1.00 18.34 277 VAL B N 1
ATOM 6073 C CA . VAL B 1 277 ? -4.209 -28.755 -24.867 1.00 16.34 277 VAL B CA 1
ATOM 6074 C C . VAL B 1 277 ? -4.594 -29.606 -23.667 1.00 18.63 277 VAL B C 1
ATOM 6075 O O . VAL B 1 277 ? -3.741 -30.069 -22.925 1.00 15.74 277 VAL B O 1
ATOM 6079 N N . LEU B 1 278 ? -5.888 -29.834 -23.488 1.00 16.89 278 LEU B N 1
ATOM 6080 C CA . LEU B 1 278 ? -6.343 -30.652 -22.375 1.00 17.63 278 LEU B CA 1
ATOM 6081 C C . LEU B 1 278 ? -5.894 -32.106 -22.468 1.00 18.89 278 LEU B C 1
ATOM 6082 O O . LEU B 1 278 ? -5.548 -32.700 -21.454 1.00 17.86 278 LEU B O 1
ATOM 6087 N N . GLU B 1 279 ? -5.918 -32.681 -23.676 1.00 18.87 279 GLU B N 1
ATOM 6088 C CA . GLU B 1 279 ? -5.398 -34.033 -23.881 1.00 24.31 279 GLU B CA 1
ATOM 6089 C C . GLU B 1 279 ? -3.916 -34.079 -23.525 1.00 18.82 279 GLU B C 1
ATOM 6090 O O . GLU B 1 279 ? -3.440 -35.041 -22.926 1.00 24.00 279 GLU B O 1
ATOM 6096 N N . GLY B 1 280 ? -3.188 -33.027 -23.897 1.00 18.01 280 GLY B N 1
ATOM 6097 C CA . GLY B 1 280 ? -1.783 -32.918 -23.550 1.00 18.54 280 GLY B CA 1
ATOM 6098 C C . GLY B 1 280 ? -1.596 -32.892 -22.047 1.00 17.88 280 GLY B C 1
ATOM 6099 O O . GLY B 1 280 ? -0.698 -33.539 -21.506 1.00 25.23 280 GLY B O 1
ATOM 6100 N N . LEU B 1 281 ? -2.459 -32.144 -21.362 1.00 16.69 281 LEU B N 1
ATOM 6101 C CA . LEU B 1 281 ? -2.343 -32.005 -19.917 1.00 18.14 281 LEU B CA 1
ATOM 6102 C C . LEU B 1 281 ? -2.698 -33.287 -19.174 1.00 16.69 281 LEU B C 1
ATOM 6103 O O . LEU B 1 281 ? -2.176 -33.544 -18.094 1.00 18.38 281 LEU B O 1
ATOM 6108 N N . LYS B 1 282 ? -3.575 -34.092 -19.766 1.00 17.05 282 LYS B N 1
ATOM 6109 C CA . LYS B 1 282 ? -4.033 -35.325 -19.132 1.00 17.87 282 LYS B CA 1
ATOM 6110 C C . LYS B 1 282 ? -2.888 -36.293 -18.866 1.00 22.35 282 LYS B C 1
ATOM 6111 O O . LYS B 1 282 ? -2.923 -37.071 -17.911 1.00 26.58 282 LYS B O 1
ATOM 6117 N N . GLU B 1 283 ? -1.875 -36.247 -19.720 1.00 21.14 283 GLU B N 1
ATOM 6118 C CA . GLU B 1 283 ? -0.706 -37.096 -19.541 1.00 22.48 283 GLU B CA 1
ATOM 6119 C C . GLU B 1 283 ? 0.515 -36.247 -19.233 1.00 23.31 283 GLU B C 1
ATOM 6120 O O . GLU B 1 283 ? 1.648 -36.724 -19.288 1.00 23.83 283 GLU B O 1
ATOM 6126 N N . GLY B 1 284 ? 0.273 -34.983 -18.901 1.00 21.01 284 GLY B N 1
ATOM 6127 C CA . GLY B 1 284 ? 1.341 -34.038 -18.631 1.00 19.17 284 GLY B CA 1
ATOM 6128 C C . GLY B 1 284 ? 1.987 -34.198 -17.269 1.00 15.64 284 GLY B C 1
ATOM 6129 O O . GLY B 1 284 ? 1.550 -35.007 -16.451 1.00 17.58 284 GLY B O 1
ATOM 6130 N N . PRO B 1 285 ? 3.042 -33.412 -17.011 1.00 18.75 285 PRO B N 1
ATOM 6131 C CA . PRO B 1 285 ? 3.822 -33.489 -15.772 1.00 19.55 285 PRO B CA 1
ATOM 6132 C C . PRO B 1 285 ? 3.284 -32.601 -14.656 1.00 21.58 285 PRO B C 1
ATOM 6133 O O . PRO B 1 285 ? 3.927 -32.470 -13.619 1.00 24.94 285 PRO B O 1
ATOM 6137 N N . PHE B 1 286 ? 2.127 -31.986 -14.869 1.00 20.90 286 PHE B N 1
ATOM 6138 C CA . PHE B 1 286 ? 1.564 -31.100 -13.861 1.00 18.88 286 PHE B CA 1
ATOM 6139 C C . PHE B 1 286 ? 0.419 -31.800 -13.158 1.00 16.78 286 PHE B C 1
ATOM 6140 O O . PHE B 1 286 ? -0.609 -32.102 -13.765 1.00 19.53 286 PHE B O 1
ATOM 6148 N N . GLU B 1 287 ? 0.620 -32.091 -11.880 1.00 18.97 287 GLU B N 1
ATOM 6149 C CA . GLU B 1 287 ? -0.356 -32.843 -11.112 1.00 24.03 287 GLU B CA 1
ATOM 6150 C C . GLU B 1 287 ? -1.200 -31.910 -10.252 1.00 15.97 287 GLU B C 1
ATOM 6151 O O . GLU B 1 287 ? -0.839 -30.745 -10.052 1.00 21.07 287 GLU B O 1
ATOM 6157 N N . ASN B 1 288 ? -2.335 -32.414 -9.775 1.00 18.23 288 ASN B N 1
ATOM 6158 C CA . ASN B 1 288 ? -3.211 -31.654 -8.889 1.00 18.41 288 ASN B CA 1
ATOM 6159 C C . ASN B 1 288 ? -3.715 -30.363 -9.532 1.00 17.98 288 ASN B C 1
ATOM 6160 O O . ASN B 1 288 ? -3.854 -29.334 -8.871 1.00 19.91 288 ASN B O 1
ATOM 6165 N N . LEU B 1 289 ? -3.982 -30.430 -10.829 1.00 17.26 289 LEU B N 1
ATOM 6166 C CA . LEU B 1 289 ? -4.506 -29.270 -11.542 1.00 17.24 289 LEU B CA 1
ATOM 6167 C C . LEU B 1 289 ? -5.902 -28.907 -11.081 1.00 16.85 289 LEU B C 1
ATOM 6168 O O . LEU B 1 289 ? -6.651 -29.740 -10.578 1.00 15.29 289 LEU B O 1
ATOM 6173 N N . VAL B 1 290 ? -6.250 -27.645 -11.293 1.00 13.24 290 VAL B N 1
ATOM 6174 C CA . VAL B 1 290 ? -7.544 -27.129 -10.922 1.00 15.20 290 VAL B CA 1
ATOM 6175 C C . VAL B 1 290 ? -8.112 -26.339 -12.095 1.00 10.30 290 VAL B C 1
ATOM 6176 O O . VAL B 1 290 ? -7.381 -25.599 -12.758 1.00 12.40 290 VAL B O 1
ATOM 6180 N N . GLY B 1 291 ? -9.394 -26.535 -12.386 1.00 11.22 291 GLY B N 1
ATOM 6181 C CA . GLY B 1 291 ? -10.061 -25.753 -13.415 1.00 10.09 291 GLY B CA 1
ATOM 6182 C C . GLY B 1 291 ? -10.950 -24.682 -12.814 1.00 11.56 291 GLY B C 1
ATOM 6183 O O . GLY B 1 291 ? -11.734 -24.948 -11.902 1.00 11.91 291 GLY B O 1
ATOM 6184 N N . TYR B 1 292 ? -10.795 -23.451 -13.289 1.00 10.76 292 TYR B N 1
ATOM 6185 C CA . TYR B 1 292 ? -11.753 -22.394 -12.981 1.00 10.26 292 TYR B CA 1
ATOM 6186 C C . TYR B 1 292 ? -12.071 -21.742 -14.312 1.00 9.02 292 TYR B C 1
ATOM 6187 O O . TYR B 1 292 ? -11.362 -20.831 -14.762 1.00 10.54 292 TYR B O 1
ATOM 6196 N N . SER B 1 293 ? -13.131 -22.233 -14.941 1.00 8.89 293 SER B N 1
ATOM 6197 C CA . SER B 1 293 ? -13.384 -21.979 -16.343 1.00 10.24 293 SER B CA 1
ATOM 6198 C C . SER B 1 293 ? -14.852 -21.666 -16.572 1.00 12.57 293 SER B C 1
ATOM 6199 O O . SER B 1 293 ? -15.616 -21.479 -15.624 1.00 9.53 293 SER B O 1
ATOM 6202 N N . GLU B 1 294 ? -15.242 -21.600 -17.838 1.00 11.42 294 GLU B N 1
ATOM 6203 C CA A GLU B 1 294 ? -16.637 -21.422 -18.215 0.34 11.67 294 GLU B CA 1
ATOM 6204 C CA B GLU B 1 294 ? -16.647 -21.428 -18.168 0.66 11.60 294 GLU B CA 1
ATOM 6205 C C . GLU B 1 294 ? -17.346 -22.745 -18.408 1.00 13.59 294 GLU B C 1
ATOM 6206 O O . GLU B 1 294 ? -18.528 -22.862 -18.141 1.00 11.44 294 GLU B O 1
ATOM 6216 N N . VAL B 1 295 ? -16.619 -23.729 -18.937 1.00 14.51 295 VAL B N 1
ATOM 6217 C CA A VAL B 1 295 ? -17.233 -24.951 -19.447 0.36 14.85 295 VAL B CA 1
ATOM 6218 C CA B VAL B 1 295 ? -17.250 -24.945 -19.431 0.64 14.84 295 VAL B CA 1
ATOM 6219 C C . VAL B 1 295 ? -16.452 -26.206 -19.074 1.00 14.17 295 VAL B C 1
ATOM 6220 O O . VAL B 1 295 ? -15.219 -26.179 -19.007 1.00 22.84 295 VAL B O 1
ATOM 6227 N N . ILE B 1 296 ? -17.168 -27.300 -18.813 1.00 15.78 296 ILE B N 1
ATOM 6228 C CA . ILE B 1 296 ? -16.546 -28.602 -18.587 1.00 14.50 296 ILE B CA 1
ATOM 6229 C C . ILE B 1 296 ? -16.576 -29.316 -19.933 1.00 18.90 296 ILE B C 1
ATOM 6230 O O . ILE B 1 296 ? -17.648 -29.607 -20.455 1.00 15.23 296 ILE B O 1
ATOM 6235 N N . GLN B 1 297 ? -15.411 -29.591 -20.506 1.00 19.69 297 GLN B N 1
ATOM 6236 C CA . GLN B 1 297 ? -15.374 -30.293 -21.787 1.00 21.03 297 GLN B CA 1
ATOM 6237 C C . GLN B 1 297 ? -14.786 -31.696 -21.620 1.00 19.34 297 GLN B C 1
ATOM 6238 O O . GLN B 1 297 ? -14.439 -32.102 -20.507 1.00 20.77 297 GLN B O 1
ATOM 6244 N N . ASP B 1 298 ? -14.696 -32.440 -22.723 1.00 21.22 298 ASP B N 1
ATOM 6245 C CA . ASP B 1 298 ? -14.238 -33.829 -22.672 1.00 24.77 298 ASP B CA 1
ATOM 6246 C C . ASP B 1 298 ? -12.903 -33.981 -21.949 1.00 13.79 298 ASP B C 1
ATOM 6247 O O . ASP B 1 298 ? -12.744 -34.858 -21.093 1.00 26.71 298 ASP B O 1
ATOM 6252 N N . GLY B 1 299 ? -11.959 -33.116 -22.305 1.00 24.70 299 GLY B N 1
ATOM 6253 C CA . GLY B 1 299 ? -10.627 -33.139 -21.732 1.00 29.68 299 GLY B CA 1
ATOM 6254 C C . GLY B 1 299 ? -10.608 -33.063 -20.218 1.00 29.74 299 GLY B C 1
ATOM 6255 O O . GLY B 1 299 ? -9.825 -33.748 -19.564 1.00 27.70 299 GLY B O 1
ATOM 6256 N N . MET B 1 300 ? -11.482 -32.237 -19.655 1.00 28.65 300 MET B N 1
ATOM 6257 C CA . MET B 1 300 ? -11.543 -32.084 -18.209 1.00 21.85 300 MET B CA 1
ATOM 6258 C C . MET B 1 300 ? -12.061 -33.345 -17.542 1.00 26.48 300 MET B C 1
ATOM 6259 O O . MET B 1 300 ? -11.525 -33.762 -16.519 1.00 28.45 300 MET B O 1
ATOM 6264 N N . LEU B 1 301 ? -13.098 -33.955 -18.120 1.00 22.29 301 LEU B N 1
ATOM 6265 C CA . LEU B 1 301 ? -13.634 -35.194 -17.567 1.00 32.01 301 LEU B CA 1
ATOM 6266 C C . LEU B 1 301 ? -12.542 -36.248 -17.456 1.00 23.19 301 LEU B C 1
ATOM 6267 O O . LEU B 1 301 ? -12.423 -36.931 -16.439 1.00 31.36 301 LEU B O 1
ATOM 6272 N N . ALA B 1 302 ? -11.747 -36.372 -18.513 1.00 33.46 302 ALA B N 1
ATOM 6273 C CA . ALA B 1 302 ? -10.681 -37.363 -18.558 1.00 31.33 302 ALA B CA 1
ATOM 6274 C C . ALA B 1 302 ? -9.655 -37.117 -17.457 1.00 37.33 302 ALA B C 1
ATOM 6275 O O . ALA B 1 302 ? -9.147 -38.058 -16.844 1.00 38.10 302 ALA B O 1
ATOM 6277 N N . MET B 1 303 ? -9.364 -35.846 -17.203 1.00 30.65 303 MET B N 1
ATOM 6278 C CA . MET B 1 303 ? -8.394 -35.478 -16.177 1.00 30.78 303 MET B CA 1
ATOM 6279 C C . MET B 1 303 ? -8.937 -35.662 -14.768 1.00 31.78 303 MET B C 1
ATOM 6280 O O . MET B 1 303 ? -8.210 -36.072 -13.864 1.00 32.52 303 MET B O 1
ATOM 6285 N N . LEU B 1 304 ? -10.218 -35.361 -14.583 1.00 23.29 304 LEU B N 1
ATOM 6286 C CA . LEU B 1 304 ? -10.871 -35.622 -13.313 1.00 30.37 304 LEU B CA 1
ATOM 6287 C C . LEU B 1 304 ? -10.906 -37.129 -13.092 1.00 31.74 304 LEU B C 1
ATOM 6288 O O . LEU B 1 304 ? -10.784 -37.609 -11.966 1.00 35.10 304 LEU B O 1
ATOM 6293 N N . ASP B 1 305 ? -11.072 -37.863 -14.186 1.00 38.36 305 ASP B N 1
ATOM 6294 C CA . ASP B 1 305 ? -11.095 -39.319 -14.159 1.00 41.28 305 ASP B CA 1
ATOM 6295 C C . ASP B 1 305 ? -9.733 -39.858 -13.733 1.00 43.29 305 ASP B C 1
ATOM 6296 O O . ASP B 1 305 ? -9.624 -40.603 -12.757 1.00 47.89 305 ASP B O 1
ATOM 6301 N N . SER B 1 306 ? -8.698 -39.471 -14.472 1.00 36.88 306 SER B N 1
ATOM 6302 C CA . SER B 1 306 ? -7.343 -39.957 -14.223 1.00 40.46 306 SER B CA 1
ATOM 6303 C C . SER B 1 306 ? -6.732 -39.404 -12.938 1.00 43.02 306 SER B C 1
ATOM 6304 O O . SER B 1 306 ? -5.822 -40.006 -12.368 1.00 46.59 306 SER B O 1
ATOM 6307 N N . GLY B 1 307 ? -7.224 -38.254 -12.489 1.00 32.80 307 GLY B N 1
ATOM 6308 C CA . GLY B 1 307 ? -6.744 -37.656 -11.256 1.00 30.11 307 GLY B CA 1
ATOM 6309 C C . GLY B 1 307 ? -5.733 -36.544 -11.475 1.00 24.53 307 GLY B C 1
ATOM 6310 O O . GLY B 1 307 ? -5.287 -35.912 -10.524 1.00 24.82 307 GLY B O 1
ATOM 6311 N N . ARG B 1 308 ? -5.373 -36.311 -12.732 1.00 25.20 308 ARG B N 1
ATOM 6312 C CA . ARG B 1 308 ? -4.439 -35.244 -13.091 1.00 23.87 308 ARG B CA 1
ATOM 6313 C C . ARG B 1 308 ? -5.038 -33.867 -12.733 1.00 20.04 308 ARG B C 1
ATOM 6314 O O . ARG B 1 308 ? -4.319 -32.950 -12.338 1.00 19.66 308 ARG B O 1
ATOM 6322 N N . MET B 1 309 ? -6.358 -33.737 -12.869 1.00 23.15 309 MET B N 1
ATOM 6323 C CA . MET B 1 309 ? -7.089 -32.574 -12.363 1.00 17.19 309 MET B CA 1
ATOM 6324 C C . MET B 1 309 ? -7.943 -33.001 -11.169 1.00 16.94 309 MET B C 1
ATOM 6325 O O . MET B 1 309 ? -8.610 -34.041 -11.207 1.00 19.96 309 MET B O 1
ATOM 6330 N N . ARG B 1 310 ? -7.925 -32.196 -10.113 1.00 15.43 310 ARG B N 1
ATOM 6331 C CA . ARG B 1 310 ? -8.608 -32.540 -8.869 1.00 18.29 310 ARG B CA 1
ATOM 6332 C C . ARG B 1 310 ? -10.058 -32.068 -8.856 1.00 23.38 310 ARG B C 1
ATOM 6333 O O . ARG B 1 310 ? -10.951 -32.776 -8.376 1.00 21.68 310 ARG B O 1
ATOM 6341 N N . ILE B 1 311 ? -10.284 -30.869 -9.387 1.00 15.13 311 ILE B N 1
ATOM 6342 C CA . ILE B 1 311 ? -11.592 -30.237 -9.343 1.00 15.77 311 ILE B CA 1
ATOM 6343 C C . ILE B 1 311 ? -11.734 -29.309 -10.534 1.00 11.24 311 ILE B C 1
ATOM 6344 O O . ILE B 1 311 ? -10.743 -28.757 -11.017 1.00 12.14 311 ILE B O 1
ATOM 6349 N N . ALA B 1 312 ? -12.967 -29.142 -11.008 1.00 12.23 312 ALA B N 1
ATOM 6350 C CA . ALA B 1 312 ? -13.233 -28.226 -12.111 1.00 12.20 312 ALA B CA 1
ATOM 6351 C C . ALA B 1 312 ? -14.473 -27.387 -11.828 1.00 14.17 312 ALA B C 1
ATOM 6352 O O . ALA B 1 312 ? -15.551 -27.926 -11.570 1.00 12.31 312 ALA B O 1
ATOM 6354 N N . SER B 1 313 ? -14.297 -26.067 -11.872 1.00 10.86 313 SER B N 1
ATOM 6355 C CA . SER B 1 313 ? -15.383 -25.105 -11.736 1.00 10.08 313 SER B CA 1
ATOM 6356 C C . SER B 1 313 ? -15.748 -24.549 -13.106 1.00 9.38 313 SER B C 1
ATOM 6357 O O . SER B 1 313 ? -14.868 -24.296 -13.923 1.00 11.82 313 SER B O 1
ATOM 6360 N N . ALA B 1 314 ? -17.041 -24.369 -13.350 1.00 8.92 314 ALA B N 1
ATOM 6361 C CA . ALA B 1 314 ? -17.543 -23.885 -14.636 1.00 9.26 314 ALA B CA 1
ATOM 6362 C C . ALA B 1 314 ? -18.978 -23.436 -14.460 1.00 9.75 314 ALA B C 1
ATOM 6363 O O . ALA B 1 314 ? -19.520 -23.528 -13.366 1.00 10.16 314 ALA B O 1
ATOM 6365 N N . SER B 1 315 ? -19.599 -22.950 -15.528 1.00 11.11 315 SER B N 1
ATOM 6366 C CA . SER B 1 315 ? -21.022 -22.650 -15.492 1.00 10.29 315 SER B CA 1
ATOM 6367 C C . SER B 1 315 ? -21.809 -23.703 -16.258 1.00 11.24 315 SER B C 1
ATOM 6368 O O . SER B 1 315 ? -23.023 -23.812 -16.089 1.00 11.03 315 SER B O 1
ATOM 6371 N N . SER B 1 316 ? -21.126 -24.491 -17.093 1.00 10.80 316 SER B N 1
ATOM 6372 C CA A SER B 1 316 ? -21.816 -25.386 -18.005 0.55 10.90 316 SER B CA 1
ATOM 6373 C CA B SER B 1 316 ? -21.821 -25.404 -17.992 0.45 10.90 316 SER B CA 1
ATOM 6374 C C . SER B 1 316 ? -20.995 -26.607 -18.422 1.00 11.50 316 SER B C 1
ATOM 6375 O O . SER B 1 316 ? -19.792 -26.673 -18.185 1.00 14.13 316 SER B O 1
ATOM 6380 N N . PHE B 1 317 ? -21.673 -27.555 -19.065 1.00 14.00 317 PHE B N 1
ATOM 6381 C CA . PHE B 1 317 ? -21.038 -28.674 -19.755 1.00 14.39 317 PHE B CA 1
ATOM 6382 C C . PHE B 1 317 ? -21.089 -28.445 -21.258 1.00 15.96 317 PHE B C 1
ATOM 6383 O O . PHE B 1 317 ? -22.007 -27.802 -21.769 1.00 19.01 317 PHE B O 1
ATOM 6391 N N . SER B 1 318 ? -20.099 -28.983 -21.960 1.00 14.38 318 SER B N 1
ATOM 6392 C CA . SER B 1 318 ? -20.171 -29.175 -23.404 1.00 13.81 318 SER B CA 1
ATOM 6393 C C . SER B 1 318 ? -19.414 -30.459 -23.704 1.00 18.13 318 SER B C 1
ATOM 6394 O O . SER B 1 318 ? -18.185 -30.465 -23.796 1.00 19.45 318 SER B O 1
ATOM 6397 N N . LEU B 1 319 ? -20.156 -31.551 -23.835 1.00 18.86 319 LEU B N 1
ATOM 6398 C CA . LEU B 1 319 ? -19.558 -32.870 -23.915 1.00 18.17 319 LEU B CA 1
ATOM 6399 C C . LEU B 1 319 ? -19.915 -33.572 -25.219 1.00 19.45 319 LEU B C 1
ATOM 6400 O O . LEU B 1 319 ? -20.988 -33.352 -25.780 1.00 22.04 319 LEU B O 1
ATOM 6405 N N . SER B 1 320 ? -19.008 -34.417 -25.700 1.00 19.09 320 SER B N 1
ATOM 6406 C CA . SER B 1 320 ? -19.307 -35.293 -26.827 1.00 22.17 320 SER B CA 1
ATOM 6407 C C . SER B 1 320 ? -20.323 -36.329 -26.349 1.00 23.82 320 SER B C 1
ATOM 6408 O O . SER B 1 320 ? -20.491 -36.504 -25.145 1.00 22.30 320 SER B O 1
ATOM 6411 N N . PRO B 1 321 ? -21.021 -37.006 -27.279 1.00 20.23 321 PRO B N 1
ATOM 6412 C CA . PRO B 1 321 ? -21.981 -38.011 -26.810 1.00 24.04 321 PRO B CA 1
ATOM 6413 C C . PRO B 1 321 ? -21.271 -39.126 -26.050 1.00 24.98 321 PRO B C 1
ATOM 6414 O O . PRO B 1 321 ? -21.836 -39.694 -25.110 1.00 24.66 321 PRO B O 1
ATOM 6418 N N . GLU B 1 322 ? -20.034 -39.413 -26.442 1.00 19.26 322 GLU B N 1
ATOM 6419 C CA . GLU B 1 322 ? -19.219 -40.410 -25.756 1.00 18.92 322 GLU B CA 1
ATOM 6420 C C . GLU B 1 322 ? -18.891 -39.983 -24.324 1.00 27.53 322 GLU B C 1
ATOM 6421 O O . GLU B 1 322 ? -18.939 -40.793 -23.399 1.00 25.82 322 GLU B O 1
ATOM 6427 N N . ALA B 1 323 ? -18.554 -38.710 -24.149 1.00 26.62 323 ALA B N 1
ATOM 6428 C CA . ALA B 1 323 ? -18.221 -38.192 -22.828 1.00 24.57 323 ALA B CA 1
ATOM 6429 C C . ALA B 1 323 ? -19.477 -38.030 -21.975 1.00 22.58 323 ALA B C 1
ATOM 6430 O O . ALA B 1 323 ? -19.443 -38.225 -20.759 1.00 20.34 323 ALA B O 1
ATOM 6432 N N . ALA B 1 324 ? -20.585 -37.690 -22.623 1.00 22.74 324 ALA B N 1
ATOM 6433 C CA . ALA B 1 324 ? -21.859 -37.576 -21.925 1.00 22.90 324 ALA B CA 1
ATOM 6434 C C . ALA B 1 324 ? -22.301 -38.936 -21.391 1.00 32.05 324 ALA B C 1
ATOM 6435 O O . ALA B 1 324 ? -22.773 -39.044 -20.261 1.00 28.98 324 ALA B O 1
ATOM 6437 N N . GLU B 1 325 ? -22.145 -39.975 -22.206 1.00 25.35 325 GLU B N 1
ATOM 6438 C CA . GLU B 1 325 ? -22.445 -41.330 -21.765 1.00 34.55 325 GLU B CA 1
ATOM 6439 C C . GLU B 1 325 ? -21.566 -41.689 -20.576 1.00 31.96 325 GLU B C 1
ATOM 6440 O O . GLU B 1 325 ? -22.027 -42.293 -19.606 1.00 31.47 325 GLU B O 1
ATOM 6446 N N . GLU B 1 326 ? -20.297 -41.299 -20.654 1.00 25.55 326 GLU B N 1
ATOM 6447 C CA . GLU B 1 326 ? -19.335 -41.602 -19.607 1.00 26.24 326 GLU B CA 1
ATOM 6448 C C . GLU B 1 326 ? -19.728 -40.962 -18.278 1.00 26.29 326 GLU B C 1
ATOM 6449 O O . GLU B 1 326 ? -19.744 -41.629 -17.239 1.00 33.12 326 GLU B O 1
ATOM 6455 N N . ILE B 1 327 ? -20.045 -39.671 -18.303 1.00 28.05 327 ILE B N 1
ATOM 6456 C CA . ILE B 1 327 ? -20.379 -38.970 -17.066 1.00 24.12 327 ILE B CA 1
ATOM 6457 C C . ILE B 1 327 ? -21.733 -39.421 -16.507 1.00 22.24 327 ILE B C 1
ATOM 6458 O O . ILE B 1 327 ? -21.919 -39.486 -15.293 1.00 26.96 327 ILE B O 1
ATOM 6463 N N . ASN B 1 328 ? -22.665 -39.753 -17.395 1.00 26.16 328 ASN B N 1
ATOM 6464 C CA . ASN B 1 328 ? -23.993 -40.186 -16.970 1.00 25.79 328 ASN B CA 1
ATOM 6465 C C . ASN B 1 328 ? -23.991 -41.567 -16.329 1.00 34.22 328 ASN B C 1
ATOM 6466 O O . ASN B 1 328 ? -24.938 -41.936 -15.633 1.00 36.57 328 ASN B O 1
ATOM 6471 N N . ASN B 1 329 ? -22.917 -42.316 -16.556 1.00 29.62 329 ASN B N 1
ATOM 6472 C CA . ASN B 1 329 ? -22.743 -43.627 -15.940 1.00 34.65 329 ASN B CA 1
ATOM 6473 C C . ASN B 1 329 ? -22.025 -43.545 -14.598 1.00 36.19 329 ASN B C 1
ATOM 6474 O O . ASN B 1 329 ? -22.182 -44.423 -13.747 1.00 37.78 329 ASN B O 1
ATOM 6479 N N . ARG B 1 330 ? -21.238 -42.488 -14.418 1.00 33.57 330 ARG B N 1
ATOM 6480 C CA . ARG B 1 330 ? -20.465 -42.297 -13.196 1.00 34.79 330 ARG B CA 1
ATOM 6481 C C . ARG B 1 330 ? -20.711 -40.925 -12.587 1.00 30.73 330 ARG B C 1
ATOM 6482 O O . ARG B 1 330 ? -19.768 -40.257 -12.169 1.00 30.88 330 ARG B O 1
ATOM 6490 N N . MET B 1 331 ? -21.969 -40.505 -12.541 1.00 31.68 331 MET B N 1
ATOM 6491 C CA . MET B 1 331 ? -22.296 -39.162 -12.068 1.00 27.75 331 MET B CA 1
ATOM 6492 C C . MET B 1 331 ? -21.880 -38.922 -10.623 1.00 34.83 331 MET B C 1
ATOM 6493 O O . MET B 1 331 ? -21.375 -37.854 -10.297 1.00 32.27 331 MET B O 1
ATOM 6498 N N . ASP B 1 332 ? -22.083 -39.917 -9.765 1.00 38.49 332 ASP B N 1
ATOM 6499 C CA . ASP B 1 332 ? -21.750 -39.784 -8.349 1.00 38.52 332 ASP B CA 1
ATOM 6500 C C . ASP B 1 332 ? -20.267 -39.471 -8.158 1.00 39.39 332 ASP B C 1
ATOM 6501 O O . ASP B 1 332 ? -19.895 -38.670 -7.299 1.00 37.18 332 ASP B O 1
ATOM 6506 N N . PHE B 1 333 ? -19.428 -40.101 -8.974 1.00 30.71 333 PHE B N 1
ATOM 6507 C CA . PHE B 1 333 ? -17.999 -39.814 -8.981 1.00 33.66 333 PHE B CA 1
ATOM 6508 C C . PHE B 1 333 ? -17.715 -38.391 -9.463 1.00 35.15 333 PHE B C 1
ATOM 6509 O O . PHE B 1 333 ? -17.114 -37.590 -8.744 1.00 37.45 333 PHE B O 1
ATOM 6517 N N . PHE B 1 334 ? -18.148 -38.085 -10.682 1.00 29.82 334 PHE B N 1
ATOM 6518 C CA . PHE B 1 334 ? -17.866 -36.788 -11.295 1.00 26.25 334 PHE B CA 1
ATOM 6519 C C . PHE B 1 334 ? -18.516 -35.614 -10.571 1.00 25.59 334 PHE B C 1
ATOM 6520 O O . PHE B 1 334 ? -17.952 -34.523 -10.535 1.00 20.46 334 PHE B O 1
ATOM 6528 N N . ARG B 1 335 ? -19.696 -35.836 -9.996 1.00 24.92 335 ARG B N 1
ATOM 6529 C CA . ARG B 1 335 ? -20.419 -34.776 -9.294 1.00 23.68 335 ARG B CA 1
ATOM 6530 C C . ARG B 1 335 ? -19.608 -34.222 -8.126 1.00 26.63 335 ARG B C 1
ATOM 6531 O O . ARG B 1 335 ? -19.737 -33.052 -7.767 1.00 26.34 335 ARG B O 1
ATOM 6539 N N . SER B 1 336 ? -18.759 -35.065 -7.549 1.00 22.10 336 SER B N 1
ATOM 6540 C CA . SER B 1 336 ? -17.919 -34.664 -6.428 1.00 24.92 336 SER B CA 1
ATOM 6541 C C . SER B 1 336 ? -16.688 -33.865 -6.863 1.00 22.76 336 SER B C 1
ATOM 6542 O O . SER B 1 336 ? -15.967 -33.326 -6.023 1.00 25.66 336 SER B O 1
ATOM 6545 N N . LYS B 1 337 ? -16.465 -33.773 -8.173 1.00 16.38 337 LYS B N 1
ATOM 6546 C CA . LYS B 1 337 ? -15.260 -33.152 -8.715 1.00 19.75 337 LYS B CA 1
ATOM 6547 C C . LYS B 1 337 ? -15.587 -31.909 -9.528 1.00 17.09 337 LYS B C 1
ATOM 6548 O O . LYS B 1 337 ? -14.682 -31.248 -10.033 1.00 17.54 337 LYS B O 1
ATOM 6554 N N . ILE B 1 338 ? -16.874 -31.609 -9.669 1.00 13.91 338 ILE B N 1
ATOM 6555 C CA . ILE B 1 338 ? -17.333 -30.532 -10.548 1.00 12.77 338 ILE B CA 1
ATOM 6556 C C . ILE B 1 338 ? -18.259 -29.590 -9.781 1.00 13.52 338 ILE B C 1
ATOM 6557 O O . ILE B 1 338 ? -19.116 -30.034 -9.012 1.00 14.60 338 ILE B O 1
ATOM 6562 N N . ILE B 1 339 ? -18.066 -28.285 -9.970 1.00 12.39 339 ILE B N 1
ATOM 6563 C CA . ILE B 1 339 ? -18.962 -27.288 -9.402 1.00 11.61 339 ILE B CA 1
ATOM 6564 C C . ILE B 1 339 ? -19.478 -26.418 -10.536 1.00 8.78 339 ILE B C 1
ATOM 6565 O O . ILE B 1 339 ? -18.679 -25.819 -11.262 1.00 11.31 339 ILE B O 1
ATOM 6570 N N . LEU B 1 340 ? -20.795 -26.375 -10.719 1.00 8.48 340 LEU B N 1
ATOM 6571 C CA . LEU B 1 340 ? -21.401 -25.485 -11.715 1.00 7.73 340 LEU B CA 1
ATOM 6572 C C . LEU B 1 340 ? -21.963 -24.237 -11.051 1.00 10.61 340 LEU B C 1
ATOM 6573 O O . LEU B 1 340 ? -22.840 -24.319 -10.192 1.00 10.61 340 LEU B O 1
ATOM 6578 N N . ARG B 1 341 ? -21.433 -23.083 -11.458 1.00 9.97 341 ARG B N 1
ATOM 6579 C CA . ARG B 1 341 ? -21.729 -21.800 -10.831 1.00 8.09 341 ARG B CA 1
ATOM 6580 C C . ARG B 1 341 ? -22.487 -20.897 -11.792 1.00 8.84 341 ARG B C 1
ATOM 6581 O O . ARG B 1 341 ? -22.459 -21.107 -13.014 1.00 8.84 341 ARG B O 1
ATOM 6589 N N . GLN B 1 342 ? -23.156 -19.883 -11.247 1.00 8.53 342 GLN B N 1
ATOM 6590 C CA . GLN B 1 342 ? -23.707 -18.794 -12.048 1.00 7.64 342 GLN B CA 1
ATOM 6591 C C . GLN B 1 342 ? -22.595 -18.185 -12.898 1.00 7.46 342 GLN B C 1
ATOM 6592 O O . GLN B 1 342 ? -21.463 -18.078 -12.452 1.00 8.76 342 GLN B O 1
ATOM 6598 N N . GLN B 1 343 ? -22.904 -17.802 -14.133 1.00 9.87 343 GLN B N 1
ATOM 6599 C CA . GLN B 1 343 ? -21.842 -17.302 -15.007 1.00 7.16 343 GLN B CA 1
ATOM 6600 C C . GLN B 1 343 ? -21.295 -15.953 -14.563 1.00 8.12 343 GLN B C 1
ATOM 6601 O O . GLN B 1 343 ? -20.173 -15.598 -14.933 1.00 8.65 343 GLN B O 1
ATOM 6607 N N . ASP B 1 344 ? -22.058 -15.208 -13.761 1.00 8.44 344 ASP B N 1
ATOM 6608 C CA . ASP B 1 344 ? -21.511 -13.963 -13.218 1.00 8.43 344 ASP B CA 1
ATOM 6609 C C . ASP B 1 344 ? -20.519 -14.189 -12.078 1.00 8.51 344 ASP B C 1
ATOM 6610 O O . ASP B 1 344 ? -19.834 -13.254 -11.645 1.00 9.28 344 ASP B O 1
ATOM 6615 N N . VAL B 1 345 ? -20.419 -15.441 -11.632 1.00 7.81 345 VAL B N 1
ATOM 6616 C CA . VAL B 1 345 ? -19.418 -15.861 -10.669 1.00 8.44 345 VAL B CA 1
ATOM 6617 C C . VAL B 1 345 ? -18.251 -16.559 -11.357 1.00 8.63 345 VAL B C 1
ATOM 6618 O O . VAL B 1 345 ? -17.089 -16.237 -11.098 1.00 9.07 345 VAL B O 1
ATOM 6622 N N . SER B 1 346 ? -18.545 -17.498 -12.251 1.00 8.13 346 SER B N 1
ATOM 6623 C CA . SER B 1 346 ? -17.467 -18.144 -13.004 1.00 8.55 346 SER B CA 1
ATOM 6624 C C . SER B 1 346 ? -16.651 -17.122 -13.781 1.00 8.40 346 SER B C 1
ATOM 6625 O O . SER B 1 346 ? -15.451 -17.297 -13.953 1.00 9.48 346 SER B O 1
ATOM 6628 N N . ASN B 1 347 ? -17.317 -16.077 -14.266 1.00 8.33 347 ASN B N 1
ATOM 6629 C CA . ASN B 1 347 ? -16.663 -15.088 -15.123 1.00 8.16 347 ASN B CA 1
ATOM 6630 C C . ASN B 1 347 ? -16.443 -13.743 -14.422 1.00 8.54 347 ASN B C 1
ATOM 6631 O O . ASN B 1 347 ? -16.349 -12.700 -15.084 1.00 10.32 347 ASN B O 1
ATOM 6636 N N . SER B 1 348 ? -16.368 -13.757 -13.094 1.00 7.86 348 SER B N 1
ATOM 6637 C CA . SER B 1 348 ? -16.140 -12.538 -12.325 1.00 8.56 348 SER B CA 1
ATOM 6638 C C . SER B 1 348 ? -14.672 -12.127 -12.355 1.00 9.64 348 SER B C 1
ATOM 6639 O O . SER B 1 348 ? -13.820 -12.861 -11.878 1.00 9.47 348 SER B O 1
ATOM 6642 N N . PRO B 1 349 ? -14.363 -10.936 -12.898 1.00 9.01 349 PRO B N 1
ATOM 6643 C CA . PRO B 1 349 ? -12.957 -10.524 -12.977 1.00 9.07 349 PRO B CA 1
ATOM 6644 C C . PRO B 1 349 ? -12.262 -10.454 -11.626 1.00 9.68 349 PRO B C 1
ATOM 6645 O O . PRO B 1 349 ? -11.088 -10.803 -11.538 1.00 9.45 349 PRO B O 1
ATOM 6649 N N . GLY B 1 350 ? -12.981 -10.049 -10.587 1.00 9.22 350 GLY B N 1
ATOM 6650 C CA . GLY B 1 350 ? -12.398 -9.987 -9.259 1.00 11.43 350 GLY B CA 1
ATOM 6651 C C . GLY B 1 350 ? -11.929 -11.356 -8.786 1.00 8.44 350 GLY B C 1
ATOM 6652 O O . GLY B 1 350 ? -10.855 -11.503 -8.195 1.00 11.24 350 GLY B O 1
ATOM 6653 N N . ILE B 1 351 ? -12.755 -12.365 -9.040 1.00 8.47 351 ILE B N 1
ATOM 6654 C CA . ILE B 1 351 ? -12.421 -13.726 -8.621 1.00 8.85 351 ILE B CA 1
ATOM 6655 C C . ILE B 1 351 ? -11.312 -14.295 -9.506 1.00 8.66 351 ILE B C 1
ATOM 6656 O O . ILE B 1 351 ? -10.355 -14.902 -9.010 1.00 9.11 351 ILE B O 1
ATOM 6661 N N . ILE B 1 352 ? -11.432 -14.092 -10.819 1.00 8.03 352 ILE B N 1
ATOM 6662 C CA . ILE B 1 352 ? -10.438 -14.603 -11.753 1.00 7.59 352 ILE B CA 1
ATOM 6663 C C . ILE B 1 352 ? -9.036 -14.065 -11.439 1.00 8.90 352 ILE B C 1
ATOM 6664 O O . ILE B 1 352 ? -8.049 -14.816 -11.423 1.00 8.77 352 ILE B O 1
ATOM 6669 N N . ARG B 1 353 ? -8.948 -12.775 -11.150 1.00 9.03 353 ARG B N 1
ATOM 6670 C CA . ARG B 1 353 ? -7.666 -12.175 -10.844 1.00 10.17 353 ARG B CA 1
ATOM 6671 C C . ARG B 1 353 ? -7.105 -12.696 -9.519 1.00 8.05 353 ARG B C 1
ATOM 6672 O O . ARG B 1 353 ? -5.902 -12.979 -9.402 1.00 9.93 353 ARG B O 1
ATOM 6680 N N . ARG B 1 354 ? -7.985 -12.815 -8.530 1.00 9.08 354 ARG B N 1
ATOM 6681 C CA . ARG B 1 354 ? -7.616 -13.288 -7.201 1.00 11.43 354 ARG B CA 1
ATOM 6682 C C . ARG B 1 354 ? -7.019 -14.683 -7.289 1.00 9.89 354 ARG B C 1
ATOM 6683 O O . ARG B 1 354 ? -5.968 -14.963 -6.714 1.00 10.66 354 ARG B O 1
ATOM 6691 N N . LEU B 1 355 ? -7.687 -15.554 -8.032 1.00 8.78 355 LEU B N 1
ATOM 6692 C CA . LEU B 1 355 ? -7.229 -16.934 -8.177 1.00 8.08 355 LEU B CA 1
ATOM 6693 C C . LEU B 1 355 ? -6.000 -17.052 -9.067 1.00 9.58 355 LEU B C 1
ATOM 6694 O O . LEU B 1 355 ? -5.291 -18.059 -9.024 1.00 11.10 355 LEU B O 1
ATOM 6699 N N . GLY B 1 356 ? -5.740 -16.032 -9.882 1.00 8.54 356 GLY B N 1
ATOM 6700 C CA . GLY B 1 356 ? -4.600 -16.061 -10.778 1.00 11.69 356 GLY B CA 1
ATOM 6701 C C . GLY B 1 356 ? -4.770 -17.030 -11.934 1.00 10.14 356 GLY B C 1
ATOM 6702 O O . GLY B 1 356 ? -3.869 -17.799 -12.253 1.00 10.48 356 GLY B O 1
ATOM 6703 N N . CYS B 1 357 ? -5.929 -17.006 -12.574 1.00 8.77 357 CYS B N 1
ATOM 6704 C CA . CYS B 1 357 ? -6.205 -17.959 -13.640 1.00 8.37 357 CYS B CA 1
ATOM 6705 C C . CYS B 1 357 ? -5.268 -17.830 -14.821 1.00 9.25 357 CYS B C 1
ATOM 6706 O O . CYS B 1 357 ? -4.806 -16.736 -15.158 1.00 9.31 357 CYS B O 1
ATOM 6709 N N . ILE B 1 358 ? -4.980 -18.970 -15.445 1.00 8.93 358 ILE B N 1
ATOM 6710 C CA . ILE B 1 358 ? -4.315 -18.979 -16.736 1.00 8.73 358 ILE B CA 1
ATOM 6711 C C . ILE B 1 358 ? -5.401 -19.084 -17.795 1.00 8.32 358 ILE B C 1
ATOM 6712 O O . ILE B 1 358 ? -6.169 -20.050 -17.810 1.00 9.11 358 ILE B O 1
ATOM 6717 N N . ALA B 1 359 ? -5.502 -18.071 -18.655 1.00 7.60 359 ALA B N 1
ATOM 6718 C CA . ALA B 1 359 ? -6.548 -18.041 -19.677 1.00 7.99 359 ALA B CA 1
ATOM 6719 C C . ALA B 1 359 ? -5.995 -18.543 -20.988 1.00 6.46 359 ALA B C 1
ATOM 6720 O O . ALA B 1 359 ? -4.939 -18.088 -21.431 1.00 8.47 359 ALA B O 1
ATOM 6722 N N . MET B 1 360 ? -6.702 -19.489 -21.591 1.00 9.06 360 MET B N 1
ATOM 6723 C CA . MET B 1 360 ? -6.304 -20.056 -22.878 1.00 8.29 360 MET B CA 1
ATOM 6724 C C . MET B 1 360 ? -7.487 -19.994 -23.801 1.00 9.28 360 MET B C 1
ATOM 6725 O O . MET B 1 360 ? -8.482 -20.678 -23.585 1.00 10.95 360 MET B O 1
ATOM 6730 N N . ASN B 1 361 ? -7.381 -19.167 -24.830 1.00 7.21 361 ASN B N 1
ATOM 6731 C CA . ASN B 1 361 ? -8.505 -18.945 -25.707 1.00 8.14 361 ASN B CA 1
ATOM 6732 C C . ASN B 1 361 ? -8.122 -19.008 -27.165 1.00 7.64 361 ASN B C 1
ATOM 6733 O O . ASN B 1 361 ? -6.986 -18.743 -27.537 1.00 8.45 361 ASN B O 1
ATOM 6738 N N . GLY B 1 362 ? -9.094 -19.366 -27.988 1.00 9.14 362 GLY B N 1
ATOM 6739 C CA . GLY B 1 362 ? -8.898 -19.340 -29.422 1.00 7.69 362 GLY B CA 1
ATOM 6740 C C . GLY B 1 362 ? -9.022 -17.946 -30.002 1.00 8.47 362 GLY B C 1
ATOM 6741 O O . GLY B 1 362 ? -9.285 -16.967 -29.302 1.00 10.57 362 GLY B O 1
ATOM 6742 N N . MET B 1 363 ? -8.842 -17.846 -31.308 1.00 8.87 363 MET B N 1
ATOM 6743 C CA . MET B 1 363 ? -9.001 -16.565 -31.970 1.00 9.15 363 MET B CA 1
ATOM 6744 C C . MET B 1 363 ? -9.225 -16.763 -33.448 1.00 7.96 363 MET B C 1
ATOM 6745 O O . MET B 1 363 ? -8.821 -17.787 -34.018 1.00 8.84 363 MET B O 1
ATOM 6750 N N . ILE B 1 364 ? -9.893 -15.800 -34.066 1.00 6.79 364 ILE B N 1
ATOM 6751 C CA . ILE B 1 364 ? -9.946 -15.733 -35.520 1.00 8.25 364 ILE B CA 1
ATOM 6752 C C . ILE B 1 364 ? -8.565 -15.358 -36.047 1.00 8.32 364 ILE B C 1
ATOM 6753 O O . ILE B 1 364 ? -7.965 -16.093 -36.843 1.00 10.38 364 ILE B O 1
ATOM 6758 N N . GLU B 1 365 ? -8.039 -14.227 -35.585 1.00 6.46 365 GLU B N 1
ATOM 6759 C CA . GLU B 1 365 ? -6.771 -13.725 -36.089 1.00 6.73 365 GLU B CA 1
ATOM 6760 C C . GLU B 1 365 ? -6.155 -12.778 -35.072 1.00 8.70 365 GLU B C 1
ATOM 6761 O O . GLU B 1 365 ? -6.844 -12.268 -34.181 1.00 7.29 365 GLU B O 1
ATOM 6767 N N . ALA B 1 366 ? -4.857 -12.543 -35.217 1.00 7.21 366 ALA B N 1
ATOM 6768 C CA . ALA B 1 366 ? -4.179 -11.491 -34.482 1.00 6.89 366 ALA B CA 1
ATOM 6769 C C . ALA B 1 366 ? -3.386 -10.681 -35.478 1.00 7.80 366 ALA B C 1
ATOM 6770 O O . ALA B 1 366 ? -2.939 -11.212 -36.514 1.00 8.49 366 ALA B O 1
ATOM 6772 N N . ASP B 1 367 ? -3.196 -9.401 -35.198 1.00 6.11 367 ASP B N 1
ATOM 6773 C CA . ASP B 1 367 ? -2.293 -8.658 -36.061 1.00 7.85 367 ASP B CA 1
ATOM 6774 C C . ASP B 1 367 ? -0.863 -8.770 -35.575 1.00 7.54 367 ASP B C 1
ATOM 6775 O O . ASP B 1 367 ? -0.593 -9.423 -34.564 1.00 7.31 367 ASP B O 1
ATOM 6780 N N . ILE B 1 368 ? 0.061 -8.162 -36.315 1.00 8.17 368 ILE B N 1
ATOM 6781 C CA . ILE B 1 368 ? 1.470 -8.302 -35.981 1.00 6.06 368 ILE B CA 1
ATOM 6782 C C . ILE B 1 368 ? 1.771 -7.691 -34.620 1.00 6.80 368 ILE B C 1
ATOM 6783 O O . ILE B 1 368 ? 2.770 -8.037 -34.023 1.00 9.64 368 ILE B O 1
ATOM 6788 N N . TYR B 1 369 ? 0.903 -6.802 -34.135 1.00 6.68 369 TYR B N 1
ATOM 6789 C CA . TYR B 1 369 ? 1.096 -6.196 -32.819 1.00 6.77 369 TYR B CA 1
ATOM 6790 C C . TYR B 1 369 ? 0.404 -6.960 -31.716 1.00 6.14 369 TYR B C 1
ATOM 6791 O O . TYR B 1 369 ? 0.504 -6.592 -30.553 1.00 7.68 369 TYR B O 1
ATOM 6800 N N . GLY B 1 370 ? -0.293 -8.032 -32.075 1.00 6.54 370 GLY B N 1
ATOM 6801 C CA . GLY B 1 370 ? -0.926 -8.865 -31.066 1.00 7.63 370 GLY B CA 1
ATOM 6802 C C . GLY B 1 370 ? -2.233 -8.336 -30.516 1.00 8.82 370 GLY B C 1
ATOM 6803 O O . GLY B 1 370 ? -2.578 -8.619 -29.366 1.00 9.40 370 GLY B O 1
ATOM 6804 N N . ASN B 1 371 ? -2.954 -7.561 -31.320 1.00 7.61 371 ASN B N 1
ATOM 6805 C CA . ASN B 1 371 ? -4.372 -7.317 -31.065 1.00 7.65 371 ASN B CA 1
ATOM 6806 C C . ASN B 1 371 ? -5.105 -8.500 -31.650 1.00 8.16 371 ASN B C 1
ATOM 6807 O O . ASN B 1 371 ? -4.740 -8.981 -32.722 1.00 8.42 371 ASN B O 1
ATOM 6812 N N . VAL B 1 372 ? -6.149 -8.946 -30.960 1.00 6.76 372 VAL B N 1
ATOM 6813 C CA . VAL B 1 372 ? -6.830 -10.194 -31.275 1.00 5.52 372 VAL B CA 1
ATOM 6814 C C . VAL B 1 372 ? -8.287 -9.982 -31.665 1.00 5.86 372 VAL B C 1
ATOM 6815 O O . VAL B 1 372 ? -9.024 -9.270 -30.981 1.00 6.19 372 VAL B O 1
ATOM 6819 N N . ASN B 1 373 ? -8.685 -10.618 -32.766 1.00 6.03 373 ASN B N 1
ATOM 6820 C CA . ASN B 1 373 ? -10.073 -10.687 -33.221 1.00 6.29 373 ASN B CA 1
ATOM 6821 C C . ASN B 1 373 ? -10.620 -12.065 -32.863 1.00 6.57 373 ASN B C 1
ATOM 6822 O O . ASN B 1 373 ? -10.068 -13.069 -33.303 1.00 7.07 373 ASN B O 1
ATOM 6827 N N . SER B 1 374 ? -11.671 -12.108 -32.048 1.00 6.58 374 SER B N 1
ATOM 6828 C CA . SER B 1 374 ? -12.292 -13.373 -31.628 1.00 7.01 374 SER B CA 1
ATOM 6829 C C . SER B 1 374 ? -13.606 -13.627 -32.350 1.00 9.05 374 SER B C 1
ATOM 6830 O O . SER B 1 374 ? -14.250 -14.649 -32.110 1.00 9.12 374 SER B O 1
ATOM 6833 N N . THR B 1 375 ? -14.039 -12.702 -33.206 1.00 6.39 375 THR B N 1
ATOM 6834 C CA . THR B 1 375 ? -15.459 -12.668 -33.557 1.00 6.08 375 THR B CA 1
ATOM 6835 C C . THR B 1 375 ? -15.855 -12.357 -34.987 1.00 6.54 375 THR B C 1
ATOM 6836 O O . THR B 1 375 ? -16.780 -12.968 -35.488 1.00 9.02 375 THR B O 1
ATOM 6840 N N . ARG B 1 376 ? -15.219 -11.380 -35.635 1.00 6.88 376 ARG B N 1
ATOM 6841 C CA . ARG B 1 376 ? -15.810 -10.810 -36.835 1.00 8.55 376 ARG B CA 1
ATOM 6842 C C . ARG B 1 376 ? -14.927 -10.965 -38.056 1.00 7.41 376 ARG B C 1
ATOM 6843 O O . ARG B 1 376 ? -13.945 -10.228 -38.251 1.00 9.14 376 ARG B O 1
ATOM 6851 N N . VAL B 1 377 ? -15.292 -11.933 -38.891 1.00 6.46 377 VAL B N 1
ATOM 6852 C CA . VAL B 1 377 ? -14.492 -12.270 -40.051 1.00 7.84 377 VAL B CA 1
ATOM 6853 C C . VAL B 1 377 ? -14.591 -11.131 -41.058 1.00 7.84 377 VAL B C 1
ATOM 6854 O O . VAL B 1 377 ? -15.687 -10.624 -41.342 1.00 7.00 377 VAL B O 1
ATOM 6858 N N . MET B 1 378 ? -13.429 -10.718 -41.567 1.00 6.82 378 MET B N 1
ATOM 6859 C CA . MET B 1 378 ? -13.285 -9.514 -42.393 1.00 7.39 378 MET B CA 1
ATOM 6860 C C . MET B 1 378 ? -13.735 -8.248 -41.678 1.00 7.05 378 MET B C 1
ATOM 6861 O O . MET B 1 378 ? -13.881 -7.201 -42.298 1.00 8.71 378 MET B O 1
ATOM 6866 N N . GLY B 1 379 ? -13.939 -8.339 -40.363 1.00 7.61 379 GLY B N 1
ATOM 6867 C CA . GLY B 1 379 ? -14.382 -7.197 -39.590 1.00 8.31 379 GLY B CA 1
ATOM 6868 C C . GLY B 1 379 ? -15.887 -7.023 -39.464 1.00 6.51 379 GLY B C 1
ATOM 6869 O O . GLY B 1 379 ? -16.339 -6.176 -38.698 1.00 8.93 379 GLY B O 1
ATOM 6870 N N . SER B 1 380 ? -16.660 -7.819 -40.202 1.00 8.35 380 SER B N 1
ATOM 6871 C CA . SER B 1 380 ? -18.094 -7.547 -40.340 1.00 6.95 380 SER B CA 1
ATOM 6872 C C . SER B 1 380 ? -19.024 -8.740 -40.182 1.00 6.59 380 SER B C 1
ATOM 6873 O O . SER B 1 380 ? -20.228 -8.558 -39.993 1.00 7.68 380 SER B O 1
ATOM 6876 N N . LYS B 1 381 ? -18.473 -9.942 -40.285 1.00 7.59 381 LYS B N 1
ATOM 6877 C CA . LYS B 1 381 ? -19.290 -11.147 -40.302 1.00 7.24 381 LYS B CA 1
ATOM 6878 C C . LYS B 1 381 ? -19.109 -11.923 -39.005 1.00 7.78 381 LYS B C 1
ATOM 6879 O O . LYS B 1 381 ? -18.038 -12.458 -38.724 1.00 7.81 381 LYS B O 1
ATOM 6885 N N . MET B 1 382 ? -20.157 -11.960 -38.190 1.00 7.15 382 MET B N 1
ATOM 6886 C CA . MET B 1 382 ? -20.056 -12.580 -36.886 1.00 8.09 382 MET B CA 1
ATOM 6887 C C . MET B 1 382 ? -19.862 -14.080 -36.997 1.00 7.52 382 MET B C 1
ATOM 6888 O O . MET B 1 382 ? -20.533 -14.739 -37.803 1.00 9.52 382 MET B O 1
ATOM 6893 N N . MET B 1 383 ? -18.932 -14.610 -36.208 1.00 8.25 383 MET B N 1
ATOM 6894 C CA . MET B 1 383 ? -18.796 -16.050 -35.994 1.00 7.98 383 MET B CA 1
ATOM 6895 C C . MET B 1 383 ? -19.685 -16.433 -34.813 1.00 8.62 383 MET B C 1
ATOM 6896 O O . MET B 1 383 ? -20.884 -16.673 -34.997 1.00 10.04 383 MET B O 1
ATOM 6901 N N . ASN B 1 384 ? -19.128 -16.442 -33.601 1.00 8.73 384 ASN B N 1
ATOM 6902 C CA . ASN B 1 384 ? -19.920 -16.774 -32.419 1.00 7.08 384 ASN B CA 1
ATOM 6903 C C . ASN B 1 384 ? -20.181 -15.571 -31.519 1.00 7.61 384 ASN B C 1
ATOM 6904 O O . ASN B 1 384 ? -21.334 -15.165 -31.350 1.00 9.93 384 ASN B O 1
ATOM 6909 N N . GLY B 1 385 ? -19.115 -14.984 -30.980 1.00 8.39 385 GLY B N 1
ATOM 6910 C CA . GLY B 1 385 ? -19.241 -13.845 -30.081 1.00 9.68 385 GLY B CA 1
ATOM 6911 C C . GLY B 1 385 ? -18.035 -13.789 -29.171 1.00 6.80 385 GLY B C 1
ATOM 6912 O O . GLY B 1 385 ? -17.252 -14.726 -29.128 1.00 7.48 385 GLY B O 1
ATOM 6913 N N . ILE B 1 386 ? -17.868 -12.697 -28.432 1.00 6.61 386 ILE B N 1
ATOM 6914 C CA . ILE B 1 386 ? -16.684 -12.573 -27.580 1.00 6.38 386 ILE B CA 1
ATOM 6915 C C . ILE B 1 386 ? -16.730 -13.564 -26.414 1.00 7.69 386 ILE B C 1
ATOM 6916 O O . ILE B 1 386 ? -15.697 -14.048 -25.937 1.00 7.81 386 ILE B O 1
ATOM 6921 N N . GLY B 1 387 ? -17.943 -13.899 -25.992 1.00 6.01 387 GLY B N 1
ATOM 6922 C CA . GLY B 1 387 ? -18.120 -14.835 -24.905 1.00 7.34 387 GLY B CA 1
ATOM 6923 C C . GLY B 1 387 ? -17.468 -14.335 -23.634 1.00 7.38 387 GLY B C 1
ATOM 6924 O O . GLY B 1 387 ? -17.600 -13.167 -23.287 1.00 6.98 387 GLY B O 1
ATOM 6925 N N . GLY B 1 388 ? -16.756 -15.223 -22.950 1.00 7.11 388 GLY B N 1
ATOM 6926 C CA . GLY B 1 388 ? -16.023 -14.847 -21.757 1.00 7.05 388 GLY B CA 1
ATOM 6927 C C . GLY B 1 388 ? -14.544 -14.641 -21.981 1.00 6.89 388 GLY B C 1
ATOM 6928 O O . GLY B 1 388 ? -13.765 -14.560 -21.021 1.00 7.54 388 GLY B O 1
ATOM 6929 N N . SER B 1 389 ? -14.143 -14.529 -23.242 1.00 7.54 389 SER B N 1
ATOM 6930 C CA . SER B 1 389 ? -12.722 -14.399 -23.534 1.00 7.53 389 SER B CA 1
ATOM 6931 C C . SER B 1 389 ? -12.129 -13.105 -22.998 1.00 7.88 389 SER B C 1
ATOM 6932 O O . SER B 1 389 ? -10.975 -13.077 -22.628 1.00 7.87 389 SER B O 1
ATOM 6935 N N . GLY B 1 390 ? -12.921 -12.036 -22.977 1.00 7.60 390 GLY B N 1
ATOM 6936 C CA . GLY B 1 390 ? -12.470 -10.779 -22.400 1.00 7.37 390 GLY B CA 1
ATOM 6937 C C . GLY B 1 390 ? -12.470 -10.820 -20.877 1.00 8.31 390 GLY B C 1
ATOM 6938 O O . GLY B 1 390 ? -11.526 -10.341 -20.235 1.00 8.27 390 GLY B O 1
ATOM 6939 N N . ASP B 1 391 ? -13.529 -11.378 -20.295 1.00 7.06 391 ASP B N 1
ATOM 6940 C CA . ASP B 1 391 ? -13.596 -11.572 -18.842 1.00 8.01 391 ASP B CA 1
ATOM 6941 C C . ASP B 1 391 ? -12.293 -12.203 -18.362 1.00 7.47 391 ASP B C 1
ATOM 6942 O O . ASP B 1 391 ? -11.644 -11.720 -17.431 1.00 9.49 391 ASP B O 1
ATOM 6947 N N . PHE B 1 392 ? -11.903 -13.284 -19.019 1.00 6.28 392 PHE B N 1
ATOM 6948 C CA . PHE B 1 392 ? -10.726 -14.027 -18.611 1.00 7.33 392 PHE B CA 1
ATOM 6949 C C . PHE B 1 392 ? -9.411 -13.422 -19.087 1.00 6.92 392 PHE B C 1
ATOM 6950 O O . PHE B 1 392 ? -8.478 -13.327 -18.307 1.00 8.18 392 PHE B O 1
ATOM 6958 N N . ALA B 1 393 ? -9.318 -13.015 -20.351 1.00 7.05 393 ALA B N 1
ATOM 6959 C CA . ALA B 1 393 ? -8.041 -12.490 -20.841 1.00 7.55 393 ALA B CA 1
ATOM 6960 C C . ALA B 1 393 ? -7.550 -11.309 -20.021 1.00 9.46 393 ALA B C 1
ATOM 6961 O O . ALA B 1 393 ? -6.394 -11.276 -19.603 1.00 9.50 393 ALA B O 1
ATOM 6963 N N . ARG B 1 394 ? -8.428 -10.348 -19.766 1.00 7.39 394 ARG B N 1
ATOM 6964 C CA . ARG B 1 394 ? -7.957 -9.171 -19.072 1.00 7.11 394 ARG B CA 1
ATOM 6965 C C . ARG B 1 394 ? -7.670 -9.420 -17.592 1.00 8.60 394 ARG B C 1
ATOM 6966 O O . ARG B 1 394 ? -6.815 -8.756 -17.012 1.00 8.78 394 ARG B O 1
ATOM 6974 N N . SER B 1 395 ? -8.370 -10.370 -16.972 1.00 6.66 395 SER B N 1
ATOM 6975 C CA A SER B 1 395 ? -8.261 -10.588 -15.529 0.64 7.42 395 SER B CA 1
ATOM 6976 C CA B SER B 1 395 ? -8.213 -10.538 -15.531 0.36 7.44 395 SER B CA 1
ATOM 6977 C C . SER B 1 395 ? -7.224 -11.633 -15.154 1.00 8.74 395 SER B C 1
ATOM 6978 O O . SER B 1 395 ? -6.829 -11.730 -13.996 1.00 8.69 395 SER B O 1
ATOM 6983 N N . SER B 1 396 ? -6.809 -12.420 -16.136 1.00 8.06 396 SER B N 1
ATOM 6984 C CA . SER B 1 396 ? -5.920 -13.558 -15.918 1.00 8.56 396 SER B CA 1
ATOM 6985 C C . SER B 1 396 ? -4.520 -13.199 -15.462 1.00 9.58 396 SER B C 1
ATOM 6986 O O . SER B 1 396 ? -4.027 -12.106 -15.721 1.00 13.39 396 SER B O 1
ATOM 6989 N N . TYR B 1 397 ? -3.858 -14.164 -14.832 1.00 7.94 397 TYR B N 1
ATOM 6990 C CA . TYR B 1 397 ? -2.439 -14.048 -14.515 1.00 8.88 397 TYR B CA 1
ATOM 6991 C C . TYR B 1 397 ? -1.605 -14.122 -15.784 1.00 8.66 397 TYR B C 1
ATOM 6992 O O . TYR B 1 397 ? -0.590 -13.443 -15.918 1.00 9.82 397 TYR B O 1
ATOM 7001 N N . LEU B 1 398 ? -2.037 -14.971 -16.710 1.00 8.62 398 LEU B N 1
ATOM 7002 C CA A LEU B 1 398 ? -1.403 -15.082 -18.020 0.60 9.55 398 LEU B CA 1
ATOM 7003 C CA B LEU B 1 398 ? -1.401 -15.071 -18.008 0.40 9.54 398 LEU B CA 1
ATOM 7004 C C . LEU B 1 398 ? -2.496 -15.245 -19.047 1.00 7.98 398 LEU B C 1
ATOM 7005 O O . LEU B 1 398 ? -3.368 -16.097 -18.890 1.00 9.43 398 LEU B O 1
ATOM 7014 N N . SER B 1 399 ? -2.448 -14.426 -20.096 1.00 6.87 399 SER B N 1
ATOM 7015 C CA . SER B 1 399 ? -3.436 -14.490 -21.163 1.00 6.94 399 SER B CA 1
ATOM 7016 C C . SER B 1 399 ? -2.801 -15.064 -22.424 1.00 6.75 399 SER B C 1
ATOM 7017 O O . SER B 1 399 ? -1.878 -14.471 -22.992 1.00 8.23 399 SER B O 1
ATOM 7020 N N . ILE B 1 400 ? -3.308 -16.219 -22.841 1.00 6.54 400 ILE B N 1
ATOM 7021 C CA . ILE B 1 400 ? -2.734 -16.990 -23.940 1.00 7.30 400 ILE B CA 1
ATOM 7022 C C . ILE B 1 400 ? -3.764 -17.171 -25.042 1.00 6.97 400 ILE B C 1
ATOM 7023 O O . ILE B 1 400 ? -4.900 -17.551 -24.774 1.00 7.24 400 ILE B O 1
ATOM 7028 N N . PHE B 1 401 ? -3.359 -16.892 -26.281 1.00 6.75 401 PHE B N 1
ATOM 7029 C CA . PHE B 1 401 ? -4.212 -17.108 -27.440 1.00 7.74 401 PHE B CA 1
ATOM 7030 C C . PHE B 1 401 ? -3.611 -18.146 -28.357 1.00 7.39 401 PHE B C 1
ATOM 7031 O O . PHE B 1 401 ? -2.405 -18.145 -28.608 1.00 7.89 401 PHE B O 1
ATOM 7039 N N . LEU B 1 402 ? -4.469 -19.035 -28.850 1.00 7.76 402 LEU B N 1
ATOM 7040 C CA . LEU B 1 402 ? -4.012 -20.207 -29.592 1.00 8.68 402 LEU B CA 1
ATOM 7041 C C . LEU B 1 402 ? -4.807 -20.386 -30.878 1.00 7.71 402 LEU B C 1
ATOM 7042 O O . LEU B 1 402 ? -6.034 -20.312 -30.879 1.00 9.72 402 LEU B O 1
ATOM 7047 N N . SER B 1 403 ? -4.097 -20.636 -31.978 1.00 8.39 403 SER B N 1
ATOM 7048 C CA . SER B 1 403 ? -4.757 -20.746 -33.274 1.00 8.65 403 SER B CA 1
ATOM 7049 C C . SER B 1 403 ? -3.862 -21.423 -34.280 1.00 7.66 403 SER B C 1
ATOM 7050 O O . SER B 1 403 ? -2.652 -21.249 -34.240 1.00 8.08 403 SER B O 1
ATOM 7053 N N . PRO B 1 404 ? -4.460 -22.165 -35.222 1.00 7.83 404 PRO B N 1
ATOM 7054 C CA . PRO B 1 404 ? -3.659 -22.494 -36.403 1.00 8.03 404 PRO B CA 1
ATOM 7055 C C . PRO B 1 404 ? -3.171 -21.200 -37.062 1.00 7.61 404 PRO B C 1
ATOM 7056 O O . PRO B 1 404 ? -3.851 -20.174 -36.984 1.00 8.33 404 PRO B O 1
ATOM 7060 N N . SER B 1 405 ? -2.002 -21.239 -37.689 1.00 6.69 405 SER B N 1
ATOM 7061 C CA . SER B 1 405 ? -1.438 -20.024 -38.281 1.00 8.03 405 SER B CA 1
ATOM 7062 C C . SER B 1 405 ? -2.169 -19.591 -39.553 1.00 6.56 405 SER B C 1
ATOM 7063 O O . SER B 1 405 ? -2.007 -18.458 -40.019 1.00 8.18 405 SER B O 1
ATOM 7066 N N . THR B 1 406 ? -2.955 -20.502 -40.121 1.00 7.51 406 THR B N 1
ATOM 7067 C CA . THR B 1 406 ? -3.755 -20.211 -41.298 1.00 7.97 406 THR B CA 1
ATOM 7068 C C . THR B 1 406 ? -5.154 -20.755 -41.115 1.00 9.45 406 THR B C 1
ATOM 7069 O O . THR B 1 406 ? -5.394 -21.578 -40.229 1.00 10.79 406 THR B O 1
ATOM 7073 N N . ALA B 1 407 ? -6.065 -20.275 -41.955 1.00 10.27 407 ALA B N 1
ATOM 7074 C CA . ALA B 1 407 ? -7.421 -20.793 -42.021 1.00 9.38 407 ALA B CA 1
ATOM 7075 C C . ALA B 1 407 ? -7.783 -21.043 -43.473 1.00 10.26 407 ALA B C 1
ATOM 7076 O O . ALA B 1 407 ? -7.072 -20.620 -44.393 1.00 11.18 407 ALA B O 1
ATOM 7078 N N . LYS B 1 408 ? -8.902 -21.738 -43.661 1.00 12.06 408 LYS B N 1
ATOM 7079 C CA A LYS B 1 408 ? -9.444 -22.007 -44.993 0.24 14.12 408 LYS B CA 1
ATOM 7080 C CA B LYS B 1 408 ? -9.443 -21.998 -44.993 0.76 14.05 408 LYS B CA 1
ATOM 7081 C C . LYS B 1 408 ? -8.421 -22.638 -45.937 1.00 13.95 408 LYS B C 1
ATOM 7082 O O . LYS B 1 408 ? -8.211 -22.170 -47.055 1.00 14.47 408 LYS B O 1
ATOM 7093 N N . GLY B 1 409 ? -7.784 -23.710 -45.479 1.00 16.23 409 GLY B N 1
ATOM 7094 C CA . GLY B 1 409 ? -6.836 -24.439 -46.306 1.00 14.19 409 GLY B CA 1
ATOM 7095 C C . GLY B 1 409 ? -5.651 -23.620 -46.778 1.00 15.51 409 GLY B C 1
ATOM 7096 O O . GLY B 1 409 ? -5.134 -23.831 -47.873 1.00 22.53 409 GLY B O 1
ATOM 7097 N N . GLY B 1 410 ? -5.230 -22.667 -45.958 1.00 12.58 410 GLY B N 1
ATOM 7098 C CA . GLY B 1 410 ? -4.072 -21.857 -46.266 1.00 12.47 410 GLY B CA 1
ATOM 7099 C C . GLY B 1 410 ? -4.387 -20.548 -46.964 1.00 10.87 410 GLY B C 1
ATOM 7100 O O . GLY B 1 410 ? -3.492 -19.729 -47.160 1.00 11.01 410 GLY B O 1
ATOM 7101 N N . LYS B 1 411 ? -5.656 -20.352 -47.323 1.00 10.40 411 LYS B N 1
ATOM 7102 C CA . LYS B 1 411 ? -6.072 -19.166 -48.079 1.00 9.87 411 LYS B CA 1
ATOM 7103 C C . LYS B 1 411 ? -6.243 -17.921 -47.201 1.00 8.78 411 LYS B C 1
ATOM 7104 O O . LYS B 1 411 ? -6.393 -16.809 -47.709 1.00 10.11 411 LYS B O 1
ATOM 7110 N N . ILE B 1 412 ? -6.202 -18.111 -45.886 1.00 8.60 412 ILE B N 1
ATOM 7111 C CA . ILE B 1 412 ? -6.239 -16.989 -44.958 1.00 8.06 412 ILE B CA 1
ATOM 7112 C C . ILE B 1 412 ? -5.072 -17.135 -43.982 1.00 9.03 412 ILE B C 1
ATOM 7113 O O . ILE B 1 412 ? -4.777 -18.235 -43.528 1.00 8.86 412 ILE B O 1
ATOM 7118 N N . SER B 1 413 ? -4.373 -16.040 -43.714 1.00 7.12 413 SER B N 1
ATOM 7119 C CA . SER B 1 413 ? -3.383 -16.002 -42.644 1.00 6.60 413 SER B CA 1
ATOM 7120 C C . SER B 1 413 ? -4.038 -15.569 -41.341 1.00 7.15 413 SER B C 1
ATOM 7121 O O . SER B 1 413 ? -4.744 -14.557 -41.309 1.00 7.57 413 SER B O 1
ATOM 7124 N N . ALA B 1 414 ? -3.804 -16.315 -40.267 1.00 7.56 414 ALA B N 1
ATOM 7125 C CA . ALA B 1 414 ? -4.340 -15.932 -38.970 1.00 6.11 414 ALA B CA 1
ATOM 7126 C C . ALA B 1 414 ? -3.509 -14.842 -38.317 1.00 7.77 414 ALA B C 1
ATOM 7127 O O . ALA B 1 414 ? -3.907 -14.281 -37.300 1.00 7.03 414 ALA B O 1
ATOM 7129 N N . ILE B 1 415 ? -2.349 -14.543 -38.899 1.00 6.52 415 ILE B N 1
ATOM 7130 C CA . ILE B 1 415 ? -1.567 -13.374 -38.506 1.00 7.46 415 ILE B CA 1
ATOM 7131 C C . ILE B 1 415 ? -1.619 -12.369 -39.661 1.00 7.10 415 ILE B C 1
ATOM 7132 O O . ILE B 1 415 ? -1.229 -12.679 -40.794 1.00 8.12 415 ILE B O 1
ATOM 7137 N N . VAL B 1 416 ? -2.120 -11.170 -39.379 1.00 7.09 416 VAL B N 1
ATOM 7138 C CA . VAL B 1 416 ? -2.370 -10.172 -40.424 1.00 6.42 416 VAL B CA 1
ATOM 7139 C C . VAL B 1 416 ? -1.724 -8.823 -40.082 1.00 7.33 416 VAL B C 1
ATOM 7140 O O . VAL B 1 416 ? -1.305 -8.593 -38.946 1.00 7.18 416 VAL B O 1
ATOM 7144 N N . PRO B 1 417 ? -1.625 -7.913 -41.064 1.00 6.37 417 PRO B N 1
ATOM 7145 C CA . PRO B 1 417 ? -1.027 -6.606 -40.760 1.00 7.42 417 PRO B CA 1
ATOM 7146 C C . PRO B 1 417 ? -1.812 -5.843 -39.685 1.00 8.27 417 PRO B C 1
ATOM 7147 O O . PRO B 1 417 ? -1.221 -5.261 -38.771 1.00 7.70 417 PRO B O 1
ATOM 7151 N N . MET B 1 418 ? -3.136 -5.861 -39.816 1.00 7.23 418 MET B N 1
ATOM 7152 C CA . MET B 1 418 ? -4.044 -5.225 -38.880 1.00 7.26 418 MET B CA 1
ATOM 7153 C C . MET B 1 418 ? -5.252 -6.131 -38.746 1.00 6.68 418 MET B C 1
ATOM 7154 O O . MET B 1 418 ? -5.768 -6.622 -39.756 1.00 8.46 418 MET B O 1
ATOM 7159 N N . ALA B 1 419 ? -5.689 -6.374 -37.512 1.00 7.38 419 ALA B N 1
ATOM 7160 C CA . ALA B 1 419 ? -6.911 -7.145 -37.279 1.00 6.82 419 ALA B CA 1
ATOM 7161 C C . ALA B 1 419 ? -8.085 -6.357 -37.841 1.00 8.92 419 ALA B C 1
ATOM 7162 O O . ALA B 1 419 ? -8.166 -5.145 -37.663 1.00 10.01 419 ALA B O 1
ATOM 7164 N N . ALA B 1 420 ? -9.012 -7.038 -38.507 1.00 7.93 420 ALA B N 1
ATOM 7165 C CA . ALA B 1 420 ? -10.128 -6.330 -39.124 1.00 6.34 420 ALA B CA 1
ATOM 7166 C C . ALA B 1 420 ? -11.157 -5.873 -38.092 1.00 8.35 420 ALA B C 1
ATOM 7167 O O . ALA B 1 420 ? -11.953 -4.978 -38.355 1.00 9.47 420 ALA B O 1
ATOM 7169 N N . HIS B 1 421 ? -11.134 -6.512 -36.925 1.00 8.46 421 HIS B N 1
ATOM 7170 C CA . HIS B 1 421 ? -11.934 -6.117 -35.778 1.00 6.47 421 HIS B CA 1
ATOM 7171 C C . HIS B 1 421 ? -11.113 -6.491 -34.556 1.00 6.58 421 HIS B C 1
ATOM 7172 O O . HIS B 1 421 ? -10.424 -7.496 -34.580 1.00 7.74 421 HIS B O 1
ATOM 7179 N N . VAL B 1 422 ? -11.166 -5.685 -33.502 1.00 6.13 422 VAL B N 1
ATOM 7180 C CA . VAL B 1 422 ? -10.455 -6.006 -32.262 1.00 7.40 422 VAL B CA 1
ATOM 7181 C C . VAL B 1 422 ? -11.390 -6.387 -31.117 1.00 6.85 422 VAL B C 1
ATOM 7182 O O . VAL B 1 422 ? -12.303 -5.632 -30.777 1.00 7.82 422 VAL B O 1
ATOM 7186 N N . ASP B 1 423 ? -11.144 -7.553 -30.520 1.00 5.42 423 ASP B N 1
ATOM 7187 C CA . ASP B 1 423 ? -11.792 -7.914 -29.271 1.00 5.26 423 ASP B CA 1
ATOM 7188 C C . ASP B 1 423 ? -10.832 -7.789 -28.091 1.00 5.65 423 ASP B C 1
ATOM 7189 O O . ASP B 1 423 ? -11.242 -7.376 -27.010 1.00 7.13 423 ASP B O 1
ATOM 7194 N N . HIS B 1 424 ? -9.568 -8.158 -28.289 1.00 4.30 424 HIS B N 1
ATOM 7195 C CA . HIS B 1 424 ? -8.582 -8.100 -27.201 1.00 5.29 424 HIS B CA 1
ATOM 7196 C C . HIS B 1 424 ? -7.401 -7.252 -27.602 1.00 5.66 424 HIS B C 1
ATOM 7197 O O . HIS B 1 424 ? -6.671 -7.576 -28.539 1.00 6.66 424 HIS B O 1
ATOM 7204 N N . ILE B 1 425 ? -7.233 -6.148 -26.894 1.00 5.00 425 ILE B N 1
ATOM 7205 C CA . ILE B 1 425 ? -6.146 -5.226 -27.168 1.00 5.98 425 ILE B CA 1
ATOM 7206 C C . ILE B 1 425 ? -4.802 -5.830 -26.758 1.00 6.78 425 ILE B C 1
ATOM 7207 O O . ILE B 1 425 ? -4.762 -6.853 -26.077 1.00 6.76 425 ILE B O 1
ATOM 7212 N N . MET B 1 426 ? -3.707 -5.213 -27.195 1.00 6.32 426 MET B N 1
ATOM 7213 C CA . MET B 1 426 ? -2.371 -5.753 -26.914 1.00 6.76 426 MET B CA 1
ATOM 7214 C C . MET B 1 426 ? -2.163 -6.075 -25.440 1.00 6.21 426 MET B C 1
ATOM 7215 O O . MET B 1 426 ? -1.564 -7.092 -25.091 1.00 7.06 426 MET B O 1
ATOM 7220 N N . GLN B 1 427 ? -2.642 -5.182 -24.584 1.00 5.32 427 GLN B N 1
ATOM 7221 C CA . GLN B 1 427 ? -2.473 -5.322 -23.149 1.00 6.35 427 GLN B CA 1
ATOM 7222 C C . GLN B 1 427 ? -3.123 -6.585 -22.606 1.00 7.16 427 GLN B C 1
ATOM 7223 O O . GLN B 1 427 ? -2.782 -7.034 -21.509 1.00 9.55 427 GLN B O 1
ATOM 7229 N N . ASP B 1 428 ? -4.074 -7.141 -23.353 1.00 5.56 428 ASP B N 1
ATOM 7230 C CA . ASP B 1 428 ? -4.861 -8.276 -22.888 1.00 5.43 428 ASP B CA 1
ATOM 7231 C C . ASP B 1 428 ? -4.384 -9.605 -23.483 1.00 5.63 428 ASP B C 1
ATOM 7232 O O . ASP B 1 428 ? -5.048 -10.626 -23.331 1.00 7.97 428 ASP B O 1
ATOM 7237 N N . ALA B 1 429 ? -3.230 -9.587 -24.152 1.00 6.77 429 ALA B N 1
ATOM 7238 C CA . ALA B 1 429 ? -2.672 -10.789 -24.780 1.00 5.48 429 ALA B CA 1
ATOM 7239 C C . ALA B 1 429 ? -1.156 -10.843 -24.572 1.00 7.29 429 ALA B C 1
ATOM 7240 O O . ALA B 1 429 ? -0.414 -10.017 -25.112 1.00 8.65 429 ALA B O 1
ATOM 7242 N N . GLN B 1 430 ? -0.694 -11.818 -23.793 1.00 8.00 430 GLN B N 1
ATOM 7243 C CA . GLN B 1 430 ? 0.737 -11.933 -23.518 1.00 7.20 430 GLN B CA 1
ATOM 7244 C C . GLN B 1 430 ? 1.439 -13.026 -24.307 1.00 7.43 430 GLN B C 1
ATOM 7245 O O . GLN B 1 430 ? 2.622 -12.896 -24.603 1.00 9.17 430 GLN B O 1
ATOM 7251 N N . ILE B 1 431 ? 0.728 -14.106 -24.622 1.00 6.61 431 ILE B N 1
ATOM 7252 C CA . ILE B 1 431 ? 1.354 -15.275 -25.239 1.00 7.35 431 ILE B CA 1
ATOM 7253 C C . ILE B 1 431 ? 0.509 -15.697 -26.423 1.00 5.86 431 ILE B C 1
ATOM 7254 O O . ILE B 1 431 ? -0.714 -15.783 -26.300 1.00 7.79 431 ILE B O 1
ATOM 7259 N N . PHE B 1 432 ? 1.155 -15.921 -27.573 1.00 5.52 432 PHE B N 1
ATOM 7260 C CA . PHE B 1 432 ? 0.482 -16.457 -28.761 1.00 6.56 432 PHE B CA 1
ATOM 7261 C C . PHE B 1 432 ? 1.105 -17.786 -29.147 1.00 8.46 432 PHE B C 1
ATOM 7262 O O . PHE B 1 432 ? 2.326 -17.933 -29.125 1.00 8.18 432 PHE B O 1
ATOM 7270 N N . VAL B 1 433 ? 0.261 -18.747 -29.508 1.00 8.38 433 VAL B N 1
ATOM 7271 C CA . VAL B 1 433 ? 0.753 -20.046 -29.957 1.00 7.63 433 VAL B CA 1
ATOM 7272 C C . VAL B 1 433 ? 0.071 -20.468 -31.244 1.00 7.49 433 VAL B C 1
ATOM 7273 O O . VAL B 1 433 ? -1.160 -20.476 -31.321 1.00 8.59 433 VAL B O 1
ATOM 7277 N N . THR B 1 434 ? 0.874 -20.813 -32.253 1.00 7.32 434 THR B N 1
ATOM 7278 C CA . THR B 1 434 ? 0.359 -21.491 -33.440 1.00 7.31 434 THR B CA 1
ATOM 7279 C C . THR B 1 434 ? 1.177 -22.751 -33.640 1.00 7.95 434 THR B C 1
ATOM 7280 O O . THR B 1 434 ? 2.069 -23.046 -32.838 1.00 8.46 434 THR B O 1
ATOM 7284 N N . GLU B 1 435 ? 0.896 -23.491 -34.709 1.00 8.28 435 GLU B N 1
ATOM 7285 C CA . GLU B 1 435 ? 1.674 -24.707 -34.975 1.00 8.57 435 GLU B CA 1
ATOM 7286 C C . GLU B 1 435 ? 3.104 -24.385 -35.424 1.00 9.30 435 GLU B C 1
ATOM 7287 O O . GLU B 1 435 ? 3.945 -25.282 -35.538 1.00 10.40 435 GLU B O 1
ATOM 7293 N N . GLN B 1 436 ? 3.382 -23.105 -35.677 1.00 8.59 436 GLN B N 1
ATOM 7294 C CA . GLN B 1 436 ? 4.728 -22.669 -36.034 1.00 9.41 436 GLN B CA 1
ATOM 7295 C C . GLN B 1 436 ? 5.608 -22.369 -34.829 1.00 9.54 436 GLN B C 1
ATOM 7296 O O . GLN B 1 436 ? 6.837 -22.358 -34.940 1.00 10.97 436 GLN B O 1
ATOM 7302 N N . GLY B 1 437 ? 4.983 -22.103 -33.686 1.00 8.66 437 GLY B N 1
ATOM 7303 C CA . GLY B 1 437 ? 5.743 -21.744 -32.508 1.00 9.35 437 GLY B CA 1
ATOM 7304 C C . GLY B 1 437 ? 5.006 -20.806 -31.581 1.00 9.39 437 GLY B C 1
ATOM 7305 O O . GLY B 1 437 ? 3.820 -20.506 -31.777 1.00 8.57 437 GLY B O 1
ATOM 7306 N N . LEU B 1 438 ? 5.726 -20.346 -30.563 1.00 8.61 438 LEU B N 1
ATOM 7307 C CA . LEU B 1 438 ? 5.130 -19.599 -29.464 1.00 7.15 438 LEU B CA 1
ATOM 7308 C C . LEU B 1 438 ? 5.831 -18.261 -29.326 1.00 7.42 438 LEU B C 1
ATOM 7309 O O . LEU B 1 438 ? 7.056 -18.193 -29.308 1.00 9.83 438 LEU B O 1
ATOM 7314 N N . ALA B 1 439 ? 5.037 -17.197 -29.212 1.00 8.53 439 ALA B N 1
ATOM 7315 C CA . ALA B 1 439 ? 5.554 -15.851 -29.035 1.00 8.10 439 ALA B CA 1
ATOM 7316 C C . ALA B 1 439 ? 5.243 -15.364 -27.624 1.00 8.33 439 ALA B C 1
ATOM 7317 O O . ALA B 1 439 ? 4.087 -15.289 -27.223 1.00 8.99 439 ALA B O 1
ATOM 7319 N N . ASP B 1 440 ? 6.301 -15.064 -26.874 1.00 8.27 440 ASP B N 1
ATOM 7320 C CA . ASP B 1 440 ? 6.183 -14.564 -25.509 1.00 8.28 440 ASP B CA 1
ATOM 7321 C C . ASP B 1 440 ? 6.381 -13.055 -25.557 1.00 9.01 440 ASP B C 1
ATOM 7322 O O . ASP B 1 440 ? 7.500 -12.568 -25.773 1.00 9.79 440 ASP B O 1
ATOM 7327 N N . LEU B 1 441 ? 5.293 -12.314 -25.356 1.00 7.63 441 LEU B N 1
ATOM 7328 C CA . LEU B 1 441 ? 5.312 -10.871 -25.547 1.00 8.74 441 LEU B CA 1
ATOM 7329 C C . LEU B 1 441 ? 5.488 -10.044 -24.270 1.00 8.95 441 LEU B C 1
ATOM 7330 O O . LEU B 1 441 ? 5.424 -8.824 -24.320 1.00 9.79 441 LEU B O 1
ATOM 7335 N N . ARG B 1 442 ? 5.733 -10.704 -23.143 1.00 7.96 442 ARG B N 1
ATOM 7336 C CA . ARG B 1 442 ? 5.786 -10.000 -21.863 1.00 8.91 442 ARG B CA 1
ATOM 7337 C C . ARG B 1 442 ? 6.861 -8.915 -21.836 1.00 9.22 442 ARG B C 1
ATOM 7338 O O . ARG B 1 442 ? 8.013 -9.155 -22.190 1.00 9.87 442 ARG B O 1
ATOM 7346 N N . GLY B 1 443 ? 6.455 -7.710 -21.448 1.00 7.06 443 GLY B N 1
ATOM 7347 C CA . GLY B 1 443 ? 7.374 -6.592 -21.319 1.00 9.12 443 GLY B CA 1
ATOM 7348 C C . GLY B 1 443 ? 7.823 -5.935 -22.613 1.00 9.61 443 GLY B C 1
ATOM 7349 O O . GLY B 1 443 ? 8.683 -5.056 -22.577 1.00 10.03 443 GLY B O 1
ATOM 7350 N N . LEU B 1 444 ? 7.227 -6.323 -23.739 1.00 8.32 444 LEU B N 1
ATOM 7351 C CA . LEU B 1 444 ? 7.669 -5.838 -25.049 1.00 7.22 444 LEU B CA 1
ATOM 7352 C C . LEU B 1 444 ? 6.839 -4.665 -25.573 1.00 7.23 444 LEU B C 1
ATOM 7353 O O . LEU B 1 444 ? 5.627 -4.611 -25.380 1.00 8.54 444 LEU B O 1
ATOM 7358 N N . SER B 1 445 ? 7.505 -3.743 -26.265 1.00 7.18 445 SER B N 1
ATOM 7359 C CA . SER B 1 445 ? 6.826 -2.668 -26.984 1.00 7.28 445 SER B CA 1
ATOM 7360 C C . SER B 1 445 ? 6.162 -3.252 -28.223 1.00 7.92 445 SER B C 1
ATOM 7361 O O . SER B 1 445 ? 6.455 -4.378 -28.599 1.00 7.72 445 SER B O 1
ATOM 7364 N N . PRO B 1 446 ? 5.282 -2.480 -28.882 1.00 6.92 446 PRO B N 1
ATOM 7365 C CA . PRO B 1 446 ? 4.634 -3.034 -30.080 1.00 6.47 446 PRO B CA 1
ATOM 7366 C C . PRO B 1 446 ? 5.600 -3.492 -31.172 1.00 7.30 446 PRO B C 1
ATOM 7367 O O . PRO B 1 446 ? 5.381 -4.562 -31.724 1.00 7.13 446 PRO B O 1
ATOM 7371 N N . VAL B 1 447 ? 6.647 -2.733 -31.478 1.00 6.84 447 VAL B N 1
ATOM 7372 C CA . VAL B 1 447 ? 7.560 -3.209 -32.511 1.00 7.53 447 VAL B CA 1
ATOM 7373 C C . VAL B 1 447 ? 8.262 -4.493 -32.077 1.00 7.40 447 VAL B C 1
ATOM 7374 O O . VAL B 1 447 ? 8.539 -5.358 -32.909 1.00 9.02 447 VAL B O 1
ATOM 7378 N N . GLN B 1 448 ? 8.503 -4.641 -30.777 1.00 7.75 448 GLN B N 1
ATOM 7379 C CA . GLN B 1 448 ? 9.120 -5.865 -30.278 1.00 7.70 448 GLN B CA 1
ATOM 7380 C C . GLN B 1 448 ? 8.141 -7.030 -30.320 1.00 8.69 448 GLN B C 1
ATOM 7381 O O . GLN B 1 448 ? 8.527 -8.158 -30.625 1.00 9.21 448 GLN B O 1
ATOM 7387 N N . ARG B 1 449 ? 6.870 -6.752 -30.035 1.00 6.93 449 ARG B N 1
ATOM 7388 C CA . ARG B 1 449 ? 5.816 -7.750 -30.190 1.00 7.78 449 ARG B CA 1
ATOM 7389 C C . ARG B 1 449 ? 5.760 -8.258 -31.629 1.00 8.21 449 ARG B C 1
ATOM 7390 O O . ARG B 1 449 ? 5.667 -9.467 -31.861 1.00 8.02 449 ARG B O 1
ATOM 7398 N N . ALA B 1 450 ? 5.820 -7.335 -32.589 1.00 6.93 450 ALA B N 1
ATOM 7399 C CA . ALA B 1 450 ? 5.740 -7.713 -34.001 1.00 8.52 450 ALA B CA 1
ATOM 7400 C C . ALA B 1 450 ? 6.871 -8.642 -34.405 1.00 8.45 450 ALA B C 1
ATOM 7401 O O . ALA B 1 450 ? 6.649 -9.619 -35.117 1.00 8.49 450 ALA B O 1
ATOM 7403 N N . ARG B 1 451 ? 8.081 -8.368 -33.933 1.00 7.99 451 ARG B N 1
ATOM 7404 C CA . ARG B 1 451 ? 9.187 -9.255 -34.275 1.00 9.33 451 ARG B CA 1
ATOM 7405 C C . ARG B 1 451 ? 8.926 -10.679 -33.786 1.00 6.91 451 ARG B C 1
ATOM 7406 O O . ARG B 1 451 ? 9.166 -11.647 -34.509 1.00 10.74 451 ARG B O 1
ATOM 7414 N N . GLU B 1 452 ? 8.416 -10.813 -32.566 1.00 6.88 452 GLU B N 1
ATOM 7415 C CA . GLU B 1 452 ? 8.121 -12.136 -32.027 1.00 7.97 452 GLU B CA 1
ATOM 7416 C C . GLU B 1 452 ? 6.966 -12.820 -32.745 1.00 8.83 452 GLU B C 1
ATOM 7417 O O . GLU B 1 452 ? 7.040 -13.994 -33.077 1.00 9.22 452 GLU B O 1
ATOM 7423 N N . ILE B 1 453 ? 5.877 -12.099 -32.963 1.00 7.60 453 ILE B N 1
ATOM 7424 C CA . ILE B 1 453 ? 4.715 -12.715 -33.580 1.00 8.02 453 ILE B CA 1
ATOM 7425 C C . ILE B 1 453 ? 5.018 -13.145 -35.014 1.00 7.87 453 ILE B C 1
ATOM 7426 O O . ILE B 1 453 ? 4.687 -14.265 -35.417 1.00 7.92 453 ILE B O 1
ATOM 7431 N N . ILE B 1 454 ? 5.671 -12.274 -35.779 1.00 6.55 454 ILE B N 1
ATOM 7432 C CA . ILE B 1 454 ? 6.003 -12.612 -37.161 1.00 7.73 454 ILE B CA 1
ATOM 7433 C C . ILE B 1 454 ? 6.964 -13.800 -37.208 1.00 8.62 454 ILE B C 1
ATOM 7434 O O . ILE B 1 454 ? 6.749 -14.766 -37.957 1.00 10.47 454 ILE B O 1
ATOM 7439 N N . SER B 1 455 ? 8.003 -13.759 -36.387 1.00 10.30 455 SER B N 1
ATOM 7440 C CA . SER B 1 455 ? 9.038 -14.779 -36.514 1.00 9.72 455 SER B CA 1
ATOM 7441 C C . SER B 1 455 ? 8.666 -16.128 -35.897 1.00 12.35 455 SER B C 1
ATOM 7442 O O . SER B 1 455 ? 9.144 -17.169 -36.355 1.00 15.46 455 SER B O 1
ATOM 7445 N N . LYS B 1 456 ? 7.826 -16.114 -34.868 1.00 9.93 456 LYS B N 1
ATOM 7446 C CA . LYS B 1 456 ? 7.469 -17.337 -34.146 1.00 9.09 456 LYS B CA 1
ATOM 7447 C C . LYS B 1 456 ? 6.160 -17.954 -34.608 1.00 9.32 456 LYS B C 1
ATOM 7448 O O . LYS B 1 456 ? 6.035 -19.172 -34.655 1.00 10.63 456 LYS B O 1
ATOM 7454 N N . CYS B 1 457 ? 5.179 -17.126 -34.949 1.00 8.46 457 CYS B N 1
ATOM 7455 C CA . CYS B 1 457 ? 3.822 -17.639 -35.111 1.00 9.26 457 CYS B CA 1
ATOM 7456 C C . CYS B 1 457 ? 3.303 -17.694 -36.539 1.00 6.78 457 CYS B C 1
ATOM 7457 O O . CYS B 1 457 ? 2.452 -18.514 -36.856 1.00 9.16 457 CYS B O 1
ATOM 7460 N N . ALA B 1 458 ? 3.790 -16.809 -37.401 1.00 8.88 458 ALA B N 1
ATOM 7461 C CA . ALA B 1 458 ? 3.244 -16.738 -38.751 1.00 9.75 458 ALA B CA 1
ATOM 7462 C C . ALA B 1 458 ? 3.638 -17.942 -39.601 1.00 8.75 458 ALA B C 1
ATOM 7463 O O . ALA B 1 458 ? 4.728 -18.498 -39.459 1.00 10.57 458 ALA B O 1
ATOM 7465 N N . HIS B 1 459 ? 2.744 -18.333 -40.497 1.00 8.60 459 HIS B N 1
ATOM 7466 C CA . HIS B 1 459 ? 3.047 -19.403 -41.437 1.00 9.62 459 HIS B CA 1
ATOM 7467 C C . HIS B 1 459 ? 4.147 -18.968 -42.396 1.00 11.02 459 HIS B C 1
ATOM 7468 O O . HIS B 1 459 ? 4.188 -17.810 -42.787 1.00 9.87 459 HIS B O 1
ATOM 7475 N N . PRO B 1 460 ? 5.027 -19.899 -42.807 1.00 10.52 460 PRO B N 1
ATOM 7476 C CA . PRO B 1 460 ? 6.063 -19.527 -43.786 1.00 11.76 460 PRO B CA 1
ATOM 7477 C C . PRO B 1 460 ? 5.533 -18.903 -45.080 1.00 11.04 460 PRO B C 1
ATOM 7478 O O . PRO B 1 460 ? 6.267 -18.112 -45.677 1.00 12.60 460 PRO B O 1
ATOM 7482 N N . ASP B 1 461 ? 4.316 -19.247 -45.508 1.00 11.42 461 ASP B N 1
ATOM 7483 C CA . ASP B 1 461 ? 3.752 -18.668 -46.737 1.00 11.69 461 ASP B CA 1
ATOM 7484 C C . ASP B 1 461 ? 3.478 -17.186 -46.571 1.00 13.34 461 ASP B C 1
ATOM 7485 O O . ASP B 1 461 ? 3.441 -16.437 -47.549 1.00 14.75 461 ASP B O 1
ATOM 7490 N N . TYR B 1 462 ? 3.257 -16.763 -45.330 1.00 9.47 462 TYR B N 1
ATOM 7491 C CA . TYR B 1 462 ? 2.851 -15.387 -45.067 1.00 9.42 462 TYR B CA 1
ATOM 7492 C C . TYR B 1 462 ? 3.899 -14.557 -44.353 1.00 7.96 462 TYR B C 1
ATOM 7493 O O . TYR B 1 462 ? 3.839 -13.335 -44.381 1.00 8.90 462 TYR B O 1
ATOM 7502 N N . ARG B 1 463 ? 4.869 -15.213 -43.720 1.00 8.75 463 ARG B N 1
ATOM 7503 C CA . ARG B 1 463 ? 5.851 -14.486 -42.918 1.00 9.99 463 ARG B CA 1
ATOM 7504 C C . ARG B 1 463 ? 6.610 -13.398 -43.694 1.00 9.32 463 ARG B C 1
ATOM 7505 O O . ARG B 1 463 ? 6.726 -12.276 -43.211 1.00 10.11 463 ARG B O 1
ATOM 7513 N N . PRO B 1 464 ? 7.123 -13.713 -44.896 1.00 9.70 464 PRO B N 1
ATOM 7514 C CA . PRO B 1 464 ? 7.805 -12.632 -45.618 1.00 11.04 464 PRO B CA 1
ATOM 7515 C C . PRO B 1 464 ? 6.890 -11.451 -45.969 1.00 8.75 464 PRO B C 1
ATOM 7516 O O . PRO B 1 464 ? 7.345 -10.306 -45.951 1.00 9.24 464 PRO B O 1
ATOM 7520 N N . MET B 1 465 ? 5.631 -11.721 -46.291 1.00 8.78 465 MET B N 1
ATOM 7521 C CA . MET B 1 465 ? 4.696 -10.635 -46.585 1.00 8.71 465 MET B CA 1
ATOM 7522 C C . MET B 1 465 ? 4.455 -9.766 -45.347 1.00 8.35 465 MET B C 1
ATOM 7523 O O . MET B 1 465 ? 4.369 -8.540 -45.436 1.00 7.79 465 MET B O 1
ATOM 7528 N N . LEU B 1 466 ? 4.342 -10.405 -44.187 1.00 8.00 466 LEU B N 1
ATOM 7529 C CA . LEU B 1 466 ? 4.170 -9.663 -42.943 1.00 7.82 466 LEU B CA 1
ATOM 7530 C C . LEU B 1 466 ? 5.405 -8.832 -42.626 1.00 7.71 466 LEU B C 1
ATOM 7531 O O . LEU B 1 466 ? 5.297 -7.673 -42.214 1.00 9.42 466 LEU B O 1
ATOM 7536 N N . GLN B 1 467 ? 6.581 -9.430 -42.801 1.00 8.28 467 GLN B N 1
ATOM 7537 C CA . GLN B 1 467 ? 7.819 -8.716 -42.539 1.00 7.31 467 GLN B CA 1
ATOM 7538 C C . GLN B 1 467 ? 7.976 -7.533 -43.485 1.00 8.18 467 GLN B C 1
ATOM 7539 O O . GLN B 1 467 ? 8.438 -6.465 -43.084 1.00 9.42 467 GLN B O 1
ATOM 7545 N N . ASP B 1 468 ? 7.582 -7.726 -44.742 1.00 7.90 468 ASP B N 1
ATOM 7546 C CA . ASP B 1 468 ? 7.627 -6.649 -45.729 1.00 9.10 468 ASP B CA 1
ATOM 7547 C C . ASP B 1 468 ? 6.707 -5.492 -45.320 1.00 8.55 468 ASP B C 1
ATOM 7548 O O . ASP B 1 468 ? 7.098 -4.326 -45.360 1.00 8.11 468 ASP B O 1
ATOM 7553 N N . TYR B 1 469 ? 5.486 -5.823 -44.913 1.00 7.18 469 TYR B N 1
ATOM 7554 C CA . TYR B 1 469 ? 4.563 -4.803 -44.438 1.00 7.84 469 TYR B CA 1
ATOM 7555 C C . TYR B 1 469 ? 5.171 -4.041 -43.266 1.00 8.04 469 TYR B C 1
ATOM 7556 O O . TYR B 1 469 ? 5.185 -2.809 -43.248 1.00 8.42 469 TYR B O 1
ATOM 7565 N N . PHE B 1 470 ? 5.673 -4.783 -42.285 1.00 7.06 470 PHE B N 1
ATOM 7566 C CA . PHE B 1 470 ? 6.231 -4.146 -41.104 1.00 7.93 470 PHE B CA 1
ATOM 7567 C C . PHE B 1 470 ? 7.443 -3.283 -41.424 1.00 8.66 470 PHE B C 1
ATOM 7568 O O . PHE B 1 470 ? 7.556 -2.157 -40.943 1.00 8.84 470 PHE B O 1
ATOM 7576 N N . ASP B 1 471 ? 8.358 -3.813 -42.230 1.00 8.80 471 ASP B N 1
ATOM 7577 C CA . ASP B 1 471 ? 9.565 -3.056 -42.557 1.00 10.91 471 ASP B CA 1
ATOM 7578 C C . ASP B 1 471 ? 9.244 -1.758 -43.301 1.00 8.44 471 ASP B C 1
ATOM 7579 O O . ASP B 1 471 ? 9.825 -0.713 -43.005 1.00 10.29 471 ASP B O 1
ATOM 7584 N N . ARG B 1 472 ? 8.309 -1.812 -44.247 1.00 8.37 472 ARG B N 1
ATOM 7585 C CA . ARG B 1 472 ? 7.905 -0.603 -44.956 1.00 8.16 472 ARG B CA 1
ATOM 7586 C C . ARG B 1 472 ? 7.105 0.345 -44.067 1.00 11.32 472 ARG B C 1
ATOM 7587 O O . ARG B 1 472 ? 7.227 1.567 -44.186 1.00 9.92 472 ARG B O 1
ATOM 7595 N N . ALA B 1 473 ? 6.288 -0.210 -43.175 1.00 8.21 473 ALA B N 1
ATOM 7596 C CA . ALA B 1 473 ? 5.589 0.616 -42.201 1.00 9.76 473 ALA B CA 1
ATOM 7597 C C . ALA B 1 473 ? 6.572 1.374 -41.315 1.00 9.67 473 ALA B C 1
ATOM 7598 O O . ALA B 1 473 ? 6.382 2.554 -41.057 1.00 10.42 473 ALA B O 1
ATOM 7600 N N . LEU B 1 474 ? 7.617 0.709 -40.834 1.00 10.21 474 LEU B N 1
ATOM 7601 C CA A LEU B 1 474 ? 8.624 1.368 -40.004 0.45 10.86 474 LEU B CA 1
ATOM 7602 C CA B LEU B 1 474 ? 8.583 1.394 -39.982 0.55 10.84 474 LEU B CA 1
ATOM 7603 C C . LEU B 1 474 ? 9.215 2.575 -40.721 1.00 12.85 474 LEU B C 1
ATOM 7604 O O . LEU B 1 474 ? 9.539 3.593 -40.103 1.00 17.40 474 LEU B O 1
ATOM 7613 N N . LYS B 1 475 ? 9.368 2.449 -42.035 1.00 12.34 475 LYS B N 1
ATOM 7614 C CA . LYS B 1 475 ? 9.967 3.521 -42.825 1.00 14.52 475 LYS B CA 1
ATOM 7615 C C . LYS B 1 475 ? 9.007 4.672 -43.096 1.00 15.97 475 LYS B C 1
ATOM 7616 O O . LYS B 1 475 ? 9.407 5.836 -43.116 1.00 20.34 475 LYS B O 1
ATOM 7622 N N . ASN B 1 476 ? 7.735 4.349 -43.297 1.00 13.02 476 ASN B N 1
ATOM 7623 C CA . ASN B 1 476 ? 6.806 5.315 -43.870 1.00 14.89 476 ASN B CA 1
ATOM 7624 C C . ASN B 1 476 ? 5.598 5.679 -43.012 1.00 13.28 476 ASN B C 1
ATOM 7625 O O . ASN B 1 476 ? 4.816 6.547 -43.387 1.00 16.65 476 ASN B O 1
ATOM 7630 N N . SER B 1 477 ? 5.449 5.026 -41.867 1.00 12.07 477 SER B N 1
ATOM 7631 C CA . SER B 1 477 ? 4.293 5.273 -41.006 1.00 11.03 477 SER B CA 1
ATOM 7632 C C . SER B 1 477 ? 4.248 6.688 -40.421 1.00 11.26 477 SER B C 1
ATOM 7633 O O . SER B 1 477 ? 5.287 7.297 -40.161 1.00 13.40 477 SER B O 1
ATOM 7636 N N . PHE B 1 478 ? 3.033 7.195 -40.201 1.00 9.48 478 PHE B N 1
ATOM 7637 C CA . PHE B 1 478 ? 2.808 8.502 -39.580 1.00 8.75 478 PHE B CA 1
ATOM 7638 C C . PHE B 1 478 ? 3.582 8.638 -38.264 1.00 11.54 478 PHE B C 1
ATOM 7639 O O . PHE B 1 478 ? 4.305 9.616 -38.054 1.00 13.75 478 PHE B O 1
ATOM 7647 N N . GLY B 1 479 ? 3.437 7.652 -37.383 1.00 11.18 479 GLY B N 1
ATOM 7648 C CA . GLY B 1 479 ? 4.271 7.542 -36.198 1.00 9.57 479 GLY B CA 1
ATOM 7649 C C . GLY B 1 479 ? 4.987 6.204 -36.194 1.00 10.78 479 GLY B C 1
ATOM 7650 O O . GLY B 1 479 ? 4.557 5.268 -36.866 1.00 8.67 479 GLY B O 1
ATOM 7651 N N . LYS B 1 480 ? 6.065 6.087 -35.426 1.00 9.12 480 LYS B N 1
ATOM 7652 C CA . LYS B 1 480 ? 6.834 4.846 -35.418 1.00 8.98 480 LYS B CA 1
ATOM 7653 C C . LYS B 1 480 ? 6.619 3.995 -34.166 1.00 7.74 480 LYS B C 1
ATOM 7654 O O . LYS B 1 480 ? 7.238 2.942 -34.011 1.00 10.49 480 LYS B O 1
ATOM 7660 N N . HIS B 1 481 ? 5.728 4.422 -33.281 1.00 9.07 481 HIS B N 1
ATOM 7661 C CA . HIS B 1 481 ? 5.457 3.623 -32.095 1.00 7.77 481 HIS B CA 1
ATOM 7662 C C . HIS B 1 481 ? 4.655 2.350 -32.422 1.00 7.91 481 HIS B C 1
ATOM 7663 O O . HIS B 1 481 ? 4.910 1.276 -31.866 1.00 8.61 481 HIS B O 1
ATOM 7670 N N . THR B 1 482 ? 3.680 2.473 -33.316 1.00 7.88 482 THR B N 1
ATOM 7671 C CA . THR B 1 482 ? 2.933 1.309 -33.782 1.00 8.74 482 THR B CA 1
ATOM 7672 C C . THR B 1 482 ? 2.796 1.432 -35.304 1.00 8.74 482 THR B C 1
ATOM 7673 O O . THR B 1 482 ? 1.758 1.814 -35.827 1.00 8.40 482 THR B O 1
ATOM 7677 N N . PRO B 1 483 ? 3.885 1.140 -36.017 1.00 7.46 483 PRO B N 1
ATOM 7678 C CA . PRO B 1 483 ? 3.941 1.465 -37.445 1.00 7.62 483 PRO B CA 1
ATOM 7679 C C . PRO B 1 483 ? 2.853 0.807 -38.281 1.00 7.33 483 PRO B C 1
ATOM 7680 O O . PRO B 1 483 ? 2.655 -0.404 -38.214 1.00 8.49 483 PRO B O 1
ATOM 7684 N N . HIS B 1 484 ? 2.188 1.606 -39.116 1.00 7.85 484 HIS B N 1
ATOM 7685 C CA . HIS B 1 484 ? 1.211 1.066 -40.053 1.00 7.96 484 HIS B CA 1
ATOM 7686 C C . HIS B 1 484 ? 1.286 1.763 -41.399 1.00 7.34 484 HIS B C 1
ATOM 7687 O O . HIS B 1 484 ? 1.742 2.901 -41.495 1.00 8.50 484 HIS B O 1
ATOM 7694 N N . LEU B 1 485 ? 0.841 1.065 -42.436 1.00 8.84 485 LEU B N 1
ATOM 7695 C CA . LEU B 1 485 ? 0.595 1.676 -43.742 1.00 8.22 485 LEU B CA 1
ATOM 7696 C C . LEU B 1 485 ? -0.903 1.602 -43.955 1.00 7.87 485 LEU B C 1
ATOM 7697 O O . LEU B 1 485 ? -1.438 0.536 -44.257 1.00 8.43 485 LEU B O 1
ATOM 7702 N N . LEU B 1 486 ? -1.592 2.721 -43.760 1.00 7.48 486 LEU B N 1
ATOM 7703 C CA . LEU B 1 486 ? -3.051 2.680 -43.753 1.00 7.99 486 LEU B CA 1
ATOM 7704 C C . LEU B 1 486 ? -3.644 2.316 -45.110 1.00 11.19 486 LEU B C 1
ATOM 7705 O O . LEU B 1 486 ? -4.754 1.804 -45.176 1.00 11.82 486 LEU B O 1
ATOM 7710 N N . THR B 1 487 ? -2.893 2.564 -46.175 1.00 10.28 487 THR B N 1
ATOM 7711 C CA . THR B 1 487 ? -3.334 2.190 -47.512 1.00 11.66 487 THR B CA 1
ATOM 7712 C C . THR B 1 487 ? -3.361 0.684 -47.714 1.00 14.97 487 THR B C 1
ATOM 7713 O O . THR B 1 487 ? -4.078 0.194 -48.586 1.00 18.62 487 THR B O 1
ATOM 7717 N N . GLU B 1 488 ? -2.602 -0.064 -46.921 1.00 10.25 488 GLU B N 1
ATOM 7718 C CA . GLU B 1 488 ? -2.617 -1.507 -47.104 1.00 10.55 488 GLU B CA 1
ATOM 7719 C C . GLU B 1 488 ? -2.903 -2.325 -45.847 1.00 7.78 488 GLU B C 1
ATOM 7720 O O . GLU B 1 488 ? -2.950 -3.543 -45.920 1.00 10.28 488 GLU B O 1
ATOM 7726 N N . ALA B 1 489 ? -3.159 -1.661 -44.717 1.00 8.53 489 ALA B N 1
ATOM 7727 C CA . ALA B 1 489 ? -3.394 -2.370 -43.450 1.00 6.43 489 ALA B CA 1
ATOM 7728 C C . ALA B 1 489 ? -4.497 -3.444 -43.538 1.00 6.69 489 ALA B C 1
ATOM 7729 O O . ALA B 1 489 ? -4.356 -4.538 -42.985 1.00 8.46 489 ALA B O 1
ATOM 7731 N N . LEU B 1 490 ? -5.582 -3.126 -44.240 1.00 7.46 490 LEU B N 1
ATOM 7732 C CA . LEU B 1 490 ? -6.711 -4.045 -44.359 1.00 7.13 490 LEU B CA 1
ATOM 7733 C C . LEU B 1 490 ? -6.767 -4.707 -45.734 1.00 7.81 490 LEU B C 1
ATOM 7734 O O . LEU B 1 490 ? -7.764 -5.353 -46.083 1.00 7.71 490 LEU B O 1
ATOM 7739 N N . SER B 1 491 ? -5.699 -4.546 -46.511 1.00 7.75 491 SER B N 1
ATOM 7740 C CA . SER B 1 491 ? -5.688 -5.028 -47.893 1.00 7.10 491 SER B CA 1
ATOM 7741 C C . SER B 1 491 ? -5.656 -6.545 -48.044 1.00 7.91 491 SER B C 1
ATOM 7742 O O . SER B 1 491 ? -6.060 -7.059 -49.086 1.00 9.02 491 SER B O 1
ATOM 7745 N N . TRP B 1 492 ? -5.186 -7.275 -47.037 1.00 7.77 492 TRP B N 1
ATOM 7746 C CA . TRP B 1 492 ? -5.171 -8.730 -47.164 1.00 8.01 492 TRP B CA 1
ATOM 7747 C C . TRP B 1 492 ? -6.593 -9.237 -47.037 1.00 7.36 492 TRP B C 1
ATOM 7748 O O . TRP B 1 492 ? -6.996 -10.183 -47.715 1.00 7.75 492 TRP B O 1
ATOM 7759 N N . HIS B 1 493 ? -7.349 -8.610 -46.146 1.00 7.59 493 HIS B N 1
ATOM 7760 C CA . HIS B 1 493 ? -8.753 -8.949 -46.003 1.00 5.70 493 HIS B CA 1
ATOM 7761 C C . HIS B 1 493 ? -9.517 -8.626 -47.284 1.00 7.28 493 HIS B C 1
ATOM 7762 O O . HIS B 1 493 ? -10.283 -9.455 -47.783 1.00 7.55 493 HIS B O 1
ATOM 7769 N N . GLN B 1 494 ? -9.295 -7.437 -47.832 1.00 6.76 494 GLN B N 1
ATOM 7770 C CA . GLN B 1 494 ? -9.927 -7.112 -49.102 1.00 7.48 494 GLN B CA 1
ATOM 7771 C C . GLN B 1 494 ? -9.503 -8.084 -50.206 1.00 7.80 494 GLN B C 1
ATOM 7772 O O . GLN B 1 494 ? -10.325 -8.458 -51.040 1.00 8.74 494 GLN B O 1
ATOM 7778 N N . ARG B 1 495 ? -8.241 -8.512 -50.191 1.00 8.17 495 ARG B N 1
ATOM 7779 C CA . ARG B 1 495 ? -7.766 -9.457 -51.190 1.00 9.05 495 ARG B CA 1
ATOM 7780 C C . ARG B 1 495 ? -8.534 -10.766 -51.071 1.00 9.49 495 ARG B C 1
ATOM 7781 O O . ARG B 1 495 ? -8.927 -11.352 -52.087 1.00 9.07 495 ARG B O 1
ATOM 7789 N N . PHE B 1 496 ? -8.788 -11.213 -49.844 1.00 8.56 496 PHE B N 1
ATOM 7790 C CA . PHE B 1 496 ? -9.595 -12.409 -49.658 1.00 7.35 496 PHE B CA 1
ATOM 7791 C C . PHE B 1 496 ? -11.020 -12.236 -50.187 1.00 9.00 496 PHE B C 1
ATOM 7792 O O . PHE B 1 496 ? -11.551 -13.122 -50.854 1.00 9.95 496 PHE B O 1
ATOM 7800 N N . ILE B 1 497 ? -11.641 -11.105 -49.867 1.00 7.13 497 ILE B N 1
ATOM 7801 C CA . ILE B 1 497 ? -12.971 -10.806 -50.374 1.00 9.13 497 ILE B CA 1
ATOM 7802 C C . ILE B 1 497 ? -12.999 -10.831 -51.903 1.00 9.63 497 ILE B C 1
ATOM 7803 O O . ILE B 1 497 ? -13.924 -11.407 -52.506 1.00 10.81 497 ILE B O 1
ATOM 7808 N N . ASP B 1 498 ? -11.984 -10.236 -52.523 1.00 7.53 498 ASP B N 1
ATOM 7809 C CA . ASP B 1 498 ? -11.946 -10.093 -53.982 1.00 8.05 498 ASP B CA 1
ATOM 7810 C C . ASP B 1 498 ? -11.586 -11.371 -54.723 1.00 10.55 498 ASP B C 1
ATOM 7811 O O . ASP B 1 498 ? -12.082 -11.601 -55.822 1.00 13.80 498 ASP B O 1
ATOM 7816 N N . THR B 1 499 ? -10.712 -12.189 -54.145 1.00 10.18 499 THR B N 1
ATOM 7817 C CA . THR B 1 499 ? -10.088 -13.281 -54.892 1.00 10.22 499 THR B CA 1
ATOM 7818 C C . THR B 1 499 ? -10.241 -14.642 -54.232 1.00 10.26 499 THR B C 1
ATOM 7819 O O . THR B 1 499 ? -9.918 -15.668 -54.834 1.00 11.40 499 THR B O 1
ATOM 7823 N N . GLY B 1 500 ? -10.687 -14.657 -52.984 1.00 10.28 500 GLY B N 1
ATOM 7824 C CA . GLY B 1 500 ? -10.798 -15.898 -52.238 1.00 9.72 500 GLY B CA 1
ATOM 7825 C C . GLY B 1 500 ? -9.524 -16.360 -51.549 1.00 9.77 500 GLY B C 1
ATOM 7826 O O . GLY B 1 500 ? -9.505 -17.420 -50.919 1.00 11.51 500 GLY B O 1
ATOM 7827 N N . THR B 1 501 ? -8.464 -15.566 -51.648 1.00 8.64 501 THR B N 1
ATOM 7828 C CA . THR B 1 501 ? -7.238 -15.911 -50.941 1.00 10.57 501 THR B CA 1
ATOM 7829 C C . THR B 1 501 ? -6.452 -14.669 -50.548 1.00 9.65 501 THR B C 1
ATOM 7830 O O . THR B 1 501 ? -6.524 -13.640 -51.213 1.00 10.56 501 THR B O 1
ATOM 7834 N N . MET B 1 502 ? -5.713 -14.765 -49.447 1.00 9.00 502 MET B N 1
ATOM 7835 C CA . MET B 1 502 ? -4.841 -13.673 -49.033 1.00 11.28 502 MET B CA 1
ATOM 7836 C C . MET B 1 502 ? -3.484 -13.729 -49.713 1.00 10.93 502 MET B C 1
ATOM 7837 O O . MET B 1 502 ? -2.694 -12.794 -49.605 1.00 13.01 502 MET B O 1
ATOM 7842 N N . LEU B 1 503 ? -3.207 -14.822 -50.413 1.00 12.30 503 LEU B N 1
ATOM 7843 C CA . LEU B 1 503 ? -1.962 -14.918 -51.163 1.00 14.40 503 LEU B CA 1
ATOM 7844 C C . LEU B 1 503 ? -2.094 -14.190 -52.496 1.00 19.93 503 LEU B C 1
ATOM 7845 O O . LEU B 1 503 ? -3.066 -14.389 -53.219 1.00 22.61 503 LEU B O 1
ATOM 7850 N N . PRO B 1 504 ? -1.118 -13.328 -52.821 1.00 20.25 504 PRO B N 1
ATOM 7851 C CA . PRO B 1 504 ? -1.160 -12.629 -54.106 1.00 25.94 504 PRO B CA 1
ATOM 7852 C C . PRO B 1 504 ? -1.031 -13.617 -55.251 1.00 25.66 504 PRO B C 1
ATOM 7853 O O . PRO B 1 504 ? -0.580 -14.748 -55.056 1.00 28.28 504 PRO B O 1
ATOM 7857 N N . SER B 1 505 ? -1.439 -13.182 -56.437 1.00 39.74 505 SER B N 1
ATOM 7858 C CA . SER B 1 505 ? -1.332 -13.984 -57.648 1.00 40.43 505 SER B CA 1
ATOM 7859 C C . SER B 1 505 ? 0.088 -14.494 -57.879 1.00 38.42 505 SER B C 1
ATOM 7860 O O . SER B 1 505 ? 1.042 -13.718 -57.862 1.00 36.67 505 SER B O 1
#

Radius of gyration: 28.34 Å; Cα contacts (8 Å, |Δi|>4): 2720; chains: 2; bounding box: 84×71×71 Å

InterPro domains:
  IPR003702 Acetyl-CoA hydrolase/transferase, N-terminal [PF02550] (12-221)
  IPR017821 Succinate CoA transferase [TIGR03458] (11-502)
  IPR026888 Acetyl-CoA hydrolase/transferase, C-terminal domain [PF13336] (330-469)
  IPR037171 NagB/RpiA transferase-like [SSF100950] (3-228)
  IPR037171 NagB/RpiA transferase-like [SSF100950] (231-502)
  IPR038460 Acetyl-CoA hydrolase/transferase, C-terminal domain superfamily [G3DSA:3.40.1080.20] (343-483)
  IPR046433 Acetyl-CoA hydrolase/transferase [PTHR43609] (2-503)

Nearest PDB structures (foldseek):
  5dw4-assembly1_B  TM=1.002E+00  e=0.000E+00  Acetobacter aceti 1023
  4eu9-assembly1_A  TM=9.994E-01  e=0.000E+00  Acetobacter aceti
  5ddk-assembly1_B  TM=9.976E-01  e=0.000E+00  Acetobacter aceti 1023
  4eu8-assembly1_B  TM=9.955E-01  e=0.000E+00  Acetobacter aceti
  4euc-assembly1_B  TM=9.970E-01  e=0.000E+00  Acetobacter aceti

Sequence (1017 aa):
TEERIRNVALRSSKVCPAETASELIKHGDVVGTSGFTGAGYPKEVPKALAQRMEAAHDRGEKYQISLITGASTGPQLDGEELAKANGVYFRSPFNTDATMRNRINAGETEYFDNHLGQVAGRAVQGNYGKFNIALVEATAITEDGGIVPTSSVGNSQTFLNLAEKVIIEVNEWQNPMLEGIHDIWDGNVSGVPTRDIVPIVRADQRVGGPVLRVNPDKIAAIVRTNDRDENAPFAAPDETAKAIAGYLLDFFGHEVKQNRLPPSLLPLQSGVGNVANAVLEGLKEGPFENLVGYSSEVIQDGMLAMLDSGRMRIASASSSFSLSPEAAEEINNRMDFFRSKIILRQQDVSNSPGIIRRLGCIAMNGMIEADIYGNVNSTRVMGSKMMNGIGGSGDFARSSYLLSIFLSPSTAKKGGKISAIVPMAAHVDHIMQDAQIFVTEQGLADLRGLSPVQRAREIISKCAHPDYRPMLQDYFDRALLKNSFGKHTTPHLLTEALSWHQRFIDTGTMLPSSLEHHHHHHTERIRNVALRSSKVCPAETASELIKHGDVVGTSGFTGAGYPKEVPKALAQRMEAAHDRGEKYQISSLITGASTGPQLDGELAKANGVYYFRSPFNTDATMRNRINAGETEYFDNHLGQVAGRAVQGNYGKFNIALVEATAITEDGGIVPTSSVGNSQTFLNLAEKVIIEVNEWQNPMLEGIHDIWDGNVSGVPTRDIVPIVRRADQRVGGPVLRVNPDKIAAIVRTNDRDENAPFAAPDETAKAIAGYLLDFFGHEVKQNRLPPSSLLPLQSGVGNVANAVLEGLKEGPFENLVGYSEEVVIQDGMLAMLDSGRMRIASASSSFSLSPEAAEEINNRMDFFRSKIILRQQDVSNSPGIIRRLGCIAMNGMIEADIYGNVNSTRVMGSKMMNGIGGSGDFARSSSYLLSIFLSPSTAKKGGKISAIVPMAAHVDHIMQDAQIFVTEQGLADLRGLSPVQRAREIISKCAHPDYRPMLQDYFDRALLKNSFGKHTPHLLTEALSWHQRFIDTGTMLPS

Solvent-accessible surface area: 33130 Å² total; per-residue (Å²): 164,80,32,0,74,30,99,76,5,91,104,62,51,30,83,12,103,64,0,0,83,47,0,121,96,35,16,13,2,0,0,3,0,0,32,7,5,1,0,0,0,45,0,2,79,10,3,2,112,70,0,65,56,11,58,127,210,72,103,160,15,43,1,3,0,0,0,0,1,4,5,7,62,22,2,0,5,36,1,1,119,3,54,0,2,78,16,0,0,0,31,2,62,28,62,47,0,43,98,50,2,15,49,40,81,4,43,1,7,0,3,0,3,3,16,0,0,3,26,2,53,31,38,22,17,37,153,4,37,2,0,3,0,2,0,0,4,0,14,110,102,8,0,0,0,2,1,8,3,1,0,2,1,18,11,0,0,97,58,1,102,84,0,0,0,0,6,0,106,91,8,20,65,76,5,45,30,0,1,5,10,38,147,19,42,10,8,20,100,20,41,13,63,43,18,49,0,62,146,6,56,45,103,33,41,26,63,15,0,120,22,84,69,124,52,3,44,0,0,5,122,8,94,28,156,5,83,32,60,116,90,38,74,18,73,124,42,0,104,37,0,6,32,87,0,23,103,18,0,16,88,2,26,158,91,137,90,6,57,71,37,3,17,18,4,5,7,26,82,28,41,26,12,10,6,4,2,73,23,0,77,146,15,110,9,90,82,0,36,0,0,4,25,6,1,5,27,12,5,8,36,0,1,74,72,23,53,0,109,21,0,1,0,0,0,11,28,10,7,79,145,10,19,92,73,9,62,101,81,6,96,72,2,66,80,35,1,4,0,2,11,0,6,3,0,0,11,29,17,0,0,46,17,4,0,0,0,0,8,16,49,23,50,7,0,4,0,0,0,9,0,0,19,0,0,20,7,1,1,80,3,70,44,6,4,5,3,15,0,4,0,3,19,14,19,27,4,0,0,0,10,7,51,0,28,39,120,81,23,96,17,0,1,0,0,0,15,5,4,14,16,0,0,1,1,0,0,0,12,0,0,0,0,39,59,5,31,0,56,2,39,19,39,2,0,12,48,3,0,121,51,0,2,61,85,0,0,41,72,79,0,64,68,11,0,68,25,2,3,51,46,0,61,154,102,6,74,2,54,8,2,0,12,21,16,103,41,0,6,36,10,1,37,45,28,60,99,88,31,34,0,67,19,52,94,175,103,117,27,88,54,76,181,167,77,29,0,70,32,104,76,8,93,102,66,56,33,84,21,113,69,0,0,85,45,0,124,92,34,15,11,2,0,0,3,0,0,22,6,4,1,0,0,0,45,0,1,60,7,2,3,109,69,0,85,43,2,57,132,157,68,84,170,18,42,1,4,0,0,0,0,1,4,4,5,59,20,2,0,2,53,2,1,123,3,61,0,1,73,14,0,0,0,31,1,58,24,59,39,0,46,96,50,2,16,55,42,86,4,39,1,7,0,3,0,2,5,19,0,0,2,28,3,52,30,36,20,18,32,135,3,40,2,0,4,1,2,0,0,3,0,17,106,128,10,0,0,0,2,2,10,4,0,0,1,1,20,12,0,0,95,56,2,94,86,0,0,0,0,4,0,107,94,7,24,68,78,6,48,32,0,2,4,12,35,148,27,42,13,8,19,102,21,65,13,71,47,12,59,0,53,131,4,52,52,100,34,41,27,62,14,0,133,21,81,67,124,50,3,46,1,0,5,113,6,94,27,143,12,81,65,24,106,137,74,77,29,78,126,41,0,100,38,0,6,35,91,0,25,106,19,0,25,91,2,32,158,87,135,89,8,49,102,42,3,15,19,1,6,3,22,87,37,59,24,12,32,4,2,1,66,22,1,74,142,7,101,8,112,98,0,22,0,0,0,20,4,0,5,38,0,1,6,33,0,4,64,70,44,66,2,114,15,0,0,0,0,0,13,17,13,0,68,93,12,20,110,74,5,64,104,76,4,99,72,1,65,77,64,1,4,0,2,11,0,6,4,0,0,16,30,18,2,0,44,17,2,0,0,0,0,6,11,44,25,53,7,0,3,0,0,0,11,0,0,20,0,0,26,6,1,2,82,3,73,45,7,5,5,5,13,0,3,0,3,18,14,19,26,4,0,0,0,6,5,51,0,28,42,130,83,21,94,17,0,2,0,0,0,15,5,4,15,17,0,0,2,1,0,1,0,11,0,0,0,0,38,57,4,30,0,55,3,37,18,41,1,0,31,61,4,0,173,39,0,1,55,88,0,0,44,70,78,0,69,88,42,0,66,68,2,17,65,82,0,63,156,101,13,76,4,72,9,3,0,12,21,17,105,46,0,7,33,8,0,35,61,27,62,101,90,31,33,0,59,76,165

Foldseek 3Di:
DAQAQAPVLVVQADALLVVLVLAFAAAEEEFEADQLPFTDASNQLNNLVVLLVQVVVVHHAAYAYEYLEEHDCRHLVSCLVSLHYQEYDAWYFDPSNLVCCLVNSHHYHHDQNLQSLLCVQVQVVHQHAEYEGEAQGQDNVGFGATFQFAGNRLSSLVRHQAYEYEHEPQGANLSQLLEAEAPFFLRHDPPGDPPPDQDQLDHDHHRGRDHDSVRYNHYYYHYDDGCQDAAAAADLFLLLLLVQVLVVQVVCCVVVVAPLQGFAEEADGHHNSLNNLVCLQPGRGAAHEHLYAEDEQSNVVCVVVRRYQAHEHRGYRYHPVSVVVCSVVVVSVSSRYYHYYSNVSLPLVNQQSRQYEYEEEFQAAELLGFTHRADQLLRRGNIHCYNLQSNLQSHNAHEYEDAQAPDVRQGGRYANHDSHGDGGSNSHAWYTTSQHIFGCPPHFSVRSSVRCLVRRHDPLCSLVSVQQLVVQCVDAPDNRNGGDVVCRSVLSVVCVVPVGSRDDPVDDDPSVD/DAFAAAPVLVVQADALLVVLVLAFAAAEEEFEADQQPFTDARNQLNNLVVLLVCVVVVHHAAYAYEYLAEHDCRHLVSCLVSLHYQEYDAWYFDPSNLVCCLVVSHHYHHDQNLQSLLCVQVQVRHQHAEYEGEAQHQHNVGFGATFQFQGNRLSSLVGHQAYEYEHEPQGFNLSQLLEAEAPFFLRHDPPGDDDPDLDLLDRHHHRGRDHDSVRYNHYYYHYDDTDADDPDAADLFLLLLLVQVLVVQVVCCVVVVAPLLGFAEEADDDNNSRNNLCCLLPGRHAQHEHLYAEDEQSNLSNCVSRRYQAHEHRGYHYHVVSVVVCSVVVVSVSSRYYHYYSNVSLPLVNQLSRQYEYEEEFQAAELLGFTHRADQLLRRGNIHCYNLQSNLQSHNAHEYEDAQAPDVRQGGRYANHDSHGDGDSNSHQWYTTSQHIFGRPPHFSVRSSVRCLVRRHDPLCSVVSVVQLVVQCVDAPDNRNGGDVVCRSVLSVCCVVPVGSHDD

GO terms:
  GO:0045733 acetate catabolic process (P, IDA)
  GO:0016740 transferase activity (F, IDA)
  GO:1901289 succinyl-CoA catabolic process (P, IDA)
  GO:0006085 acetyl-CoA biosynthetic process (P, IDA)

B-factor: mean 15.25, std 8.96, range [4.18, 67.11]

Secondary structure (DSSP, 8-state):
--SB--TGGGGGB--HHHHHTT--TT-EEEE--BTTBS---HHHHHHHHHHHHHHHTT----EEEE-SS---IIIIIHHHHTT-EEEEES----HHHHHHHHTTSSEE----GGGHHHHHHHTTT----EEEEEEEEE-TT--EEE-SB-BTHHHHHHH-SEEEEEEETTS-GGGTTSEEB--S-SSSSSSPPP----STT---SBSSB---GGGEEEEEEE------PPP----HHHHHHHHHHHHHHHHHHHTTSS-TT---EE---SHHHHHHHHHHHHSS--SEEEESSEE-HHHHHHHHHTSEEEEEESEE---HHHHHHHHHTHHHHHTTEEEEBHHHHT-HHHHHHHTPEEEE--SEEETT--EESSEETTTEE-S--TTHHHHHHHSSEEEEE--SEETTTTEESEESS-SS-SB-GGG--EEEETTEEEE-TT--HHHHHHHHHHHTS-TTTHHHHHHHHHHHHHH-SSSSS---TTTTTHHHHHHHHHS-SSPPTTS--GGG-/--SB-STGGGGGB--HHHHHTT--TT-EEEE--BTTBS---HHHHHHHHHHHHHHHHT----EEEE-SS---IIIIIHHHHTT-EEEEES----HHHHHHHHHTSSEE----GGGHHHHHHHTTT----EEEEEEEEE-TT--EEE-SB-BTHHHHHHH-SEEEEEEETTS-GGGTTSEEB--S-SSSSSSPPP----STT---SBSSB---GGGEEEEEEE--PPPPPP-----HHHHHHHHHHHHHHHHHHHTTSS-TT---EEE--SHHHHHHHHHHHTSS--SEEEESSEE-HHHHHHHHHTSEEEEEESEE---HHHHHHHHHSHHHHHTTEEEEBHHHHT-HHHHHHHTPEEEEE-SEEETT--EESSEETTTEE-S--TTHHHHHHHSSEEEEE--SEEGGGTEESEESS-SS-SB-GGG--EEEETTEEEE-TT--HHHHHHHIIIIIS-TTTHHHHHHHHHHHHHH-S-SSS---TTTTTHHHHHHHHHS-SS--